Protein AF-A0A931ZWD2-F1 (afdb_monomer)

Nearest PDB structures (foldseek):
  1uyn-assembly1_X  TM=3.240E-01  e=7.192E-01  Neisseria meningitidis
  7xzj-assembly1_9  TM=3.583E-01  e=4.133E+00  Chlamydomonas reinhardtii
  7vd2-assembly1_B  TM=3.300E-01  e=6.984E+00  Homo sapiens

Solvent-accessible surface area (backbone atoms only — not comparable to full-atom values): 51118 Å² total; per-residue (Å²): 139,80,84,74,76,81,67,99,79,54,68,38,53,62,36,49,57,76,72,57,13,50,69,58,66,71,33,80,82,76,67,69,44,38,31,41,33,50,34,46,28,46,44,37,56,99,92,48,78,35,60,30,43,35,43,33,46,33,38,34,32,61,55,80,56,56,46,65,22,65,40,26,41,35,46,35,41,38,43,34,38,41,73,92,34,86,39,40,35,41,34,45,33,45,33,17,66,50,77,28,40,31,44,32,42,36,36,36,65,83,81,69,44,79,28,48,34,39,36,42,54,43,22,90,40,50,17,12,67,87,41,55,33,10,31,41,32,43,36,38,22,68,72,44,67,60,18,39,35,44,28,46,37,40,59,40,101,45,90,40,40,40,38,48,61,75,74,59,78,56,47,80,51,50,71,66,74,68,84,77,73,94,72,79,84,85,51,71,58,40,58,51,24,50,49,49,26,45,53,26,51,50,47,47,41,51,51,43,48,31,62,54,41,71,76,90,68,59,41,53,61,29,15,52,65,45,41,45,66,56,53,55,56,32,62,49,55,47,100,92,32,81,89,27,47,52,58,62,57,45,47,51,53,22,53,51,22,43,22,30,30,30,18,19,28,56,67,70,46,86,65,59,90,97,42,74,40,74,68,9,43,53,50,35,55,52,49,25,55,41,42,38,66,39,35,46,31,62,56,35,46,43,31,31,28,45,48,48,61,78,68,50,39,48,34,38,46,55,34,50,54,54,52,51,47,45,46,74,76,71,44,92,61,52,78,93,24,46,61,44,39,50,41,54,52,51,48,54,46,53,45,52,40,46,46,51,52,50,38,35,63,74,63,71,37,62,29,66,39,73,71,64,63,62,82,46,43,59,81,89,67,41,50,33,37,68,43,43,46,50,50,48,17,58,46,56,71,48,71,60,34,63,37,25,49,72,35,85,38,52,41,75,48,48,63,59,53,51,43,50,47,53,58,67,34,67,56,23,31,37,42,34,33,29,44,48,27,33,40,41,97,89,68,45,75,19,63,52,31,50,41,47,48,38,70,22,53,40,43,34,52,27,61,35,38,66,44,23,67,84,62,62,53,69,42,48,36,33,38,39,31,25,41,61,38,39,56,77,29,47,20,59,68,58,54,54,32,39,48,32,48,81,82,49,84,78,85,68,68,91,93,39,65,68,60,40,50,52,43,50,48,44,39,49,52,31,48,50,30,51,73,67,23,63,50,60,49,53,48,27,74,74,55,31,69,71,42,47,48,57,61,60,33,38,44,44,27,47,37,69,58,63,46,70,20,34,55,40,49,88,82,38,72,96,76,30,39,46,53,41,79,40,43,47,53,29,22,38,38,40,24,46,57,37,58,70,40,36,69,75,19,42,30,33,31,20,54,61,58,42,34,57,84,54,53,54,36,53,37,38,38,44,30,37,38,35,30,14,61,49,45,49,58,55,45,54,47,57,41,49,49,45,44,47,44,50,45,52,84,78,41,51,38,66,85,55,52,89,60,71,62,47,96,57,49,69,56,54,41,48,50,47,29,52,59,28,43,77,73,39,29,69,46,24,30,28,32,69,36,43,17,34,52,32,64,44,56,18,34,44,60,40,43,54,51,50,52,33,63,50,48,41,57,50,14,42,36,42,40,38,22,54,41,54,51,33,64,63,63,53,16,18,44,52,13,18,13,44,50,1,10,33,35,40,42,34,30,41,19,53,79,8,29,77,72,68,46,72,46,57,52,30,42,25,42,53,46,49,48,17,54,53,30,42,40,63,76,40,40,69,56,18,56,74,43,59,18,35,69,46,52,26,34,32,63,44,72,52,41,66,76,42,60,42,58,39,51,53,34,27,55,52,36,42,75,72,34,68,68,50,38,72,72,52,59,53,38,70,67,40,53,51,47,55,53,44,53,58,74,72,37,75,62,68,73,66,90,67,74,68,95,84,67,91,73,98,63,86,39,44,28,18,37,52,29,32,38,37,41,41,33,24,32,64,38,47,56,61,34,49,53,50,44,43,41,60,46,44,51,51,52,53,52,46,52,53,45,37,73,74,55,42,87,80,52,63,70,61,61,53,40,53,51,53,31,46,39,38,32,72,41,42,47,64,55,48,73,73,45,57,70,73,62,50,41,29,44,24,33,34,25,34,40,10,36,52,57,43,30,41,25,47,42,42,24,26,13,23,35,35,39,40,30,35,37,78,63,32,53,73,50,46,58,57,62,53,39,51,59,19,38,34,52,70,58,86,52,70,67,61,43,39,72,48,43,64,78,59,54,74,65,58,41,54,52,28,60,76,41,36,70,82,85

Foldseek 3Di:
DDDDDDDPPCPQLQDALLVLHFADFQDDDDQKWKKKKWKWKWFDDDPDTKIWTKIKIKIKGDDAALLQQAKIKMKMKMWTDIPNDIWIWIWIWIDGLFQQKIWTWIQTPVVRDIFIKIKGKALVFFCRDVHQLKIWMWIFGVRRVGMIMIMIMHIDPNRLFSQQDDSDLADEDDPDADDAQPDDQPDPLLVVLLVQLLVLQLLLLCLQQPFLADFQDQLLVRNLVRCVVVVVQQQDADPVRNRGDASQNSLVSNLQSQLLSQQCLLVVDHDDRVDHDPQSNVLSLVLLVLCLQQFQLVLLLLQLGAYDVLFSRRSLNVSLVVSLCCCVPPGPGDPVSSSSSSNSSSSLRVSQRVSQVVQCVSVVGNNLGHRFSSSRDRLVQQLFQVSLQVSLCSSLVHHFDWLKDKFKFFLQCVLLVVLVQLQLFDAEKEWEAAAQAQADPVRFGFVQSLCCLQVRQLVSLLVQLLCCLVPSDDHAAEYEYASSSCSVRVVCQSQVCQLQLQPDQRDGPPPCVVSSVSSVVSSVSSNVSCVPRPSNVVVCVVSHPVSSSSRRGHRYHHHPPSRSSHWDCPQPHPSTGHLSLFAARWGKMWHDQALQAQQSIKMKFWLDDRGPVSHFQQAGIIMMIMTGDQRLVVLVVVLVRCVSSPQDLSSNNPSSNHDDRDPCSVVVSVVSQCVQPVLLFGTWTKHKDKCAFFNDGQSVVSSLLSCLSSAAAQKEKEWFFLQQQASSSLSSNLSNLLQHYEYEYEYEFCLQRPDNDLLSLQSNLSRLSSLLSSCVSCVVSSVVNNGHRWYWYFWDQDGNLLPLSLLVLLVVCVVVDVVLCVQQVADVVLVVLSVCCNVPDCSVVDPDDDPPDDDDDRRGRHRSYRKMKIWFNLQSVLCSHDLCSQVLNLLSVLSSVCVVVPSVDDSVSLSVSLSSSSRPRPVVVLVPDDPVSNRSGKIKMKGHNAGNALQSSGGYIIMIMIIIPDSNCSCVSVSSSSSSSIDIDPDSVVSCVRRNHDDSVSSVVSVSSRNSD

Radius of gyration: 31.46 Å; Cα contacts (8 Å, |Δi|>4): 2099; chains: 1; bounding box: 82×71×96 Å

Structure (mmCIF, N/CA/C/O backbone):
data_AF-A0A931ZWD2-F1
#
_entry.id   AF-A0A931ZWD2-F1
#
loop_
_atom_site.group_PDB
_atom_site.id
_atom_site.type_symbol
_atom_site.label_atom_id
_atom_site.label_alt_id
_atom_site.label_comp_id
_atom_site.label_asym_id
_atom_site.label_entity_id
_atom_site.label_seq_id
_atom_site.pdbx_PDB_ins_code
_atom_site.Cartn_x
_atom_site.Cartn_y
_atom_site.Cartn_z
_atom_site.occupancy
_atom_site.B_iso_or_equiv
_atom_site.auth_seq_id
_atom_site.auth_comp_id
_atom_site.auth_asym_id
_atom_site.auth_atom_id
_atom_site.pdbx_PDB_model_num
ATOM 1 N N . MET A 1 1 ? -5.789 -39.535 -23.867 1.00 31.30 1 MET A N 1
ATOM 2 C CA . MET A 1 1 ? -4.496 -39.303 -23.196 1.00 31.30 1 MET A CA 1
ATOM 3 C C . MET A 1 1 ? -3.421 -39.431 -24.266 1.00 31.30 1 MET A C 1
ATOM 5 O O . MET A 1 1 ? -3.006 -40.537 -24.571 1.00 31.30 1 MET A O 1
ATOM 9 N N . VAL A 1 2 ? -3.108 -38.334 -24.958 1.00 28.39 2 VAL A N 1
ATOM 10 C CA . VAL A 1 2 ? -2.080 -38.308 -26.011 1.00 28.39 2 VAL A CA 1
ATOM 11 C C . VAL A 1 2 ? -0.851 -37.679 -25.373 1.00 28.39 2 VAL A C 1
ATOM 13 O O . VAL A 1 2 ? -0.895 -36.519 -24.974 1.00 28.39 2 VAL A O 1
ATOM 16 N N . LEU A 1 3 ? 0.194 -38.484 -25.195 1.00 32.59 3 LEU A N 1
ATOM 17 C CA . LEU A 1 3 ? 1.513 -38.034 -24.767 1.00 32.59 3 LEU A CA 1
ATOM 18 C C . LEU A 1 3 ? 2.057 -37.096 -25.848 1.00 32.59 3 LEU A C 1
ATOM 20 O O . LEU A 1 3 ? 2.410 -37.540 -26.938 1.00 32.59 3 LEU A O 1
ATOM 24 N N . ALA A 1 4 ? 2.079 -35.796 -25.558 1.00 28.84 4 ALA A N 1
ATOM 25 C CA . ALA A 1 4 ? 2.880 -34.859 -26.326 1.00 28.84 4 ALA A CA 1
ATOM 26 C C . ALA A 1 4 ? 4.363 -35.179 -26.057 1.00 28.84 4 ALA A C 1
ATOM 28 O O . ALA A 1 4 ? 4.735 -35.341 -24.891 1.00 28.84 4 ALA A O 1
ATOM 29 N N . PRO A 1 5 ? 5.211 -35.301 -27.090 1.00 34.41 5 PRO A N 1
ATOM 30 C CA . PRO A 1 5 ? 6.637 -35.477 -26.885 1.00 34.41 5 PRO A CA 1
ATOM 31 C C . PRO A 1 5 ? 7.194 -34.187 -26.273 1.00 34.41 5 PRO A C 1
ATOM 33 O O . PRO A 1 5 ? 6.989 -33.101 -26.815 1.00 34.41 5 PRO A O 1
ATOM 36 N N . VAL A 1 6 ? 7.877 -34.301 -25.133 1.00 31.94 6 VAL A N 1
ATOM 37 C CA . VAL A 1 6 ? 8.681 -33.208 -24.573 1.00 31.94 6 VAL A CA 1
ATOM 38 C C . VAL A 1 6 ? 9.732 -32.851 -25.623 1.00 31.94 6 VAL A C 1
ATOM 40 O O . VAL A 1 6 ? 10.542 -33.696 -26.009 1.00 31.94 6 VAL A O 1
ATOM 43 N N . ALA A 1 7 ? 9.669 -31.632 -26.155 1.00 32.19 7 ALA A N 1
ATOM 44 C CA . ALA A 1 7 ? 10.603 -31.175 -27.173 1.00 32.19 7 ALA A CA 1
ATOM 45 C C . ALA A 1 7 ? 12.025 -31.066 -26.566 1.00 32.19 7 ALA A C 1
ATOM 47 O O . ALA A 1 7 ? 12.160 -30.534 -25.463 1.00 32.19 7 ALA A O 1
ATOM 48 N N . PRO A 1 8 ? 13.099 -31.495 -27.261 1.00 35.97 8 PRO A N 1
ATOM 49 C CA . PRO A 1 8 ? 14.475 -31.506 -26.735 1.00 35.97 8 PRO A CA 1
ATOM 50 C C . PRO A 1 8 ? 15.141 -30.120 -26.531 1.00 35.97 8 PRO A C 1
ATOM 52 O O . PRO A 1 8 ? 16.361 -30.012 -26.562 1.00 35.97 8 PRO A O 1
ATOM 55 N N . GLY A 1 9 ? 14.370 -29.050 -26.313 1.00 44.81 9 GLY A N 1
ATOM 56 C CA . GLY A 1 9 ? 14.864 -27.676 -26.132 1.00 44.81 9 GLY A CA 1
ATOM 57 C C . GLY A 1 9 ? 14.660 -27.074 -24.736 1.00 44.81 9 GLY A C 1
ATOM 58 O O . GLY A 1 9 ? 15.022 -25.921 -24.535 1.00 44.81 9 GLY A O 1
ATOM 59 N N . GLU A 1 10 ? 14.080 -27.809 -23.779 1.00 61.91 10 GLU A N 1
ATOM 60 C CA . GLU A 1 10 ? 13.631 -27.242 -22.490 1.00 61.91 10 GLU A CA 1
ATOM 61 C C . GLU A 1 10 ? 14.583 -27.480 -21.301 1.00 61.91 10 GLU A C 1
ATOM 63 O O . GLU A 1 10 ? 14.345 -26.966 -20.210 1.00 61.91 10 GLU A O 1
ATOM 68 N N . ALA A 1 11 ? 15.681 -28.228 -21.471 1.00 69.62 11 ALA A N 1
ATOM 69 C CA . ALA A 1 11 ? 16.554 -28.593 -20.348 1.00 69.62 11 ALA A CA 1
ATOM 70 C C . ALA A 1 11 ? 17.186 -27.364 -19.659 1.00 69.62 11 ALA A C 1
ATOM 72 O O . ALA A 1 11 ? 17.125 -27.245 -18.436 1.00 69.62 11 ALA A O 1
ATOM 73 N N . GLN A 1 12 ? 17.712 -26.401 -20.428 1.00 84.56 12 GLN A N 1
ATOM 74 C CA . GLN A 1 12 ? 18.320 -25.183 -19.871 1.00 84.56 12 GLN A CA 1
ATOM 75 C C . GLN A 1 12 ? 17.294 -24.241 -19.219 1.00 84.56 12 GLN A C 1
ATOM 77 O O . GLN A 1 12 ? 17.655 -23.476 -18.333 1.00 84.56 12 GLN A O 1
ATOM 82 N N . ASP A 1 13 ? 16.011 -24.313 -19.581 1.00 81.88 13 ASP A N 1
ATOM 83 C CA . ASP A 1 13 ? 14.970 -23.458 -18.987 1.00 81.88 13 ASP A CA 1
ATOM 84 C C . ASP A 1 13 ? 14.654 -23.822 -17.523 1.00 81.88 13 ASP A C 1
ATOM 86 O O . ASP A 1 13 ? 14.012 -23.043 -16.816 1.00 81.88 13 ASP A O 1
ATOM 90 N N . THR A 1 14 ? 15.084 -25.002 -17.065 1.00 80.88 14 THR A N 1
ATOM 91 C CA . THR A 1 14 ? 14.746 -25.537 -15.733 1.00 80.88 14 THR A CA 1
ATOM 92 C C . THR A 1 14 ? 15.932 -25.595 -14.769 1.00 80.88 14 THR A C 1
ATOM 94 O O . THR A 1 14 ? 15.724 -25.596 -13.548 1.00 80.88 14 THR A O 1
ATOM 97 N N . LEU A 1 15 ? 17.159 -25.599 -15.302 1.00 89.50 15 LEU A N 1
ATOM 98 C CA . LEU A 1 15 ? 18.410 -25.666 -14.545 1.00 89.50 15 LEU A CA 1
ATOM 99 C C . LEU A 1 15 ? 18.774 -24.317 -13.901 1.00 89.50 15 LEU A C 1
ATOM 101 O O . LEU A 1 15 ? 18.381 -23.257 -14.394 1.00 89.50 15 LEU A O 1
ATOM 105 N N . PRO A 1 16 ? 19.546 -24.315 -12.801 1.00 90.50 16 PRO A N 1
ATOM 106 C CA . PRO A 1 16 ? 20.111 -23.083 -12.270 1.00 90.50 16 PRO A CA 1
ATOM 107 C C . PRO A 1 16 ? 21.209 -22.522 -13.204 1.00 90.50 16 PRO A C 1
ATOM 109 O O . PRO A 1 16 ? 21.863 -23.290 -13.914 1.00 90.50 16 PRO A O 1
ATOM 112 N N . PRO A 1 17 ? 21.480 -21.201 -13.176 1.00 90.50 17 PRO A N 1
ATOM 113 C CA . PRO A 1 17 ? 22.394 -20.567 -14.136 1.00 90.50 17 PRO A CA 1
ATOM 114 C C . PRO A 1 17 ? 23.826 -21.109 -14.131 1.00 90.50 17 PRO A C 1
ATOM 116 O O . PRO A 1 17 ? 24.410 -21.289 -15.195 1.00 90.50 17 PRO A O 1
ATOM 119 N N . HIS A 1 18 ? 24.351 -21.447 -12.948 1.00 88.50 18 HIS A N 1
ATOM 120 C CA . HIS A 1 18 ? 25.688 -22.031 -12.770 1.00 88.50 18 HIS A CA 1
ATOM 121 C C . HIS A 1 18 ? 25.815 -23.474 -13.297 1.00 88.50 18 HIS A C 1
ATOM 123 O O . HIS A 1 18 ? 26.901 -24.031 -13.289 1.00 88.50 18 HIS A O 1
ATOM 129 N N . LEU A 1 19 ? 24.714 -24.098 -13.734 1.00 91.94 19 LEU A N 1
ATOM 130 C CA . LEU A 1 19 ? 24.704 -25.409 -14.397 1.00 91.94 19 LEU A CA 1
ATOM 131 C C . LEU A 1 19 ? 24.251 -25.293 -15.862 1.00 91.94 19 LEU A C 1
ATOM 133 O O . LEU A 1 19 ? 23.643 -26.214 -16.404 1.00 91.94 19 LEU A O 1
ATOM 137 N N . GLY A 1 20 ? 24.472 -24.137 -16.493 1.00 91.44 20 GLY A N 1
ATOM 138 C CA . GLY A 1 20 ? 24.093 -23.907 -17.888 1.00 91.44 20 GLY A CA 1
ATOM 139 C C . GLY A 1 20 ? 22.627 -23.520 -18.102 1.00 91.44 20 GLY A C 1
ATOM 140 O O . GLY A 1 20 ? 22.170 -23.509 -19.245 1.00 91.44 20 GLY A O 1
ATOM 141 N N . GLY A 1 21 ? 21.872 -23.230 -17.036 1.00 93.00 21 GLY A N 1
ATOM 142 C CA . GLY A 1 21 ? 20.467 -22.834 -17.127 1.00 93.00 21 GLY A CA 1
ATOM 143 C C . GLY A 1 21 ? 20.239 -21.363 -17.494 1.00 93.00 21 GLY A C 1
ATOM 144 O O . GLY A 1 21 ? 21.113 -20.518 -17.304 1.00 93.00 21 GLY A O 1
ATOM 145 N N . TYR A 1 22 ? 19.046 -21.035 -17.992 1.00 93.50 22 TYR A N 1
ATOM 146 C CA . TYR A 1 22 ? 18.636 -19.658 -18.268 1.00 93.50 22 TYR A CA 1
ATOM 147 C C . TYR A 1 22 ? 17.904 -19.031 -17.081 1.00 93.50 22 TYR A C 1
ATOM 149 O O . TYR A 1 22 ? 17.035 -19.638 -16.454 1.00 93.50 22 TYR A O 1
ATOM 157 N N . VAL A 1 23 ? 18.180 -17.753 -16.828 1.00 94.12 23 VAL A N 1
ATOM 158 C CA . VAL A 1 23 ? 17.306 -16.909 -16.017 1.00 94.12 23 VAL A CA 1
ATOM 159 C C . VAL A 1 23 ? 16.194 -16.364 -16.906 1.00 94.12 23 VAL A C 1
ATOM 161 O O . VAL A 1 23 ? 16.450 -15.616 -17.854 1.00 94.12 23 VAL A O 1
ATOM 164 N N . GLN A 1 24 ? 14.957 -16.743 -16.592 1.00 92.56 24 GLN A N 1
ATOM 165 C CA . GLN A 1 24 ? 13.769 -16.254 -17.286 1.00 92.56 24 GLN A CA 1
ATOM 166 C C . GLN A 1 24 ? 13.393 -14.847 -16.819 1.00 92.56 24 GLN A C 1
ATOM 168 O O . GLN A 1 24 ? 13.440 -14.542 -15.627 1.00 92.56 24 GLN A O 1
ATOM 173 N N . ALA A 1 25 ? 12.982 -14.008 -17.768 1.00 93.38 25 ALA A N 1
ATOM 174 C CA . ALA A 1 25 ? 12.542 -12.639 -17.534 1.00 93.38 25 ALA A CA 1
ATOM 175 C C . ALA A 1 25 ? 11.414 -12.264 -18.507 1.00 93.38 25 ALA A C 1
ATOM 177 O O . ALA A 1 25 ? 11.286 -12.863 -19.574 1.00 93.38 25 ALA A O 1
ATOM 178 N N . LEU A 1 26 ? 10.613 -11.255 -18.156 1.00 94.06 26 LEU A N 1
ATOM 179 C CA . LEU A 1 26 ? 9.589 -10.688 -19.048 1.00 94.06 26 LEU A CA 1
ATOM 180 C C . LEU A 1 26 ? 10.203 -9.882 -20.205 1.00 94.06 26 LEU A C 1
ATOM 182 O O . LEU A 1 26 ? 9.573 -9.743 -21.253 1.00 94.06 26 LEU A O 1
ATOM 186 N N . SER A 1 27 ? 11.420 -9.357 -20.009 1.00 92.81 27 SER A N 1
ATOM 187 C CA . SER A 1 27 ? 12.141 -8.492 -20.948 1.00 92.81 27 SER A CA 1
ATOM 188 C C . SER A 1 27 ? 11.385 -7.210 -21.329 1.00 92.81 27 SER A C 1
ATOM 190 O O . SER A 1 27 ? 10.382 -6.824 -20.717 1.00 92.81 27 SER A O 1
ATOM 192 N N . LEU A 1 28 ? 11.934 -6.464 -22.291 1.00 92.88 28 LEU A N 1
ATOM 193 C CA . LEU A 1 28 ? 11.345 -5.227 -22.797 1.00 92.88 28 LEU A CA 1
ATOM 194 C C . LEU A 1 28 ? 10.127 -5.495 -23.712 1.00 92.88 28 LEU A C 1
ATOM 196 O O . LEU A 1 28 ? 10.200 -6.360 -24.585 1.00 92.88 28 LEU A O 1
ATOM 200 N N . PRO A 1 29 ? 9.039 -4.698 -23.623 1.00 90.69 29 PRO A N 1
ATOM 201 C CA . PRO A 1 29 ? 7.871 -4.855 -24.485 1.00 90.69 29 PRO A CA 1
ATOM 202 C C . PRO A 1 29 ? 8.183 -4.584 -25.961 1.00 90.69 29 PRO A C 1
ATOM 204 O O . PRO A 1 29 ? 8.839 -3.583 -26.295 1.00 90.69 29 PRO A O 1
ATOM 207 N N . GLU A 1 30 ? 7.635 -5.423 -26.846 1.00 88.44 30 GLU A N 1
ATOM 208 C CA . GLU A 1 30 ? 7.763 -5.278 -28.299 1.00 88.44 30 GLU A CA 1
ATOM 209 C C . GLU A 1 30 ? 7.190 -3.939 -28.802 1.00 88.44 30 GLU A C 1
ATOM 211 O O . GLU A 1 30 ? 6.136 -3.475 -28.363 1.00 88.44 30 GLU A O 1
ATOM 216 N N . ILE A 1 31 ? 7.892 -3.314 -29.756 1.00 91.19 31 ILE A N 1
ATOM 217 C CA . ILE A 1 31 ? 7.411 -2.115 -30.474 1.00 91.19 31 ILE A CA 1
ATOM 218 C C . ILE A 1 31 ? 6.444 -2.512 -31.586 1.00 91.19 31 ILE A C 1
ATOM 220 O O . ILE A 1 31 ? 5.422 -1.865 -31.796 1.00 91.19 31 ILE A O 1
ATOM 224 N N . TYR A 1 32 ? 6.816 -3.561 -32.313 1.00 94.81 32 TYR A N 1
ATOM 225 C CA . TYR A 1 32 ? 6.073 -4.106 -33.433 1.00 94.81 32 TYR A CA 1
ATOM 226 C C . TYR A 1 32 ? 5.397 -5.375 -32.951 1.00 94.81 32 TYR A C 1
ATOM 228 O O . TYR A 1 32 ? 6.083 -6.307 -32.552 1.00 94.81 32 TYR A O 1
ATOM 236 N N . LYS A 1 33 ? 4.068 -5.380 -32.966 1.00 95.12 33 LYS A N 1
ATOM 237 C CA . LYS A 1 33 ? 3.228 -6.428 -32.393 1.00 95.12 33 LYS A CA 1
ATOM 238 C C . LYS A 1 33 ? 2.625 -7.249 -33.534 1.00 95.12 33 LYS A C 1
ATOM 240 O O . LYS A 1 33 ? 1.582 -6.849 -34.064 1.00 95.12 33 LYS A O 1
ATOM 245 N N . PRO A 1 34 ? 3.275 -8.340 -33.976 1.00 96.69 34 PRO A N 1
ATOM 246 C CA . PRO A 1 34 ? 2.731 -9.184 -35.026 1.00 96.69 34 PRO A CA 1
ATOM 247 C C . PRO A 1 34 ? 1.508 -9.961 -34.526 1.00 96.69 34 PRO A C 1
ATOM 249 O O . PRO A 1 34 ? 1.385 -10.269 -33.338 1.00 96.69 34 PRO A O 1
ATOM 252 N N . TYR A 1 35 ? 0.604 -10.303 -35.434 1.00 96.31 35 TYR A N 1
ATOM 253 C CA . TYR A 1 35 ? -0.553 -11.145 -35.152 1.00 96.31 35 TYR A CA 1
ATOM 254 C C . TYR A 1 35 ? -0.995 -11.917 -36.396 1.00 96.31 35 TYR A C 1
ATOM 256 O O . TYR A 1 35 ? -0.700 -11.542 -37.532 1.00 96.31 35 TYR A O 1
ATOM 264 N N . PHE A 1 36 ? -1.717 -13.003 -36.152 1.00 96.94 36 PHE A N 1
ATOM 265 C CA . PHE A 1 36 ? -2.368 -13.825 -37.162 1.00 96.94 36 PHE A CA 1
ATOM 266 C C . PHE A 1 36 ? -3.882 -13.723 -36.992 1.00 96.94 36 PHE A C 1
ATOM 268 O O . PHE A 1 36 ? -4.358 -13.619 -35.864 1.00 96.94 36 PHE A O 1
ATOM 275 N N . GLY A 1 37 ? -4.647 -13.757 -38.078 1.00 96.38 37 GLY A N 1
ATOM 276 C CA . GLY A 1 37 ? -6.104 -13.737 -38.004 1.00 96.38 37 GLY A CA 1
ATOM 277 C C . GLY A 1 37 ? -6.767 -14.708 -38.968 1.00 96.38 37 GLY A C 1
ATOM 278 O O . GLY A 1 37 ? -6.256 -14.953 -40.058 1.00 96.38 37 GLY A O 1
ATOM 279 N N . VAL A 1 38 ? -7.924 -15.223 -38.557 1.00 96.56 38 VAL A N 1
ATOM 280 C CA . VAL A 1 38 ? -8.817 -16.044 -39.388 1.00 96.56 38 VAL A CA 1
ATOM 281 C C . VAL A 1 38 ? -10.133 -15.300 -39.536 1.00 96.56 38 VAL A C 1
ATOM 283 O O . VAL A 1 38 ? -10.778 -15.000 -38.525 1.00 96.56 38 VAL A O 1
ATOM 286 N N . SER A 1 39 ? -10.504 -14.972 -40.771 1.00 94.94 39 SER A N 1
ATOM 287 C CA . SER A 1 39 ? -11.700 -14.198 -41.086 1.00 94.94 39 SER A CA 1
ATOM 288 C C . SER A 1 39 ? -12.713 -15.006 -41.887 1.00 94.94 39 SER A C 1
ATOM 290 O O . SER A 1 39 ? -12.362 -15.835 -42.729 1.00 94.94 39 SER A O 1
ATOM 292 N N . ILE A 1 40 ? -13.986 -14.726 -41.624 1.00 94.75 40 ILE A N 1
ATOM 293 C CA . ILE A 1 40 ? -15.105 -15.091 -42.488 1.00 94.75 40 ILE A CA 1
ATOM 294 C C . ILE A 1 40 ? -15.842 -13.798 -42.817 1.00 94.75 40 ILE A C 1
ATOM 296 O O . ILE A 1 40 ? -16.122 -12.995 -41.925 1.00 94.75 40 ILE A O 1
ATOM 300 N N . GLY A 1 41 ? -16.131 -13.586 -44.092 1.00 90.38 41 GLY A N 1
ATOM 301 C CA . GLY A 1 41 ? -16.741 -12.369 -44.594 1.00 90.38 41 GLY A CA 1
ATOM 302 C C . GLY A 1 41 ? -17.932 -12.628 -45.493 1.00 90.38 41 GLY A C 1
ATOM 303 O O . GLY A 1 41 ? -18.031 -13.669 -46.138 1.00 90.38 41 GLY A O 1
ATOM 304 N N . LEU A 1 42 ? -18.829 -11.652 -45.534 1.00 89.69 42 LEU A N 1
ATOM 305 C CA . LEU A 1 42 ? -19.865 -11.523 -46.544 1.00 89.69 42 LEU A CA 1
ATOM 306 C C . LEU A 1 42 ? -19.425 -10.427 -47.503 1.00 89.69 42 LEU A C 1
ATOM 308 O O . LEU A 1 42 ? -19.339 -9.252 -47.134 1.00 89.69 42 LEU A O 1
ATOM 312 N N . TRP A 1 43 ? -19.140 -10.838 -48.728 1.00 83.50 43 TRP A N 1
ATOM 313 C CA . TRP A 1 43 ? -18.868 -9.942 -49.832 1.00 83.50 43 TRP A CA 1
ATOM 314 C C . TRP A 1 43 ? -20.165 -9.697 -50.592 1.00 83.50 43 TRP A C 1
ATOM 316 O O . TRP A 1 43 ? -20.864 -10.644 -50.963 1.00 83.50 43 TRP A O 1
ATOM 326 N N . ARG A 1 44 ? -20.492 -8.426 -50.810 1.00 79.19 44 ARG A N 1
ATOM 327 C CA . ARG A 1 44 ? -21.644 -8.018 -51.613 1.00 79.19 44 ARG A CA 1
ATOM 328 C C . ARG A 1 44 ? -21.137 -7.447 -52.927 1.00 79.19 44 ARG A C 1
ATOM 330 O O . ARG A 1 44 ? -20.266 -6.584 -52.911 1.00 79.19 44 ARG A O 1
ATOM 337 N N . GLY A 1 45 ? -21.667 -7.950 -54.035 1.00 68.44 45 GLY A N 1
ATOM 338 C CA . GLY A 1 45 ? -21.445 -7.429 -55.382 1.00 68.44 45 GLY A CA 1
ATOM 339 C C . GLY A 1 45 ? -22.728 -6.872 -55.980 1.00 68.44 45 GLY A C 1
ATOM 340 O O . GLY A 1 45 ? -23.783 -6.889 -55.341 1.00 68.44 45 GLY A O 1
ATOM 341 N N . GLU A 1 46 ? -22.664 -6.413 -57.230 1.00 61.78 46 GLU A N 1
ATOM 342 C CA . GLU A 1 46 ? -23.867 -6.080 -57.997 1.00 61.78 46 GLU A CA 1
ATOM 343 C C . GLU A 1 46 ? -24.697 -7.351 -58.260 1.00 61.78 46 GLU A C 1
ATOM 345 O O . GLU A 1 46 ? -24.461 -8.097 -59.205 1.00 61.78 46 GLU A O 1
ATOM 350 N N . GLY A 1 47 ? -25.676 -7.614 -57.388 1.00 63.47 47 GLY A N 1
ATOM 351 C CA . GLY A 1 47 ? -26.668 -8.682 -57.553 1.00 63.47 47 GLY A CA 1
ATOM 352 C C . GLY A 1 47 ? -26.325 -10.043 -56.932 1.00 63.47 47 GLY A C 1
ATOM 353 O O . GLY A 1 47 ? -27.143 -10.956 -57.044 1.00 63.47 47 GLY A O 1
ATOM 354 N N . SER A 1 48 ? -25.184 -10.199 -56.249 1.00 68.31 48 SER A N 1
ATOM 355 C CA . SER A 1 48 ? -24.786 -11.458 -55.595 1.00 68.31 48 SER A CA 1
ATOM 356 C C . SER A 1 48 ? -24.134 -11.258 -54.219 1.00 68.31 48 SER A C 1
ATOM 358 O O . SER A 1 48 ? -23.463 -10.258 -53.954 1.00 68.31 48 SER A O 1
ATOM 360 N N . GLU A 1 49 ? -24.333 -12.233 -53.325 1.00 80.38 49 GLU A N 1
ATOM 361 C CA . GLU A 1 49 ? -23.675 -12.314 -52.017 1.00 80.38 49 GLU A CA 1
ATOM 362 C C . GLU A 1 49 ? -22.767 -13.547 -51.992 1.00 80.38 49 GLU A C 1
ATOM 364 O O . GLU A 1 49 ? -23.227 -14.669 -52.210 1.00 80.38 49 GLU A O 1
ATOM 369 N N . HIS A 1 50 ? -21.480 -13.350 -51.714 1.00 84.81 50 HIS A N 1
ATOM 370 C CA . HIS A 1 50 ? -20.499 -14.431 -51.655 1.00 84.81 50 HIS A CA 1
ATOM 371 C C . HIS A 1 50 ? -19.876 -14.510 -50.264 1.00 84.81 50 HIS A C 1
ATOM 373 O O . HIS A 1 50 ? -19.548 -13.495 -49.647 1.00 84.81 50 HIS A O 1
ATOM 379 N N . LEU A 1 51 ? -19.671 -15.732 -49.772 1.00 88.38 51 LEU A N 1
ATOM 380 C CA . LEU A 1 51 ? -18.890 -15.955 -48.562 1.00 88.38 51 LEU A CA 1
ATOM 381 C C . LEU A 1 51 ? -17.395 -15.880 -48.904 1.00 88.38 51 LEU A C 1
ATOM 383 O O . LEU A 1 51 ? -16.941 -16.478 -49.884 1.00 88.38 51 LEU A O 1
ATOM 387 N N . ALA A 1 52 ? -16.636 -15.174 -48.077 1.00 88.81 52 ALA A N 1
ATOM 388 C CA . ALA A 1 52 ? -15.185 -15.131 -48.127 1.00 88.81 52 ALA A CA 1
ATOM 389 C C . ALA A 1 52 ? -14.603 -15.775 -46.866 1.00 88.81 52 ALA A C 1
ATOM 391 O O . ALA A 1 52 ? -15.116 -15.585 -45.765 1.00 88.81 52 ALA A O 1
ATOM 392 N N . SER A 1 53 ? -13.510 -16.514 -47.012 1.00 92.88 53 SER A N 1
ATOM 393 C CA . SER A 1 53 ? -12.717 -17.020 -45.890 1.00 92.88 53 SER A CA 1
ATOM 394 C C . SER A 1 53 ? -11.258 -16.675 -46.125 1.00 92.88 53 SER A C 1
ATOM 396 O O . SER A 1 53 ? -10.711 -17.067 -47.159 1.00 92.88 53 SER A O 1
ATOM 398 N N . GLN A 1 54 ? -10.626 -15.953 -45.201 1.00 94.88 54 GLN A N 1
ATOM 399 C CA . GLN A 1 54 ? -9.256 -15.475 -45.387 1.00 94.88 54 GLN A CA 1
ATOM 400 C C . GLN A 1 54 ? -8.399 -15.745 -44.150 1.00 94.88 54 GLN A C 1
ATOM 402 O O . GLN A 1 54 ? -8.862 -15.752 -43.007 1.00 94.88 54 GLN A O 1
ATOM 407 N N . LEU A 1 55 ? -7.112 -15.950 -44.399 1.00 97.00 55 LEU A N 1
ATOM 408 C CA . LEU A 1 55 ? -6.062 -15.901 -43.396 1.00 97.00 55 LEU A CA 1
ATOM 409 C C . LEU A 1 55 ? -5.330 -14.574 -43.542 1.00 97.00 55 LEU A C 1
ATOM 411 O O . LEU A 1 55 ? -5.055 -14.138 -44.660 1.00 97.00 55 LEU A O 1
ATOM 415 N N . ARG A 1 56 ? -4.981 -13.944 -42.421 1.00 96.00 56 ARG A N 1
ATOM 416 C CA . ARG A 1 56 ? -4.225 -12.691 -42.424 1.00 96.00 56 ARG A CA 1
ATOM 417 C C . ARG A 1 56 ? -3.022 -12.718 -41.504 1.00 96.00 56 ARG A C 1
ATOM 419 O O . ARG A 1 56 ? -3.051 -13.328 -40.435 1.00 96.00 56 ARG A O 1
ATOM 426 N N . LEU A 1 57 ? -1.995 -11.983 -41.904 1.00 97.81 57 LEU A N 1
ATOM 427 C CA . LEU A 1 57 ? -0.823 -11.664 -41.101 1.00 97.81 57 LEU A CA 1
ATOM 428 C C . LEU A 1 57 ? -0.701 -10.149 -41.015 1.00 97.81 57 LEU A C 1
ATOM 430 O O . LEU A 1 57 ? -0.730 -9.459 -42.033 1.00 97.81 57 LEU A O 1
ATOM 434 N N . GLY A 1 58 ? -0.571 -9.633 -39.799 1.00 97.12 58 GLY A N 1
ATOM 435 C CA . GLY A 1 58 ? -0.481 -8.202 -39.556 1.00 97.12 58 GLY A CA 1
ATOM 436 C C . GLY A 1 58 ? 0.600 -7.846 -38.556 1.00 97.12 58 GLY A C 1
ATOM 437 O O . GLY A 1 58 ? 1.007 -8.663 -37.731 1.00 97.12 58 GLY A O 1
ATOM 438 N N . VAL A 1 59 ? 1.047 -6.597 -38.615 1.00 97.50 59 VAL A N 1
ATOM 439 C CA . VAL A 1 59 ? 1.901 -5.981 -37.599 1.00 97.50 59 VAL A CA 1
ATOM 440 C C . VAL A 1 59 ? 1.263 -4.680 -37.146 1.00 97.50 59 VAL A C 1
ATOM 442 O O . VAL A 1 59 ? 0.874 -3.858 -37.971 1.00 97.50 59 VAL A O 1
ATOM 445 N N . PHE A 1 60 ? 1.135 -4.500 -35.834 1.00 96.00 60 PHE A N 1
ATOM 446 C CA . PHE A 1 60 ? 0.619 -3.276 -35.226 1.00 96.00 60 PHE A CA 1
ATOM 447 C C . PHE A 1 60 ? 1.723 -2.539 -34.465 1.00 96.00 60 PHE A C 1
ATOM 449 O O . PHE A 1 60 ? 2.585 -3.164 -33.844 1.00 96.00 60 PHE A O 1
ATOM 456 N N . ARG A 1 61 ? 1.687 -1.208 -34.486 1.00 95.62 61 ARG A N 1
ATOM 457 C CA . ARG A 1 61 ? 2.591 -0.336 -33.733 1.00 95.62 61 ARG A CA 1
ATOM 458 C C . ARG A 1 61 ? 1.804 0.815 -33.113 1.00 95.62 61 ARG A C 1
ATOM 460 O O . ARG A 1 61 ? 1.118 1.543 -33.824 1.00 95.62 61 ARG A O 1
ATOM 467 N N . ASP A 1 62 ? 1.957 1.012 -31.808 1.00 93.00 62 ASP A N 1
ATOM 468 C CA . ASP A 1 62 ? 1.424 2.191 -31.118 1.00 93.00 62 ASP A CA 1
ATOM 469 C C . ASP A 1 62 ? 2.236 3.452 -31.463 1.00 93.00 62 ASP A C 1
ATOM 471 O O . ASP A 1 62 ? 3.463 3.404 -31.620 1.00 93.00 62 ASP A O 1
ATOM 475 N N . PHE A 1 63 ? 1.553 4.595 -31.526 1.00 91.38 63 PHE A N 1
ATOM 476 C CA . PHE A 1 63 ? 2.173 5.915 -31.561 1.00 91.38 63 PHE A CA 1
ATOM 477 C C . PHE A 1 63 ? 2.066 6.563 -30.176 1.00 91.38 63 PHE A C 1
ATOM 479 O O . PHE A 1 63 ? 0.985 6.661 -29.597 1.00 91.38 63 PHE A O 1
ATOM 486 N N . GLY A 1 64 ? 3.198 7.010 -29.628 1.00 86.94 64 GLY A N 1
ATOM 487 C CA . GLY A 1 64 ? 3.265 7.513 -28.254 1.00 86.94 64 GLY A CA 1
ATOM 488 C C . GLY A 1 64 ? 3.253 6.386 -27.215 1.00 86.94 64 GLY A C 1
ATOM 489 O O . GLY A 1 64 ? 3.887 5.349 -27.410 1.00 86.94 64 GLY A O 1
ATOM 490 N N . ASN A 1 65 ? 2.570 6.602 -26.087 1.00 87.12 65 ASN A N 1
ATOM 491 C CA . ASN A 1 65 ? 2.564 5.646 -24.980 1.00 87.12 65 ASN A CA 1
ATOM 492 C C . ASN A 1 65 ? 1.556 4.499 -25.240 1.00 87.12 65 ASN A C 1
ATOM 494 O O . ASN A 1 65 ? 0.349 4.747 -25.232 1.00 87.12 65 ASN A O 1
ATOM 498 N N . PRO A 1 66 ? 2.001 3.235 -25.395 1.00 88.81 66 PRO A N 1
ATOM 499 C CA . PRO A 1 66 ? 1.108 2.097 -25.642 1.00 88.81 66 PRO A CA 1
ATOM 500 C C . PRO A 1 66 ? 0.091 1.855 -24.517 1.00 88.81 66 PRO A C 1
ATOM 502 O O . PRO A 1 66 ? -0.940 1.238 -24.756 1.00 88.81 66 PRO A O 1
ATOM 505 N N . VAL A 1 67 ? 0.355 2.351 -23.305 1.00 86.19 67 VAL A N 1
ATOM 506 C CA . VAL A 1 67 ? -0.550 2.239 -22.153 1.00 86.19 67 VAL A CA 1
ATOM 507 C C . VAL A 1 67 ? -1.782 3.136 -22.299 1.00 86.19 67 VAL A C 1
ATOM 509 O O . VAL A 1 67 ? -2.863 2.772 -21.845 1.00 86.19 67 VAL A O 1
ATOM 512 N N . THR A 1 68 ? -1.656 4.307 -22.936 1.00 84.12 68 THR A N 1
ATOM 513 C CA . THR A 1 68 ? -2.833 5.151 -23.211 1.00 84.12 68 THR A CA 1
ATOM 514 C C . THR A 1 68 ? -3.636 4.605 -24.385 1.00 84.12 68 THR A C 1
ATOM 516 O O . THR A 1 68 ? -4.845 4.818 -24.444 1.00 84.12 68 THR A O 1
ATOM 519 N N . GLY A 1 69 ? -2.973 3.900 -25.313 1.00 83.88 69 GLY A N 1
ATOM 520 C CA . GLY A 1 69 ? -3.602 3.214 -26.440 1.00 83.88 69 GLY A CA 1
ATOM 521 C C . GLY A 1 69 ? -4.389 4.147 -27.363 1.00 83.88 69 GLY A C 1
ATOM 522 O O . GLY A 1 69 ? -5.342 3.704 -28.007 1.00 83.88 69 GLY A O 1
ATOM 523 N N . LEU A 1 70 ? -4.044 5.441 -27.384 1.00 88.50 70 LEU A N 1
ATOM 524 C CA . LEU A 1 70 ? -4.819 6.471 -28.075 1.00 88.50 70 LEU A CA 1
ATOM 525 C C . LEU A 1 70 ? -4.804 6.275 -29.590 1.00 88.50 70 LEU A C 1
ATOM 527 O O . LEU A 1 70 ? -5.874 6.263 -30.195 1.00 88.50 70 LEU A O 1
ATOM 531 N N . VAL A 1 71 ? -3.619 6.101 -30.181 1.00 93.12 71 VAL A N 1
ATOM 532 C CA . VAL A 1 71 ? -3.433 5.962 -31.630 1.00 93.12 71 VAL A CA 1
ATOM 533 C C . VAL A 1 71 ? -2.314 4.959 -31.916 1.00 93.12 71 VAL A C 1
ATOM 535 O O . VAL A 1 71 ? -1.273 4.969 -31.266 1.00 93.12 71 VAL A O 1
ATOM 538 N N . GLY A 1 72 ? -2.507 4.117 -32.922 1.00 95.50 72 GLY A N 1
ATOM 539 C CA . GLY A 1 72 ? -1.487 3.261 -33.515 1.00 95.50 72 GLY A CA 1
ATOM 540 C C . GLY A 1 72 ? -1.859 2.899 -34.947 1.00 95.50 72 GLY A C 1
ATOM 541 O O . GLY A 1 72 ? -2.959 3.210 -35.401 1.00 95.50 72 GLY A O 1
ATOM 542 N N . ALA A 1 73 ? -0.951 2.246 -35.662 1.00 96.94 73 ALA A N 1
ATOM 543 C CA . ALA A 1 73 ? -1.179 1.811 -37.033 1.00 96.94 73 ALA A CA 1
ATOM 544 C C . ALA A 1 73 ? -0.896 0.319 -37.210 1.00 96.94 73 ALA A C 1
ATOM 546 O O . ALA A 1 73 ? 0.019 -0.222 -36.582 1.00 96.94 73 ALA A O 1
ATOM 547 N N . SER A 1 74 ? -1.653 -0.336 -38.090 1.00 97.19 74 SER A N 1
ATOM 548 C CA . SER A 1 74 ? -1.351 -1.680 -38.574 1.00 97.19 74 SER A CA 1
ATOM 549 C C . SER A 1 74 ? -1.212 -1.749 -40.085 1.00 97.19 74 SER A C 1
ATOM 551 O O . SER A 1 74 ? -1.926 -1.075 -40.825 1.00 97.19 74 SER A O 1
ATOM 553 N N . LEU A 1 75 ? -0.304 -2.624 -40.512 1.00 98.06 75 LEU A N 1
ATOM 554 C CA . LEU A 1 75 ? -0.185 -3.099 -41.883 1.00 98.06 75 LEU A CA 1
ATOM 555 C C . LEU A 1 75 ? -0.523 -4.592 -41.894 1.00 98.06 75 LEU A C 1
ATOM 557 O O . LEU A 1 75 ? 0.011 -5.344 -41.073 1.00 98.06 75 LEU A O 1
ATOM 561 N N . GLU A 1 76 ? -1.413 -5.012 -42.786 1.00 97.75 76 GLU A N 1
ATOM 562 C CA . GLU A 1 76 ? -1.881 -6.397 -42.898 1.00 97.75 76 GLU A CA 1
ATOM 563 C C . GLU A 1 76 ? -1.785 -6.887 -44.337 1.00 97.75 76 GLU A C 1
ATOM 565 O O . GLU A 1 76 ? -2.035 -6.133 -45.274 1.00 97.75 76 GLU A O 1
ATOM 570 N N . ALA A 1 77 ? -1.484 -8.171 -44.493 1.00 97.69 77 ALA A N 1
ATOM 571 C CA . ALA A 1 77 ? -1.672 -8.915 -45.728 1.00 97.69 77 ALA A CA 1
ATOM 572 C C . ALA A 1 77 ? -2.660 -10.056 -45.475 1.00 97.69 77 ALA A C 1
ATOM 574 O O . ALA A 1 77 ? -2.597 -10.703 -44.423 1.00 97.69 77 ALA A O 1
ATOM 575 N N . TYR A 1 78 ? -3.557 -10.314 -46.424 1.00 96.06 78 TYR A N 1
ATOM 576 C CA . TYR A 1 78 ? -4.496 -11.431 -46.362 1.00 96.06 78 TYR A CA 1
ATOM 577 C C . TYR A 1 78 ? -4.496 -12.248 -47.652 1.00 96.06 78 TYR A C 1
ATOM 579 O O . TYR A 1 78 ? -4.223 -11.724 -48.730 1.00 96.06 78 TYR A O 1
ATOM 587 N N . ALA A 1 79 ? -4.807 -13.536 -47.522 1.00 96.06 79 ALA A N 1
ATOM 588 C CA . ALA A 1 79 ? -5.030 -14.460 -48.627 1.00 96.06 79 ALA A CA 1
ATOM 589 C C . ALA A 1 79 ? -6.123 -15.468 -48.251 1.00 96.06 79 ALA A C 1
ATOM 591 O O . ALA A 1 79 ? -6.232 -15.874 -47.092 1.00 96.06 79 ALA A O 1
ATOM 592 N N . GLY A 1 80 ? -6.948 -15.872 -49.209 1.00 93.31 80 GLY A N 1
ATOM 593 C CA . GLY A 1 80 ? -8.122 -16.684 -48.937 1.00 93.31 80 GLY A CA 1
ATOM 594 C C . GLY A 1 80 ? -8.869 -17.141 -50.178 1.00 93.31 80 GLY A C 1
ATOM 595 O O . GLY A 1 80 ? -8.323 -17.185 -51.280 1.00 93.31 80 GLY A O 1
ATOM 596 N N . VAL A 1 81 ? -10.132 -17.494 -49.963 1.00 91.00 81 VAL A N 1
ATOM 597 C CA . VAL A 1 81 ? -11.069 -17.905 -51.006 1.00 91.00 81 VAL A CA 1
ATOM 598 C C . VAL A 1 81 ? -12.313 -17.027 -50.924 1.00 91.00 81 VAL A C 1
ATOM 600 O O . VAL A 1 81 ? -12.903 -16.893 -49.850 1.00 91.00 81 VAL A O 1
ATOM 603 N N . ARG A 1 82 ? -12.717 -16.461 -52.061 1.00 88.12 82 ARG A N 1
ATOM 604 C CA . ARG A 1 82 ? -13.976 -15.739 -52.277 1.00 88.12 82 ARG A CA 1
ATOM 605 C C . ARG A 1 82 ? -14.640 -16.334 -53.510 1.00 88.12 82 ARG A C 1
ATOM 607 O O . ARG A 1 82 ? -14.022 -16.375 -54.570 1.00 88.12 82 ARG A O 1
ATOM 614 N N . ASP A 1 83 ? -15.878 -16.801 -53.368 1.00 84.12 83 ASP A N 1
ATOM 615 C CA . ASP A 1 83 ? -16.625 -17.423 -54.473 1.00 84.12 83 ASP A CA 1
ATOM 616 C C . ASP A 1 83 ? -15.866 -18.584 -55.155 1.00 84.12 83 ASP A C 1
ATOM 618 O O . ASP A 1 83 ? -15.733 -18.650 -56.373 1.00 84.12 83 ASP A O 1
ATOM 622 N N . VAL A 1 84 ? -15.275 -19.480 -54.351 1.00 82.50 84 VAL A N 1
ATOM 623 C CA . VAL A 1 84 ? -14.466 -20.632 -54.819 1.00 82.50 84 VAL A CA 1
ATOM 624 C C . VAL A 1 84 ? -13.180 -20.232 -55.577 1.00 82.50 84 VAL A C 1
ATOM 626 O O . VAL A 1 84 ? -12.440 -21.086 -56.059 1.00 82.50 84 VAL A O 1
ATOM 629 N N . GLN A 1 85 ? -12.840 -18.944 -55.632 1.00 86.19 85 GLN A N 1
ATOM 630 C CA . GLN A 1 85 ? -11.634 -18.432 -56.284 1.00 86.19 85 GLN A CA 1
ATOM 631 C C . GLN A 1 85 ? -10.656 -17.838 -55.273 1.00 86.19 85 GLN A C 1
ATOM 633 O O . GLN A 1 85 ? -11.052 -17.399 -54.194 1.00 86.19 85 GLN A O 1
ATOM 638 N N . ALA A 1 86 ? -9.371 -17.810 -55.629 1.00 89.75 86 ALA A N 1
ATOM 639 C CA . ALA A 1 86 ? -8.340 -17.205 -54.794 1.00 89.75 86 ALA A CA 1
ATOM 640 C C . ALA A 1 86 ? -8.586 -15.697 -54.607 1.00 89.75 86 ALA A C 1
ATOM 642 O O . ALA A 1 86 ? -8.951 -14.991 -55.549 1.00 89.75 86 ALA A O 1
ATOM 643 N N . ASP A 1 87 ? -8.363 -15.223 -53.387 1.00 89.56 87 ASP A N 1
ATOM 644 C CA . ASP A 1 87 ? -8.525 -13.833 -52.967 1.00 89.56 87 ASP A CA 1
ATOM 645 C C . ASP A 1 87 ? -7.295 -13.394 -52.163 1.00 89.56 87 ASP A C 1
ATOM 647 O O . ASP A 1 87 ? -6.734 -14.195 -51.412 1.00 89.56 87 ASP A O 1
ATOM 651 N N . ALA A 1 88 ? -6.848 -12.150 -52.327 1.00 94.56 88 ALA A N 1
ATOM 652 C CA . ALA A 1 88 ? -5.690 -11.615 -51.615 1.00 94.56 88 ALA A CA 1
ATOM 653 C C . ALA A 1 88 ? -5.689 -10.085 -51.598 1.00 94.56 88 ALA A C 1
ATOM 655 O O . ALA A 1 88 ? -6.178 -9.439 -52.523 1.00 94.56 88 ALA A O 1
ATOM 656 N N . GLY A 1 89 ? -5.063 -9.501 -50.578 1.00 95.50 89 GLY A N 1
ATOM 657 C CA . GLY A 1 89 ? -4.984 -8.052 -50.462 1.00 95.50 89 GLY A CA 1
ATOM 658 C C . GLY A 1 89 ? -4.075 -7.544 -49.356 1.00 95.50 89 GLY A C 1
ATOM 659 O O . GLY A 1 89 ? -3.491 -8.309 -48.581 1.00 95.50 89 GLY A O 1
ATOM 660 N N . LEU A 1 90 ? -3.957 -6.219 -49.305 1.00 97.69 90 LEU A N 1
ATOM 661 C CA . LEU A 1 90 ? -3.172 -5.477 -48.322 1.00 97.69 90 LEU A CA 1
ATOM 662 C C . LEU A 1 90 ? -4.053 -4.447 -47.619 1.00 97.69 90 LEU A C 1
ATOM 664 O O . LEU A 1 90 ? -4.910 -3.833 -48.246 1.00 97.69 90 LEU A O 1
ATOM 668 N N . ARG A 1 91 ? -3.827 -4.215 -46.325 1.00 96.75 91 ARG A N 1
ATOM 669 C CA . ARG A 1 91 ? -4.564 -3.206 -45.549 1.00 96.75 91 ARG A CA 1
ATOM 670 C C . ARG A 1 91 ? -3.623 -2.320 -44.761 1.00 96.75 91 ARG A C 1
ATOM 672 O O . ARG A 1 91 ? -2.692 -2.819 -44.132 1.00 96.75 91 ARG A O 1
ATOM 679 N N . ALA A 1 92 ? -3.921 -1.028 -44.728 1.00 98.06 92 ALA A N 1
ATOM 680 C CA . ALA A 1 92 ? -3.265 -0.054 -43.861 1.00 98.06 92 ALA A CA 1
ATOM 681 C C . ALA A 1 92 ? -4.322 0.635 -42.996 1.00 98.06 92 ALA A C 1
ATOM 683 O O . ALA A 1 92 ? -5.285 1.189 -43.524 1.00 98.06 92 ALA A O 1
ATOM 684 N N . ILE A 1 93 ? -4.178 0.569 -41.672 1.00 97.94 93 ILE A N 1
ATOM 685 C CA . ILE A 1 93 ? -5.240 0.951 -40.731 1.00 97.94 93 ILE A CA 1
ATOM 686 C C . ILE A 1 93 ? -4.663 1.804 -39.611 1.00 97.94 93 ILE A C 1
ATOM 688 O O . ILE A 1 93 ? -3.688 1.416 -38.974 1.00 97.94 93 ILE A O 1
ATOM 692 N N . LEU A 1 94 ? -5.304 2.936 -39.334 1.00 97.88 94 LEU A N 1
ATOM 693 C CA . LEU A 1 94 ? -5.108 3.720 -38.121 1.00 97.88 94 LEU A CA 1
ATOM 694 C C . LEU A 1 94 ? -6.143 3.268 -37.084 1.00 97.88 94 LEU A C 1
ATOM 696 O O . LEU A 1 94 ? -7.333 3.208 -37.387 1.00 97.88 94 LEU A O 1
ATOM 700 N N . ALA A 1 95 ? -5.718 2.937 -35.868 1.00 94.88 95 ALA A N 1
ATOM 701 C CA . ALA A 1 95 ? -6.591 2.383 -34.837 1.00 94.88 95 ALA A CA 1
ATOM 702 C C . ALA A 1 95 ? -6.323 2.966 -33.446 1.00 94.88 95 ALA A C 1
ATOM 704 O O . ALA A 1 95 ? -5.221 3.411 -33.131 1.00 94.88 95 ALA A O 1
ATOM 705 N N . SER A 1 96 ? -7.346 2.918 -32.595 1.00 92.44 96 SER A N 1
ATOM 706 C CA . SER A 1 96 ? -7.296 3.294 -31.185 1.00 92.44 96 SER A CA 1
ATOM 707 C C . SER A 1 96 ? -7.655 2.096 -30.308 1.00 92.44 96 SER A C 1
ATOM 709 O O . SER A 1 96 ? -8.806 1.653 -30.279 1.00 92.44 96 SER A O 1
ATOM 711 N N . ASN A 1 97 ? -6.688 1.601 -29.533 1.00 89.19 97 ASN A N 1
ATOM 712 C CA . ASN A 1 97 ? -6.906 0.537 -28.544 1.00 89.19 97 ASN A CA 1
ATOM 713 C C . ASN A 1 97 ? -7.797 1.013 -27.378 1.00 89.19 97 ASN A C 1
ATOM 715 O O . ASN A 1 97 ? -8.551 0.226 -26.790 1.00 89.19 97 ASN A O 1
ATOM 719 N N . LEU A 1 98 ? -7.768 2.315 -27.070 1.00 86.94 98 LEU A N 1
ATOM 720 C CA . LEU A 1 98 ? -8.639 2.939 -26.075 1.00 86.94 98 LEU A CA 1
ATOM 721 C C . LEU A 1 98 ? -10.099 3.003 -26.539 1.00 86.94 98 LEU A C 1
ATOM 723 O O . LEU A 1 98 ? -11.002 2.688 -25.761 1.00 86.94 98 LEU A O 1
ATOM 727 N N . LEU A 1 99 ? -10.347 3.373 -27.798 1.00 88.50 99 LEU A N 1
ATOM 728 C CA . LEU A 1 99 ? -11.709 3.531 -28.320 1.00 88.50 99 LEU A CA 1
ATOM 729 C C . LEU A 1 99 ? -12.269 2.269 -28.982 1.00 88.50 99 LEU A C 1
ATOM 731 O O . LEU A 1 99 ? -13.476 2.199 -29.178 1.00 88.50 99 LEU A O 1
ATOM 735 N N . ARG A 1 100 ? -11.430 1.262 -29.267 1.00 90.50 100 ARG A N 1
ATOM 736 C CA . ARG A 1 100 ? -11.762 0.044 -30.040 1.00 90.50 100 ARG A CA 1
ATOM 737 C C . ARG A 1 100 ? -12.066 0.284 -31.519 1.00 90.50 100 ARG A C 1
ATOM 739 O O . ARG A 1 100 ? -12.590 -0.614 -32.170 1.00 90.50 100 ARG A O 1
ATOM 746 N N . LEU A 1 101 ? -11.767 1.467 -32.039 1.00 94.38 101 LEU A N 1
ATOM 747 C CA . LEU A 1 101 ? -12.118 1.867 -33.399 1.00 94.38 101 LEU A CA 1
ATOM 748 C C . LEU A 1 101 ? -10.876 1.906 -34.283 1.00 94.38 101 LEU A C 1
ATOM 750 O O . LEU A 1 101 ? -9.795 2.263 -33.815 1.00 94.38 101 LEU A O 1
ATOM 754 N N . GLY A 1 102 ? -11.045 1.589 -35.561 1.00 96.38 102 GLY A N 1
ATOM 755 C CA . GLY A 1 102 ? -10.032 1.812 -36.583 1.00 96.38 102 GLY A CA 1
ATOM 756 C C . GLY A 1 102 ? -10.641 2.208 -37.920 1.00 96.38 102 GLY A C 1
ATOM 757 O O . GLY A 1 102 ? -11.791 1.879 -38.208 1.00 96.38 102 GLY A O 1
ATOM 758 N N . ALA A 1 103 ? -9.861 2.921 -38.721 1.00 97.88 103 ALA A N 1
ATOM 759 C CA . ALA A 1 103 ? -10.207 3.321 -40.076 1.00 97.88 103 ALA A CA 1
ATOM 760 C C . ALA A 1 103 ? -8.972 3.203 -40.974 1.00 97.88 103 ALA A C 1
ATOM 762 O O . ALA A 1 103 ? -7.851 3.481 -40.540 1.00 97.88 103 ALA A O 1
ATOM 763 N N . GLY A 1 104 ? -9.160 2.766 -42.211 1.00 97.19 104 GLY A N 1
ATOM 764 C CA . GLY 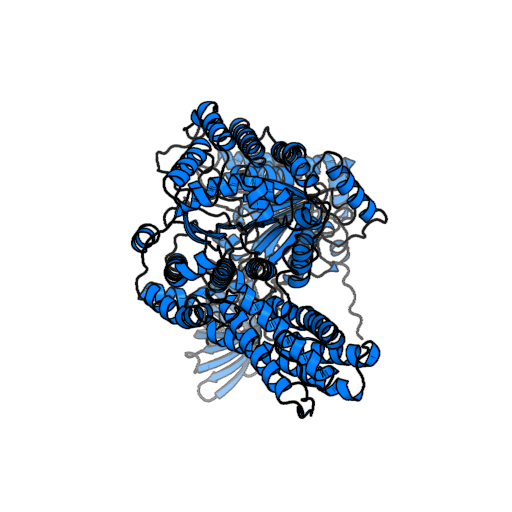A 1 104 ? -8.053 2.485 -43.111 1.00 97.19 104 GLY A CA 1
ATOM 765 C C . GLY A 1 104 ? -8.478 2.226 -44.545 1.00 97.19 104 GLY A C 1
ATOM 766 O O . GLY A 1 104 ? -9.624 2.463 -44.915 1.00 97.19 104 GLY A O 1
ATOM 767 N N . ALA A 1 105 ? -7.533 1.725 -45.328 1.00 97.31 105 ALA A N 1
ATOM 768 C CA . ALA A 1 105 ? -7.719 1.350 -46.721 1.00 97.31 105 ALA A CA 1
ATOM 769 C C . ALA A 1 105 ? -7.447 -0.151 -46.907 1.00 97.31 105 ALA A C 1
ATOM 771 O O . ALA A 1 105 ? -6.480 -0.672 -46.343 1.00 97.31 105 ALA A O 1
ATOM 772 N N . ASP A 1 106 ? -8.285 -0.825 -47.692 1.00 96.12 106 ASP A N 1
ATOM 773 C CA . ASP A 1 106 ? -8.120 -2.206 -48.157 1.00 96.12 106 ASP A CA 1
ATOM 774 C C . ASP A 1 106 ? -7.847 -2.201 -49.659 1.00 96.12 106 ASP A C 1
ATOM 776 O O . ASP A 1 106 ? -8.674 -1.721 -50.422 1.00 96.12 106 ASP A O 1
ATOM 780 N N . PHE A 1 107 ? -6.693 -2.711 -50.079 1.00 96.44 107 PHE A N 1
ATOM 781 C CA . PHE A 1 107 ? -6.371 -2.939 -51.482 1.00 96.44 107 PHE A CA 1
ATOM 782 C C . PHE A 1 107 ? -6.602 -4.410 -51.831 1.00 96.44 107 PHE A C 1
ATOM 784 O O . PHE A 1 107 ? -5.893 -5.283 -51.319 1.00 96.44 107 PHE A O 1
ATOM 791 N N . ASP A 1 108 ? -7.561 -4.670 -52.715 1.00 90.94 108 ASP A N 1
ATOM 792 C CA . ASP A 1 108 ? -7.867 -5.998 -53.250 1.00 90.94 108 ASP A CA 1
ATOM 793 C C . ASP A 1 108 ? -7.032 -6.251 -54.508 1.00 90.94 108 ASP A C 1
ATOM 795 O O . ASP A 1 108 ? -7.092 -5.497 -55.478 1.00 90.94 108 ASP A O 1
ATOM 799 N N . VAL A 1 109 ? -6.220 -7.310 -54.504 1.00 93.00 109 VAL A N 1
ATOM 800 C CA . VAL A 1 109 ? -5.305 -7.615 -55.616 1.00 93.00 109 VAL A CA 1
ATOM 801 C C . VAL A 1 109 ? -6.058 -8.097 -56.858 1.00 93.00 109 VAL A C 1
ATOM 803 O O . VAL A 1 109 ? -5.587 -7.873 -57.977 1.00 93.00 109 VAL A O 1
ATOM 806 N N . ARG A 1 110 ? -7.203 -8.762 -56.675 1.00 85.94 110 ARG A N 1
ATOM 807 C CA . ARG A 1 110 ? -8.008 -9.327 -57.760 1.00 85.94 110 ARG A CA 1
ATOM 808 C C . ARG A 1 110 ? -8.767 -8.228 -58.498 1.00 85.94 110 ARG A C 1
ATOM 810 O O . ARG A 1 110 ? -8.670 -8.170 -59.720 1.00 85.94 110 ARG A O 1
ATOM 817 N N . GLU A 1 111 ? -9.461 -7.359 -57.767 1.00 84.19 111 GLU A N 1
ATOM 818 C CA . GLU A 1 111 ? -10.232 -6.248 -58.355 1.00 84.19 111 GLU A CA 1
ATOM 819 C C . GLU A 1 111 ? -9.351 -5.023 -58.661 1.00 84.19 111 GLU A C 1
ATOM 821 O O . GLU A 1 111 ? -9.703 -4.185 -59.485 1.00 84.19 111 GLU A O 1
ATOM 826 N N . ARG A 1 112 ? -8.158 -4.937 -58.049 1.00 89.81 112 ARG A N 1
ATOM 827 C CA . ARG A 1 112 ? -7.237 -3.784 -58.116 1.00 89.81 112 ARG A CA 1
ATOM 828 C C . ARG A 1 112 ? -7.862 -2.478 -57.621 1.00 89.81 112 ARG A C 1
ATOM 830 O O . ARG A 1 112 ? -7.472 -1.396 -58.060 1.00 89.81 112 ARG A O 1
ATOM 837 N N . GLU A 1 113 ? -8.781 -2.583 -56.670 1.00 90.88 113 GLU A N 1
ATOM 838 C CA . GLU A 1 113 ? -9.480 -1.452 -56.065 1.00 90.88 113 GLU A CA 1
ATOM 839 C C . GLU A 1 113 ? -9.001 -1.190 -54.636 1.00 90.88 113 GLU A C 1
ATOM 841 O O . GLU A 1 113 ? -8.519 -2.089 -53.941 1.00 90.88 113 GLU A O 1
ATOM 846 N N . VAL A 1 114 ? -9.121 0.071 -54.213 1.00 94.56 114 VAL A N 1
ATOM 847 C CA . VAL A 1 114 ? -8.868 0.502 -52.837 1.00 94.56 114 VAL A CA 1
ATOM 848 C C . VAL A 1 114 ? -10.187 0.908 -52.202 1.00 94.56 114 VAL A C 1
ATOM 850 O O . VAL A 1 114 ? -10.838 1.845 -52.658 1.00 94.56 114 VAL A O 1
ATOM 853 N N . ASP A 1 115 ? -10.527 0.252 -51.103 1.00 94.44 115 ASP A N 1
ATOM 854 C CA . ASP A 1 115 ? -11.763 0.462 -50.372 1.00 94.44 115 ASP A CA 1
ATOM 855 C C . ASP A 1 115 ? -11.533 1.068 -48.996 1.00 94.44 115 ASP A C 1
ATOM 857 O O . ASP A 1 115 ? -10.567 0.747 -48.300 1.00 94.44 115 ASP A O 1
ATOM 861 N N . LEU A 1 116 ? -12.464 1.919 -48.567 1.00 96.19 116 LEU A N 1
ATOM 862 C CA . LEU A 1 116 ? -12.513 2.383 -47.188 1.00 96.19 116 LEU A CA 1
ATOM 863 C C . LEU A 1 116 ? -12.838 1.195 -46.278 1.00 96.19 116 LEU A C 1
ATOM 865 O O . LEU A 1 116 ? -13.804 0.475 -46.511 1.00 96.19 116 LEU A O 1
ATOM 869 N N . LEU A 1 117 ? -12.069 1.037 -45.204 1.00 96.38 117 LEU A N 1
ATOM 870 C CA . LEU A 1 117 ? -12.274 0.028 -44.173 1.00 96.38 117 LEU A CA 1
ATOM 871 C C . LEU A 1 117 ? -12.527 0.708 -42.831 1.00 96.38 117 LEU A C 1
ATOM 873 O O . LEU A 1 117 ? -11.715 1.508 -42.367 1.00 96.38 117 LEU A O 1
ATOM 877 N N . LEU A 1 118 ? -13.623 0.337 -42.175 1.00 97.69 118 LEU A N 1
ATOM 878 C CA . LEU A 1 118 ? -13.929 0.706 -40.795 1.00 97.69 118 LEU A CA 1
ATOM 879 C C . LEU A 1 118 ? -13.902 -0.540 -39.912 1.00 97.69 118 LEU A C 1
ATOM 881 O O . LEU A 1 118 ? -14.381 -1.603 -40.302 1.00 97.69 118 LEU A O 1
ATOM 885 N N . ARG A 1 119 ? -13.327 -0.418 -38.716 1.00 96.19 119 ARG A N 1
ATOM 886 C CA . ARG A 1 119 ? -13.046 -1.538 -37.814 1.00 96.19 119 ARG A CA 1
ATOM 887 C C . ARG A 1 119 ? -13.541 -1.266 -36.400 1.00 96.19 119 ARG A C 1
ATOM 889 O O . ARG A 1 119 ? -13.288 -0.195 -35.850 1.00 96.19 119 ARG A O 1
ATOM 896 N N . VAL A 1 120 ? -14.130 -2.288 -35.780 1.00 95.56 120 VAL A N 1
ATOM 897 C CA . VAL A 1 120 ? -14.372 -2.349 -34.333 1.00 95.56 120 VAL A CA 1
ATOM 898 C C . VAL A 1 120 ? -13.775 -3.631 -33.758 1.00 95.56 120 VAL A C 1
ATOM 900 O O . VAL A 1 120 ? -14.084 -4.723 -34.232 1.00 95.56 120 VAL A O 1
ATOM 903 N N . THR A 1 121 ? -12.952 -3.519 -32.715 1.00 93.38 121 THR A N 1
ATOM 904 C CA . THR A 1 121 ? -12.272 -4.669 -32.090 1.00 93.38 121 THR A CA 1
ATOM 905 C C . THR A 1 121 ? -12.697 -4.859 -30.639 1.00 93.38 121 THR A C 1
ATOM 907 O O . THR A 1 121 ? -12.682 -3.928 -29.840 1.00 93.38 121 THR A O 1
ATOM 910 N N . SER A 1 122 ? -13.049 -6.081 -30.251 1.00 91.56 122 SER A N 1
ATOM 911 C CA . SER A 1 122 ? -13.464 -6.418 -28.890 1.00 91.56 122 SER A CA 1
ATOM 912 C C . SER A 1 122 ? -12.818 -7.720 -28.425 1.00 91.56 122 SER A C 1
ATOM 914 O O . SER A 1 122 ? -12.919 -8.726 -29.122 1.00 91.56 122 SER A O 1
ATOM 916 N N . PRO A 1 123 ? -12.237 -7.779 -27.214 1.00 89.69 123 PRO A N 1
ATOM 917 C CA . PRO A 1 123 ? -11.749 -9.044 -26.672 1.00 89.69 123 PRO A CA 1
ATOM 918 C C . PRO A 1 123 ? -12.886 -9.996 -26.264 1.00 89.69 123 PRO A C 1
ATOM 920 O O . PRO A 1 123 ? -12.625 -11.162 -25.980 1.00 89.69 123 PRO A O 1
ATOM 923 N N . VAL A 1 124 ? -14.143 -9.516 -26.246 1.00 89.44 124 VAL A N 1
ATOM 924 C CA . VAL A 1 124 ? -15.379 -10.205 -25.810 1.00 89.44 124 VAL A CA 1
ATOM 925 C C . VAL A 1 124 ? -15.395 -10.549 -24.318 1.00 89.44 124 VAL A C 1
ATOM 927 O O . VAL A 1 124 ? -16.343 -10.211 -23.613 1.00 89.44 124 VAL A O 1
ATOM 930 N N . ARG A 1 125 ? -14.323 -11.159 -23.817 1.00 90.44 125 ARG A N 1
ATOM 931 C CA . ARG A 1 125 ? -14.061 -11.447 -22.408 1.00 90.44 125 ARG A CA 1
ATOM 932 C C . ARG A 1 125 ? -12.659 -10.972 -22.032 1.00 90.44 125 ARG A C 1
ATOM 934 O O . ARG A 1 125 ? -11.791 -10.832 -22.890 1.00 90.44 125 ARG A O 1
ATOM 941 N N . ARG A 1 126 ? -12.440 -10.730 -20.740 1.00 91.44 126 ARG A N 1
ATOM 942 C CA . ARG A 1 126 ? -11.127 -10.342 -20.205 1.00 91.44 126 ARG A CA 1
ATOM 943 C C . ARG A 1 126 ? -10.087 -11.407 -20.577 1.00 91.44 126 ARG A C 1
ATOM 945 O O . ARG A 1 126 ? -10.382 -12.591 -20.488 1.00 91.44 126 ARG A O 1
ATOM 952 N N . GLY A 1 127 ? -8.919 -10.994 -21.060 1.00 92.12 127 GLY A N 1
ATOM 953 C CA . GLY A 1 127 ? -7.855 -11.898 -21.521 1.00 92.12 127 GLY A CA 1
ATOM 954 C C . GLY A 1 127 ? -8.069 -12.529 -22.909 1.00 92.12 127 GLY A C 1
ATOM 955 O O . GLY A 1 127 ? -7.203 -13.272 -23.380 1.00 92.12 127 GLY A O 1
ATOM 956 N N . GLY A 1 128 ? -9.185 -12.220 -23.580 1.00 93.25 128 GLY A N 1
ATOM 957 C CA . GLY A 1 128 ? -9.443 -12.550 -24.983 1.00 93.25 128 GLY A CA 1
ATOM 958 C C . GLY A 1 128 ? -10.421 -13.701 -25.242 1.00 93.25 128 GLY A C 1
ATOM 959 O O . GLY A 1 128 ? -10.644 -14.571 -24.395 1.00 93.25 128 GLY A O 1
ATOM 960 N N . ILE A 1 129 ? -11.000 -13.731 -26.447 1.00 91.25 129 ILE A N 1
ATOM 961 C CA . ILE A 1 129 ? -12.118 -14.618 -26.829 1.00 91.25 129 ILE A CA 1
ATOM 962 C C . ILE A 1 129 ? -11.774 -16.111 -26.770 1.00 91.25 129 ILE A C 1
ATOM 964 O O . ILE A 1 129 ? -12.601 -16.905 -26.330 1.00 91.25 129 ILE A O 1
ATOM 968 N N . ILE A 1 130 ? -10.547 -16.492 -27.124 1.00 90.44 130 ILE A N 1
ATOM 969 C CA . ILE A 1 130 ? -10.019 -17.862 -27.002 1.00 90.44 130 ILE A CA 1
ATOM 970 C C . ILE A 1 130 ? -8.808 -17.930 -26.055 1.00 90.44 130 ILE A C 1
ATOM 972 O O . ILE A 1 130 ? -8.128 -18.946 -25.981 1.00 90.44 130 ILE A O 1
ATOM 976 N N . GLY A 1 131 ? -8.576 -16.867 -25.273 1.00 88.56 131 GLY A N 1
ATOM 977 C CA . GLY A 1 131 ? -7.392 -16.706 -24.423 1.00 88.56 131 GLY A CA 1
ATOM 978 C C . GLY A 1 131 ? -6.190 -16.130 -25.182 1.00 88.56 131 GLY A C 1
ATOM 979 O O . GLY A 1 131 ? -6.296 -15.786 -26.360 1.00 88.56 131 GLY A O 1
ATOM 980 N N . GLY A 1 132 ? -5.054 -15.969 -24.495 1.00 88.31 132 GLY A N 1
ATOM 981 C CA . GLY A 1 132 ? -3.807 -15.465 -25.096 1.00 88.31 132 GLY A CA 1
ATOM 982 C C . GLY A 1 132 ? -3.881 -14.026 -25.624 1.00 88.31 132 GLY A C 1
ATOM 983 O O . GLY A 1 132 ? -3.092 -13.645 -26.484 1.00 88.31 132 GLY A O 1
ATOM 984 N N . GLY A 1 133 ? -4.859 -13.235 -25.170 1.00 92.56 133 GLY A N 1
ATOM 985 C CA . GLY A 1 133 ? -5.047 -11.855 -25.613 1.00 92.56 133 GLY A CA 1
ATOM 986 C C . GLY A 1 133 ? -5.720 -11.704 -26.974 1.00 92.56 133 GLY A C 1
ATOM 987 O O . GLY A 1 133 ? -5.656 -10.617 -27.553 1.00 92.56 133 GLY A O 1
ATOM 988 N N . SER A 1 134 ? -6.326 -12.784 -27.475 1.00 95.12 134 SER A N 1
ATOM 989 C CA . SER A 1 134 ? -7.083 -12.811 -28.729 1.00 95.12 134 SER A CA 1
ATOM 990 C C . SER A 1 134 ? -8.278 -11.862 -28.724 1.00 95.12 134 SER A C 1
ATOM 992 O O . SER A 1 134 ? -8.909 -11.628 -27.691 1.00 95.12 134 SER A O 1
ATOM 994 N N . ASP A 1 135 ? -8.629 -11.344 -29.894 1.00 94.69 135 ASP A N 1
ATOM 995 C CA . ASP A 1 135 ? -9.755 -10.431 -30.062 1.00 94.69 135 ASP A CA 1
ATOM 996 C C . ASP A 1 135 ? -10.647 -10.820 -31.240 1.00 94.69 135 ASP A C 1
ATOM 998 O O . ASP A 1 135 ? -10.240 -11.535 -32.154 1.00 94.69 135 ASP A O 1
ATOM 1002 N N . LEU A 1 136 ? -11.898 -10.369 -31.168 1.00 95.69 136 LEU A N 1
ATOM 1003 C CA . LEU A 1 136 ? -12.879 -10.438 -32.236 1.00 95.69 136 LEU A CA 1
ATOM 1004 C C . LEU A 1 136 ? -12.964 -9.065 -32.893 1.00 95.69 136 LEU A C 1
ATOM 1006 O O . LEU A 1 136 ? -13.209 -8.058 -32.228 1.00 95.69 136 LEU A O 1
ATOM 1010 N N . THR A 1 137 ? -12.788 -9.028 -34.202 1.00 95.56 137 THR A N 1
ATOM 1011 C CA . THR A 1 137 ? -12.824 -7.809 -34.996 1.00 95.56 137 THR A CA 1
ATOM 1012 C C . THR A 1 137 ? -13.964 -7.881 -35.999 1.00 95.56 137 THR A C 1
ATOM 1014 O O . THR A 1 137 ? -14.081 -8.863 -36.726 1.00 95.56 137 THR A O 1
ATOM 1017 N N . ILE A 1 138 ? -14.781 -6.832 -36.037 1.00 96.38 138 ILE A N 1
ATOM 1018 C CA . ILE A 1 138 ? -15.798 -6.606 -37.063 1.00 96.38 138 ILE A CA 1
ATOM 1019 C C . ILE A 1 138 ? -15.264 -5.525 -37.996 1.00 96.38 138 ILE A C 1
ATOM 1021 O O . ILE A 1 138 ? -14.843 -4.460 -37.538 1.00 96.38 138 ILE A O 1
ATOM 1025 N N . GLU A 1 139 ? -15.273 -5.802 -39.291 1.00 95.62 139 GLU A N 1
ATOM 1026 C CA . GLU A 1 139 ? -14.828 -4.881 -40.333 1.00 95.62 139 GLU A CA 1
ATOM 1027 C C . GLU A 1 139 ? -15.975 -4.615 -41.295 1.00 95.62 139 GLU A C 1
ATOM 1029 O O . GLU A 1 139 ? -16.702 -5.537 -41.659 1.00 95.62 139 GLU A O 1
ATOM 1034 N N . TRP A 1 140 ? -16.120 -3.362 -41.706 1.00 96.00 140 TRP A N 1
ATOM 1035 C CA . TRP A 1 140 ? -17.109 -2.914 -42.673 1.00 96.00 140 TRP A CA 1
ATOM 1036 C C . TRP A 1 140 ? -16.407 -2.136 -43.783 1.00 96.00 140 TRP A C 1
ATOM 1038 O O . TRP A 1 140 ? -15.652 -1.203 -43.498 1.00 96.00 140 TRP A O 1
ATOM 1048 N N . LEU A 1 141 ? -16.652 -2.530 -45.032 1.00 94.00 141 LEU A N 1
ATOM 1049 C CA . LEU A 1 141 ? -16.128 -1.875 -46.224 1.00 94.00 141 LEU A CA 1
ATOM 1050 C C . LEU A 1 141 ? -17.278 -1.150 -46.943 1.00 94.00 141 LEU A C 1
ATOM 1052 O O . LEU A 1 141 ? -17.936 -1.748 -47.795 1.00 94.00 141 LEU A O 1
ATOM 1056 N N . PRO A 1 142 ? -17.591 0.111 -46.588 1.00 92.00 142 PRO A N 1
ATOM 1057 C CA . PRO A 1 142 ? -18.717 0.848 -47.168 1.00 92.00 142 PRO A CA 1
ATOM 1058 C C . PRO A 1 142 ? -18.600 1.074 -48.677 1.00 92.00 142 PRO A C 1
ATOM 1060 O O . PRO A 1 142 ? -19.621 1.096 -49.355 1.00 92.00 142 PRO A O 1
ATOM 1063 N N . THR A 1 143 ? -17.383 1.245 -49.196 1.00 89.31 143 THR A N 1
ATOM 1064 C CA . THR A 1 143 ? -17.135 1.490 -50.627 1.00 89.31 143 THR A CA 1
ATOM 1065 C C . THR A 1 143 ? -17.187 0.215 -51.467 1.00 89.31 143 THR A C 1
ATOM 1067 O O . THR A 1 143 ? -17.478 0.302 -52.653 1.00 89.31 143 THR A O 1
ATOM 1070 N N . ARG A 1 144 ? -17.018 -0.959 -50.836 1.00 83.44 144 ARG A N 1
ATOM 1071 C CA . ARG A 1 144 ? -17.160 -2.286 -51.453 1.00 83.44 144 ARG A CA 1
ATOM 1072 C C . ARG A 1 144 ? -18.529 -2.887 -51.125 1.00 83.44 144 ARG A C 1
ATOM 1074 O O . ARG A 1 144 ? -18.654 -3.516 -50.074 1.00 83.44 144 ARG A O 1
ATOM 1081 N N . PRO A 1 145 ? -19.533 -2.728 -51.997 1.00 83.00 145 PRO A N 1
ATOM 1082 C CA . PRO A 1 145 ? -20.986 -2.752 -51.741 1.00 83.00 145 PRO A CA 1
ATOM 1083 C C . PRO A 1 145 ? -21.496 -3.004 -50.299 1.00 83.00 145 PRO A C 1
ATOM 1085 O O . PRO A 1 145 ? -22.406 -3.804 -50.073 1.00 83.00 145 PRO A O 1
ATOM 1088 N N . GLY A 1 146 ? -20.936 -2.316 -49.295 1.00 78.75 146 GLY A N 1
ATOM 1089 C CA . GLY A 1 146 ? -21.229 -2.555 -47.880 1.00 78.75 146 GLY A CA 1
ATOM 1090 C C . GLY A 1 146 ? -20.879 -3.964 -47.368 1.00 78.75 146 GLY A C 1
ATOM 1091 O O . GLY A 1 146 ? -21.697 -4.570 -46.675 1.00 78.75 146 GLY A O 1
ATOM 1092 N N . SER A 1 147 ? -19.693 -4.483 -47.690 1.00 90.56 147 SER A N 1
ATOM 1093 C CA . SER A 1 147 ? -19.208 -5.816 -47.284 1.00 90.56 147 SER A CA 1
ATOM 1094 C C . SER A 1 147 ? -18.777 -5.864 -45.812 1.00 90.56 147 SER A C 1
ATOM 1096 O O . SER A 1 147 ? -18.339 -4.855 -45.253 1.00 90.56 147 SER A O 1
ATOM 1098 N N . PHE A 1 148 ? -18.860 -7.041 -45.182 1.00 93.81 148 PHE A N 1
ATOM 1099 C CA . PHE A 1 148 ? -18.524 -7.235 -43.765 1.00 93.81 148 PHE A CA 1
ATOM 1100 C C . PHE A 1 148 ? -17.576 -8.409 -43.549 1.00 93.81 148 PHE A C 1
ATOM 1102 O O . PHE A 1 148 ? -17.794 -9.474 -44.114 1.00 93.81 148 PHE A O 1
ATOM 1109 N N . ASN A 1 149 ? -16.602 -8.259 -42.647 1.00 93.62 149 ASN A N 1
ATOM 1110 C CA . ASN A 1 149 ? -15.771 -9.367 -42.169 1.00 93.62 149 ASN A CA 1
ATOM 1111 C C . ASN A 1 149 ? -15.865 -9.516 -40.653 1.00 93.62 149 ASN A C 1
ATOM 1113 O O . ASN A 1 149 ? -15.861 -8.532 -39.910 1.00 93.62 149 ASN A O 1
ATOM 1117 N N . LEU A 1 150 ? -15.880 -10.764 -40.201 1.00 96.31 150 LEU A N 1
ATOM 1118 C CA . LEU A 1 150 ? -15.717 -11.145 -38.810 1.00 96.31 150 LEU A CA 1
ATOM 1119 C C . LEU A 1 150 ? -14.413 -11.926 -38.667 1.00 96.31 150 LEU A C 1
ATOM 1121 O O . LEU A 1 150 ? -14.245 -12.981 -39.275 1.00 96.31 150 LEU A O 1
ATOM 1125 N N . THR A 1 151 ? -13.503 -11.425 -37.837 1.00 96.00 151 THR A N 1
ATOM 1126 C CA . THR A 1 151 ? -12.148 -11.971 -37.735 1.00 96.00 151 THR A CA 1
ATOM 1127 C C . THR A 1 151 ? -11.759 -12.234 -36.294 1.00 96.00 151 THR A C 1
ATOM 1129 O O . THR A 1 151 ? -11.905 -11.358 -35.444 1.00 96.00 151 THR A O 1
ATOM 1132 N N . VAL A 1 152 ? -11.199 -13.411 -36.022 1.00 96.69 152 VAL A N 1
ATOM 1133 C CA . VAL A 1 152 ? -10.521 -13.691 -34.751 1.00 96.69 152 VAL A CA 1
ATOM 1134 C C . VAL A 1 152 ? -9.027 -13.464 -34.937 1.00 96.69 152 VAL A C 1
ATOM 1136 O O . VAL A 1 152 ? -8.415 -14.116 -35.780 1.00 96.69 152 VAL A O 1
ATOM 1139 N N . ASN A 1 153 ? -8.439 -12.557 -34.155 1.00 95.75 153 ASN A N 1
ATOM 1140 C CA . ASN A 1 153 ? -6.997 -12.308 -34.150 1.00 95.75 153 ASN A CA 1
ATOM 1141 C C . ASN A 1 153 ? -6.312 -12.985 -32.968 1.00 95.75 153 ASN A C 1
ATOM 1143 O O . ASN A 1 153 ? -6.799 -12.943 -31.837 1.00 95.75 153 ASN A O 1
ATOM 1147 N N . VAL A 1 154 ? -5.131 -13.538 -33.225 1.00 95.75 154 VAL A N 1
ATOM 1148 C CA . VAL A 1 154 ? -4.243 -14.160 -32.248 1.00 95.75 154 VAL A CA 1
ATOM 1149 C C . VAL A 1 154 ? -2.897 -13.427 -32.263 1.00 95.75 154 VAL A C 1
ATOM 1151 O O . VAL A 1 154 ? -2.225 -13.397 -33.299 1.00 95.75 154 VAL A O 1
ATOM 1154 N N . PRO A 1 155 ? -2.479 -12.831 -31.134 1.00 95.00 155 PRO A N 1
ATOM 1155 C CA . PRO A 1 155 ? -1.177 -12.183 -31.014 1.00 95.00 155 PRO A CA 1
ATOM 1156 C C . PRO A 1 155 ? -0.030 -13.176 -31.228 1.00 95.00 155 PRO A C 1
ATOM 1158 O O . PRO A 1 155 ? -0.051 -14.285 -30.695 1.00 95.00 155 PRO A O 1
ATOM 1161 N N . LEU A 1 156 ? 1.000 -12.763 -31.964 1.00 93.75 156 LEU A N 1
ATOM 1162 C CA . LEU A 1 156 ? 2.238 -13.518 -32.144 1.00 93.75 156 LEU A CA 1
ATOM 1163 C C . LEU A 1 156 ? 3.366 -12.846 -31.356 1.00 93.75 156 LEU A C 1
ATOM 1165 O O . LEU A 1 156 ? 3.335 -11.636 -31.138 1.00 93.75 156 LEU A O 1
ATOM 1169 N N . ARG A 1 157 ? 4.349 -13.643 -30.909 1.00 90.38 157 ARG A N 1
ATOM 1170 C CA . ARG A 1 157 ? 5.531 -13.198 -30.131 1.00 90.38 157 ARG A CA 1
ATOM 1171 C C . ARG A 1 157 ? 5.226 -12.395 -28.856 1.00 90.38 157 ARG A C 1
ATOM 1173 O O . ARG A 1 157 ? 6.102 -11.780 -28.268 1.00 90.38 157 ARG A O 1
ATOM 1180 N N . GLN A 1 158 ? 3.998 -12.499 -28.358 1.00 90.19 158 GLN A N 1
ATOM 1181 C CA . GLN A 1 158 ? 3.541 -11.854 -27.128 1.00 90.19 158 GLN A CA 1
ATOM 1182 C C . GLN A 1 158 ? 3.086 -12.926 -26.116 1.00 90.19 158 GLN A C 1
ATOM 1184 O O . GLN A 1 158 ? 1.894 -13.028 -25.823 1.00 90.19 158 GLN A O 1
ATOM 1189 N N . PRO A 1 159 ? 4.002 -13.766 -25.589 1.00 86.88 159 PRO A N 1
ATOM 1190 C CA . PRO A 1 159 ? 3.659 -14.975 -24.821 1.00 86.88 159 PRO A CA 1
ATOM 1191 C C . PRO A 1 159 ? 2.876 -14.711 -23.520 1.00 86.88 159 PRO A C 1
ATOM 1193 O O . PRO A 1 159 ? 2.174 -15.605 -23.026 1.00 86.88 159 PRO A O 1
ATOM 1196 N N . HIS A 1 160 ? 2.980 -13.491 -22.985 1.00 89.81 160 HIS A N 1
ATOM 1197 C CA . HIS A 1 160 ? 2.334 -13.048 -21.746 1.00 89.81 160 HIS A CA 1
ATOM 1198 C C . HIS A 1 160 ? 0.980 -12.351 -21.968 1.00 89.81 160 HIS A C 1
ATOM 1200 O O . HIS A 1 160 ? 0.239 -12.123 -21.011 1.00 89.81 160 HIS A O 1
ATOM 1206 N N . ARG A 1 161 ? 0.608 -12.029 -23.215 1.00 90.75 161 ARG A N 1
ATOM 1207 C CA . ARG A 1 161 ? -0.660 -11.345 -23.501 1.00 90.75 161 ARG A CA 1
ATOM 1208 C C . ARG A 1 161 ? -1.852 -12.219 -23.097 1.00 90.75 161 ARG A C 1
ATOM 1210 O O . ARG A 1 161 ? -1.841 -13.440 -23.252 1.00 90.75 161 ARG A O 1
ATOM 1217 N N . GLY A 1 162 ? -2.875 -11.598 -22.524 1.00 91.69 162 GLY A N 1
ATOM 1218 C CA . GLY A 1 162 ? -4.050 -12.255 -21.961 1.00 91.69 162 GLY A CA 1
ATOM 1219 C C . GLY A 1 162 ? -3.818 -12.966 -20.625 1.00 91.69 162 GLY A C 1
ATOM 1220 O O . GLY A 1 162 ? -4.733 -13.645 -20.154 1.00 91.69 162 GLY A O 1
ATOM 1221 N N . LYS A 1 163 ? -2.629 -12.840 -20.012 1.00 90.94 163 LYS A N 1
ATOM 1222 C CA . LYS A 1 163 ? -2.261 -13.539 -18.763 1.00 90.94 163 LYS A CA 1
ATOM 1223 C C . LYS A 1 163 ? -1.851 -12.616 -17.614 1.00 90.94 163 LYS A C 1
ATOM 1225 O O . LYS A 1 163 ? -1.825 -13.070 -16.480 1.00 90.94 163 LYS A O 1
ATOM 1230 N N . THR A 1 164 ? -1.573 -11.344 -17.885 1.00 89.38 164 THR A N 1
ATOM 1231 C CA . THR A 1 164 ? -0.933 -10.403 -16.942 1.00 89.38 164 THR A CA 1
ATOM 1232 C C . THR A 1 164 ? -1.891 -9.735 -15.951 1.00 89.38 164 THR A C 1
ATOM 1234 O O . THR A 1 164 ? -1.476 -8.872 -15.181 1.00 89.38 164 THR A O 1
ATOM 1237 N N . ARG A 1 165 ? -3.189 -10.075 -15.982 1.00 88.25 165 ARG A N 1
ATOM 1238 C CA . ARG A 1 165 ? -4.217 -9.523 -15.086 1.00 88.25 165 ARG A CA 1
ATOM 1239 C C . ARG A 1 165 ? -5.257 -10.580 -14.695 1.00 88.25 165 ARG A C 1
ATOM 1241 O O . ARG A 1 165 ? -5.472 -11.548 -15.432 1.00 88.25 165 ARG A O 1
ATOM 1248 N N . PRO A 1 166 ? -5.987 -10.372 -13.583 1.00 87.69 166 PRO A N 1
ATOM 1249 C CA . PRO A 1 166 ? -7.104 -11.228 -13.209 1.00 87.69 166 PRO A CA 1
ATOM 1250 C C . PRO A 1 166 ? -8.211 -11.281 -14.271 1.00 87.69 166 PRO A C 1
ATOM 1252 O O . PRO A 1 166 ? -8.662 -10.265 -14.812 1.00 87.69 166 PRO A O 1
ATOM 1255 N N . GLN A 1 167 ? -8.723 -12.491 -14.496 1.00 87.12 167 GLN A N 1
ATOM 1256 C CA . GLN A 1 167 ? -9.856 -12.761 -15.391 1.00 87.12 167 GLN A CA 1
ATOM 1257 C C . GLN A 1 167 ? -11.169 -12.133 -14.899 1.00 87.12 167 GLN A C 1
ATOM 1259 O O . GLN A 1 167 ? -12.069 -11.864 -15.690 1.00 87.12 167 GLN A O 1
ATOM 1264 N N . ARG A 1 168 ? -11.281 -11.874 -13.593 1.00 88.94 168 ARG A N 1
ATOM 1265 C CA . ARG A 1 168 ? -12.399 -11.155 -12.976 1.00 88.94 168 ARG A CA 1
ATOM 1266 C C . ARG A 1 168 ? -11.869 -9.882 -12.344 1.00 88.94 168 ARG A C 1
ATOM 1268 O O . ARG A 1 168 ? -10.867 -9.921 -11.644 1.00 88.94 168 ARG A O 1
ATOM 1275 N N . ASP A 1 169 ? -12.574 -8.786 -12.560 1.00 89.62 169 ASP A N 1
ATOM 1276 C CA . ASP A 1 169 ? -12.339 -7.500 -11.906 1.00 89.62 169 ASP A CA 1
ATOM 1277 C C . ASP A 1 169 ? -13.151 -7.360 -10.605 1.00 89.62 169 ASP A C 1
ATOM 1279 O O . ASP A 1 169 ? -13.247 -6.279 -10.037 1.00 89.62 169 ASP A O 1
ATOM 1283 N N . PHE A 1 170 ? -13.754 -8.451 -10.120 1.00 91.75 170 PHE A N 1
ATOM 1284 C CA . PHE A 1 170 ? -14.656 -8.435 -8.977 1.00 91.75 170 PHE A CA 1
ATOM 1285 C C . PHE A 1 170 ? -14.581 -9.657 -8.081 1.00 91.75 170 PHE A C 1
ATOM 1287 O O . PHE A 1 170 ? -14.309 -10.771 -8.537 1.00 91.75 170 PHE A O 1
ATOM 1294 N N . VAL A 1 171 ? -14.978 -9.451 -6.826 1.00 93.94 171 VAL A N 1
ATOM 1295 C CA . VAL A 1 171 ? -15.292 -10.523 -5.881 1.00 93.94 171 VAL A CA 1
ATOM 1296 C C . VAL A 1 171 ? -16.775 -10.847 -5.987 1.00 93.94 171 VAL A C 1
ATOM 1298 O O . VAL A 1 171 ? -17.621 -9.955 -5.998 1.00 93.94 171 VAL A O 1
ATOM 1301 N N . ARG A 1 172 ? -17.109 -12.131 -6.118 1.00 94.50 172 ARG A N 1
ATOM 1302 C CA . ARG A 1 172 ? -18.499 -12.595 -6.142 1.00 94.50 172 ARG A CA 1
ATOM 1303 C C . ARG A 1 172 ? -18.851 -13.126 -4.766 1.00 94.50 172 ARG A C 1
ATOM 1305 O O . ARG A 1 172 ? -18.242 -14.109 -4.363 1.00 94.50 172 ARG A O 1
ATOM 1312 N N . LEU A 1 173 ? -19.843 -12.516 -4.130 1.00 95.25 173 LEU A N 1
ATOM 1313 C CA . LEU A 1 173 ? -20.372 -12.971 -2.850 1.00 95.25 173 LEU A CA 1
ATOM 1314 C C . LEU A 1 173 ? -21.714 -13.688 -3.040 1.00 95.25 173 LEU A C 1
ATOM 1316 O O . LEU A 1 173 ? -22.441 -13.444 -4.016 1.00 95.25 173 LEU A O 1
ATOM 1320 N N . ASP A 1 174 ? -22.021 -14.599 -2.124 1.00 93.00 174 ASP A N 1
ATOM 1321 C CA . ASP A 1 174 ? -23.305 -15.293 -2.052 1.00 93.00 174 ASP A CA 1
ATOM 1322 C C . ASP A 1 174 ? -24.310 -14.533 -1.168 1.00 93.00 174 ASP A C 1
ATOM 1324 O O . ASP A 1 174 ? -24.079 -14.277 0.013 1.00 93.00 174 ASP A O 1
ATOM 1328 N N . ASP A 1 175 ? -25.461 -14.183 -1.744 1.00 89.75 175 ASP A N 1
ATOM 1329 C CA . ASP A 1 175 ? -26.545 -13.443 -1.088 1.00 89.75 175 ASP A CA 1
ATOM 1330 C C . ASP A 1 175 ? -27.649 -14.344 -0.522 1.00 89.75 175 ASP A C 1
ATOM 1332 O O . ASP A 1 175 ? -28.639 -13.833 0.029 1.00 89.75 175 ASP A O 1
ATOM 1336 N N . ARG A 1 176 ? -27.491 -15.672 -0.640 1.00 87.81 176 ARG A N 1
ATOM 1337 C CA . ARG A 1 176 ? -28.426 -16.654 -0.086 1.00 87.81 176 ARG A CA 1
ATOM 1338 C C . ARG A 1 176 ? -28.594 -16.430 1.413 1.00 87.81 176 ARG A C 1
ATOM 1340 O O . ARG A 1 176 ? -27.663 -16.579 2.200 1.00 87.81 176 ARG A O 1
ATOM 1347 N N . ARG A 1 177 ? -29.820 -16.089 1.818 1.00 77.94 177 ARG A N 1
ATOM 1348 C CA . ARG A 1 177 ? -30.163 -15.918 3.230 1.00 77.94 177 ARG A CA 1
ATOM 1349 C C . ARG A 1 177 ? -30.190 -17.294 3.912 1.00 77.94 177 ARG A C 1
ATOM 1351 O O . ARG A 1 177 ? -30.888 -18.184 3.417 1.00 77.94 177 ARG A O 1
ATOM 1358 N N . PRO A 1 178 ? -29.486 -17.487 5.041 1.00 75.44 178 PRO A N 1
ATOM 1359 C CA . PRO A 1 178 ? -29.645 -18.690 5.850 1.00 75.44 178 PRO A CA 1
ATOM 1360 C C . PRO A 1 178 ? -31.111 -18.869 6.264 1.00 75.44 178 PRO A C 1
ATOM 1362 O O . PRO A 1 178 ? -31.786 -17.885 6.571 1.00 75.44 178 PRO A O 1
ATOM 1365 N N . ARG A 1 179 ? -31.608 -20.115 6.309 1.00 80.75 179 ARG A N 1
ATOM 1366 C CA . ARG A 1 179 ? -32.976 -20.397 6.785 1.00 80.75 179 ARG A CA 1
ATOM 1367 C C . ARG A 1 179 ? -33.160 -19.829 8.202 1.00 80.75 179 ARG A C 1
ATOM 1369 O O . ARG A 1 179 ? -32.340 -20.184 9.054 1.00 80.75 179 ARG A O 1
ATOM 1376 N N . PRO A 1 180 ? -34.155 -18.961 8.458 1.00 81.06 180 PRO A N 1
ATOM 1377 C CA . PRO A 1 180 ? -34.415 -18.426 9.794 1.00 81.06 180 PRO A CA 1
ATOM 1378 C C . PRO A 1 180 ? -34.592 -19.537 10.832 1.00 81.06 180 PRO A C 1
ATOM 1380 O O . PRO A 1 180 ? -35.153 -20.582 10.513 1.00 81.06 180 PRO A O 1
ATOM 1383 N N . VAL A 1 181 ? -34.102 -19.324 12.056 1.00 84.94 181 VAL A N 1
ATOM 1384 C CA . VAL A 1 181 ? -34.546 -20.127 13.205 1.00 84.94 181 VAL A CA 1
ATOM 1385 C C . VAL A 1 181 ? -35.985 -19.735 13.520 1.00 84.94 181 VAL A C 1
ATOM 1387 O O . VAL A 1 181 ? -36.267 -18.558 13.744 1.00 84.94 181 VAL A O 1
ATOM 1390 N N . GLU A 1 182 ? -36.887 -20.710 13.541 1.00 84.06 182 GLU A N 1
ATOM 1391 C CA . GLU A 1 182 ? -38.260 -20.502 13.994 1.00 84.06 182 GLU A CA 1
ATOM 1392 C C . GLU A 1 182 ? -38.291 -20.487 15.524 1.00 84.06 182 GLU A C 1
ATOM 1394 O O . GLU A 1 182 ? -38.499 -21.505 16.169 1.00 84.06 182 GLU A O 1
ATOM 1399 N N . PHE A 1 183 ? -38.058 -19.315 16.110 1.00 88.06 183 PHE A N 1
ATOM 1400 C CA . PHE A 1 183 ? -38.171 -19.092 17.548 1.00 88.06 183 PHE A CA 1
ATOM 1401 C C . PHE A 1 183 ? -39.078 -17.890 17.804 1.00 88.06 183 PHE A C 1
ATOM 1403 O O . PHE A 1 183 ? -38.926 -16.841 17.177 1.00 88.06 183 PHE A O 1
ATOM 1410 N N . ARG A 1 184 ? -40.036 -18.036 18.723 1.00 85.62 184 ARG A N 1
ATOM 1411 C CA . ARG A 1 184 ? -40.902 -16.939 19.169 1.00 85.62 184 ARG A CA 1
ATOM 1412 C C . ARG A 1 184 ? -40.456 -16.505 20.564 1.00 85.62 184 ARG A C 1
ATOM 1414 O O . ARG A 1 184 ? -40.652 -17.278 21.500 1.00 85.62 184 ARG A O 1
ATOM 1421 N N . PRO A 1 185 ? -39.875 -15.301 20.721 1.00 83.38 185 PRO A N 1
ATOM 1422 C CA . PRO A 1 185 ? -39.512 -14.773 22.031 1.00 83.38 185 PRO A CA 1
ATOM 1423 C C . PRO A 1 185 ? -40.725 -14.740 22.965 1.00 83.38 185 PRO A C 1
ATOM 1425 O O . PRO A 1 185 ? -41.685 -14.020 22.703 1.00 83.38 185 PRO A O 1
ATOM 1428 N N . SER A 1 186 ? -40.688 -15.526 24.041 1.00 79.19 186 SER A N 1
ATOM 1429 C CA . SER A 1 186 ? -41.713 -15.505 25.093 1.00 79.19 186 SER A CA 1
ATOM 1430 C C . SER A 1 186 ? -41.509 -14.349 26.078 1.00 79.19 186 SER A C 1
ATOM 1432 O O . SER A 1 186 ? -42.469 -13.878 26.675 1.00 79.19 186 SER A O 1
ATOM 1434 N N . GLU A 1 187 ? -40.266 -13.880 26.220 1.00 86.06 187 GLU A N 1
ATOM 1435 C CA . GLU A 1 187 ? -39.862 -12.801 27.125 1.00 86.06 187 GLU A CA 1
ATOM 1436 C C . GLU A 1 187 ? -39.815 -11.447 26.389 1.00 86.06 187 GLU A C 1
ATOM 1438 O O . GLU A 1 187 ? -38.949 -11.260 25.526 1.00 86.06 187 GLU A O 1
ATOM 1443 N N . PRO A 1 188 ? -40.666 -10.457 26.734 1.00 89.75 188 PRO A N 1
ATOM 1444 C CA . PRO A 1 188 ? -40.642 -9.130 26.104 1.00 89.75 188 PRO A CA 1
ATOM 1445 C C . PRO A 1 188 ? -39.299 -8.403 26.263 1.00 89.75 188 PRO A C 1
ATOM 1447 O O . PRO A 1 188 ? -38.869 -7.668 25.375 1.00 89.75 188 PRO A O 1
ATOM 1450 N N . SER A 1 189 ? -38.605 -8.660 27.374 1.00 92.19 189 SER A N 1
ATOM 1451 C CA . SER A 1 189 ? -37.278 -8.108 27.670 1.00 92.19 189 SER A CA 1
ATOM 1452 C C . SER A 1 189 ? -36.205 -8.533 26.657 1.00 92.19 189 SER A C 1
ATOM 1454 O O . SER A 1 189 ? -35.245 -7.792 26.444 1.00 92.19 189 SER A O 1
ATOM 1456 N N . LEU A 1 190 ? -36.372 -9.683 25.985 1.00 94.81 190 LEU A N 1
ATOM 1457 C CA . LEU A 1 190 ? -35.461 -10.119 24.923 1.00 94.81 190 LEU A CA 1
ATOM 1458 C C . LEU A 1 190 ? -35.573 -9.213 23.694 1.00 94.81 190 LEU A C 1
ATOM 1460 O O . LEU A 1 190 ? -34.557 -8.807 23.137 1.00 94.81 190 LEU A O 1
ATOM 1464 N N . LEU A 1 191 ? -36.800 -8.865 23.291 1.00 94.12 191 LEU A N 1
ATOM 1465 C CA . LEU A 1 191 ? -37.038 -7.964 22.159 1.00 94.12 191 LEU A CA 1
ATOM 1466 C C . LEU A 1 191 ? -36.489 -6.561 22.437 1.00 94.12 191 LEU A C 1
ATOM 1468 O O . LEU A 1 191 ? -35.894 -5.955 21.551 1.00 94.12 191 LEU A O 1
ATOM 1472 N N . GLU A 1 192 ? -36.633 -6.078 23.673 1.00 94.75 192 GLU A N 1
ATOM 1473 C CA . GLU A 1 192 ? -36.024 -4.823 24.124 1.00 94.75 192 GLU A CA 1
ATOM 1474 C C . GLU A 1 192 ? -34.488 -4.880 24.030 1.00 94.75 192 GLU A C 1
ATOM 1476 O O . GLU A 1 192 ? -33.883 -4.010 23.411 1.00 94.75 192 GLU A O 1
ATOM 1481 N N . ALA A 1 193 ? -33.849 -5.934 24.561 1.00 95.69 193 ALA A N 1
ATOM 1482 C CA . ALA A 1 193 ? -32.393 -6.099 24.482 1.00 95.69 193 ALA A CA 1
ATOM 1483 C C . ALA A 1 193 ? -31.890 -6.161 23.029 1.00 95.69 193 ALA A C 1
ATOM 1485 O O . ALA A 1 193 ? -30.867 -5.574 22.692 1.00 95.69 193 ALA A O 1
ATOM 1486 N N . MET A 1 194 ? -32.625 -6.848 22.151 1.00 96.75 194 MET A N 1
ATOM 1487 C CA . MET A 1 194 ? -32.316 -6.931 20.722 1.00 96.75 194 MET A CA 1
ATOM 1488 C C . MET A 1 194 ? -32.513 -5.590 19.998 1.00 96.75 194 MET A C 1
ATOM 1490 O O . MET A 1 194 ? -31.783 -5.282 19.052 1.00 96.75 194 MET A O 1
ATOM 1494 N N . HIS A 1 195 ? -33.483 -4.777 20.417 1.00 96.81 195 HIS A N 1
ATOM 1495 C CA . HIS A 1 195 ? -33.652 -3.424 19.898 1.00 96.81 195 HIS A CA 1
ATOM 1496 C C . HIS A 1 195 ? -32.478 -2.525 20.311 1.00 96.81 195 HIS A C 1
ATOM 1498 O O . HIS A 1 195 ? -31.878 -1.883 19.448 1.00 96.81 195 HIS A O 1
ATOM 1504 N N . ASP A 1 196 ? -32.107 -2.539 21.594 1.00 94.88 196 ASP A N 1
ATOM 1505 C CA . ASP A 1 196 ? -30.973 -1.774 22.129 1.00 94.88 196 ASP A CA 1
ATOM 1506 C C . ASP A 1 196 ? -29.652 -2.192 21.456 1.00 94.88 196 ASP A C 1
ATOM 1508 O O . ASP A 1 196 ? -28.866 -1.340 21.041 1.00 94.88 196 ASP A O 1
ATOM 1512 N N . LEU A 1 197 ? -29.453 -3.499 21.237 1.00 96.75 197 LEU A N 1
ATOM 1513 C CA . LEU A 1 197 ? -28.324 -4.050 20.481 1.00 96.75 197 LEU A CA 1
ATOM 1514 C C . LEU A 1 197 ? -28.241 -3.467 19.063 1.00 96.75 197 LEU A C 1
ATOM 1516 O O . LEU A 1 197 ? -27.169 -3.074 18.601 1.00 96.75 197 LEU A O 1
ATOM 1520 N N . ARG A 1 198 ? -29.373 -3.420 18.352 1.00 98.44 198 ARG A N 1
ATOM 1521 C CA . ARG A 1 198 ? -29.433 -2.894 16.985 1.00 98.44 198 ARG A CA 1
ATOM 1522 C C . ARG A 1 198 ? -29.177 -1.388 16.943 1.00 98.44 198 ARG A C 1
ATOM 1524 O O . ARG A 1 198 ? -28.425 -0.945 16.078 1.00 98.44 198 ARG A O 1
ATOM 1531 N N . ASP A 1 199 ? -29.775 -0.612 17.851 1.00 96.69 199 ASP A N 1
ATOM 1532 C CA . ASP A 1 199 ? -29.519 0.834 17.954 1.00 96.69 199 ASP A CA 1
ATOM 1533 C C . ASP A 1 199 ? -28.032 1.103 18.226 1.00 96.69 199 ASP A C 1
ATOM 1535 O O . ASP A 1 199 ? -27.400 1.864 17.490 1.00 96.69 199 ASP A O 1
ATOM 1539 N N . GLY A 1 200 ? -27.450 0.403 19.205 1.00 96.00 200 GLY A N 1
ATOM 1540 C CA . GLY A 1 200 ? -26.031 0.503 19.546 1.00 96.00 200 GLY A CA 1
ATOM 1541 C C . GLY A 1 200 ? -25.112 0.188 18.364 1.00 96.00 200 GLY A C 1
ATOM 1542 O O . GLY A 1 200 ? -24.208 0.965 18.069 1.00 96.00 200 GLY A O 1
ATOM 1543 N N . ALA A 1 201 ? -25.378 -0.884 17.610 1.00 98.31 201 ALA A N 1
ATOM 1544 C CA . ALA A 1 201 ? -24.573 -1.249 16.439 1.00 98.31 201 ALA A CA 1
ATOM 1545 C C . ALA A 1 201 ? -24.566 -0.159 15.349 1.00 98.31 201 ALA A C 1
ATOM 1547 O O . ALA A 1 201 ? -23.519 0.150 14.770 1.00 98.31 201 ALA A O 1
ATOM 1548 N N . LEU A 1 202 ? -25.727 0.448 15.073 1.00 97.75 202 LEU A N 1
ATOM 1549 C CA . LEU A 1 202 ? -25.849 1.536 14.099 1.00 97.75 202 LEU A CA 1
ATOM 1550 C C . LEU A 1 202 ? -25.130 2.808 14.581 1.00 97.75 202 LEU A C 1
ATOM 1552 O O . LEU A 1 202 ? -24.512 3.507 13.775 1.00 97.75 202 LEU A O 1
ATOM 1556 N N . TRP A 1 203 ? -25.153 3.101 15.883 1.00 96.25 203 TRP A N 1
ATOM 1557 C CA . TRP A 1 203 ? -24.426 4.243 16.446 1.00 96.25 203 TRP A CA 1
ATOM 1558 C C . TRP A 1 203 ? -22.918 4.027 16.524 1.00 96.25 203 TRP A C 1
ATOM 1560 O O . TRP A 1 203 ? -22.180 4.938 16.147 1.00 96.25 203 TRP A O 1
ATOM 1570 N N . ILE A 1 204 ? -22.449 2.827 16.884 1.00 96.06 204 ILE A N 1
ATOM 1571 C CA . ILE A 1 204 ? -21.031 2.452 16.775 1.00 96.06 204 ILE A CA 1
ATOM 1572 C C . ILE A 1 204 ? -20.532 2.742 15.363 1.00 96.06 204 ILE A C 1
ATOM 1574 O O . ILE A 1 204 ? -19.474 3.346 15.198 1.00 96.06 204 ILE A O 1
ATOM 1578 N N . ASN A 1 205 ? -21.304 2.365 14.342 1.00 96.62 205 ASN A N 1
ATOM 1579 C CA . ASN A 1 205 ? -20.957 2.634 12.954 1.00 96.62 205 ASN A CA 1
ATOM 1580 C C . ASN A 1 205 ? -20.802 4.129 12.651 1.00 96.62 205 ASN A C 1
ATOM 1582 O O . ASN A 1 205 ? -19.755 4.558 12.161 1.00 96.62 205 ASN A O 1
ATOM 1586 N N . ARG A 1 206 ? -21.815 4.928 12.993 1.00 96.25 206 ARG A N 1
ATOM 1587 C CA . ARG A 1 206 ? -21.834 6.374 12.721 1.00 96.25 206 ARG A CA 1
ATOM 1588 C C . ARG A 1 206 ? -20.759 7.148 13.482 1.00 96.25 206 ARG A C 1
ATOM 1590 O O . ARG A 1 206 ? -20.277 8.149 12.966 1.00 96.25 206 ARG A O 1
ATOM 1597 N N . LEU A 1 207 ? -20.396 6.704 14.685 1.00 95.50 207 LEU A N 1
ATOM 1598 C CA . LEU A 1 207 ? -19.401 7.363 15.536 1.00 95.50 207 LEU A CA 1
ATOM 1599 C C . LEU A 1 207 ? -17.971 6.886 15.249 1.00 95.50 207 LEU A C 1
ATOM 1601 O O . LEU A 1 207 ? -17.026 7.657 15.398 1.00 95.50 207 LEU A O 1
ATOM 1605 N N . SER A 1 208 ? -17.796 5.637 14.809 1.00 94.38 208 SER A N 1
ATOM 1606 C CA . SER A 1 208 ? -16.467 5.085 14.515 1.00 94.38 208 SER A CA 1
ATOM 1607 C C . SER A 1 208 ? -15.948 5.479 13.136 1.00 94.38 208 SER A C 1
ATOM 1609 O O . SER A 1 208 ? -14.736 5.624 12.973 1.00 94.38 208 SER A O 1
ATOM 1611 N N . VAL A 1 209 ? -16.849 5.653 12.161 1.00 94.44 209 VAL A N 1
ATOM 1612 C CA . VAL A 1 209 ? -16.525 6.055 10.782 1.00 94.44 209 VAL A CA 1
ATOM 1613 C C . VAL A 1 209 ? -17.467 7.182 10.312 1.00 94.44 209 VAL A C 1
ATOM 1615 O O . VAL A 1 209 ? -18.249 6.995 9.374 1.00 94.44 209 VAL A O 1
ATOM 1618 N N . PRO A 1 210 ? -17.452 8.356 10.971 1.00 95.50 210 PRO A N 1
ATOM 1619 C CA . PRO A 1 210 ? -18.396 9.435 10.700 1.00 95.50 210 PRO A CA 1
ATOM 1620 C C . PRO A 1 210 ? -18.270 9.975 9.273 1.00 95.50 210 PRO A C 1
ATOM 1622 O O . PRO A 1 210 ? -17.192 10.350 8.812 1.00 95.50 210 PRO A O 1
ATOM 1625 N N . SER A 1 211 ? -19.402 10.076 8.575 1.00 89.94 211 SER A N 1
ATOM 1626 C CA . SER A 1 211 ? -19.455 10.761 7.284 1.00 89.94 211 SER A CA 1
ATOM 1627 C C . SER A 1 211 ? -19.306 12.270 7.477 1.00 89.94 211 SER A C 1
ATOM 1629 O O . SER A 1 211 ? -20.035 12.873 8.260 1.00 89.94 211 SER A O 1
ATOM 1631 N N . THR A 1 212 ? -18.431 12.905 6.698 1.00 86.50 212 THR A N 1
ATOM 1632 C CA . THR A 1 212 ? -18.296 14.373 6.639 1.00 86.50 212 THR A CA 1
ATOM 1633 C C . THR A 1 212 ? -19.216 15.005 5.585 1.00 86.50 212 THR A C 1
ATOM 1635 O O . THR A 1 212 ? -18.979 16.112 5.103 1.00 86.50 212 THR A O 1
ATOM 1638 N N . GLY A 1 213 ? -20.279 14.292 5.203 1.00 85.00 213 GLY A N 1
ATOM 1639 C CA . GLY A 1 213 ? -21.275 14.749 4.243 1.00 85.00 213 GLY A CA 1
ATOM 1640 C C . GLY A 1 213 ? -20.865 14.573 2.782 1.00 85.00 213 GLY A C 1
ATOM 1641 O O . GLY A 1 213 ? -19.742 14.189 2.442 1.00 85.00 213 GLY A O 1
ATOM 1642 N N . ARG A 1 214 ? -21.823 14.846 1.884 1.00 80.12 214 ARG A N 1
ATOM 1643 C CA . ARG A 1 214 ? -21.565 14.802 0.444 1.00 80.12 214 ARG A CA 1
ATOM 1644 C C . ARG A 1 214 ? -20.641 15.942 0.075 1.00 80.12 214 ARG A C 1
ATOM 1646 O O . ARG A 1 214 ? -20.900 17.111 0.339 1.00 80.12 214 ARG A O 1
ATOM 1653 N N . ALA A 1 215 ? -19.577 15.563 -0.590 1.00 76.56 215 ALA A N 1
ATOM 1654 C CA . ALA A 1 215 ? -18.541 16.462 -1.010 1.00 76.56 215 ALA A CA 1
ATOM 1655 C C . ALA A 1 215 ? -19.107 17.519 -2.018 1.00 76.56 215 ALA A C 1
ATOM 1657 O O . ALA A 1 215 ? -20.190 17.333 -2.582 1.00 76.56 215 ALA A O 1
ATOM 1658 N N . GLY A 1 216 ? -18.359 18.589 -2.348 1.00 67.56 216 GLY A N 1
ATOM 1659 C CA . GLY A 1 216 ? -18.558 19.455 -3.535 1.00 67.56 216 GLY A CA 1
ATOM 1660 C C . GLY A 1 216 ? -19.752 20.404 -3.530 1.00 67.56 216 GLY A C 1
ATOM 1661 O O . GLY A 1 216 ? -20.173 20.873 -4.587 1.00 67.56 216 GLY A O 1
ATOM 1662 N N . GLY A 1 217 ? -20.245 20.723 -2.339 1.00 77.44 217 GLY A N 1
ATOM 1663 C CA . GLY A 1 217 ? -21.071 21.891 -2.052 1.00 77.44 217 GLY A CA 1
ATOM 1664 C C . GLY A 1 217 ? -20.286 22.925 -1.241 1.00 77.44 217 GLY A C 1
ATOM 1665 O O . GLY A 1 217 ? -19.100 23.143 -1.493 1.00 77.44 217 GLY A O 1
ATOM 1666 N N . ASP A 1 218 ? -20.962 23.561 -0.291 1.00 87.19 218 ASP A N 1
ATOM 1667 C CA . ASP A 1 218 ? -20.336 24.260 0.832 1.00 87.19 218 ASP A CA 1
ATOM 1668 C C . ASP A 1 218 ? -19.915 23.215 1.878 1.00 87.19 218 ASP A C 1
ATOM 1670 O O . ASP A 1 218 ? -20.759 22.452 2.356 1.00 87.19 218 ASP A O 1
ATOM 1674 N N . ALA A 1 219 ? -18.619 23.155 2.195 1.00 90.31 219 ALA A N 1
ATOM 1675 C CA . ALA A 1 219 ? -18.071 22.162 3.114 1.00 90.31 219 ALA A CA 1
ATOM 1676 C C . ALA A 1 219 ? -18.651 22.290 4.530 1.00 90.31 219 ALA A C 1
ATOM 1678 O O . ALA A 1 219 ? -18.986 21.271 5.132 1.00 90.31 219 ALA A O 1
ATOM 1679 N N . ARG A 1 220 ? -18.838 23.516 5.041 1.00 91.31 220 ARG A N 1
ATOM 1680 C CA . ARG A 1 220 ? -19.380 23.749 6.388 1.00 91.31 220 ARG A CA 1
ATOM 1681 C C . ARG A 1 220 ? -20.814 23.269 6.479 1.00 91.31 220 ARG A C 1
ATOM 1683 O O . ARG A 1 220 ? -21.141 22.494 7.367 1.00 91.31 220 ARG A O 1
ATOM 1690 N N . ARG A 1 221 ? -21.652 23.651 5.511 1.00 92.38 221 ARG A N 1
ATOM 1691 C CA . ARG A 1 221 ? -23.053 23.209 5.478 1.00 92.38 221 ARG A CA 1
ATOM 1692 C C . ARG A 1 221 ? -23.170 21.690 5.346 1.00 92.38 221 ARG A C 1
ATOM 1694 O O . ARG A 1 221 ? -23.934 21.076 6.084 1.00 92.38 221 ARG A O 1
ATOM 1701 N N . ALA A 1 222 ? -22.411 21.090 4.426 1.00 92.31 222 ALA A N 1
ATOM 1702 C CA . ALA A 1 222 ? -22.442 19.647 4.201 1.00 92.31 222 ALA A CA 1
ATOM 1703 C C . ALA A 1 222 ? -22.045 18.860 5.458 1.00 92.31 222 ALA A C 1
ATOM 1705 O O . ALA A 1 222 ? -22.691 17.864 5.784 1.00 92.31 222 ALA A O 1
ATOM 1706 N N . VAL A 1 223 ? -21.014 19.323 6.169 1.00 95.88 223 VAL A N 1
ATOM 1707 C CA . VAL A 1 223 ? -20.568 18.713 7.422 1.00 95.88 223 VAL A CA 1
ATOM 1708 C C . VAL A 1 223 ? -21.577 18.947 8.539 1.00 95.88 223 VAL A C 1
ATOM 1710 O O . VAL A 1 223 ? -21.963 17.978 9.181 1.00 95.88 223 VAL A O 1
ATOM 1713 N N . ALA A 1 224 ? -22.057 20.176 8.741 1.00 94.81 224 ALA A N 1
ATOM 1714 C CA . ALA A 1 224 ? -23.033 20.499 9.782 1.00 94.81 224 ALA A CA 1
ATOM 1715 C C . ALA A 1 224 ? -24.308 19.647 9.664 1.00 94.81 224 ALA A C 1
ATOM 1717 O O . ALA A 1 224 ? -24.821 19.149 10.666 1.00 94.81 224 ALA A O 1
ATOM 1718 N N . ASP A 1 225 ? -24.805 19.428 8.441 1.00 94.12 225 ASP A N 1
ATOM 1719 C CA . ASP A 1 225 ? -25.943 18.539 8.188 1.00 94.12 225 ASP A CA 1
ATOM 1720 C C . ASP A 1 225 ? -25.603 17.068 8.491 1.00 94.12 225 ASP A C 1
ATOM 1722 O O . ASP A 1 225 ? -26.416 16.358 9.086 1.00 94.12 225 ASP A O 1
ATOM 1726 N N . ALA A 1 226 ? -24.403 16.610 8.118 1.00 94.06 226 ALA A N 1
ATOM 1727 C CA . ALA A 1 226 ? -23.973 15.226 8.307 1.00 94.06 226 ALA A CA 1
ATOM 1728 C C . ALA A 1 226 ? -23.701 14.863 9.775 1.00 94.06 226 ALA A C 1
ATOM 1730 O O . ALA A 1 226 ? -24.045 13.761 10.201 1.00 94.06 226 ALA A O 1
ATOM 1731 N N . VAL A 1 227 ? -23.114 15.777 10.555 1.00 95.88 227 VAL A N 1
ATOM 1732 C CA . VAL A 1 227 ? -22.728 15.515 11.950 1.00 95.88 227 VAL A CA 1
ATOM 1733 C C . VAL A 1 227 ? -23.832 15.848 12.952 1.00 95.88 227 VAL A C 1
ATOM 1735 O O . VAL A 1 227 ? -23.770 15.391 14.090 1.00 95.88 227 VAL A O 1
ATOM 1738 N N . ARG A 1 228 ? -24.886 16.578 12.557 1.00 95.00 228 ARG A N 1
ATOM 1739 C CA . ARG A 1 228 ? -26.014 16.929 13.443 1.00 95.00 228 ARG A CA 1
ATOM 1740 C C . ARG A 1 228 ? -26.590 15.733 14.219 1.00 95.00 228 ARG A C 1
ATOM 1742 O O . ARG A 1 228 ? -26.777 15.880 15.425 1.00 95.00 228 ARG A O 1
ATOM 1749 N N . PRO A 1 229 ? -26.851 14.558 13.610 1.00 94.06 229 PRO A N 1
ATOM 1750 C CA . PRO A 1 229 ? -27.351 13.406 14.360 1.00 94.06 229 PRO A CA 1
ATOM 1751 C C . PRO A 1 229 ? -26.364 12.909 15.425 1.00 94.06 229 PRO A C 1
ATOM 1753 O O . PRO A 1 229 ? -26.791 12.468 16.486 1.00 94.06 229 PRO A O 1
ATOM 1756 N N . LEU A 1 230 ? -25.057 13.005 15.161 1.00 94.44 230 LEU A N 1
ATOM 1757 C CA . LEU A 1 230 ? -23.998 12.575 16.078 1.00 94.44 230 LEU A CA 1
ATOM 1758 C C . LEU A 1 230 ? -23.992 13.488 17.306 1.00 94.44 230 LEU A C 1
ATOM 1760 O O . LEU A 1 230 ? -24.040 12.996 18.429 1.00 94.44 230 LEU A O 1
ATOM 1764 N N . LYS A 1 231 ? -24.047 14.807 17.085 1.00 92.44 231 LYS A N 1
ATOM 1765 C CA . LYS A 1 231 ? -24.133 15.814 18.154 1.00 92.44 231 LYS A CA 1
ATOM 1766 C C . LYS A 1 231 ? -25.350 15.584 19.046 1.00 92.44 231 LYS A C 1
ATOM 1768 O O . LYS A 1 231 ? -25.230 15.549 20.263 1.00 92.44 231 LYS A O 1
ATOM 1773 N N . LEU A 1 232 ? -26.520 15.357 18.443 1.00 91.75 232 LEU A N 1
ATOM 1774 C CA . LEU A 1 232 ? -27.753 15.079 19.188 1.00 91.75 232 LEU A CA 1
ATOM 1775 C C . LEU A 1 232 ? -27.643 13.801 20.034 1.00 91.75 232 LEU A C 1
ATOM 1777 O O . LEU A 1 232 ? -28.088 13.789 21.183 1.00 91.75 232 LEU A O 1
ATOM 1781 N N . ARG A 1 233 ? -27.030 12.736 19.499 1.00 91.44 233 ARG A N 1
ATOM 1782 C CA . ARG A 1 233 ? -26.818 11.492 20.251 1.00 91.44 233 ARG A CA 1
ATOM 1783 C C . ARG A 1 233 ? -25.868 11.698 21.430 1.00 91.44 233 ARG A C 1
ATOM 1785 O O . ARG A 1 233 ? -26.204 11.289 22.536 1.00 91.44 233 ARG A O 1
ATOM 1792 N N . LEU A 1 234 ? -24.731 12.358 21.212 1.00 89.25 234 LEU A N 1
ATOM 1793 C CA . LEU A 1 234 ? -23.720 12.590 22.251 1.00 89.25 234 LEU A CA 1
ATOM 1794 C C . LEU A 1 234 ? -24.204 13.585 23.322 1.00 89.25 234 LEU A C 1
ATOM 1796 O O . LEU A 1 234 ? -23.902 13.418 24.500 1.00 89.25 234 LEU A O 1
ATOM 1800 N N . ALA A 1 235 ? -25.053 14.550 22.960 1.00 85.06 235 ALA A N 1
ATOM 1801 C CA . ALA A 1 235 ? -25.672 15.481 23.906 1.00 85.06 235 ALA A CA 1
ATOM 1802 C C . ALA A 1 235 ? -26.781 14.855 24.777 1.00 85.06 235 ALA A C 1
ATOM 1804 O O . ALA A 1 235 ? -27.245 15.488 25.725 1.00 85.06 235 ALA A O 1
ATOM 1805 N N . THR A 1 236 ? -27.242 13.635 24.473 1.00 79.00 236 THR A N 1
ATOM 1806 C CA . THR A 1 236 ? -28.325 12.986 25.228 1.00 79.00 236 THR A CA 1
ATOM 1807 C C . THR A 1 236 ? -27.836 12.590 26.627 1.00 79.00 236 THR A C 1
ATOM 1809 O O . THR A 1 236 ? -27.210 11.547 26.801 1.00 79.00 236 THR A O 1
ATOM 1812 N N . ALA A 1 237 ? -28.132 13.408 27.637 1.00 61.22 237 ALA A N 1
ATOM 1813 C CA . ALA A 1 237 ? -27.819 13.116 29.035 1.00 61.22 237 ALA A CA 1
ATOM 1814 C C . ALA A 1 237 ? -28.732 12.016 29.614 1.00 61.22 237 ALA A C 1
ATOM 1816 O O . ALA A 1 237 ? -29.894 11.878 29.228 1.00 61.22 237 ALA A O 1
ATOM 1817 N N . GLY A 1 238 ? -28.210 11.232 30.559 1.00 57.53 238 GLY A N 1
ATOM 1818 C CA . GLY A 1 238 ? -28.961 10.207 31.296 1.00 57.53 238 GLY A CA 1
ATOM 1819 C C . GLY A 1 238 ? -28.657 10.248 32.795 1.00 57.53 238 GLY A C 1
ATOM 1820 O O . GLY A 1 238 ? -27.714 10.913 33.214 1.00 57.53 238 GLY A O 1
ATOM 1821 N N . SER A 1 239 ? -29.419 9.509 33.610 1.00 46.69 239 SER A N 1
ATOM 1822 C CA . SER A 1 239 ? -29.268 9.495 35.081 1.00 46.69 239 SER A CA 1
ATOM 1823 C C . SER A 1 239 ? -27.884 9.046 35.572 1.00 46.69 239 SER A C 1
ATOM 1825 O O . SER A 1 239 ? -27.472 9.441 36.656 1.00 46.69 239 SER A O 1
ATOM 1827 N N . LEU A 1 240 ? -27.168 8.247 34.773 1.00 40.78 240 LEU A N 1
ATOM 1828 C CA . LEU A 1 240 ? -25.810 7.760 35.049 1.00 40.78 240 LEU A CA 1
ATOM 1829 C C . LEU A 1 240 ? -24.710 8.582 34.350 1.00 40.78 240 LEU A C 1
ATOM 1831 O O . LEU A 1 240 ? -23.538 8.411 34.658 1.00 40.78 240 LEU A O 1
ATOM 1835 N N . MET A 1 241 ? -25.071 9.468 33.414 1.00 52.84 241 MET A N 1
ATOM 1836 C CA . MET A 1 241 ? -24.138 10.258 32.594 1.00 52.84 241 MET A CA 1
ATOM 1837 C C . MET A 1 241 ? -24.665 11.699 32.441 1.00 52.84 241 MET A C 1
ATOM 1839 O O . MET A 1 241 ? -25.235 12.045 31.397 1.00 52.84 241 MET A O 1
ATOM 1843 N N . PRO A 1 242 ? -24.517 12.552 33.475 1.00 48.38 242 PRO A N 1
ATOM 1844 C CA . PRO A 1 242 ? -25.091 13.901 33.485 1.00 48.38 242 PRO A CA 1
ATOM 1845 C C . PRO A 1 242 ? -24.442 14.867 32.480 1.00 48.38 242 PRO A C 1
ATOM 1847 O O . PRO A 1 242 ? -25.060 15.858 32.105 1.00 48.38 242 PRO A O 1
ATOM 1850 N N . ALA A 1 243 ? -23.213 14.582 32.031 1.00 51.25 243 ALA A N 1
ATOM 1851 C CA . ALA A 1 243 ? -22.431 15.430 31.124 1.00 51.25 243 ALA A CA 1
ATOM 1852 C C . ALA A 1 243 ? -22.615 15.104 29.621 1.00 51.25 243 ALA A C 1
ATOM 1854 O O . ALA A 1 243 ? -21.929 15.690 28.788 1.00 51.25 243 ALA A O 1
ATOM 1855 N N . GLY A 1 244 ? -23.514 14.179 29.258 1.00 59.62 244 GLY A N 1
ATOM 1856 C CA . GLY A 1 244 ? -23.645 13.636 27.895 1.00 59.62 244 GLY A CA 1
ATOM 1857 C C . GLY A 1 244 ? -22.958 12.272 27.727 1.00 59.62 244 GLY A C 1
ATOM 1858 O O . GLY A 1 244 ? -22.316 11.774 28.652 1.00 59.62 244 GLY A O 1
ATOM 1859 N N . ARG A 1 245 ? -23.127 11.631 26.564 1.00 77.88 245 ARG A N 1
ATOM 1860 C CA . ARG A 1 245 ? -22.570 10.301 26.251 1.00 77.88 245 ARG A CA 1
ATOM 1861 C C . ARG A 1 245 ? -21.255 10.420 25.485 1.00 77.88 245 ARG A C 1
ATOM 1863 O O . ARG A 1 245 ? -21.162 11.192 24.539 1.00 77.88 245 ARG A O 1
ATOM 1870 N N . THR A 1 246 ? -20.264 9.604 25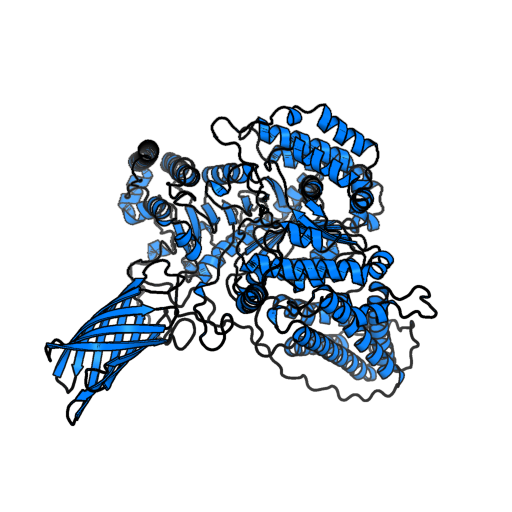.843 1.00 86.00 246 THR A N 1
ATOM 1871 C CA . THR A 1 246 ? -19.021 9.443 25.069 1.00 86.00 246 THR A CA 1
ATOM 1872 C C . THR A 1 246 ? -19.159 8.307 24.052 1.00 86.00 246 THR A C 1
ATOM 1874 O O . THR A 1 246 ? -20.009 7.428 24.198 1.00 86.00 246 THR A O 1
ATOM 1877 N N . VAL A 1 247 ? -18.298 8.275 23.027 1.00 90.44 247 VAL A N 1
ATOM 1878 C CA . VAL A 1 247 ? -18.287 7.163 22.055 1.00 90.44 247 VAL A CA 1
ATOM 1879 C C . VAL A 1 247 ? -17.960 5.825 22.731 1.00 90.44 247 VAL A C 1
ATOM 1881 O O . VAL A 1 247 ? -18.549 4.809 22.377 1.00 90.44 247 VAL A O 1
ATOM 1884 N N . HIS A 1 248 ? -17.070 5.823 23.728 1.00 88.62 248 HIS A N 1
ATOM 1885 C CA . HIS A 1 248 ? -16.759 4.627 24.516 1.00 88.62 248 HIS A CA 1
ATOM 1886 C C . HIS A 1 248 ? -17.984 4.094 25.260 1.00 88.62 248 HIS A C 1
ATOM 1888 O O . HIS A 1 248 ? -18.290 2.914 25.145 1.00 88.62 248 HIS A O 1
ATOM 1894 N N . ALA A 1 249 ? -18.761 4.974 25.893 1.00 87.75 249 ALA A N 1
ATOM 1895 C CA . ALA A 1 249 ? -19.984 4.572 26.578 1.00 87.75 249 ALA A CA 1
ATOM 1896 C C . ALA A 1 249 ? -21.037 3.964 25.632 1.00 87.75 249 ALA A C 1
ATOM 1898 O O . ALA A 1 249 ? -21.782 3.074 26.029 1.00 87.75 249 ALA A O 1
ATOM 1899 N N . GLU A 1 250 ? -21.109 4.418 24.376 1.00 91.56 250 GLU A N 1
ATOM 1900 C CA . GLU A 1 250 ? -21.978 3.801 23.360 1.00 91.56 250 GLU A CA 1
ATOM 1901 C C . GLU A 1 250 ? -21.489 2.404 22.944 1.00 91.56 250 GLU A C 1
ATOM 1903 O O . GLU A 1 250 ? -22.307 1.511 22.717 1.00 91.56 250 GLU A O 1
ATOM 1908 N N . ILE A 1 251 ? -20.168 2.196 22.868 1.00 94.00 251 ILE A N 1
ATOM 1909 C CA . ILE A 1 251 ? -19.577 0.874 22.616 1.00 94.00 251 ILE A CA 1
ATOM 1910 C C . ILE A 1 251 ? -19.902 -0.071 23.778 1.00 94.00 251 ILE A C 1
ATOM 1912 O O . ILE A 1 251 ? -20.380 -1.183 23.544 1.00 94.00 251 ILE A O 1
ATOM 1916 N N . ASP A 1 252 ? -19.709 0.379 25.017 1.00 92.75 252 ASP A N 1
ATOM 1917 C CA . ASP A 1 252 ? -19.972 -0.421 26.215 1.00 92.75 252 ASP A CA 1
ATOM 1918 C C . ASP A 1 252 ? -21.459 -0.787 26.320 1.00 92.75 252 ASP A C 1
ATOM 1920 O O . ASP A 1 252 ? -21.795 -1.962 26.463 1.00 92.75 252 ASP A O 1
ATOM 1924 N N . ALA A 1 253 ? -22.361 0.179 26.111 1.00 92.31 253 ALA A N 1
ATOM 1925 C CA . ALA A 1 253 ? -23.806 -0.054 26.125 1.00 92.31 253 ALA A CA 1
ATOM 1926 C C . ALA A 1 253 ? -24.260 -1.091 25.077 1.00 92.31 253 ALA A C 1
ATOM 1928 O O . ALA A 1 253 ? -25.150 -1.902 25.342 1.00 92.31 253 ALA A O 1
ATOM 1929 N N . TYR A 1 254 ? -23.645 -1.102 23.889 1.00 96.31 254 TYR A N 1
ATOM 1930 C CA . TYR A 1 254 ? -23.897 -2.127 22.872 1.00 96.31 254 TYR A CA 1
ATOM 1931 C C . TYR A 1 254 ? -23.469 -3.527 23.342 1.00 96.31 254 TYR A C 1
ATOM 1933 O O . TYR A 1 254 ? -24.228 -4.489 23.182 1.00 96.31 254 TYR A O 1
ATOM 1941 N N . HIS A 1 255 ? -22.278 -3.659 23.936 1.00 97.50 255 HIS A N 1
ATOM 1942 C CA . HIS A 1 255 ? -21.790 -4.951 24.434 1.00 97.50 255 HIS A CA 1
ATOM 1943 C C . HIS A 1 255 ? -22.596 -5.436 25.643 1.00 97.50 255 HIS A C 1
ATOM 1945 O O . HIS A 1 255 ? -22.905 -6.625 25.724 1.00 97.50 255 HIS A O 1
ATOM 1951 N N . GLU A 1 256 ? -23.022 -4.537 26.532 1.00 95.75 256 GLU A N 1
ATOM 1952 C CA . GLU A 1 256 ? -23.949 -4.852 27.623 1.00 95.75 256 GLU A CA 1
ATOM 1953 C C . GLU A 1 256 ? -25.303 -5.342 27.096 1.00 95.75 256 GLU A C 1
ATOM 1955 O O . GLU A 1 256 ? -25.822 -6.354 27.574 1.00 95.75 256 GLU A O 1
ATOM 1960 N N . ALA A 1 257 ? -25.862 -4.689 26.070 1.00 97.06 257 ALA A N 1
ATOM 1961 C CA . ALA A 1 257 ? -27.100 -5.130 25.428 1.00 97.06 257 ALA A CA 1
ATOM 1962 C C . ALA A 1 257 ? -26.947 -6.516 24.776 1.00 97.06 257 ALA A C 1
ATOM 1964 O O . ALA A 1 257 ? -27.852 -7.351 24.881 1.00 97.06 257 ALA A O 1
ATOM 1965 N N . LEU A 1 258 ? -25.791 -6.798 24.162 1.00 98.25 258 LEU A N 1
ATOM 1966 C CA . LEU A 1 258 ? -25.473 -8.112 23.599 1.00 98.25 258 LEU A CA 1
ATOM 1967 C C . LEU A 1 258 ? -25.420 -9.197 24.679 1.00 98.25 258 LEU A C 1
ATOM 1969 O O . LEU A 1 258 ? -26.046 -10.251 24.537 1.00 98.25 258 LEU A O 1
ATOM 1973 N N . VAL A 1 259 ? -24.690 -8.935 25.765 1.00 98.25 259 VAL A N 1
ATOM 1974 C CA . VAL A 1 259 ? -24.586 -9.846 26.910 1.00 98.25 259 VAL A CA 1
ATOM 1975 C C . VAL A 1 259 ? -25.967 -10.082 27.518 1.00 98.25 259 VAL A C 1
ATOM 1977 O O . VAL A 1 259 ? -26.347 -11.235 27.721 1.00 98.25 259 VAL A O 1
ATOM 1980 N N . ARG A 1 260 ? -26.758 -9.025 27.728 1.00 97.88 260 ARG A N 1
ATOM 1981 C CA . ARG A 1 260 ? -28.127 -9.115 28.246 1.00 97.88 260 ARG A CA 1
ATOM 1982 C C . ARG A 1 260 ? -29.021 -9.966 27.345 1.00 97.88 260 ARG A C 1
ATOM 1984 O O . ARG A 1 260 ? -29.723 -10.840 27.853 1.00 97.88 260 ARG A O 1
ATOM 1991 N N . ALA A 1 261 ? -28.981 -9.762 26.027 1.00 98.06 261 ALA A N 1
ATOM 1992 C CA . ALA A 1 261 ? -29.771 -10.546 25.076 1.00 98.06 261 ALA A CA 1
ATOM 1993 C C . ALA A 1 261 ? -29.441 -12.045 25.172 1.00 98.06 261 ALA A C 1
ATOM 1995 O O . ALA A 1 261 ? -30.349 -12.875 25.258 1.00 98.06 261 ALA A O 1
ATOM 1996 N N . PHE A 1 262 ? -28.154 -12.401 25.244 1.00 98.06 262 PHE A N 1
ATOM 1997 C CA . PHE A 1 262 ? -27.752 -13.791 25.458 1.00 98.06 262 PHE A CA 1
ATOM 1998 C C . PHE A 1 262 ? -28.124 -14.305 26.848 1.00 98.06 262 PHE A C 1
ATOM 2000 O O . PHE A 1 262 ? -28.592 -15.434 26.955 1.00 98.06 262 PHE A O 1
ATOM 2007 N N . SER A 1 263 ? -27.987 -13.504 27.904 1.00 97.81 263 SER A N 1
ATOM 2008 C CA . SER A 1 263 ? -28.392 -13.882 29.260 1.00 97.81 263 SER A CA 1
ATOM 2009 C C . SER A 1 263 ? -29.877 -14.206 29.354 1.00 97.81 263 SER A C 1
ATOM 2011 O O . SER A 1 263 ? -30.223 -15.222 29.961 1.00 97.81 263 SER A O 1
ATOM 2013 N N . ILE A 1 264 ? -30.740 -13.413 28.717 1.00 97.31 264 ILE A N 1
ATOM 2014 C CA . ILE A 1 264 ? -32.177 -13.694 28.627 1.00 97.31 264 ILE A CA 1
ATOM 2015 C C . ILE A 1 264 ? -32.408 -14.957 27.795 1.00 97.31 264 ILE A C 1
ATOM 2017 O O . ILE A 1 264 ? -33.141 -15.832 28.234 1.00 97.31 264 ILE A O 1
ATOM 2021 N N . ALA A 1 265 ? -31.745 -15.117 26.646 1.00 96.31 265 ALA A N 1
ATOM 2022 C CA . ALA A 1 265 ? -31.931 -16.290 25.790 1.00 96.31 265 ALA A CA 1
ATOM 2023 C C . ALA A 1 265 ? -31.536 -17.614 26.469 1.00 96.31 265 ALA A C 1
ATOM 2025 O O . ALA A 1 265 ? -32.276 -18.592 26.384 1.00 96.31 265 ALA A O 1
ATOM 2026 N N . VAL A 1 266 ? -30.397 -17.654 27.170 1.00 96.06 266 VAL A N 1
ATOM 2027 C CA . VAL A 1 266 ? -29.885 -18.896 27.779 1.00 96.06 266 VAL A CA 1
ATOM 2028 C C . VAL A 1 266 ? -30.523 -19.223 29.126 1.00 96.06 266 VAL A C 1
ATOM 2030 O O . VAL A 1 266 ? -30.532 -20.382 29.523 1.00 96.06 266 VAL A O 1
ATOM 2033 N N . SER A 1 267 ? -31.045 -18.226 29.846 1.00 94.12 267 SER A N 1
ATOM 2034 C CA . SER A 1 267 ? -31.755 -18.452 31.115 1.00 94.12 267 SER A CA 1
ATOM 2035 C C . SER A 1 267 ? -33.271 -18.568 30.931 1.00 94.12 267 SER A C 1
ATOM 2037 O O . SER A 1 267 ? -33.943 -19.239 31.714 1.00 94.12 267 SER A O 1
ATOM 2039 N N . GLY A 1 268 ? -33.799 -17.926 29.884 1.00 91.88 268 GLY A N 1
ATOM 2040 C CA . GLY A 1 268 ? -35.213 -17.694 29.591 1.00 91.88 268 GLY A CA 1
ATOM 2041 C C . GLY A 1 268 ? -36.000 -17.085 30.740 1.00 91.88 268 GLY A C 1
ATOM 2042 O O . GLY A 1 268 ? -37.146 -17.465 30.953 1.00 91.88 268 GLY A O 1
ATOM 2043 N N . ARG A 1 269 ? -35.365 -16.170 31.476 1.00 92.88 269 ARG A N 1
ATOM 2044 C CA . ARG A 1 269 ? -36.006 -15.241 32.409 1.00 92.88 269 ARG A CA 1
ATOM 2045 C C . ARG A 1 269 ? -35.631 -13.815 32.030 1.00 92.88 269 ARG A C 1
ATOM 2047 O O . ARG A 1 269 ? -34.580 -13.591 31.425 1.00 92.88 269 ARG A O 1
ATOM 2054 N N . ALA A 1 270 ? -36.444 -12.852 32.446 1.00 93.31 270 ALA A N 1
ATOM 2055 C CA . ALA A 1 270 ? -36.082 -11.448 32.342 1.00 93.31 270 ALA A CA 1
ATOM 2056 C C . ALA A 1 270 ? -34.776 -11.142 33.104 1.00 93.31 270 ALA A C 1
ATOM 2058 O O . ALA A 1 270 ? -34.523 -11.657 34.200 1.00 93.31 270 ALA A O 1
ATOM 2059 N N . VAL A 1 271 ? -33.953 -10.288 32.499 1.00 94.69 271 VAL A N 1
ATOM 2060 C CA . VAL A 1 271 ? -32.716 -9.742 33.069 1.00 94.69 271 VAL A CA 1
ATOM 2061 C C . VAL A 1 271 ? -32.783 -8.223 32.923 1.00 94.69 271 VAL A C 1
ATOM 2063 O O . VAL A 1 271 ? -33.149 -7.721 31.851 1.00 94.69 271 VAL A O 1
ATOM 2066 N N . ALA A 1 272 ? -32.496 -7.482 33.993 1.00 92.31 272 ALA A N 1
ATOM 2067 C CA . ALA A 1 272 ? -32.537 -6.022 33.970 1.00 92.31 272 ALA A CA 1
ATOM 2068 C C . ALA A 1 272 ? -31.392 -5.435 33.120 1.00 92.31 272 ALA A C 1
ATOM 2070 O O . ALA A 1 272 ? -30.453 -6.133 32.737 1.00 92.31 272 ALA A O 1
ATOM 2071 N N . ARG A 1 273 ? -31.475 -4.145 32.780 1.00 89.88 273 ARG A N 1
ATOM 2072 C CA . ARG A 1 273 ? -30.359 -3.434 32.130 1.00 89.88 273 ARG A CA 1
ATOM 2073 C C . ARG A 1 273 ? -29.171 -3.364 33.100 1.00 89.88 273 ARG A C 1
ATOM 2075 O O . ARG A 1 273 ? -29.385 -3.132 34.284 1.00 89.88 273 ARG A O 1
ATOM 2082 N N . GLY A 1 274 ? -27.954 -3.590 32.607 1.00 85.62 274 GLY A N 1
ATOM 2083 C CA . GLY A 1 274 ? -26.734 -3.671 33.427 1.00 85.62 274 GLY A CA 1
ATOM 2084 C C . GLY A 1 274 ? -26.529 -5.008 34.160 1.00 85.62 274 GLY A C 1
ATOM 2085 O O . GLY A 1 274 ? -25.438 -5.273 34.655 1.00 85.62 274 GLY A O 1
ATOM 2086 N N . GLU A 1 275 ? -27.532 -5.891 34.197 1.00 92.25 275 GLU A N 1
ATOM 2087 C CA . GLU A 1 275 ? -27.398 -7.233 34.770 1.00 92.25 275 GLU A CA 1
ATOM 2088 C C . GLU A 1 275 ? -27.098 -8.285 33.697 1.00 92.25 275 GLU A C 1
ATOM 2090 O O . GLU A 1 275 ? -27.492 -8.167 32.534 1.00 92.25 275 GLU A O 1
ATOM 2095 N N . HIS A 1 276 ? -26.432 -9.368 34.100 1.00 95.25 276 HIS A N 1
ATOM 2096 C CA . HIS A 1 276 ? -26.165 -10.508 33.233 1.00 95.25 276 HIS A CA 1
ATOM 2097 C C . HIS A 1 276 ? -26.070 -11.821 34.015 1.00 95.25 276 HIS A C 1
ATOM 2099 O O . HIS A 1 276 ? -25.951 -11.859 35.237 1.00 95.25 276 HIS A O 1
ATOM 2105 N N . THR A 1 277 ? -26.125 -12.930 33.284 1.00 95.56 277 THR A N 1
ATOM 2106 C CA . THR A 1 277 ? -25.838 -14.277 33.790 1.00 95.56 277 THR A CA 1
ATOM 2107 C C . THR A 1 277 ? -24.443 -14.718 33.338 1.00 95.56 277 THR A C 1
ATOM 2109 O O . THR A 1 277 ? -24.059 -14.399 32.208 1.00 95.56 277 THR A O 1
ATOM 2112 N N . PRO A 1 278 ? -23.703 -15.516 34.137 1.00 95.62 278 PRO A N 1
ATOM 2113 C CA . PRO A 1 278 ? -22.389 -16.028 33.732 1.00 95.62 278 PRO A CA 1
ATOM 2114 C C . PRO A 1 278 ? -22.422 -16.794 32.400 1.00 95.62 278 PRO A C 1
ATOM 2116 O O . PRO A 1 278 ? -21.571 -16.595 31.536 1.00 95.62 278 PRO A O 1
ATOM 2119 N N . ALA A 1 279 ? -23.459 -17.614 32.189 1.00 94.50 279 ALA A N 1
ATOM 2120 C CA . ALA A 1 279 ? -23.651 -18.346 30.938 1.00 94.50 279 ALA A CA 1
ATOM 2121 C C . ALA A 1 279 ? -23.884 -17.409 29.739 1.00 94.50 279 ALA A C 1
ATOM 2123 O O . ALA A 1 279 ? -23.301 -17.617 28.678 1.00 94.50 279 ALA A O 1
ATOM 2124 N N . GLY A 1 280 ? -24.701 -16.361 29.897 1.00 96.44 280 GLY A N 1
ATOM 2125 C CA . GLY A 1 280 ? -24.955 -15.400 28.820 1.00 96.44 280 GLY A CA 1
ATOM 2126 C C . GLY A 1 280 ? -23.714 -14.590 28.458 1.00 96.44 280 GLY A C 1
ATOM 2127 O O . GLY A 1 280 ? -23.431 -14.414 27.277 1.00 96.44 280 GLY A O 1
ATOM 2128 N N . HIS A 1 281 ? -22.926 -14.188 29.459 1.00 96.56 281 HIS A N 1
ATOM 2129 C CA . HIS A 1 281 ? -21.646 -13.516 29.249 1.00 96.56 281 HIS A CA 1
ATOM 2130 C C . HIS A 1 281 ? -20.659 -14.397 28.463 1.00 96.56 281 HIS A C 1
ATOM 2132 O O . HIS A 1 281 ? -20.103 -13.955 27.457 1.00 96.56 281 HIS A O 1
ATOM 2138 N N . ALA A 1 282 ? -20.505 -15.670 28.847 1.00 96.50 282 ALA A N 1
ATOM 2139 C CA . ALA A 1 282 ? -19.639 -16.615 28.138 1.00 96.50 282 ALA A CA 1
ATOM 2140 C C . ALA A 1 282 ? -20.087 -16.855 26.681 1.00 96.50 282 ALA A C 1
ATOM 2142 O O . ALA A 1 282 ? -19.260 -16.870 25.765 1.00 96.50 282 ALA A O 1
ATOM 2143 N N . VAL A 1 283 ? -21.397 -16.996 26.443 1.00 98.00 283 VAL A N 1
ATOM 2144 C CA . VAL A 1 283 ? -21.957 -17.163 25.091 1.00 98.00 283 VAL A CA 1
ATOM 2145 C C . VAL A 1 283 ? -21.767 -15.903 24.245 1.00 98.00 283 VAL A C 1
ATOM 2147 O O . VAL A 1 283 ? -21.367 -16.013 23.085 1.00 98.00 283 VAL A O 1
ATOM 2150 N N . ALA A 1 284 ? -21.976 -14.713 24.814 1.00 98.06 284 ALA A N 1
ATOM 2151 C CA . ALA A 1 284 ? -21.732 -13.443 24.134 1.00 98.06 284 ALA A CA 1
ATOM 2152 C C . ALA A 1 284 ? -20.251 -13.276 23.755 1.00 98.06 284 ALA A C 1
ATOM 2154 O O . ALA A 1 284 ? -19.941 -12.930 22.615 1.00 98.06 284 ALA A O 1
ATOM 2155 N N . ALA A 1 285 ? -19.324 -13.592 24.665 1.00 97.25 285 ALA A N 1
ATOM 2156 C CA . ALA A 1 285 ? -17.890 -13.564 24.387 1.00 97.25 285 ALA A CA 1
ATOM 2157 C C . ALA A 1 285 ? -17.511 -14.496 23.220 1.00 97.25 285 ALA A C 1
ATOM 2159 O O . ALA A 1 285 ? -16.784 -14.092 22.308 1.00 97.25 285 ALA A O 1
ATOM 2160 N N . HIS A 1 286 ? -18.061 -15.715 23.191 1.00 98.00 286 HIS A N 1
ATOM 2161 C CA . HIS A 1 286 ? -17.826 -16.654 22.094 1.00 98.00 286 HIS A CA 1
ATOM 2162 C C . HIS A 1 286 ? -18.443 -16.175 20.766 1.00 98.00 286 HIS A C 1
ATOM 2164 O O . HIS A 1 286 ? -17.797 -16.242 19.717 1.00 98.00 286 HIS A O 1
ATOM 2170 N N . ALA A 1 287 ? -19.663 -15.628 20.805 1.00 98.50 287 ALA A N 1
ATOM 2171 C CA . ALA A 1 287 ? -20.329 -15.036 19.647 1.00 98.50 287 ALA A CA 1
ATOM 2172 C C . ALA A 1 287 ? -19.500 -13.900 19.024 1.00 98.50 287 ALA A C 1
ATOM 2174 O O . ALA A 1 287 ? -19.282 -13.900 17.809 1.00 98.50 287 ALA A O 1
ATOM 2175 N N . ARG A 1 288 ? -18.974 -12.978 19.844 1.00 98.44 288 ARG A N 1
ATOM 2176 C CA . ARG A 1 288 ? -18.098 -11.882 19.394 1.00 98.44 288 ARG A CA 1
ATOM 2177 C C . ARG A 1 288 ? -16.847 -12.402 18.690 1.00 98.44 288 ARG A C 1
ATOM 2179 O O . ARG A 1 288 ? -16.530 -11.943 17.593 1.00 98.44 288 ARG A O 1
ATOM 2186 N N . LYS A 1 289 ? -16.185 -13.424 19.250 1.00 98.06 289 LYS A N 1
ATOM 2187 C CA . LYS A 1 289 ? -15.012 -14.063 18.625 1.00 98.06 289 LYS A CA 1
ATOM 2188 C C . LYS A 1 289 ? -15.337 -14.621 17.237 1.00 98.06 289 LYS A C 1
ATOM 2190 O O . LYS A 1 289 ? -14.567 -14.413 16.299 1.00 98.06 289 LYS A O 1
ATOM 2195 N N . ILE A 1 290 ? -16.477 -15.302 17.089 1.00 98.56 290 ILE A N 1
ATOM 2196 C CA . ILE A 1 290 ? -16.916 -15.836 15.792 1.00 98.56 290 ILE A CA 1
ATOM 2197 C C . ILE A 1 290 ? -17.226 -14.702 14.812 1.00 98.56 290 ILE A C 1
ATOM 2199 O O . ILE A 1 290 ? -16.791 -14.775 13.664 1.00 98.56 290 ILE A O 1
ATOM 2203 N N . VAL A 1 291 ? -17.941 -13.659 15.238 1.00 98.69 291 VAL A N 1
ATOM 2204 C CA . VAL A 1 291 ? -18.249 -12.495 14.392 1.00 98.69 291 VAL A CA 1
ATOM 2205 C C . VAL A 1 291 ? -16.971 -11.831 13.886 1.00 98.69 291 VAL A C 1
ATOM 2207 O O . VAL A 1 291 ? -16.841 -11.598 12.684 1.00 98.69 291 VAL A O 1
ATOM 2210 N N . LEU A 1 292 ? -16.001 -11.591 14.767 1.00 98.62 292 LEU A N 1
ATOM 2211 C CA . LEU A 1 292 ? -14.724 -10.988 14.401 1.00 98.62 292 LEU A CA 1
ATOM 2212 C C . LEU A 1 292 ? -13.984 -11.822 13.340 1.00 98.62 292 LEU A C 1
ATOM 2214 O O . LEU A 1 292 ? -13.606 -11.304 12.291 1.00 98.62 292 LEU A O 1
ATOM 2218 N N . GLU A 1 293 ? -13.837 -13.127 13.585 1.00 98.06 293 GLU A N 1
ATOM 2219 C CA . GLU A 1 293 ? -13.044 -14.033 12.741 1.00 98.06 293 GLU A CA 1
ATOM 2220 C C . GLU A 1 293 ? -13.708 -14.425 11.429 1.00 98.06 293 GLU A C 1
ATOM 2222 O O . GLU A 1 293 ? -13.045 -14.647 10.414 1.00 98.06 293 GLU A O 1
ATOM 2227 N N . ARG A 1 294 ? -15.027 -14.606 11.465 1.00 98.00 294 ARG A N 1
ATOM 2228 C CA . ARG A 1 294 ? -15.771 -15.221 10.368 1.00 98.00 294 ARG A CA 1
ATOM 2229 C C . ARG A 1 294 ? -16.582 -14.221 9.574 1.00 98.00 294 ARG A C 1
ATOM 2231 O O . ARG A 1 294 ? -16.954 -14.577 8.465 1.00 98.00 294 ARG A O 1
ATOM 2238 N N . VAL A 1 295 ? -16.806 -13.009 10.089 1.00 98.44 295 VAL A N 1
ATOM 2239 C CA . VAL A 1 295 ? -17.593 -11.965 9.419 1.00 98.44 295 VAL A CA 1
ATOM 2240 C C . VAL A 1 295 ? -16.781 -10.692 9.211 1.00 98.44 295 VAL A C 1
ATOM 2242 O O . VAL A 1 295 ? -16.542 -10.327 8.062 1.00 98.44 295 VAL A O 1
ATOM 2245 N N . LEU A 1 296 ? -16.318 -10.043 10.285 1.00 98.69 296 LEU A N 1
ATOM 2246 C CA . LEU A 1 296 ? -15.697 -8.719 10.188 1.00 98.69 296 LEU A CA 1
ATOM 2247 C C . LEU A 1 296 ? -14.367 -8.765 9.435 1.00 98.69 296 LEU A C 1
ATOM 2249 O O . LEU A 1 296 ? -14.238 -8.083 8.421 1.00 98.69 296 LEU A O 1
ATOM 2253 N N . PHE A 1 297 ? -13.402 -9.597 9.850 1.00 98.50 297 PHE A N 1
ATOM 2254 C CA . PHE A 1 297 ? -12.120 -9.678 9.140 1.00 98.50 297 PHE A CA 1
ATOM 2255 C C . PHE A 1 297 ? -12.266 -10.150 7.685 1.00 98.50 297 PHE A C 1
ATOM 2257 O O . PHE A 1 297 ? -11.728 -9.478 6.807 1.00 98.50 297 PHE A O 1
ATOM 2264 N N . PRO A 1 298 ? -12.981 -11.248 7.359 1.00 98.00 298 PRO A N 1
ATOM 2265 C CA . PRO A 1 298 ? -13.124 -11.682 5.970 1.00 98.00 298 PRO A CA 1
ATOM 2266 C C . PRO A 1 298 ? -13.784 -10.637 5.071 1.00 98.00 298 PRO A C 1
ATOM 2268 O O . PRO A 1 298 ? -13.305 -10.427 3.960 1.00 98.00 298 PRO A O 1
ATOM 2271 N N . TYR A 1 299 ? -14.826 -9.951 5.551 1.00 98.31 299 TYR A N 1
ATOM 2272 C CA . TYR A 1 299 ? -15.478 -8.895 4.783 1.00 98.31 299 TYR A CA 1
ATOM 2273 C C . TYR A 1 299 ? -14.566 -7.668 4.623 1.00 98.31 299 TYR A C 1
ATOM 2275 O O . TYR A 1 299 ? -14.377 -7.182 3.508 1.00 98.31 299 TYR A O 1
ATOM 2283 N N . ASN A 1 300 ? -13.945 -7.194 5.709 1.00 98.44 300 ASN A N 1
ATOM 2284 C CA . ASN A 1 300 ? -13.076 -6.015 5.687 1.00 98.44 300 ASN A CA 1
ATOM 2285 C C . ASN A 1 300 ? -11.786 -6.234 4.879 1.00 98.44 300 ASN A C 1
ATOM 2287 O O . ASN A 1 300 ? -11.267 -5.277 4.313 1.00 98.44 300 ASN A O 1
ATOM 2291 N N . ARG A 1 301 ? -11.295 -7.475 4.731 1.00 97.69 301 ARG A N 1
ATOM 2292 C CA . ARG A 1 301 ? -10.182 -7.797 3.811 1.00 97.69 301 ARG A CA 1
ATOM 2293 C C . ARG A 1 301 ? -10.496 -7.484 2.346 1.00 97.69 301 ARG A C 1
ATOM 2295 O O . ARG A 1 301 ? -9.576 -7.304 1.554 1.00 97.69 301 ARG A O 1
ATOM 2302 N N . LEU A 1 302 ? -11.779 -7.390 1.991 1.00 96.75 302 LEU A N 1
ATOM 2303 C CA . LEU A 1 302 ? -12.243 -7.001 0.658 1.00 96.75 302 LEU A CA 1
ATOM 2304 C C . LEU A 1 302 ? -12.344 -5.474 0.489 1.00 96.75 302 LEU A C 1
ATOM 2306 O O . LEU A 1 302 ? -12.942 -4.998 -0.484 1.00 96.75 302 LEU A O 1
ATOM 2310 N N . LEU A 1 303 ? -11.827 -4.679 1.432 1.00 96.19 303 LEU A N 1
ATOM 2311 C CA . LEU A 1 303 ? -11.731 -3.229 1.287 1.00 96.19 303 LEU A CA 1
ATOM 2312 C C . LEU A 1 303 ? -10.955 -2.883 0.004 1.00 96.19 303 LEU A C 1
ATOM 2314 O O . LEU A 1 303 ? -9.945 -3.506 -0.317 1.00 96.19 303 LEU A O 1
ATOM 2318 N N . GLY A 1 304 ? -11.459 -1.918 -0.765 1.00 92.94 304 GLY A N 1
ATOM 2319 C CA . GLY A 1 304 ? -10.900 -1.550 -2.069 1.00 92.94 304 GLY A CA 1
ATOM 2320 C C . GLY A 1 304 ? -11.349 -2.425 -3.248 1.00 92.94 304 GLY A C 1
ATOM 2321 O O . GLY A 1 304 ? -11.223 -2.008 -4.399 1.00 92.94 304 GLY A O 1
ATOM 2322 N N . GLN A 1 305 ? -11.950 -3.595 -2.997 1.00 92.81 305 GLN A N 1
ATOM 2323 C CA . GLN A 1 305 ? -12.452 -4.487 -4.048 1.00 92.81 305 GLN A CA 1
ATOM 2324 C C . GLN A 1 305 ? -13.945 -4.297 -4.312 1.00 92.81 305 GLN A C 1
ATOM 2326 O O . GLN A 1 305 ? -14.745 -4.169 -3.379 1.00 92.81 305 GLN A O 1
ATOM 2331 N N . TRP A 1 306 ? -14.326 -4.301 -5.591 1.00 91.75 306 TRP A N 1
ATOM 2332 C CA . TRP A 1 306 ? -15.731 -4.271 -5.990 1.00 91.75 306 TRP A CA 1
ATOM 2333 C C . TRP A 1 306 ? -16.379 -5.637 -5.735 1.00 91.75 306 TRP A C 1
ATOM 2335 O O . TRP A 1 306 ? -15.791 -6.691 -6.016 1.00 91.75 306 TRP A O 1
ATOM 2345 N N . LYS A 1 307 ? -17.593 -5.618 -5.184 1.00 94.31 307 LYS A N 1
ATOM 2346 C CA . LYS A 1 307 ? -18.303 -6.785 -4.660 1.00 94.31 307 LYS A CA 1
ATOM 2347 C C . LYS A 1 307 ? -19.587 -6.977 -5.451 1.00 94.31 307 LYS A C 1
ATOM 2349 O O . LYS A 1 307 ? -20.588 -6.278 -5.289 1.00 94.31 307 LYS A O 1
ATOM 2354 N N . ARG A 1 308 ? -19.612 -8.006 -6.294 1.00 92.75 308 ARG A N 1
ATOM 2355 C CA . ARG A 1 308 ? -20.857 -8.424 -6.933 1.00 92.75 308 ARG A CA 1
ATOM 2356 C C . ARG A 1 308 ? -21.748 -9.062 -5.875 1.00 92.75 308 ARG A C 1
ATOM 2358 O O . ARG A 1 308 ? -21.401 -10.126 -5.369 1.00 92.75 308 ARG A O 1
ATOM 2365 N N . LYS A 1 309 ? -22.910 -8.440 -5.643 1.00 93.06 309 LYS A N 1
ATOM 2366 C CA . LYS A 1 309 ? -23.839 -8.753 -4.544 1.00 93.06 309 LYS A CA 1
ATOM 2367 C C . LYS A 1 309 ? -23.232 -8.436 -3.172 1.00 93.06 309 LYS A C 1
ATOM 2369 O O . LYS A 1 309 ? -23.134 -9.313 -2.329 1.00 93.06 309 LYS A O 1
ATOM 2374 N N . ASP A 1 310 ? -22.810 -7.188 -2.978 1.00 95.81 310 ASP A N 1
ATOM 2375 C CA . ASP A 1 310 ? -22.285 -6.684 -1.704 1.00 95.81 310 ASP A CA 1
ATOM 2376 C C . ASP A 1 310 ? -23.162 -7.070 -0.488 1.00 95.81 310 ASP A C 1
ATOM 2378 O O . ASP A 1 310 ? -24.273 -6.557 -0.332 1.00 95.81 310 ASP A O 1
ATOM 2382 N N . THR A 1 311 ? -22.675 -8.001 0.345 1.00 96.81 311 THR A N 1
ATOM 2383 C CA . THR A 1 311 ? -23.387 -8.581 1.498 1.00 96.81 311 THR A CA 1
ATOM 2384 C C . THR A 1 311 ? -22.425 -9.273 2.472 1.00 96.81 311 THR A C 1
ATOM 2386 O O . THR A 1 311 ? -21.352 -9.729 2.082 1.00 96.81 311 THR A O 1
ATOM 2389 N N . THR A 1 312 ? -22.821 -9.411 3.738 1.00 97.25 312 THR A N 1
ATOM 2390 C CA . THR A 1 312 ? -22.151 -10.236 4.754 1.00 97.25 312 THR A CA 1
ATOM 2391 C C . THR A 1 312 ? -22.770 -11.632 4.900 1.00 97.25 312 THR A C 1
ATOM 2393 O O . THR A 1 312 ? -22.284 -12.438 5.692 1.00 97.25 312 THR A O 1
ATOM 2396 N N . ARG A 1 313 ? -23.830 -11.963 4.146 1.00 95.06 313 ARG A N 1
ATOM 2397 C CA . ARG A 1 313 ? -24.621 -13.198 4.330 1.00 95.06 313 ARG A CA 1
ATOM 2398 C C . ARG A 1 313 ? -23.842 -14.492 4.126 1.00 95.06 313 ARG A C 1
ATOM 2400 O O . ARG A 1 313 ? -24.042 -15.421 4.905 1.00 95.06 313 ARG A O 1
ATOM 2407 N N . GLU A 1 314 ? -22.960 -14.552 3.130 1.00 93.94 314 GLU A N 1
ATOM 2408 C CA . GLU A 1 314 ? -22.067 -15.699 2.914 1.00 93.94 314 GLU A CA 1
ATOM 2409 C C . GLU A 1 314 ? -21.259 -16.001 4.185 1.00 93.94 314 GLU A C 1
ATOM 2411 O O . GLU A 1 314 ? -21.329 -17.096 4.746 1.00 93.94 314 GLU A O 1
ATOM 2416 N N . PHE A 1 315 ? -20.584 -14.977 4.708 1.00 95.88 315 PHE A N 1
ATOM 2417 C CA . PHE A 1 315 ? -19.808 -15.038 5.942 1.00 95.88 315 PHE A CA 1
ATOM 2418 C C . PHE A 1 315 ? -20.675 -15.386 7.163 1.00 95.88 315 PHE A C 1
ATOM 2420 O O . PHE A 1 315 ? -20.314 -16.246 7.969 1.00 95.88 315 PHE A O 1
ATOM 2427 N N . GLY A 1 316 ? -21.859 -14.776 7.267 1.00 94.81 316 GLY A N 1
ATOM 2428 C CA . GLY A 1 316 ? -22.827 -15.033 8.332 1.00 94.81 316 GLY A CA 1
ATOM 2429 C C . GLY A 1 316 ? -23.349 -16.473 8.347 1.00 94.81 316 GLY A C 1
ATOM 2430 O O . GLY A 1 316 ? -23.501 -17.064 9.415 1.00 94.81 316 GLY A O 1
ATOM 2431 N N . GLY A 1 317 ? -23.565 -17.084 7.178 1.00 92.25 317 GLY A N 1
ATOM 2432 C CA . GLY A 1 317 ? -23.965 -18.488 7.066 1.00 92.25 317 GLY A CA 1
ATOM 2433 C C . GLY A 1 317 ? -22.930 -19.437 7.676 1.00 92.25 317 GLY A C 1
ATOM 2434 O O . GLY A 1 317 ? -23.280 -20.301 8.485 1.00 92.25 317 GLY A O 1
ATOM 2435 N N . HIS A 1 318 ? -21.649 -19.226 7.357 1.00 93.31 318 HIS A N 1
ATOM 2436 C CA . HIS A 1 318 ? -20.543 -19.978 7.956 1.00 93.31 318 HIS A CA 1
ATOM 2437 C C . HIS A 1 318 ? -20.416 -19.719 9.463 1.00 93.31 318 HIS A C 1
ATOM 2439 O O . HIS A 1 318 ? -20.291 -20.668 10.241 1.00 93.31 318 HIS A O 1
ATOM 2445 N N . ALA A 1 319 ? -20.498 -18.454 9.886 1.00 96.62 319 ALA A N 1
ATOM 2446 C CA . ALA A 1 319 ? -20.432 -18.056 11.290 1.00 96.62 319 ALA A CA 1
ATOM 2447 C C . ALA A 1 319 ? -21.524 -18.733 12.133 1.00 96.62 319 ALA A C 1
ATOM 2449 O O . ALA A 1 319 ? -21.228 -19.313 13.178 1.00 96.62 319 ALA A O 1
ATOM 2450 N N . ARG A 1 320 ? -22.776 -18.734 11.656 1.00 95.25 320 ARG A N 1
ATOM 2451 C CA . ARG A 1 320 ? -23.904 -19.385 12.338 1.00 95.25 320 ARG A CA 1
ATOM 2452 C C . ARG A 1 320 ? -23.702 -20.888 12.483 1.00 95.25 320 ARG A C 1
ATOM 2454 O O . ARG A 1 320 ? -23.995 -21.427 13.545 1.00 95.25 320 ARG A O 1
ATOM 2461 N N . GLY A 1 321 ? -23.190 -21.558 11.450 1.00 93.81 321 GLY A N 1
ATOM 2462 C CA . GLY A 1 321 ? -22.890 -22.991 11.515 1.00 93.81 321 GLY A CA 1
ATOM 2463 C C . GLY A 1 321 ? -21.836 -23.330 12.575 1.00 93.81 321 GLY A C 1
ATOM 2464 O O . GLY A 1 321 ? -21.990 -24.312 13.298 1.00 93.81 321 GLY A O 1
ATOM 2465 N N . ILE A 1 322 ? -20.795 -22.499 12.703 1.00 96.44 322 ILE A N 1
ATOM 2466 C CA . ILE A 1 322 ? -19.747 -22.658 13.726 1.00 96.44 322 ILE A CA 1
ATOM 2467 C C . ILE A 1 322 ? -20.315 -22.403 15.125 1.00 96.44 322 ILE A C 1
ATOM 2469 O O . ILE A 1 322 ? -20.100 -23.220 16.016 1.00 96.44 322 ILE A O 1
ATOM 2473 N N . PHE A 1 323 ? -21.081 -21.322 15.303 1.00 97.50 323 PHE A N 1
ATOM 2474 C CA . PHE A 1 323 ? -21.699 -20.994 16.589 1.00 97.50 323 PHE A CA 1
ATOM 2475 C C . PHE A 1 323 ? -22.662 -22.091 17.052 1.00 97.50 323 PHE A C 1
ATOM 2477 O O . PHE A 1 323 ? -22.571 -22.543 18.187 1.00 97.50 323 PHE A O 1
ATOM 2484 N N . ALA A 1 324 ? -23.539 -22.574 16.166 1.00 95.31 324 ALA A N 1
ATOM 2485 C CA . ALA A 1 324 ? -24.478 -23.646 16.488 1.00 95.31 324 ALA A CA 1
ATOM 2486 C C . ALA A 1 324 ? -23.759 -24.955 16.845 1.00 95.31 324 ALA A C 1
ATOM 2488 O O . ALA A 1 324 ? -24.162 -25.627 17.789 1.00 95.31 324 ALA A O 1
ATOM 2489 N N . ARG A 1 325 ? -22.679 -25.305 16.128 1.00 95.94 325 ARG A N 1
ATOM 2490 C CA . ARG A 1 325 ? -21.861 -26.480 16.460 1.00 95.94 325 ARG A CA 1
ATOM 2491 C C . ARG A 1 325 ? -21.295 -26.364 17.869 1.00 95.94 325 ARG A C 1
ATOM 2493 O O . ARG A 1 325 ? -21.565 -27.244 18.673 1.00 95.94 325 ARG A O 1
ATOM 2500 N N . TRP A 1 326 ? -20.584 -25.274 18.161 1.00 97.25 326 TRP A N 1
ATOM 2501 C CA . TRP A 1 326 ? -20.009 -25.023 19.484 1.00 97.25 326 TRP A CA 1
ATOM 2502 C C . TRP A 1 326 ? -21.076 -25.066 20.586 1.00 97.25 326 TRP A C 1
ATOM 2504 O O . TRP A 1 326 ? -20.897 -25.731 21.605 1.00 97.25 326 TRP A O 1
ATOM 2514 N N . LEU A 1 327 ? -22.224 -24.423 20.353 1.00 95.50 327 LEU A N 1
ATOM 2515 C CA . LEU A 1 327 ? -23.324 -24.394 21.310 1.00 95.50 327 LEU A CA 1
ATOM 2516 C C . LEU A 1 327 ? -23.834 -25.808 21.642 1.00 95.50 327 LEU A C 1
ATOM 2518 O O . LEU A 1 327 ? -24.083 -26.102 22.807 1.00 95.50 327 LEU A O 1
ATOM 2522 N N . ILE A 1 328 ? -23.947 -26.683 20.639 1.00 93.62 328 ILE A N 1
ATOM 2523 C CA . ILE A 1 328 ? -24.453 -28.056 20.790 1.00 93.62 328 ILE A CA 1
ATOM 2524 C C . ILE A 1 328 ? -23.406 -29.002 21.395 1.00 93.62 328 ILE A C 1
ATOM 2526 O O . ILE A 1 328 ? -23.772 -29.870 22.187 1.00 93.62 328 ILE A O 1
ATOM 2530 N N . SER A 1 329 ? -22.135 -28.893 20.995 1.00 92.94 329 SER A N 1
ATOM 2531 C CA . SER A 1 329 ? -21.102 -29.879 21.348 1.00 92.94 329 SER A CA 1
ATOM 2532 C C . SER A 1 329 ? -20.255 -29.514 22.562 1.00 92.94 329 SER A C 1
ATOM 2534 O O . SER A 1 329 ? -19.701 -30.411 23.189 1.00 92.94 329 SER A O 1
ATOM 2536 N N . GLU A 1 330 ? -20.110 -28.226 22.870 1.00 92.62 330 GLU A N 1
ATOM 2537 C CA . GLU A 1 330 ? -19.102 -27.738 23.822 1.00 92.62 330 GLU A CA 1
ATOM 2538 C C . GLU A 1 330 ? -19.682 -26.817 24.902 1.00 92.62 330 GLU A C 1
ATOM 2540 O O . GLU A 1 330 ? -19.086 -26.684 25.970 1.00 92.62 330 GLU A O 1
ATOM 2545 N N . SER A 1 331 ? -20.824 -26.166 24.655 1.00 92.12 331 SER A N 1
ATOM 2546 C CA . SER A 1 331 ? -21.384 -25.214 25.618 1.00 92.12 331 SER A CA 1
ATOM 2547 C C . SER A 1 331 ? -22.199 -25.895 26.731 1.00 92.12 331 SER A C 1
ATOM 2549 O O . SER A 1 331 ? -22.871 -26.897 26.483 1.00 92.12 331 SER A O 1
ATOM 2551 N N . PRO A 1 332 ? -22.237 -25.315 27.946 1.00 88.88 332 PRO A N 1
ATOM 2552 C CA . PRO A 1 332 ? -23.081 -25.795 29.041 1.00 88.88 332 PRO A CA 1
ATOM 2553 C C . PRO A 1 332 ? -24.553 -25.340 28.928 1.00 88.88 332 PRO A C 1
ATOM 2555 O O . PRO A 1 332 ? -25.301 -25.444 29.899 1.00 88.88 332 PRO A O 1
ATOM 2558 N N . VAL A 1 333 ? -24.982 -24.781 27.788 1.00 93.62 333 VAL A N 1
ATOM 2559 C CA . VAL A 1 333 ? -26.343 -24.243 27.616 1.00 93.62 333 VAL A CA 1
ATOM 2560 C C . VAL A 1 333 ? -27.364 -25.390 27.508 1.00 93.62 333 VAL A C 1
ATOM 2562 O O . VAL A 1 333 ? -27.162 -26.301 26.703 1.00 93.62 333 VAL A O 1
ATOM 2565 N N . PRO A 1 334 ? -28.482 -25.362 28.262 1.00 92.00 334 PRO A N 1
ATOM 2566 C CA . PRO A 1 334 ? -29.534 -26.376 28.165 1.00 92.00 334 PRO A CA 1
ATOM 2567 C C . PRO A 1 334 ? -30.125 -26.500 26.752 1.00 92.00 334 PRO A C 1
ATOM 2569 O O . PRO A 1 334 ? -30.294 -25.502 26.049 1.00 92.00 334 PRO A O 1
ATOM 2572 N N . ARG A 1 335 ? -30.477 -27.725 26.333 1.00 89.69 335 ARG A N 1
ATOM 2573 C CA . ARG A 1 335 ? -30.961 -28.015 24.965 1.00 89.69 335 ARG A CA 1
ATOM 2574 C C . ARG A 1 335 ? -32.206 -27.214 24.579 1.00 89.69 335 ARG A C 1
ATOM 2576 O O . ARG A 1 335 ? -32.289 -26.733 23.456 1.00 89.69 335 ARG A O 1
ATOM 2583 N N . ASP A 1 336 ? -33.132 -27.028 25.512 1.00 90.19 336 ASP A N 1
ATOM 2584 C CA . ASP A 1 336 ? -34.362 -26.239 25.359 1.00 90.19 336 ASP A CA 1
ATOM 2585 C C . ASP A 1 336 ? -34.109 -24.725 25.226 1.00 90.19 336 ASP A C 1
ATOM 2587 O O . ASP A 1 336 ? -35.002 -23.972 24.843 1.00 90.19 336 ASP A O 1
ATOM 2591 N N . ARG A 1 337 ? -32.883 -24.265 25.506 1.00 93.38 337 ARG A N 1
ATOM 2592 C CA . ARG A 1 337 ? -32.455 -22.863 25.374 1.00 93.38 337 ARG A CA 1
ATOM 2593 C C . ARG A 1 337 ? -31.551 -22.611 24.167 1.00 93.38 337 ARG A C 1
ATOM 2595 O O . ARG A 1 337 ? -31.315 -21.456 23.808 1.00 93.38 337 ARG A O 1
ATOM 2602 N N . MET A 1 338 ? -31.062 -23.663 23.506 1.00 93.56 338 MET A N 1
ATOM 2603 C CA . MET A 1 338 ? -30.124 -23.529 22.386 1.00 93.56 338 MET A CA 1
ATOM 2604 C C . MET A 1 338 ? -30.730 -22.764 21.203 1.00 93.56 338 MET A C 1
ATOM 2606 O O . MET A 1 338 ? -30.064 -21.907 20.624 1.00 93.56 338 MET A O 1
ATOM 2610 N N . GLU A 1 339 ? -31.998 -23.013 20.864 1.00 93.62 339 GLU A N 1
ATOM 2611 C CA . GLU A 1 339 ? -32.673 -22.315 19.760 1.00 93.62 339 GLU A CA 1
ATOM 2612 C C . GLU A 1 339 ? -32.776 -20.805 20.000 1.00 93.62 339 GLU A C 1
ATOM 2614 O O . GLU A 1 339 ? -32.520 -20.025 19.082 1.00 93.62 339 GLU A O 1
ATOM 2619 N N . ALA A 1 340 ? -33.053 -20.385 21.239 1.00 94.69 340 ALA A N 1
ATOM 2620 C CA . ALA A 1 340 ? -33.098 -18.975 21.622 1.00 94.69 340 ALA A CA 1
ATOM 2621 C C . ALA A 1 340 ? -31.727 -18.298 21.452 1.00 94.69 340 ALA A C 1
ATOM 2623 O O . ALA A 1 340 ? -31.634 -17.193 20.916 1.00 94.69 340 ALA A O 1
ATOM 2624 N N . ALA A 1 341 ? -30.642 -18.967 21.854 1.00 96.38 341 ALA A N 1
ATOM 2625 C CA . ALA A 1 341 ? -29.289 -18.439 21.681 1.00 96.38 341 ALA A CA 1
ATOM 2626 C C . ALA A 1 341 ? -28.879 -18.366 20.197 1.00 96.38 341 ALA A C 1
ATOM 2628 O O . ALA A 1 341 ? -28.304 -17.365 19.766 1.00 96.38 341 ALA A O 1
ATOM 2629 N N . ILE A 1 342 ? -29.212 -19.377 19.383 1.00 96.12 342 ILE A N 1
ATOM 2630 C CA . ILE A 1 342 ? -28.971 -19.335 17.928 1.00 96.12 342 ILE A CA 1
ATOM 2631 C C . ILE A 1 342 ? -29.807 -18.224 17.279 1.00 96.12 342 ILE A C 1
ATOM 2633 O O . ILE A 1 342 ? -29.316 -17.555 16.370 1.00 96.12 342 ILE A O 1
ATOM 2637 N N . TYR A 1 343 ? -31.034 -17.993 17.750 1.00 96.06 343 TYR A N 1
ATOM 2638 C CA . TYR A 1 343 ? -31.888 -16.898 17.292 1.00 96.06 343 TYR A CA 1
ATOM 2639 C C . TYR A 1 343 ? -31.257 -15.523 17.570 1.00 96.06 343 TYR A C 1
ATOM 2641 O O . TYR A 1 343 ? -31.146 -14.716 16.646 1.00 96.06 343 TYR A O 1
ATOM 2649 N N . VAL A 1 344 ? -30.753 -15.279 18.788 1.00 97.44 344 VAL A N 1
ATOM 2650 C CA . VAL A 1 344 ? -30.023 -14.036 19.119 1.00 97.44 344 VAL A CA 1
ATOM 2651 C C . VAL A 1 344 ? -28.775 -13.876 18.249 1.00 97.44 344 VAL A C 1
ATOM 2653 O O . VAL A 1 344 ? -28.540 -12.799 17.701 1.00 97.44 344 VAL A O 1
ATOM 2656 N N . PHE A 1 345 ? -28.001 -14.947 18.050 1.00 97.88 345 PHE A N 1
ATOM 2657 C CA . PHE A 1 345 ? -26.818 -14.894 17.191 1.00 97.88 345 PHE A CA 1
ATOM 2658 C C . PHE A 1 345 ? -27.169 -14.604 15.725 1.00 97.88 345 PHE A C 1
ATOM 2660 O O . PHE A 1 345 ? -26.504 -13.803 15.072 1.00 97.88 345 PHE A O 1
ATOM 2667 N N . GLN A 1 346 ? -28.235 -15.212 15.197 1.00 96.38 346 GLN A N 1
ATOM 2668 C CA . GLN A 1 346 ? -28.714 -14.920 13.849 1.00 96.38 346 GLN A CA 1
ATOM 2669 C C . GLN A 1 346 ? -29.164 -13.459 13.714 1.00 96.38 346 GLN A C 1
ATOM 2671 O O . GLN A 1 346 ? -28.859 -12.828 12.704 1.00 96.38 346 GLN A O 1
ATOM 2676 N N . TYR A 1 347 ? -29.834 -12.910 14.727 1.00 96.69 347 TYR A N 1
ATOM 2677 C CA . TYR A 1 347 ? -30.218 -11.503 14.734 1.00 96.69 347 TYR A CA 1
ATOM 2678 C C . TYR A 1 347 ? -29.003 -10.567 14.736 1.00 96.69 347 TYR A C 1
ATOM 2680 O O . TYR A 1 347 ? -28.984 -9.607 13.972 1.00 96.69 347 TYR A O 1
ATOM 2688 N N . LEU A 1 348 ? -27.954 -10.871 15.509 1.00 98.19 348 LEU A N 1
ATOM 2689 C CA . LEU A 1 348 ? -26.696 -10.115 15.470 1.00 98.19 348 LEU A CA 1
ATOM 2690 C C . LEU A 1 348 ? -26.097 -10.072 14.051 1.00 98.19 348 LEU A C 1
ATOM 2692 O O . LEU A 1 348 ? -25.667 -9.016 13.591 1.00 98.19 348 LEU A O 1
ATOM 2696 N N . LEU A 1 349 ? -26.103 -11.198 13.330 1.00 97.94 349 LEU A N 1
ATOM 2697 C CA . LEU A 1 349 ? -25.630 -11.251 11.941 1.00 97.94 349 LEU A CA 1
ATOM 2698 C C . LEU A 1 349 ? -26.494 -10.399 10.996 1.00 97.94 349 LEU A C 1
ATOM 2700 O O . LEU A 1 349 ? -25.951 -9.716 10.126 1.00 97.94 349 LEU A O 1
ATOM 2704 N N . ASP A 1 350 ? -27.816 -10.410 11.184 1.00 96.69 350 ASP A N 1
ATOM 2705 C CA . ASP A 1 350 ? -28.747 -9.574 10.417 1.00 96.69 350 ASP A CA 1
ATOM 2706 C C . ASP A 1 350 ? -28.519 -8.070 10.708 1.00 96.69 350 ASP A C 1
ATOM 2708 O O . ASP A 1 350 ? -28.537 -7.261 9.779 1.00 96.69 350 ASP A O 1
ATOM 2712 N N . VAL A 1 351 ? -28.209 -7.691 11.956 1.00 98.38 351 VAL A N 1
ATOM 2713 C CA . VAL A 1 351 ? -27.830 -6.313 12.333 1.00 98.38 351 VAL A CA 1
ATOM 2714 C C . VAL A 1 351 ? -26.517 -5.887 11.666 1.00 98.38 351 VAL A C 1
ATOM 2716 O O . VAL A 1 351 ? -26.414 -4.770 11.163 1.00 98.38 351 VAL A O 1
ATOM 2719 N N . ILE A 1 352 ? -25.513 -6.765 11.594 1.00 98.56 352 ILE A N 1
ATOM 2720 C CA . ILE A 1 352 ? -24.242 -6.462 10.911 1.00 98.56 352 ILE A CA 1
ATOM 2721 C C . ILE A 1 352 ? -24.453 -6.271 9.399 1.00 98.56 352 ILE A C 1
ATOM 2723 O O . ILE A 1 352 ? -23.860 -5.371 8.799 1.00 98.56 352 ILE A O 1
ATOM 2727 N N . GLU A 1 353 ? -25.310 -7.080 8.767 1.00 98.00 353 GLU A N 1
ATOM 2728 C CA . GLU A 1 353 ? -25.727 -6.869 7.371 1.00 98.00 353 GLU A CA 1
ATOM 2729 C C . GLU A 1 353 ? -26.438 -5.517 7.189 1.00 98.00 353 GLU A C 1
ATOM 2731 O O . GLU A 1 353 ? -26.246 -4.852 6.170 1.00 98.00 353 GLU A O 1
ATOM 2736 N N . GLU A 1 354 ? -27.215 -5.070 8.176 1.00 98.19 354 GLU A N 1
ATOM 2737 C CA . GLU A 1 354 ? -27.838 -3.748 8.150 1.00 98.19 354 GLU A CA 1
ATOM 2738 C C . GLU A 1 354 ? -26.816 -2.608 8.270 1.00 98.19 354 GLU A C 1
ATOM 2740 O O . GLU A 1 354 ? -26.869 -1.664 7.479 1.00 98.19 354 GLU A O 1
ATOM 2745 N N . VAL A 1 355 ? -25.844 -2.717 9.181 1.00 98.50 355 VAL A N 1
ATOM 2746 C CA . VAL A 1 355 ? -24.727 -1.762 9.290 1.00 98.50 355 VAL A CA 1
ATOM 2747 C C . VAL A 1 355 ? -23.979 -1.658 7.957 1.00 98.50 355 VAL A C 1
ATOM 2749 O O . VAL A 1 355 ? -23.735 -0.558 7.452 1.00 98.50 355 VAL A O 1
ATOM 2752 N N . ARG A 1 356 ? -23.682 -2.799 7.324 1.00 98.06 356 ARG A N 1
ATOM 2753 C CA . ARG A 1 356 ? -23.091 -2.841 5.980 1.00 98.06 356 ARG A CA 1
ATOM 2754 C C . ARG A 1 356 ? -23.964 -2.100 4.960 1.00 98.06 356 ARG A C 1
ATOM 2756 O O . ARG A 1 356 ? -23.449 -1.308 4.166 1.00 98.06 356 ARG A O 1
ATOM 2763 N N . ALA A 1 357 ? -25.278 -2.333 4.980 1.00 97.69 357 ALA A N 1
ATOM 2764 C CA . ALA A 1 357 ? -26.233 -1.687 4.081 1.00 97.69 357 ALA A CA 1
ATOM 2765 C C . ALA A 1 357 ? -26.265 -0.170 4.244 1.00 97.69 357 ALA A C 1
ATOM 2767 O O . ALA A 1 357 ? -26.334 0.549 3.243 1.00 97.69 357 ALA A O 1
ATOM 2768 N N . GLU A 1 358 ? -26.203 0.313 5.482 1.00 96.44 358 GLU A N 1
ATOM 2769 C CA . GLU A 1 358 ? -26.101 1.735 5.782 1.00 96.44 358 GLU A CA 1
ATOM 2770 C C . GLU A 1 358 ? -24.809 2.317 5.202 1.00 96.44 358 GLU A C 1
ATOM 2772 O O . GLU A 1 358 ? -24.866 3.273 4.426 1.00 96.44 358 GLU A O 1
ATOM 2777 N N . ASN A 1 359 ? -23.663 1.680 5.451 1.00 95.94 359 ASN A N 1
ATOM 2778 C CA . ASN A 1 359 ? -22.384 2.130 4.901 1.00 95.94 359 ASN A CA 1
ATOM 2779 C C . ASN A 1 359 ? -22.385 2.163 3.374 1.00 95.94 359 ASN A C 1
ATOM 2781 O O . ASN A 1 359 ? -21.943 3.143 2.775 1.00 95.94 359 ASN A O 1
ATOM 2785 N N . ARG A 1 360 ? -22.956 1.154 2.709 1.00 95.62 360 ARG A N 1
ATOM 2786 C CA . ARG A 1 360 ? -23.066 1.156 1.244 1.00 95.62 360 ARG A CA 1
ATOM 2787 C C . ARG A 1 360 ? -23.863 2.351 0.714 1.00 95.62 360 ARG A C 1
ATOM 2789 O O . ARG A 1 360 ? -23.546 2.847 -0.373 1.00 95.62 360 ARG A O 1
ATOM 2796 N N . LYS A 1 361 ? -24.884 2.811 1.449 1.00 94.44 361 LYS A N 1
ATOM 2797 C CA . LYS A 1 361 ? -25.665 4.013 1.108 1.00 94.44 361 LYS A CA 1
ATOM 2798 C C . LYS A 1 361 ? -24.869 5.293 1.360 1.00 94.44 361 LYS A C 1
ATOM 2800 O O . LYS A 1 361 ? -24.893 6.175 0.507 1.00 94.44 361 LYS A O 1
ATOM 2805 N N . VAL A 1 362 ? -24.164 5.375 2.491 1.00 91.81 362 VAL A N 1
ATOM 2806 C CA . VAL A 1 362 ? -23.345 6.536 2.880 1.00 91.81 362 VAL A CA 1
ATOM 2807 C C . VAL A 1 362 ? -22.214 6.769 1.880 1.00 91.81 362 VAL A C 1
ATOM 2809 O O . VAL A 1 362 ? -22.081 7.870 1.348 1.00 91.81 362 VAL A O 1
ATOM 2812 N N . TRP A 1 363 ? -21.437 5.729 1.571 1.00 91.44 363 TRP A N 1
ATOM 2813 C CA . TRP A 1 363 ? -20.254 5.850 0.715 1.00 91.44 363 TRP A CA 1
ATOM 2814 C C . TRP A 1 363 ? -20.579 5.863 -0.780 1.00 91.44 363 TRP A C 1
ATOM 2816 O O . TRP A 1 363 ? -19.788 6.341 -1.593 1.00 91.44 363 TRP A O 1
ATOM 2826 N N . GLY A 1 364 ? -21.731 5.315 -1.176 1.00 90.44 364 GLY A N 1
ATOM 2827 C CA . GLY A 1 364 ? -22.119 5.206 -2.584 1.00 90.44 364 GLY A CA 1
ATOM 2828 C C . GLY A 1 364 ? -21.282 4.205 -3.396 1.00 90.44 364 GLY A C 1
ATOM 2829 O O . GLY A 1 364 ? -21.607 3.964 -4.559 1.00 90.44 364 GLY A O 1
ATOM 2830 N N . ASP A 1 365 ? -20.302 3.547 -2.774 1.00 89.94 365 ASP A N 1
ATOM 2831 C CA . ASP A 1 365 ? -19.348 2.622 -3.383 1.00 89.94 365 ASP A CA 1
ATOM 2832 C C . ASP A 1 365 ? -19.020 1.486 -2.397 1.00 89.94 365 ASP A C 1
ATOM 2834 O O . ASP A 1 365 ? -18.708 1.740 -1.235 1.00 89.94 365 ASP A O 1
ATOM 2838 N N . ASP A 1 366 ? -19.115 0.233 -2.840 1.00 92.62 366 ASP A N 1
ATOM 2839 C CA . ASP A 1 366 ? -18.879 -0.962 -2.012 1.00 92.62 366 ASP A CA 1
ATOM 2840 C C . ASP A 1 366 ? -17.391 -1.192 -1.694 1.00 92.62 366 ASP A C 1
ATOM 2842 O O . ASP A 1 366 ? -17.048 -1.874 -0.723 1.00 92.62 366 ASP A O 1
ATOM 2846 N N . ARG A 1 367 ? -16.488 -0.583 -2.468 1.00 92.81 367 ARG A N 1
ATOM 2847 C CA . ARG A 1 367 ? -15.040 -0.594 -2.214 1.00 92.81 367 ARG A CA 1
ATOM 2848 C C . ARG A 1 367 ? -14.664 0.182 -0.958 1.00 92.81 367 ARG A C 1
ATOM 2850 O O . ARG A 1 367 ? -13.618 -0.089 -0.380 1.00 92.81 367 ARG A O 1
ATOM 2857 N N . LEU A 1 368 ? -15.507 1.128 -0.542 1.00 93.44 368 LEU A N 1
ATOM 2858 C CA . LEU A 1 368 ? -15.286 2.007 0.610 1.00 93.44 368 LEU A CA 1
ATOM 2859 C C . LEU A 1 368 ? -16.018 1.533 1.876 1.00 93.44 368 LEU A C 1
ATOM 2861 O O . LEU A 1 368 ? -16.001 2.222 2.890 1.00 93.44 368 LEU A O 1
ATOM 2865 N N . VAL A 1 369 ? -16.695 0.382 1.834 1.00 96.06 369 VAL A N 1
ATOM 2866 C CA . VAL A 1 369 ? -17.453 -0.116 2.986 1.00 96.06 369 VAL A CA 1
ATOM 2867 C C . VAL A 1 369 ? -16.514 -0.803 3.975 1.00 96.06 369 VAL A C 1
ATOM 2869 O O . VAL A 1 369 ? -15.966 -1.863 3.680 1.00 96.06 369 VAL A O 1
ATOM 2872 N N . TRP A 1 370 ? -16.391 -0.213 5.163 1.00 97.75 370 TRP A N 1
ATOM 2873 C CA . TRP A 1 370 ? -15.714 -0.776 6.331 1.00 97.75 370 TRP A CA 1
ATOM 2874 C C . TRP A 1 370 ? -16.738 -1.117 7.416 1.00 97.75 370 TRP A C 1
ATOM 2876 O O . TRP A 1 370 ? -17.656 -0.332 7.649 1.00 97.75 370 TRP A O 1
ATOM 2886 N N . LEU A 1 371 ? -16.596 -2.261 8.085 1.00 98.50 371 LEU A N 1
ATOM 2887 C CA . LEU A 1 371 ? -17.386 -2.603 9.270 1.00 98.50 371 LEU A CA 1
ATOM 2888 C C . LEU A 1 371 ? -16.556 -2.342 10.534 1.00 98.50 371 LEU A C 1
ATOM 2890 O O . LEU A 1 371 ? -15.473 -2.923 10.645 1.00 98.50 371 LEU A O 1
ATOM 2894 N N . PRO A 1 372 ? -17.026 -1.505 11.479 1.00 98.12 372 PRO A N 1
ATOM 2895 C CA . PRO A 1 372 ? -16.285 -1.219 12.703 1.00 98.12 372 PRO A CA 1
ATOM 2896 C C . PRO A 1 372 ? -15.961 -2.490 13.488 1.00 98.12 372 PRO A C 1
ATOM 2898 O O . PRO A 1 372 ? -16.835 -3.326 13.732 1.00 98.12 372 PRO A O 1
ATOM 2901 N N . LEU A 1 373 ? -14.714 -2.615 13.934 1.00 98.56 373 LEU A N 1
ATOM 2902 C CA . LEU A 1 373 ? -14.270 -3.765 14.722 1.00 98.56 373 LEU A CA 1
ATOM 2903 C C . LEU A 1 373 ? -14.851 -3.753 16.147 1.00 98.56 373 LEU A C 1
ATOM 2905 O O . LEU A 1 373 ? -14.990 -4.812 16.758 1.00 98.56 373 LEU A O 1
ATOM 2909 N N . GLN A 1 374 ? -15.308 -2.593 16.631 1.00 97.56 374 GLN A N 1
ATOM 2910 C CA . GLN A 1 374 ? -16.024 -2.432 17.904 1.00 97.56 374 GLN A CA 1
ATOM 2911 C C . GLN A 1 374 ? -17.356 -3.192 17.964 1.00 97.56 374 GLN A C 1
ATOM 2913 O O . GLN A 1 374 ? -17.874 -3.431 19.049 1.00 97.56 374 GLN A O 1
ATOM 2918 N N . LEU A 1 375 ? -17.896 -3.642 16.824 1.00 98.25 375 LEU A N 1
ATOM 2919 C CA . LEU A 1 375 ? -19.047 -4.553 16.808 1.00 98.25 375 LEU A CA 1
ATOM 2920 C C . LEU A 1 375 ? -18.729 -5.912 17.459 1.00 98.25 375 LEU A C 1
ATOM 2922 O O . LEU A 1 375 ? -19.648 -6.647 17.822 1.00 98.25 375 LEU A O 1
ATOM 2926 N N . ALA A 1 376 ? -17.447 -6.256 17.607 1.00 98.25 376 ALA A N 1
ATOM 2927 C CA . ALA A 1 376 ? -16.994 -7.477 18.265 1.00 98.25 376 ALA A CA 1
ATOM 2928 C C . ALA A 1 376 ? -15.938 -7.253 19.361 1.00 98.25 376 ALA A C 1
ATOM 2930 O O . ALA A 1 376 ? -15.772 -8.139 20.193 1.00 98.25 376 ALA A O 1
ATOM 2931 N N . LEU A 1 377 ? -15.250 -6.109 19.380 1.00 97.69 377 LEU A N 1
ATOM 2932 C CA . LEU A 1 377 ? -14.209 -5.786 20.360 1.00 97.69 377 LEU A CA 1
ATOM 2933 C C . LEU A 1 377 ? -14.700 -4.753 21.377 1.00 97.69 377 LEU A C 1
ATOM 2935 O O . LEU A 1 377 ? -15.314 -3.756 20.987 1.00 97.69 377 LEU A O 1
ATOM 2939 N N . THR A 1 378 ? -14.415 -4.979 22.658 1.00 93.38 378 THR A N 1
ATOM 2940 C CA . THR A 1 378 ? -14.521 -3.945 23.700 1.00 93.38 378 THR A CA 1
ATOM 2941 C C . THR A 1 378 ? -13.239 -3.111 23.787 1.00 93.38 378 THR A C 1
ATOM 2943 O O . THR A 1 378 ? -12.207 -3.543 23.268 1.00 93.38 378 THR A O 1
ATOM 2946 N N . PRO A 1 379 ? -13.293 -1.900 24.379 1.00 88.31 379 PRO A N 1
ATOM 2947 C CA . PRO A 1 379 ? -12.143 -0.997 24.464 1.00 88.31 379 PRO A CA 1
ATOM 2948 C C . PRO A 1 379 ? -10.878 -1.571 25.115 1.00 88.31 379 PRO A C 1
ATOM 2950 O O . PRO A 1 379 ? -9.787 -1.152 24.750 1.00 88.31 379 PRO A O 1
ATOM 2953 N N . ASP A 1 380 ? -11.033 -2.525 26.029 1.00 89.75 380 ASP A N 1
ATOM 2954 C CA . ASP A 1 380 ? -9.982 -3.260 26.751 1.00 89.75 380 ASP A CA 1
ATOM 2955 C C . ASP A 1 380 ? -9.343 -4.403 25.942 1.00 89.75 380 ASP A C 1
ATOM 2957 O O . ASP A 1 380 ? -8.586 -5.186 26.491 1.00 89.75 380 ASP A O 1
ATOM 2961 N N . GLN A 1 381 ? -9.711 -4.567 24.666 1.00 93.75 381 GLN A N 1
ATOM 2962 C CA . GLN A 1 381 ? -9.202 -5.642 23.798 1.00 93.75 381 GLN A CA 1
ATOM 2963 C C . GLN A 1 381 ? -8.347 -5.109 22.642 1.00 93.75 381 GLN A C 1
ATOM 2965 O O . GLN A 1 381 ? -8.184 -5.786 21.619 1.00 93.75 381 GLN A O 1
ATOM 2970 N N . TYR A 1 382 ? -7.930 -3.845 22.732 1.00 94.31 382 TYR A N 1
ATOM 2971 C CA . TYR A 1 382 ? -7.065 -3.180 21.759 1.00 94.31 382 TYR A CA 1
ATOM 2972 C C . TYR A 1 382 ? -6.250 -2.027 22.376 1.00 94.31 382 TYR A C 1
ATOM 2974 O O . TYR A 1 382 ? -5.864 -1.097 21.662 1.00 94.31 382 TYR A O 1
ATOM 2982 N N . ASP A 1 383 ? -5.989 -2.061 23.682 1.00 91.94 383 ASP A N 1
ATOM 2983 C CA . ASP A 1 383 ? -5.171 -1.065 24.387 1.00 91.94 383 ASP A CA 1
ATOM 2984 C C . ASP A 1 383 ? -3.724 -1.535 24.614 1.00 91.94 383 ASP A C 1
ATOM 2986 O O . ASP A 1 383 ? -2.844 -0.697 24.824 1.00 91.94 383 ASP A O 1
ATOM 2990 N N . GLU A 1 384 ? -3.446 -2.833 24.464 1.00 94.69 384 GLU A N 1
ATOM 2991 C CA . GLU A 1 384 ? -2.095 -3.388 24.548 1.00 94.69 384 GLU A CA 1
ATOM 2992 C C . GLU A 1 384 ? -1.411 -3.566 23.180 1.00 94.69 384 GLU A C 1
ATOM 2994 O O . GLU A 1 384 ? -2.014 -3.875 22.145 1.00 94.69 384 GLU A O 1
ATOM 2999 N N . GLN A 1 385 ? -0.081 -3.457 23.171 1.00 94.62 385 GLN A N 1
ATOM 3000 C CA . GLN A 1 385 ? 0.731 -3.624 21.965 1.00 94.62 385 GLN A CA 1
ATOM 3001 C C . GLN A 1 385 ? 0.584 -5.020 21.329 1.00 94.62 385 GLN A C 1
ATOM 3003 O O . GLN A 1 385 ? 0.519 -5.131 20.099 1.00 94.62 385 GLN A O 1
ATOM 3008 N N . GLN A 1 386 ? 0.562 -6.083 22.141 1.00 94.69 386 GLN A N 1
ATOM 3009 C CA . GLN A 1 386 ? 0.461 -7.466 21.657 1.00 94.69 386 GLN A CA 1
ATOM 3010 C C . GLN A 1 386 ? -0.923 -7.763 21.066 1.00 94.69 386 GLN A C 1
ATOM 3012 O O . GLN A 1 386 ? -1.041 -8.493 20.072 1.00 94.69 386 GLN A O 1
ATOM 3017 N N . GLU A 1 387 ? -1.970 -7.179 21.644 1.00 95.75 387 GLU A N 1
ATOM 3018 C CA . GLU A 1 387 ? -3.327 -7.272 21.119 1.00 95.75 387 GLU A CA 1
ATOM 3019 C C . GLU A 1 387 ? -3.432 -6.597 19.755 1.00 95.75 387 GLU A C 1
ATOM 3021 O O . GLU A 1 387 ? -3.898 -7.223 18.800 1.00 95.75 387 GLU A O 1
ATOM 3026 N N . LEU A 1 388 ? -2.921 -5.368 19.625 1.00 96.81 388 LEU A N 1
ATOM 3027 C CA . LEU A 1 388 ? -2.912 -4.641 18.356 1.00 96.81 388 LEU A CA 1
ATOM 3028 C C . LEU A 1 388 ? -2.126 -5.389 17.271 1.00 96.81 388 LEU A C 1
ATOM 3030 O O . LEU A 1 388 ? -2.608 -5.497 16.142 1.00 96.81 388 LEU A O 1
ATOM 3034 N N . ASP A 1 389 ? -0.974 -5.982 17.599 1.00 97.31 389 ASP A N 1
ATOM 3035 C CA . ASP A 1 389 ? -0.213 -6.834 16.672 1.00 97.31 389 ASP A CA 1
ATOM 3036 C C . ASP A 1 389 ? -1.015 -8.056 16.215 1.00 97.31 389 ASP A C 1
ATOM 3038 O O . ASP A 1 389 ? -1.019 -8.416 15.031 1.00 97.31 389 ASP A O 1
ATOM 3042 N N . THR A 1 390 ? -1.715 -8.699 17.151 1.00 97.50 390 THR A N 1
ATOM 3043 C CA . THR A 1 390 ? -2.540 -9.881 16.886 1.00 97.50 390 THR A CA 1
ATOM 3044 C C . THR A 1 390 ? -3.738 -9.524 16.009 1.00 97.50 390 THR A C 1
ATOM 3046 O O . THR A 1 390 ? -4.050 -10.239 15.052 1.00 97.50 390 THR A O 1
ATOM 3049 N N . LEU A 1 391 ? -4.406 -8.408 16.303 1.00 98.19 391 LEU A N 1
ATOM 3050 C CA . LEU A 1 391 ? -5.537 -7.898 15.534 1.00 98.19 391 LEU A CA 1
ATOM 3051 C C . LEU A 1 391 ? -5.111 -7.461 14.138 1.00 98.19 391 LEU A C 1
ATOM 3053 O O . LEU A 1 391 ? -5.781 -7.833 13.177 1.00 98.19 391 LEU A O 1
ATOM 3057 N N . LEU A 1 392 ? -3.984 -6.757 14.006 1.00 97.94 392 LEU A N 1
ATOM 3058 C CA . LEU A 1 392 ? -3.406 -6.395 12.715 1.00 97.94 392 LEU A CA 1
ATOM 3059 C C . LEU A 1 392 ? -3.099 -7.651 11.898 1.00 97.94 392 LEU A C 1
ATOM 3061 O O . LEU A 1 392 ? -3.553 -7.762 10.758 1.00 97.94 392 LEU A O 1
ATOM 3065 N N . SER A 1 393 ? -2.407 -8.624 12.504 1.00 97.62 393 SER A N 1
ATOM 3066 C CA . SER A 1 393 ? -2.020 -9.870 11.837 1.00 97.62 393 SER A CA 1
ATOM 3067 C C . SER A 1 393 ? -3.232 -10.632 11.308 1.00 97.62 393 SER A C 1
ATOM 3069 O O . SER A 1 393 ? -3.268 -11.078 10.157 1.00 97.62 393 SER A O 1
ATOM 3071 N N . ARG A 1 394 ? -4.269 -10.747 12.146 1.00 97.62 394 ARG A N 1
ATOM 3072 C CA . ARG A 1 394 ? -5.532 -11.385 11.775 1.00 97.62 394 ARG A CA 1
ATOM 3073 C C . ARG A 1 394 ? -6.235 -10.571 10.702 1.00 97.62 394 ARG A C 1
ATOM 3075 O O . ARG A 1 394 ? -6.568 -11.150 9.678 1.00 97.62 394 ARG A O 1
ATOM 3082 N N . ALA A 1 395 ? -6.401 -9.260 10.850 1.00 97.88 395 ALA A N 1
ATOM 3083 C CA . ALA A 1 395 ? -7.090 -8.418 9.874 1.00 97.88 395 ALA A CA 1
ATOM 3084 C C . ALA A 1 395 ? -6.488 -8.537 8.469 1.00 97.88 395 ALA A C 1
ATOM 3086 O O . ALA A 1 395 ? -7.230 -8.754 7.515 1.00 97.88 395 ALA A O 1
ATOM 3087 N N . VAL A 1 396 ? -5.161 -8.492 8.333 1.00 96.81 396 VAL A N 1
ATOM 3088 C CA . VAL A 1 396 ? -4.494 -8.570 7.020 1.00 96.81 396 VAL A CA 1
ATOM 3089 C C . VAL A 1 396 ? -4.230 -10.001 6.545 1.00 96.81 396 VAL A C 1
ATOM 3091 O O . VAL A 1 396 ? -4.037 -10.221 5.355 1.00 96.81 396 VAL A O 1
ATOM 3094 N N . GLY A 1 397 ? -4.265 -10.989 7.445 1.00 94.94 397 GLY A N 1
ATOM 3095 C CA . GLY A 1 397 ? -3.957 -12.387 7.129 1.00 94.94 397 GLY A CA 1
ATOM 3096 C C . GLY A 1 397 ? -2.457 -12.686 7.013 1.00 94.94 397 GLY A C 1
ATOM 3097 O O . GLY A 1 397 ? -2.089 -13.661 6.360 1.00 94.94 397 GLY A O 1
ATOM 3098 N N . ARG A 1 398 ? -1.597 -11.868 7.635 1.00 94.12 398 ARG A N 1
ATOM 3099 C CA . ARG A 1 398 ? -0.137 -12.052 7.675 1.00 94.12 398 ARG A CA 1
ATOM 3100 C C . ARG A 1 398 ? 0.390 -11.883 9.092 1.00 94.12 398 ARG A C 1
ATOM 3102 O O . ARG A 1 398 ? -0.056 -10.962 9.764 1.00 94.12 398 ARG A O 1
ATOM 3109 N N . PRO A 1 399 ? 1.338 -12.709 9.549 1.00 94.19 399 PRO A N 1
ATOM 3110 C CA . PRO A 1 399 ? 1.884 -12.564 10.889 1.00 94.19 399 PRO A CA 1
ATOM 3111 C C . PRO A 1 399 ? 2.787 -11.330 10.997 1.00 94.19 399 PRO A C 1
ATOM 3113 O O . PRO A 1 399 ? 3.636 -11.093 10.136 1.00 94.19 399 PRO A O 1
ATOM 3116 N N . VAL A 1 400 ? 2.665 -10.597 12.103 1.00 95.81 400 VAL A N 1
ATOM 3117 C CA . VAL A 1 400 ? 3.750 -9.748 12.602 1.00 95.81 400 VAL A CA 1
ATOM 3118 C C . VAL A 1 400 ? 4.877 -10.667 13.073 1.00 95.81 400 VAL A C 1
ATOM 3120 O O . VAL A 1 400 ? 4.695 -11.505 13.953 1.00 95.81 400 VAL A O 1
ATOM 3123 N N . THR A 1 401 ? 6.043 -10.542 12.448 1.00 94.50 401 THR A N 1
ATOM 3124 C CA . THR A 1 401 ? 7.228 -11.359 12.750 1.00 94.50 401 THR A CA 1
ATOM 3125 C C . THR A 1 401 ? 8.149 -10.629 13.720 1.00 94.50 401 THR A C 1
ATOM 3127 O O . THR A 1 401 ? 8.216 -9.401 13.696 1.00 94.50 401 THR A O 1
ATOM 3130 N N . HIS A 1 402 ? 8.878 -11.369 14.553 1.00 93.56 402 HIS A N 1
ATOM 3131 C CA . HIS A 1 402 ? 9.848 -10.837 15.516 1.00 93.56 402 HIS A CA 1
ATOM 3132 C C . HIS A 1 402 ? 11.288 -11.217 15.121 1.00 93.56 402 HIS A C 1
ATOM 3134 O O . HIS A 1 402 ? 11.481 -11.986 14.183 1.00 93.56 402 HIS A O 1
ATOM 3140 N N . GLY A 1 403 ? 12.298 -10.676 15.810 1.00 93.56 403 GLY A N 1
ATOM 3141 C CA . GLY A 1 403 ? 13.709 -10.913 15.488 1.00 93.56 403 GLY A CA 1
ATOM 3142 C C . GLY A 1 403 ? 14.213 -10.138 14.271 1.00 93.56 403 GLY A C 1
ATOM 3143 O O . GLY A 1 403 ? 15.120 -10.612 13.597 1.00 93.56 403 GLY A O 1
ATOM 3144 N N . ASN A 1 404 ? 13.621 -8.985 13.939 1.00 93.75 404 ASN A N 1
ATOM 3145 C CA . ASN A 1 404 ? 14.041 -8.177 12.789 1.00 93.75 404 ASN A CA 1
ATOM 3146 C C . ASN A 1 404 ? 14.966 -7.017 13.205 1.00 93.75 404 ASN A C 1
ATOM 3148 O O . ASN A 1 404 ? 14.784 -6.415 14.267 1.00 93.75 404 ASN A O 1
ATOM 3152 N N . ARG A 1 405 ? 15.892 -6.640 12.318 1.00 91.31 405 ARG A N 1
ATOM 3153 C CA . ARG A 1 405 ? 16.695 -5.408 12.404 1.00 91.31 405 ARG A CA 1
ATOM 3154 C C . ARG A 1 405 ? 16.148 -4.367 11.437 1.00 91.31 405 ARG A C 1
ATOM 3156 O O . ARG A 1 405 ? 15.769 -4.721 10.320 1.00 91.31 405 ARG A O 1
ATOM 3163 N N . ILE A 1 406 ? 16.095 -3.105 11.862 1.00 91.00 406 ILE A N 1
ATOM 3164 C CA . ILE A 1 406 ? 15.471 -2.013 11.107 1.00 91.00 406 ILE A CA 1
ATOM 3165 C C . ILE A 1 406 ? 16.342 -0.760 11.182 1.00 91.00 406 ILE A C 1
ATOM 3167 O O . ILE A 1 406 ? 16.820 -0.399 12.254 1.00 91.00 406 ILE A O 1
ATOM 3171 N N . TRP A 1 407 ? 16.500 -0.079 10.046 1.00 92.69 407 TRP A N 1
ATOM 3172 C CA . TRP A 1 407 ? 17.171 1.217 9.944 1.00 92.69 407 TRP A CA 1
ATOM 3173 C C . TRP A 1 407 ? 16.239 2.236 9.285 1.00 92.69 407 TRP A C 1
ATOM 3175 O O . TRP A 1 407 ? 15.643 1.950 8.241 1.00 92.69 407 TRP A O 1
ATOM 3185 N N . TYR A 1 408 ? 16.129 3.418 9.894 1.00 92.50 408 TYR A N 1
ATOM 3186 C CA . TYR A 1 408 ? 15.378 4.558 9.367 1.00 92.50 408 TYR A CA 1
ATOM 3187 C C . TYR A 1 408 ? 16.272 5.408 8.470 1.00 92.50 408 TYR A C 1
ATOM 3189 O O . TYR A 1 408 ? 17.262 5.954 8.944 1.00 92.50 408 TYR A O 1
ATOM 3197 N N . ILE A 1 409 ? 15.939 5.474 7.180 1.00 91.12 409 ILE A N 1
ATOM 3198 C CA . ILE A 1 409 ? 16.802 6.028 6.134 1.00 91.12 409 ILE A CA 1
ATOM 3199 C C . ILE A 1 409 ? 16.194 7.322 5.584 1.00 91.12 409 ILE A C 1
ATOM 3201 O O . ILE A 1 409 ? 15.048 7.339 5.120 1.00 91.12 409 ILE A O 1
ATOM 3205 N N . HIS A 1 410 ? 16.970 8.405 5.597 1.00 88.81 410 HIS A N 1
ATOM 3206 C CA . HIS A 1 410 ? 16.590 9.692 5.001 1.00 88.81 410 HIS A CA 1
ATOM 3207 C C . HIS A 1 410 ? 16.788 9.720 3.478 1.00 88.81 410 HIS A C 1
ATOM 3209 O O . HIS A 1 410 ? 17.530 8.913 2.918 1.00 88.81 410 HIS A O 1
ATOM 3215 N N . ASN A 1 411 ? 16.105 10.652 2.805 1.00 84.75 411 ASN A N 1
ATOM 3216 C CA . ASN A 1 411 ? 16.052 10.758 1.340 1.00 84.75 411 ASN A CA 1
ATOM 3217 C C . ASN A 1 411 ? 17.441 10.773 0.670 1.00 84.75 411 ASN A C 1
ATOM 3219 O O . ASN A 1 411 ? 17.731 9.969 -0.213 1.00 84.75 411 ASN A O 1
ATOM 3223 N N . ASP A 1 412 ? 18.333 11.636 1.150 1.00 82.12 412 ASP A N 1
ATOM 3224 C CA . ASP A 1 412 ? 19.713 11.810 0.674 1.00 82.12 412 ASP A CA 1
ATOM 3225 C C . ASP A 1 412 ? 20.581 10.544 0.795 1.00 82.12 412 ASP A C 1
ATOM 3227 O O . ASP A 1 412 ? 21.610 10.422 0.132 1.00 82.12 412 ASP A O 1
ATOM 3231 N N . ARG A 1 413 ? 20.169 9.586 1.631 1.00 86.88 413 ARG A N 1
ATOM 3232 C CA . ARG A 1 413 ? 20.918 8.360 1.934 1.00 86.88 413 ARG A CA 1
ATOM 3233 C C . ARG A 1 413 ? 20.502 7.169 1.080 1.00 86.88 413 ARG A C 1
ATOM 3235 O O . ARG A 1 413 ? 21.280 6.232 0.908 1.00 86.88 413 ARG A O 1
ATOM 3242 N N . PHE A 1 414 ? 19.300 7.197 0.510 1.00 88.44 414 PHE A N 1
ATOM 3243 C CA . PHE A 1 414 ? 18.741 6.055 -0.214 1.00 88.44 414 PHE A CA 1
ATOM 3244 C C . PHE A 1 414 ? 19.589 5.611 -1.404 1.00 88.44 414 PHE A C 1
ATOM 3246 O O . PHE A 1 414 ? 19.804 4.414 -1.581 1.00 88.44 414 PHE A O 1
ATOM 3253 N N . LEU A 1 415 ? 20.101 6.552 -2.202 1.00 87.56 415 LEU A N 1
ATOM 3254 C CA . LEU A 1 415 ? 20.921 6.206 -3.363 1.00 87.56 415 LEU A CA 1
ATOM 3255 C C . LEU A 1 415 ? 22.215 5.490 -2.954 1.00 87.56 415 LEU A C 1
ATOM 3257 O O . LEU A 1 415 ? 22.608 4.524 -3.606 1.00 87.56 415 LEU A O 1
ATOM 3261 N N . LEU A 1 416 ? 22.851 5.932 -1.866 1.00 89.06 416 LEU A N 1
ATOM 3262 C CA . LEU A 1 416 ? 24.062 5.301 -1.336 1.00 89.06 416 LEU A CA 1
ATOM 3263 C C . LEU A 1 416 ? 23.779 3.854 -0.922 1.00 89.06 416 LEU A C 1
ATOM 3265 O O . LEU A 1 416 ? 24.527 2.945 -1.282 1.00 89.06 416 LEU A O 1
ATOM 3269 N N . GLU A 1 417 ? 22.662 3.623 -0.234 1.00 91.44 417 GLU A N 1
ATOM 3270 C CA . GLU A 1 417 ? 22.237 2.280 0.164 1.00 91.44 417 GLU A CA 1
ATOM 3271 C C . GLU A 1 417 ? 21.820 1.413 -1.036 1.00 91.44 417 GLU A C 1
ATOM 3273 O O . GLU A 1 417 ? 22.116 0.216 -1.061 1.00 91.44 417 GLU A O 1
ATOM 3278 N N . LEU A 1 418 ? 21.207 1.995 -2.074 1.00 93.56 418 LEU A N 1
ATOM 3279 C CA . LEU A 1 418 ? 20.915 1.294 -3.326 1.00 93.56 418 LEU A CA 1
ATOM 3280 C C . LEU A 1 418 ? 22.208 0.825 -4.007 1.00 93.56 418 LEU A C 1
ATOM 3282 O O . LEU A 1 418 ? 22.330 -0.360 -4.318 1.00 93.56 418 LEU A O 1
ATOM 3286 N N . VAL A 1 419 ? 23.191 1.709 -4.192 1.00 93.75 419 VAL A N 1
ATOM 3287 C CA . VAL A 1 419 ? 24.489 1.351 -4.792 1.00 93.75 419 VAL A CA 1
ATOM 3288 C C . VAL A 1 419 ? 25.200 0.286 -3.951 1.00 93.75 419 VAL A C 1
ATOM 3290 O O . VAL A 1 419 ? 25.652 -0.726 -4.490 1.00 93.75 419 VAL A O 1
ATOM 3293 N N . ALA A 1 420 ? 25.222 0.449 -2.624 1.00 93.25 420 ALA A N 1
ATOM 3294 C CA . ALA A 1 420 ? 25.810 -0.532 -1.718 1.00 93.25 420 ALA A CA 1
ATOM 3295 C C . ALA A 1 420 ? 25.115 -1.902 -1.809 1.00 93.25 420 ALA A C 1
ATOM 3297 O O . ALA A 1 420 ? 25.787 -2.931 -1.767 1.00 93.25 420 ALA A O 1
ATOM 3298 N N . SER A 1 421 ? 23.788 -1.939 -1.967 1.00 95.81 421 SER A N 1
ATOM 3299 C CA . SER A 1 421 ? 23.037 -3.193 -2.119 1.00 95.81 421 SER A CA 1
ATOM 3300 C C . SER A 1 421 ? 23.390 -3.949 -3.406 1.00 95.81 421 SER A C 1
ATOM 3302 O O . SER A 1 421 ? 23.489 -5.173 -3.381 1.00 95.81 421 SER A O 1
ATOM 3304 N N . ILE A 1 422 ? 23.641 -3.235 -4.512 1.00 97.56 422 ILE A N 1
ATOM 3305 C CA . ILE A 1 422 ? 24.041 -3.831 -5.798 1.00 97.56 422 ILE A CA 1
ATOM 3306 C C . ILE A 1 422 ? 25.435 -4.461 -5.674 1.00 97.56 422 ILE A C 1
ATOM 3308 O O . ILE A 1 422 ? 25.648 -5.592 -6.113 1.00 97.56 422 ILE A O 1
ATOM 3312 N N . ALA A 1 423 ? 26.368 -3.755 -5.031 1.00 95.94 423 ALA A N 1
ATOM 3313 C CA . ALA A 1 423 ? 27.727 -4.247 -4.817 1.00 95.94 423 ALA A CA 1
ATOM 3314 C C . ALA A 1 423 ? 27.775 -5.458 -3.862 1.00 95.94 423 ALA A C 1
ATOM 3316 O O . ALA A 1 423 ? 28.508 -6.420 -4.106 1.00 95.94 423 ALA A O 1
ATOM 3317 N N . ARG A 1 424 ? 26.977 -5.433 -2.784 1.00 95.25 424 ARG A N 1
ATOM 3318 C CA . ARG A 1 424 ? 26.945 -6.490 -1.757 1.00 95.25 424 ARG A CA 1
ATOM 3319 C C . ARG A 1 424 ? 26.269 -7.782 -2.213 1.00 95.25 424 ARG A C 1
ATOM 3321 O O . ARG A 1 424 ? 26.576 -8.816 -1.638 1.00 95.25 424 ARG A O 1
ATOM 3328 N N . ALA A 1 425 ? 25.395 -7.736 -3.218 1.00 96.69 425 ALA A N 1
ATOM 3329 C CA . ALA A 1 425 ? 24.648 -8.907 -3.670 1.00 96.69 425 ALA A CA 1
ATOM 3330 C C . ALA A 1 425 ? 25.565 -10.046 -4.157 1.00 96.69 425 ALA A C 1
ATOM 3332 O O . ALA A 1 425 ? 26.359 -9.856 -5.080 1.00 96.69 425 ALA A O 1
ATOM 3333 N N . ASP A 1 426 ? 25.424 -11.227 -3.556 1.00 94.62 426 ASP A N 1
ATOM 3334 C CA . ASP A 1 426 ? 26.206 -12.439 -3.813 1.00 94.62 426 ASP A CA 1
ATOM 3335 C C . ASP A 1 426 ? 25.434 -13.501 -4.617 1.00 94.62 426 ASP A C 1
ATOM 3337 O O . ASP A 1 426 ? 26.030 -14.210 -5.427 1.00 94.62 426 ASP A O 1
ATOM 3341 N N . GLU A 1 427 ? 24.121 -13.639 -4.417 1.00 95.06 427 GLU A N 1
ATOM 3342 C CA . GLU A 1 427 ? 23.261 -14.572 -5.157 1.00 95.06 427 GLU A CA 1
ATOM 3343 C C . GLU A 1 427 ? 22.292 -13.851 -6.083 1.00 95.06 427 GLU A C 1
ATOM 3345 O O . GLU A 1 427 ? 22.088 -14.283 -7.220 1.00 95.06 427 GLU A O 1
ATOM 3350 N N . TYR A 1 428 ? 21.662 -12.777 -5.609 1.00 97.44 428 TYR A N 1
ATOM 3351 C CA . TYR A 1 428 ? 20.738 -12.002 -6.425 1.00 97.44 428 TYR A CA 1
ATOM 3352 C C . TYR A 1 428 ? 20.477 -10.610 -5.864 1.00 97.44 428 TYR A C 1
ATOM 3354 O O . TYR A 1 428 ? 20.558 -10.375 -4.663 1.00 97.44 428 TYR A O 1
ATOM 3362 N N . HIS A 1 429 ? 20.051 -9.712 -6.746 1.00 98.31 429 HIS A N 1
ATOM 3363 C CA . HIS A 1 429 ? 19.549 -8.385 -6.408 1.00 98.31 429 HIS A CA 1
ATOM 3364 C C . HIS A 1 429 ? 18.270 -8.112 -7.195 1.00 98.31 429 HIS A C 1
ATOM 3366 O O . HIS A 1 429 ? 18.203 -8.402 -8.387 1.00 98.31 429 HIS A O 1
ATOM 3372 N N . VAL A 1 430 ? 17.256 -7.558 -6.539 1.00 98.25 430 VAL A N 1
ATOM 3373 C CA . VAL A 1 430 ? 16.022 -7.070 -7.155 1.00 98.25 430 VAL A CA 1
ATOM 3374 C C . VAL A 1 430 ? 15.883 -5.589 -6.830 1.00 98.25 430 VAL A C 1
ATOM 3376 O O . VAL A 1 430 ? 15.764 -5.218 -5.663 1.00 98.25 430 VAL A O 1
ATOM 3379 N N . LEU A 1 431 ? 15.819 -4.759 -7.868 1.00 97.88 431 LEU A N 1
ATOM 3380 C CA . LEU A 1 431 ? 15.294 -3.400 -7.799 1.00 97.88 431 LEU A CA 1
ATOM 3381 C C . LEU A 1 431 ? 13.882 -3.404 -8.386 1.00 97.88 431 LEU A C 1
ATOM 3383 O O . LEU A 1 431 ? 13.706 -3.523 -9.596 1.00 97.88 431 LEU A O 1
ATOM 3387 N N . TRP A 1 432 ? 12.867 -3.272 -7.539 1.00 97.12 432 TRP A N 1
ATOM 3388 C CA . TRP A 1 432 ? 11.485 -3.115 -7.982 1.00 97.12 432 TRP A CA 1
ATOM 3389 C C . TRP A 1 432 ? 11.077 -1.671 -7.780 1.00 97.12 432 TRP A C 1
ATOM 3391 O O . TRP A 1 432 ? 10.787 -1.241 -6.670 1.00 97.12 432 TRP A O 1
ATOM 3401 N N . VAL A 1 433 ? 11.088 -0.908 -8.862 1.00 93.75 433 VAL A N 1
ATOM 3402 C CA . VAL A 1 433 ? 10.897 0.536 -8.825 1.00 93.75 433 VAL A CA 1
ATOM 3403 C C . VAL A 1 433 ? 9.915 0.927 -9.906 1.00 93.75 433 VAL A C 1
ATOM 3405 O O . VAL A 1 433 ? 9.849 0.285 -10.947 1.00 93.75 433 VAL A O 1
ATOM 3408 N N . HIS A 1 434 ? 9.149 1.981 -9.670 1.00 88.25 434 HIS A N 1
ATOM 3409 C CA . HIS A 1 434 ? 8.308 2.549 -10.714 1.00 88.25 434 HIS A CA 1
ATOM 3410 C C . HIS A 1 434 ? 9.011 3.667 -11.497 1.00 88.25 434 HIS A C 1
ATOM 3412 O O . HIS A 1 434 ? 8.725 3.842 -12.663 1.00 88.25 434 HIS A O 1
ATOM 3418 N N . ASP A 1 435 ? 10.000 4.357 -10.927 1.00 87.94 435 ASP A N 1
ATOM 3419 C CA . ASP A 1 435 ? 10.731 5.427 -11.609 1.00 87.94 435 ASP A CA 1
ATOM 3420 C C . ASP A 1 435 ? 12.204 5.060 -11.806 1.00 87.94 435 ASP A C 1
ATOM 3422 O O . ASP A 1 435 ? 12.952 4.926 -10.839 1.00 87.94 435 ASP A O 1
ATOM 3426 N N . PHE A 1 436 ? 12.619 4.928 -13.066 1.00 93.56 436 PHE A N 1
ATOM 3427 C CA . PHE A 1 436 ? 14.021 4.828 -13.478 1.00 93.56 436 PHE A CA 1
ATOM 3428 C C . PHE A 1 436 ? 14.227 5.773 -14.663 1.00 93.56 436 PHE A C 1
ATOM 3430 O O . PHE A 1 436 ? 13.815 5.455 -15.782 1.00 93.56 436 PHE A O 1
ATOM 3437 N N . ARG A 1 437 ? 14.776 6.966 -14.440 1.00 92.75 437 ARG A N 1
ATOM 3438 C CA . ARG A 1 437 ? 14.805 8.017 -15.466 1.00 92.75 437 ARG A CA 1
ATOM 3439 C C . ARG A 1 437 ? 15.889 7.783 -16.514 1.00 92.75 437 ARG A C 1
ATOM 3441 O O . ARG A 1 437 ? 17.043 7.539 -16.204 1.00 92.75 437 ARG A O 1
ATOM 3448 N N . GLY A 1 438 ? 15.505 7.851 -17.787 1.00 92.19 438 GLY A N 1
ATOM 3449 C CA . GLY A 1 438 ? 16.454 7.950 -18.898 1.00 92.19 438 GLY A CA 1
ATOM 3450 C C . GLY A 1 438 ? 16.903 9.391 -19.149 1.00 92.19 438 GLY A C 1
ATOM 3451 O O . GLY A 1 438 ? 18.036 9.616 -19.565 1.00 92.19 438 GLY A O 1
ATOM 3452 N N . PHE A 1 439 ? 16.017 10.352 -18.878 1.00 89.94 439 PHE A N 1
ATOM 3453 C CA . PHE A 1 439 ? 16.221 11.779 -19.110 1.00 89.94 439 PHE A CA 1
ATOM 3454 C C . PHE A 1 439 ? 15.708 12.604 -17.916 1.00 89.94 439 PHE A C 1
ATOM 3456 O O . PHE A 1 439 ? 14.753 12.193 -17.248 1.00 89.94 439 PHE A O 1
ATOM 3463 N N . SER A 1 440 ? 16.351 13.745 -17.662 1.00 85.25 440 SER A N 1
ATOM 3464 C CA . SER A 1 440 ? 15.980 14.766 -16.680 1.00 85.25 440 SER A CA 1
ATOM 3465 C C . SER A 1 440 ? 14.716 15.525 -17.109 1.00 85.25 440 SER A C 1
ATOM 3467 O O . SER A 1 440 ? 14.184 15.315 -18.204 1.00 85.25 440 SER A O 1
ATOM 3469 N N . GLU A 1 441 ? 14.221 16.428 -16.259 1.00 77.06 441 GLU A N 1
ATOM 3470 C CA . GLU A 1 441 ? 13.037 17.245 -16.581 1.00 77.06 441 GLU A CA 1
ATOM 3471 C C . GLU A 1 441 ? 13.294 18.225 -17.729 1.00 77.06 441 GLU A C 1
ATOM 3473 O O . GLU A 1 441 ? 12.394 18.513 -18.515 1.00 77.06 441 GLU A O 1
ATOM 3478 N N . GLU A 1 442 ? 14.541 18.665 -17.883 1.00 81.25 442 GLU A N 1
ATOM 3479 C CA . GLU A 1 442 ? 15.021 19.516 -18.971 1.00 81.25 442 GLU A CA 1
ATOM 3480 C C . GLU A 1 442 ? 15.247 18.733 -20.279 1.00 81.25 442 GLU A C 1
ATOM 3482 O O . GLU A 1 442 ? 15.635 19.315 -21.292 1.00 81.25 442 GLU A O 1
ATOM 3487 N N . GLY A 1 443 ? 15.027 17.412 -20.276 1.00 84.06 443 GLY A N 1
ATOM 3488 C CA . GLY A 1 443 ? 15.178 16.548 -21.449 1.00 84.06 443 GLY A CA 1
ATOM 3489 C C . GLY A 1 443 ? 16.622 16.144 -21.765 1.00 84.06 443 GLY A C 1
ATOM 3490 O O . GLY A 1 443 ? 16.877 15.582 -22.830 1.00 84.06 443 GLY A O 1
ATOM 3491 N N . SER A 1 444 ? 17.567 16.399 -20.857 1.00 89.62 444 SER A N 1
ATOM 3492 C CA . SER A 1 444 ? 18.950 15.909 -20.948 1.00 89.62 444 SER A CA 1
ATOM 3493 C C . SER A 1 444 ? 19.060 14.476 -20.416 1.00 89.62 444 SER A C 1
ATOM 3495 O O . SER A 1 444 ? 18.246 14.102 -19.583 1.00 89.62 444 SER A O 1
ATOM 3497 N N . PRO A 1 445 ? 20.024 13.638 -20.840 1.00 90.81 445 PRO A N 1
ATOM 3498 C CA . PRO A 1 445 ? 20.272 12.351 -20.189 1.00 90.81 445 PRO A CA 1
ATOM 3499 C C . PRO A 1 445 ? 20.443 12.491 -18.669 1.00 90.81 445 PRO A C 1
ATOM 3501 O O . PRO A 1 445 ? 21.218 13.330 -18.209 1.00 90.81 445 PRO A O 1
ATOM 3504 N N . ASP A 1 446 ? 19.735 11.662 -17.898 1.00 92.12 446 ASP A N 1
ATOM 3505 C CA . ASP A 1 446 ? 19.751 11.718 -16.429 1.00 92.12 446 ASP A CA 1
ATOM 3506 C C . ASP A 1 446 ? 21.093 11.184 -15.890 1.00 92.12 446 ASP A C 1
ATOM 3508 O O . ASP A 1 446 ? 21.406 9.993 -16.011 1.00 92.12 446 ASP A O 1
ATOM 3512 N N . ARG A 1 447 ? 21.926 12.061 -15.315 1.00 89.50 447 ARG A N 1
ATOM 3513 C CA . ARG A 1 447 ? 23.312 11.735 -14.931 1.00 89.50 447 ARG A CA 1
ATOM 3514 C C . ARG A 1 447 ? 23.364 10.790 -13.744 1.00 89.50 447 ARG A C 1
ATOM 3516 O O . ARG A 1 447 ? 24.273 9.961 -13.667 1.00 89.50 447 ARG A O 1
ATOM 3523 N N . LEU A 1 448 ? 22.402 10.887 -12.829 1.00 88.75 448 LEU A N 1
ATOM 3524 C CA . LEU A 1 448 ? 22.319 10.012 -11.663 1.00 88.75 448 LEU A CA 1
ATOM 3525 C C . LEU A 1 448 ? 22.002 8.578 -12.093 1.00 88.75 448 LEU A C 1
ATOM 3527 O O . LEU A 1 448 ? 22.701 7.645 -11.699 1.00 88.75 448 LEU A O 1
ATOM 3531 N N . SER A 1 449 ? 21.016 8.397 -12.967 1.00 92.50 449 SER A N 1
ATOM 3532 C CA . SER A 1 449 ? 20.631 7.085 -13.490 1.00 92.50 449 SER A CA 1
ATOM 3533 C C . SER A 1 449 ? 21.742 6.474 -14.344 1.00 92.50 449 SER A C 1
ATOM 3535 O O . SER A 1 449 ? 22.041 5.287 -14.202 1.00 92.50 449 SER A O 1
ATOM 3537 N N . LEU A 1 450 ? 22.424 7.281 -15.167 1.00 90.75 450 LEU A N 1
ATOM 3538 C CA . LEU A 1 450 ? 23.632 6.859 -15.888 1.00 90.75 450 LEU A CA 1
ATOM 3539 C C . LEU A 1 450 ? 24.756 6.433 -14.930 1.00 90.75 450 LEU A C 1
ATOM 3541 O O . LEU A 1 450 ? 25.437 5.441 -15.190 1.00 90.75 450 LEU A O 1
ATOM 3545 N N . SER A 1 451 ? 24.929 7.134 -13.808 1.00 87.69 451 SER A N 1
ATOM 3546 C CA . SER A 1 451 ? 25.921 6.770 -12.790 1.00 87.69 451 SER A CA 1
ATOM 3547 C C . SER A 1 451 ? 25.565 5.454 -12.101 1.00 87.69 451 SER A C 1
ATOM 3549 O O . SER A 1 451 ? 26.445 4.627 -11.912 1.00 87.69 451 SER A O 1
ATOM 3551 N N . VAL A 1 452 ? 24.288 5.188 -11.804 1.00 92.94 452 VAL A N 1
ATOM 3552 C CA . VAL A 1 452 ? 23.850 3.876 -11.284 1.00 92.94 452 VAL A CA 1
ATOM 3553 C C . VAL A 1 452 ? 24.130 2.757 -12.296 1.00 92.94 452 VAL A C 1
ATOM 3555 O O . VAL A 1 452 ? 24.603 1.685 -11.922 1.00 92.94 452 VAL A O 1
ATOM 3558 N N . VAL A 1 453 ? 23.891 2.998 -13.588 1.00 94.31 453 VAL A N 1
ATOM 3559 C CA . VAL A 1 453 ? 24.208 2.037 -14.660 1.00 94.31 453 VAL A CA 1
ATOM 3560 C C . VAL A 1 453 ? 25.711 1.742 -14.704 1.00 94.31 453 VAL A C 1
ATOM 3562 O O . VAL A 1 453 ? 26.098 0.577 -14.623 1.00 94.31 453 VAL A O 1
ATOM 3565 N N . ALA A 1 454 ? 26.548 2.778 -14.804 1.00 88.25 454 ALA A N 1
ATOM 3566 C CA . ALA A 1 454 ? 27.997 2.636 -14.936 1.00 88.25 454 ALA A CA 1
ATOM 3567 C C . ALA A 1 454 ? 28.663 2.156 -13.641 1.00 88.25 454 ALA A C 1
ATOM 3569 O O . ALA A 1 454 ? 29.323 1.125 -13.615 1.00 88.25 454 ALA A O 1
ATOM 3570 N N . GLN A 1 455 ? 28.484 2.914 -12.562 1.00 88.00 455 GLN A N 1
ATOM 3571 C CA . GLN A 1 455 ? 29.271 2.790 -11.339 1.00 88.00 455 GLN A CA 1
ATOM 3572 C C . GLN A 1 455 ? 28.717 1.740 -10.375 1.00 88.00 455 GLN A C 1
ATOM 3574 O O . GLN A 1 455 ? 29.474 1.271 -9.529 1.00 88.00 455 GLN A O 1
ATOM 3579 N N . ALA A 1 456 ? 27.442 1.349 -10.498 1.00 95.00 456 ALA A N 1
ATOM 3580 C CA . ALA A 1 456 ? 26.873 0.270 -9.693 1.00 95.00 456 ALA A CA 1
ATOM 3581 C C . ALA A 1 456 ? 26.740 -1.031 -10.494 1.00 95.00 456 ALA A C 1
ATOM 3583 O O . ALA A 1 456 ? 27.446 -1.990 -10.197 1.00 95.00 456 ALA A O 1
ATOM 3584 N N . TYR A 1 457 ? 25.876 -1.091 -11.513 1.00 97.19 457 TYR A N 1
ATOM 3585 C CA . TYR A 1 457 ? 25.588 -2.365 -12.191 1.00 97.19 457 TYR A CA 1
ATOM 3586 C C . TYR A 1 457 ? 26.761 -2.904 -13.021 1.00 97.19 457 TYR A C 1
ATOM 3588 O O . TYR A 1 457 ? 27.086 -4.081 -12.878 1.00 97.19 457 TYR A O 1
ATOM 3596 N N . LEU A 1 458 ? 27.407 -2.091 -13.870 1.00 97.06 458 LEU A N 1
ATOM 3597 C CA . LEU A 1 458 ? 28.549 -2.582 -14.658 1.00 97.06 458 LEU A CA 1
ATOM 3598 C C . LEU A 1 458 ? 29.746 -2.930 -13.768 1.00 97.06 458 LEU A C 1
ATOM 3600 O O . LEU A 1 458 ? 30.320 -4.002 -13.940 1.00 97.06 458 LEU A O 1
ATOM 3604 N N . THR A 1 459 ? 30.070 -2.074 -12.793 1.00 96.44 459 THR A N 1
ATOM 3605 C CA . THR A 1 459 ? 31.106 -2.353 -11.786 1.00 96.44 459 THR A CA 1
ATOM 3606 C C . THR A 1 459 ? 30.838 -3.671 -11.065 1.00 96.44 459 THR A C 1
ATOM 3608 O O . THR A 1 459 ? 31.712 -4.529 -11.008 1.00 96.44 459 THR A O 1
ATOM 3611 N N . ALA A 1 460 ? 29.616 -3.882 -10.566 1.00 97.44 460 ALA A N 1
ATOM 3612 C CA . ALA A 1 460 ? 29.279 -5.108 -9.855 1.00 97.44 460 ALA A CA 1
ATOM 3613 C C . ALA A 1 460 ? 29.358 -6.342 -10.767 1.00 97.44 460 ALA A C 1
ATOM 3615 O O . ALA A 1 460 ? 29.901 -7.363 -10.356 1.00 97.44 460 ALA A O 1
ATOM 3616 N N . LEU A 1 461 ? 28.888 -6.259 -12.017 1.00 97.88 461 LEU A N 1
ATOM 3617 C CA . LEU A 1 461 ? 29.045 -7.351 -12.983 1.00 97.88 461 LEU A CA 1
ATOM 3618 C C . LEU A 1 461 ? 30.524 -7.669 -13.237 1.00 97.88 461 LEU A C 1
ATOM 3620 O O . LEU A 1 461 ? 30.897 -8.840 -13.191 1.00 97.88 461 LEU A O 1
ATOM 3624 N N . ARG A 1 462 ? 31.366 -6.650 -13.450 1.00 97.88 462 ARG A N 1
ATOM 3625 C CA . ARG A 1 462 ? 32.813 -6.810 -13.663 1.00 97.88 462 ARG A CA 1
ATOM 3626 C C . ARG A 1 462 ? 33.459 -7.503 -12.467 1.00 97.88 462 ARG A C 1
ATOM 3628 O O . ARG A 1 462 ? 34.046 -8.568 -12.628 1.00 97.88 462 ARG A O 1
ATOM 3635 N N . ASP A 1 463 ? 33.269 -6.960 -11.267 1.00 97.12 463 ASP A N 1
ATOM 3636 C CA . ASP A 1 463 ? 33.890 -7.475 -10.044 1.00 97.12 463 ASP A CA 1
ATOM 3637 C C . ASP A 1 463 ? 33.466 -8.922 -9.733 1.00 97.12 463 ASP A C 1
ATOM 3639 O O . ASP A 1 463 ? 34.189 -9.667 -9.065 1.00 97.12 463 ASP A O 1
ATOM 3643 N N . ARG A 1 464 ? 32.263 -9.327 -10.162 1.00 96.56 464 ARG A N 1
ATOM 3644 C CA . ARG A 1 464 ? 31.750 -10.694 -9.997 1.00 96.56 464 ARG A CA 1
ATOM 3645 C C . ARG A 1 464 ? 32.284 -11.635 -11.073 1.00 96.56 464 ARG A C 1
ATOM 3647 O O . ARG A 1 464 ? 32.618 -12.770 -10.749 1.00 96.56 464 ARG A O 1
ATOM 3654 N N . VAL A 1 465 ? 32.431 -11.161 -12.310 1.00 97.88 465 VAL A N 1
ATOM 3655 C CA . VAL A 1 465 ? 33.082 -11.900 -13.402 1.00 97.88 465 VAL A CA 1
ATOM 3656 C C . VAL A 1 465 ? 34.550 -12.181 -13.075 1.00 97.88 465 VAL A C 1
ATOM 3658 O O . VAL A 1 465 ? 34.996 -13.314 -13.228 1.00 97.88 465 VAL A O 1
ATOM 3661 N N . GLU A 1 466 ? 35.283 -11.205 -12.537 1.00 97.38 466 GLU A N 1
ATOM 3662 C CA . GLU A 1 466 ? 36.681 -11.383 -12.108 1.00 97.38 466 GLU A CA 1
ATOM 3663 C C . GLU A 1 466 ? 36.834 -12.462 -11.022 1.00 97.38 466 GLU A C 1
ATOM 3665 O O . GLU A 1 466 ? 37.859 -13.138 -10.936 1.00 97.38 466 GLU A O 1
ATOM 3670 N N . ARG A 1 467 ? 35.792 -12.666 -10.209 1.00 96.19 467 ARG A N 1
ATOM 3671 C CA . ARG A 1 467 ? 35.726 -13.710 -9.175 1.00 96.19 467 ARG A CA 1
ATOM 3672 C C . ARG A 1 467 ? 35.107 -15.020 -9.669 1.00 96.19 467 ARG A C 1
ATOM 3674 O O . ARG A 1 467 ? 34.998 -15.968 -8.890 1.00 96.19 467 ARG A O 1
ATOM 3681 N N . TYR A 1 468 ? 34.692 -15.114 -10.930 1.00 96.62 468 TYR A N 1
ATOM 3682 C CA . TYR A 1 468 ? 33.973 -16.289 -11.416 1.00 96.62 468 TYR A CA 1
ATOM 3683 C C . TYR A 1 468 ? 34.850 -17.539 -11.450 1.00 96.62 468 TYR A C 1
ATOM 3685 O O . TYR A 1 468 ? 34.398 -18.603 -11.044 1.00 96.62 468 TYR A O 1
ATOM 3693 N N . ASP A 1 469 ? 36.121 -17.412 -11.832 1.00 96.88 469 ASP A N 1
ATOM 3694 C CA . ASP A 1 469 ? 37.041 -18.554 -11.921 1.00 96.88 469 ASP A CA 1
ATOM 3695 C C . ASP A 1 469 ? 37.251 -19.265 -10.569 1.00 96.88 469 ASP A C 1
ATOM 3697 O O . ASP A 1 469 ? 37.549 -20.458 -10.546 1.00 96.88 469 ASP A O 1
ATOM 3701 N N . SER A 1 470 ? 37.072 -18.565 -9.442 1.00 96.00 470 SER A N 1
ATOM 3702 C CA . SER A 1 470 ? 37.184 -19.150 -8.098 1.00 96.00 470 SER A CA 1
ATOM 3703 C C . SER A 1 470 ? 35.845 -19.561 -7.484 1.00 96.00 470 SER A C 1
ATOM 3705 O O . SER A 1 470 ? 35.821 -20.413 -6.597 1.00 96.00 470 SER A O 1
ATOM 3707 N N . THR A 1 471 ? 34.734 -18.969 -7.926 1.00 94.44 471 THR A N 1
ATOM 3708 C CA . THR A 1 471 ? 33.413 -19.164 -7.304 1.00 94.44 471 THR A CA 1
ATOM 3709 C C . THR A 1 471 ? 32.451 -20.003 -8.140 1.00 94.44 471 THR A C 1
ATOM 3711 O O . THR A 1 471 ? 31.543 -20.615 -7.577 1.00 94.44 471 THR A O 1
ATOM 3714 N N . GLY A 1 472 ? 32.607 -20.012 -9.468 1.00 93.75 472 GLY A N 1
ATOM 3715 C CA . GLY A 1 472 ? 31.673 -20.609 -10.427 1.00 93.75 472 GLY A CA 1
ATOM 3716 C C . GLY A 1 472 ? 30.259 -20.024 -10.359 1.00 93.75 472 GLY A C 1
ATOM 3717 O O . GLY A 1 472 ? 29.292 -20.696 -10.715 1.00 93.75 472 GLY A O 1
ATOM 3718 N N . ARG A 1 473 ? 30.092 -18.814 -9.803 1.00 92.56 473 ARG A N 1
ATOM 3719 C CA . ARG A 1 473 ? 28.776 -18.212 -9.545 1.00 92.56 473 ARG A CA 1
ATOM 3720 C C . ARG A 1 473 ? 28.770 -16.720 -9.859 1.00 92.56 473 ARG A C 1
ATOM 3722 O O . ARG A 1 473 ? 29.679 -15.992 -9.478 1.00 92.56 473 ARG A O 1
ATOM 3729 N N . LEU A 1 474 ? 27.690 -16.265 -10.494 1.00 95.00 474 LEU A N 1
ATOM 3730 C CA . LEU A 1 474 ? 27.372 -14.849 -10.688 1.00 95.00 474 LEU A CA 1
ATOM 3731 C C . LEU A 1 474 ? 26.028 -14.524 -10.022 1.00 95.00 474 LEU A C 1
ATOM 3733 O O . LEU A 1 474 ? 25.085 -15.309 -10.177 1.00 95.00 474 LEU A O 1
ATOM 3737 N N . PRO A 1 475 ? 25.910 -13.382 -9.318 1.00 96.31 475 PRO A N 1
ATOM 3738 C CA . PRO A 1 475 ? 24.626 -12.924 -8.814 1.00 96.31 475 PRO A CA 1
ATOM 3739 C C . PRO A 1 475 ? 23.658 -12.617 -9.961 1.00 96.31 475 PRO A C 1
ATOM 3741 O O . PRO A 1 475 ? 24.041 -12.065 -10.993 1.00 96.31 475 PRO A O 1
ATOM 3744 N N . VAL A 1 476 ? 22.377 -12.919 -9.761 1.00 97.50 476 VAL A N 1
ATOM 3745 C CA . VAL A 1 476 ? 21.315 -12.551 -10.704 1.00 97.50 476 VAL A CA 1
ATOM 3746 C C . VAL A 1 476 ? 20.779 -11.162 -10.356 1.00 97.50 476 VAL A C 1
ATOM 3748 O O . VAL A 1 476 ? 20.051 -11.000 -9.377 1.00 97.50 476 VAL A O 1
ATOM 3751 N N . TYR A 1 477 ? 21.088 -10.163 -11.178 1.00 98.38 477 TYR A N 1
ATOM 3752 C CA . TYR A 1 477 ? 20.540 -8.810 -11.045 1.00 98.38 477 TYR A CA 1
ATOM 3753 C C . TYR A 1 477 ? 19.208 -8.692 -11.793 1.00 98.38 477 TYR A C 1
ATOM 3755 O O . TYR A 1 477 ? 19.119 -9.066 -12.959 1.00 98.38 477 TYR A O 1
ATOM 3763 N N . MET A 1 478 ? 18.172 -8.159 -11.149 1.00 98.44 478 MET A N 1
ATOM 3764 C CA . MET A 1 478 ? 16.819 -8.017 -11.692 1.00 98.44 478 MET A CA 1
ATOM 3765 C C . MET A 1 478 ? 16.290 -6.597 -11.481 1.00 98.44 478 MET A C 1
ATOM 3767 O O . MET A 1 478 ? 16.400 -6.046 -10.387 1.00 98.44 478 MET A O 1
ATOM 3771 N N . ILE A 1 479 ? 15.653 -6.028 -12.507 1.00 98.12 479 ILE A N 1
ATOM 3772 C CA . ILE A 1 479 ? 14.899 -4.770 -12.398 1.00 98.12 479 ILE A CA 1
ATOM 3773 C C . ILE A 1 479 ? 13.445 -5.035 -12.772 1.00 98.12 479 ILE A C 1
ATOM 3775 O O . ILE A 1 479 ? 13.172 -5.508 -13.877 1.00 98.12 479 ILE A O 1
ATOM 3779 N N . PHE A 1 480 ? 12.516 -4.731 -11.868 1.00 97.56 480 PHE A N 1
ATOM 3780 C CA . PHE A 1 480 ? 11.073 -4.809 -12.101 1.00 97.56 480 PHE A CA 1
ATOM 3781 C C . PHE A 1 480 ? 10.515 -3.396 -12.232 1.00 97.56 480 PHE A C 1
ATOM 3783 O O . PHE A 1 480 ? 10.717 -2.574 -11.338 1.00 97.56 480 PHE A O 1
ATOM 3790 N N . LEU A 1 481 ? 9.820 -3.123 -13.336 1.00 95.38 481 LEU A N 1
ATOM 3791 C CA . LEU A 1 481 ? 9.324 -1.788 -13.668 1.00 95.38 481 LEU A CA 1
ATOM 3792 C C . LEU A 1 481 ? 7.997 -1.893 -14.421 1.00 95.38 481 LEU A C 1
ATOM 3794 O O . LEU A 1 481 ? 7.887 -2.658 -15.373 1.00 95.38 481 LEU A O 1
ATOM 3798 N N . ASP A 1 482 ? 6.986 -1.129 -14.024 1.00 93.06 482 ASP A N 1
ATOM 3799 C CA . ASP A 1 482 ? 5.717 -1.079 -14.758 1.00 93.06 482 ASP A CA 1
ATOM 3800 C C . ASP A 1 482 ? 5.896 -0.447 -16.157 1.00 93.06 482 ASP A C 1
ATOM 3802 O O . ASP A 1 482 ? 6.693 0.478 -16.347 1.00 93.06 482 ASP A O 1
ATOM 3806 N N . GLN A 1 483 ? 5.132 -0.918 -17.154 1.00 93.06 483 GLN A N 1
ATOM 3807 C CA . GLN A 1 483 ? 5.230 -0.382 -18.513 1.00 93.06 483 GLN A CA 1
ATOM 3808 C C . GLN A 1 483 ? 4.863 1.105 -18.603 1.00 93.06 483 GLN A C 1
ATOM 3810 O O . GLN A 1 483 ? 5.451 1.801 -19.432 1.00 93.06 483 GLN A O 1
ATOM 3815 N N . TYR A 1 484 ? 3.912 1.614 -17.815 1.00 91.44 484 TYR A N 1
ATOM 3816 C CA . TYR A 1 484 ? 3.544 3.028 -17.906 1.00 91.44 484 TYR A CA 1
ATOM 3817 C C . TYR A 1 484 ? 4.728 3.930 -17.581 1.00 91.44 484 TYR A C 1
ATOM 3819 O O . TYR A 1 484 ? 5.103 4.765 -18.411 1.00 91.44 484 TYR A O 1
ATOM 3827 N N . TYR A 1 485 ? 5.348 3.736 -16.422 1.00 90.81 485 TYR A N 1
ATOM 3828 C CA . TYR A 1 485 ? 6.467 4.571 -16.014 1.00 90.81 485 TYR A CA 1
ATOM 3829 C C . TYR A 1 485 ? 7.741 4.288 -16.803 1.00 90.81 485 TYR A C 1
ATOM 3831 O O . TYR A 1 485 ? 8.482 5.223 -17.092 1.00 90.81 485 TYR A O 1
ATOM 3839 N N . PHE A 1 486 ? 7.955 3.053 -17.262 1.00 93.56 486 PHE A N 1
ATOM 3840 C CA . PHE A 1 486 ? 9.011 2.746 -18.229 1.00 93.56 486 PHE A CA 1
ATOM 3841 C C . PHE A 1 486 ? 8.940 3.633 -19.488 1.00 93.56 486 PHE A C 1
ATOM 3843 O O . PHE A 1 486 ? 9.971 4.044 -20.025 1.00 93.56 486 PHE A O 1
ATOM 3850 N N . GLN A 1 487 ? 7.727 3.926 -19.972 1.00 92.31 487 GLN A N 1
ATOM 3851 C CA . GLN A 1 487 ? 7.517 4.792 -21.135 1.00 92.31 487 GLN A CA 1
ATOM 3852 C C . GLN A 1 487 ? 7.639 6.273 -20.766 1.00 92.31 487 GLN A C 1
ATOM 3854 O O . GLN A 1 487 ? 8.328 7.008 -21.466 1.00 92.31 487 GLN A O 1
ATOM 3859 N N . VAL A 1 488 ? 6.996 6.704 -19.673 1.00 89.56 488 VAL A N 1
ATOM 3860 C CA . VAL A 1 488 ? 6.977 8.115 -19.238 1.00 89.56 488 VAL A CA 1
ATOM 3861 C C . VAL A 1 488 ? 8.366 8.608 -18.834 1.00 89.56 488 VAL A C 1
ATOM 3863 O O . VAL A 1 488 ? 8.728 9.732 -19.156 1.00 89.56 488 VAL A O 1
ATOM 3866 N N . ASN A 1 489 ? 9.166 7.764 -18.186 1.00 91.56 489 ASN A N 1
ATOM 3867 C CA . ASN A 1 489 ? 10.524 8.103 -17.762 1.00 91.56 489 ASN A CA 1
ATOM 3868 C C . ASN A 1 489 ? 11.581 7.810 -18.834 1.00 91.56 489 ASN A C 1
ATOM 3870 O O . ASN A 1 489 ? 12.775 7.934 -18.565 1.00 91.56 489 ASN A O 1
ATOM 3874 N N . HIS A 1 490 ? 11.166 7.404 -20.041 1.00 92.88 490 HIS A N 1
ATOM 3875 C CA . HIS A 1 490 ? 12.060 7.124 -21.166 1.00 92.88 490 HIS A CA 1
ATOM 3876 C C . HIS A 1 490 ? 13.190 6.123 -20.831 1.00 92.88 490 HIS A C 1
ATOM 3878 O O . HIS A 1 490 ? 14.281 6.173 -21.400 1.00 92.88 490 HIS A O 1
ATOM 3884 N N . SER A 1 491 ? 12.925 5.157 -19.943 1.00 94.12 491 SER A N 1
ATOM 3885 C CA . SER A 1 491 ? 13.929 4.243 -19.364 1.00 94.12 491 SER A CA 1
ATOM 3886 C C . SER A 1 491 ? 14.535 3.263 -20.375 1.00 94.12 491 SER A C 1
ATOM 3888 O O . SER A 1 491 ? 15.531 2.593 -20.101 1.00 94.12 491 SER A O 1
ATOM 3890 N N . ARG A 1 492 ? 13.923 3.143 -21.560 1.00 93.25 492 ARG A N 1
ATOM 3891 C CA . ARG A 1 492 ? 14.274 2.156 -22.589 1.00 93.25 492 ARG A CA 1
ATOM 3892 C C . ARG A 1 492 ? 15.742 2.191 -23.000 1.00 93.25 492 ARG A C 1
ATOM 3894 O O . ARG A 1 492 ? 16.295 1.122 -23.233 1.00 93.25 492 ARG A O 1
ATOM 3901 N N . LEU A 1 493 ? 16.349 3.373 -23.119 1.00 91.38 493 LEU A N 1
ATOM 3902 C CA . LEU A 1 493 ? 17.750 3.504 -23.534 1.00 91.38 493 LEU A CA 1
ATOM 3903 C C . LEU A 1 493 ? 18.680 2.764 -22.560 1.00 91.38 493 LEU A C 1
ATOM 3905 O O . LEU A 1 493 ? 19.441 1.892 -22.977 1.00 91.38 493 LEU A O 1
ATOM 3909 N N . LEU A 1 494 ? 18.541 3.061 -21.265 1.00 94.19 494 LEU A N 1
ATOM 3910 C CA . LEU A 1 494 ? 19.389 2.526 -20.197 1.00 94.19 494 LEU A CA 1
ATOM 3911 C C . LEU A 1 494 ? 19.122 1.040 -19.945 1.00 94.19 494 LEU A C 1
ATOM 3913 O O . LEU A 1 494 ? 20.047 0.233 -19.898 1.00 94.19 494 LEU A O 1
ATOM 3917 N N . LEU A 1 495 ? 17.849 0.648 -19.848 1.00 95.38 495 LEU A N 1
ATOM 3918 C CA . LEU A 1 495 ? 17.489 -0.740 -19.548 1.00 95.38 495 LEU A CA 1
ATOM 3919 C C . LEU A 1 495 ? 17.815 -1.695 -20.702 1.00 95.38 495 LEU A C 1
ATOM 3921 O O . LEU A 1 495 ? 18.193 -2.837 -20.465 1.00 95.38 495 LEU A O 1
ATOM 3925 N N . ARG A 1 496 ? 17.739 -1.231 -21.956 1.00 95.12 496 ARG A N 1
ATOM 3926 C CA . ARG A 1 496 ? 18.154 -2.034 -23.116 1.00 95.12 496 ARG A CA 1
ATOM 3927 C C . ARG A 1 496 ? 19.663 -2.245 -23.161 1.00 95.12 496 ARG A C 1
ATOM 3929 O O . ARG A 1 496 ? 20.100 -3.279 -23.651 1.00 95.12 496 ARG A O 1
ATOM 3936 N N . PHE A 1 497 ? 20.445 -1.277 -22.686 1.00 96.00 497 PHE A N 1
ATOM 3937 C CA . PHE A 1 497 ? 21.886 -1.435 -22.519 1.00 96.00 497 PHE A CA 1
ATOM 3938 C C . PHE A 1 497 ? 22.204 -2.457 -21.418 1.00 96.00 497 PHE A C 1
ATOM 3940 O O . PHE A 1 497 ? 22.984 -3.371 -21.654 1.00 96.00 497 PHE A O 1
ATOM 3947 N N . LEU A 1 498 ? 21.524 -2.384 -20.269 1.00 96.62 498 LEU A N 1
ATOM 3948 C CA . LEU A 1 498 ? 21.692 -3.351 -19.179 1.00 96.62 498 LEU A CA 1
ATOM 3949 C C . LEU A 1 498 ? 21.222 -4.785 -19.518 1.00 96.62 498 LEU A C 1
ATOM 3951 O O . LEU A 1 498 ? 21.735 -5.731 -18.923 1.00 96.62 498 LEU A O 1
ATOM 3955 N N . GLU A 1 499 ? 20.285 -4.969 -20.461 1.00 95.88 499 GLU A N 1
ATOM 3956 C CA . GLU A 1 499 ? 19.879 -6.298 -20.964 1.00 95.88 499 GLU A CA 1
ATOM 3957 C C . GLU A 1 499 ? 20.880 -6.935 -21.951 1.00 95.88 499 GLU A C 1
ATOM 3959 O O . GLU A 1 499 ? 20.787 -8.136 -22.209 1.00 95.88 499 GLU A O 1
ATOM 3964 N N . ASP A 1 500 ? 21.812 -6.166 -22.521 1.00 96.50 500 ASP A N 1
ATOM 3965 C CA . ASP A 1 500 ? 22.864 -6.660 -23.426 1.00 96.50 500 ASP A CA 1
ATOM 3966 C C . ASP A 1 500 ? 24.162 -5.847 -23.244 1.00 96.50 500 ASP A C 1
ATOM 3968 O O . ASP A 1 500 ? 24.626 -5.184 -24.181 1.00 96.50 500 ASP A O 1
ATOM 3972 N N . PRO A 1 501 ? 24.765 -5.866 -22.039 1.00 96.75 501 PRO A N 1
ATOM 3973 C CA . PRO A 1 501 ? 25.897 -5.003 -21.717 1.00 96.75 501 PRO A CA 1
ATOM 3974 C C . PRO A 1 501 ? 27.178 -5.431 -22.441 1.00 96.75 501 PRO A C 1
ATOM 3976 O O . PRO A 1 501 ? 28.126 -4.658 -22.498 1.00 96.75 501 PRO A O 1
ATOM 3979 N N . LEU A 1 502 ? 27.220 -6.630 -23.031 1.00 97.06 502 LEU A N 1
ATOM 3980 C CA . LEU A 1 502 ? 28.352 -7.099 -23.832 1.00 97.06 502 LEU A CA 1
ATOM 3981 C C . LEU A 1 502 ? 28.211 -6.709 -25.310 1.00 97.06 502 LEU A C 1
ATOM 3983 O O . LEU A 1 502 ? 29.205 -6.344 -25.941 1.00 97.06 502 LEU A O 1
ATOM 3987 N N . GLY A 1 503 ? 26.999 -6.744 -25.873 1.00 94.56 503 GLY A N 1
ATOM 3988 C CA . GLY A 1 503 ? 26.765 -6.523 -27.303 1.00 94.56 503 GLY A CA 1
ATOM 3989 C C . GLY A 1 503 ? 26.379 -5.100 -27.699 1.00 94.56 503 GLY A C 1
ATOM 3990 O O . GLY A 1 503 ? 26.661 -4.683 -28.823 1.00 94.56 503 GLY A O 1
ATOM 3991 N N . ARG A 1 504 ? 25.738 -4.340 -26.809 1.00 93.12 504 ARG A N 1
ATOM 3992 C CA . ARG A 1 504 ? 25.114 -3.059 -27.158 1.00 93.12 504 ARG A CA 1
ATOM 3993 C C . ARG A 1 504 ? 25.948 -1.873 -26.705 1.00 93.12 504 ARG A C 1
ATOM 3995 O O . ARG A 1 504 ? 26.295 -1.773 -25.538 1.00 93.12 504 ARG A O 1
ATOM 4002 N N . ARG A 1 505 ? 26.204 -0.923 -27.603 1.00 90.38 505 ARG A N 1
ATOM 4003 C CA . ARG A 1 505 ? 26.741 0.395 -27.238 1.00 90.38 505 ARG A CA 1
ATOM 4004 C C . ARG A 1 505 ? 25.600 1.366 -26.953 1.00 90.38 505 ARG A C 1
ATOM 4006 O O . ARG A 1 505 ? 24.508 1.226 -27.510 1.00 90.38 505 ARG A O 1
ATOM 4013 N N . LEU A 1 506 ? 25.851 2.292 -26.040 1.00 89.06 506 LEU A N 1
ATOM 4014 C CA . LEU A 1 506 ? 24.920 3.341 -25.659 1.00 89.06 506 LEU A CA 1
ATOM 4015 C C . LEU A 1 506 ? 25.408 4.640 -26.292 1.00 89.06 506 LEU A C 1
ATOM 4017 O O . LEU A 1 506 ? 26.525 5.054 -26.017 1.00 89.06 506 LEU A O 1
ATOM 4021 N N . GLU A 1 507 ? 24.571 5.237 -27.134 1.00 89.06 507 GLU A N 1
ATOM 4022 C CA . GLU A 1 507 ? 24.840 6.512 -27.804 1.00 89.06 507 GLU A CA 1
ATOM 4023 C C . GLU A 1 507 ? 24.052 7.605 -27.078 1.00 89.06 507 GLU A C 1
ATOM 4025 O O . GLU A 1 507 ? 22.832 7.473 -26.901 1.00 89.06 507 GLU A O 1
ATOM 4030 N N . LEU A 1 508 ? 24.740 8.653 -26.617 1.00 89.25 508 LEU A N 1
ATOM 4031 C CA . LEU A 1 508 ? 24.109 9.797 -25.960 1.00 89.25 508 LEU A CA 1
ATOM 4032 C C . LEU A 1 508 ? 23.947 10.971 -26.942 1.00 89.25 508 LEU A C 1
ATOM 4034 O O . LEU A 1 508 ? 24.662 11.058 -27.938 1.00 89.25 508 LEU A O 1
ATOM 4038 N N . PRO A 1 509 ? 23.001 11.896 -26.690 1.00 88.19 509 PRO A N 1
ATOM 4039 C CA . PRO A 1 509 ? 22.930 13.160 -27.418 1.00 88.19 509 PRO A CA 1
ATOM 4040 C C . PRO A 1 509 ? 24.238 13.964 -27.327 1.00 88.19 509 PRO A C 1
ATOM 4042 O O . PRO A 1 509 ? 24.987 13.844 -26.355 1.00 88.19 509 PRO A O 1
ATOM 4045 N N . SER A 1 510 ? 24.469 14.846 -28.305 1.00 85.62 510 SER A N 1
ATOM 4046 C CA . SER A 1 510 ? 25.617 15.766 -28.322 1.00 85.62 510 SER A CA 1
ATOM 4047 C C . SER A 1 510 ? 25.721 16.582 -27.027 1.00 85.62 510 SER A C 1
ATOM 4049 O O . SER A 1 510 ? 24.703 17.065 -26.527 1.00 85.62 510 SER A O 1
ATOM 4051 N N . GLY A 1 511 ? 26.939 16.780 -26.519 1.00 85.38 511 GLY A N 1
ATOM 4052 C CA . GLY A 1 511 ? 27.223 17.461 -25.249 1.00 85.38 511 GLY A CA 1
ATOM 4053 C C . GLY A 1 511 ? 27.401 16.525 -24.044 1.00 85.38 511 GLY A C 1
ATOM 4054 O O . GLY A 1 511 ? 27.698 16.999 -22.945 1.00 85.38 511 GLY A O 1
ATOM 4055 N N . PHE A 1 512 ? 27.241 15.210 -24.229 1.00 87.50 512 PHE A N 1
ATOM 4056 C CA . PHE A 1 512 ? 27.408 14.181 -23.192 1.00 87.50 512 PHE A CA 1
ATOM 4057 C C . PHE A 1 512 ? 28.535 13.179 -23.512 1.00 87.50 512 PHE A C 1
ATOM 4059 O O . PHE A 1 512 ? 28.615 12.106 -22.912 1.00 87.50 512 PHE A O 1
ATOM 4066 N N . GLU A 1 513 ? 29.460 13.537 -24.406 1.00 89.75 513 GLU A N 1
ATOM 4067 C CA . GLU A 1 513 ? 30.534 12.669 -24.912 1.00 89.75 513 GLU A CA 1
ATOM 4068 C C . GLU A 1 513 ? 31.512 12.225 -23.810 1.00 89.75 513 GLU A C 1
ATOM 4070 O O . GLU A 1 513 ? 32.188 11.203 -23.928 1.00 89.75 513 GLU A O 1
ATOM 4075 N N . SER A 1 514 ? 31.643 12.996 -22.725 1.00 85.06 514 SER A N 1
ATOM 4076 C CA . SER A 1 514 ? 32.440 12.597 -21.557 1.00 85.06 514 SER A CA 1
ATOM 4077 C C . SER A 1 514 ? 31.793 11.441 -20.791 1.00 85.06 514 SER A C 1
ATOM 4079 O O . SER A 1 514 ? 32.482 10.475 -20.463 1.00 85.06 514 SER A O 1
ATOM 4081 N N . LEU A 1 515 ? 30.478 11.506 -20.554 1.00 83.00 515 LEU A N 1
ATOM 4082 C CA . LEU A 1 515 ? 29.716 10.435 -19.908 1.00 83.00 515 LEU A CA 1
ATOM 4083 C C . LEU A 1 515 ? 29.651 9.196 -20.797 1.00 83.00 515 LEU A C 1
ATOM 4085 O O . LEU A 1 515 ? 29.842 8.086 -20.308 1.00 83.00 515 LEU A O 1
ATOM 4089 N N . GLU A 1 516 ? 29.445 9.381 -22.101 1.00 89.50 516 GLU A N 1
ATOM 4090 C CA . GLU A 1 516 ? 29.453 8.282 -23.068 1.00 89.50 516 GLU A CA 1
ATOM 4091 C C . GLU A 1 516 ? 30.804 7.554 -23.083 1.00 89.50 516 GLU A C 1
ATOM 4093 O O . GLU A 1 516 ? 30.844 6.326 -23.004 1.00 89.50 516 GLU A O 1
ATOM 4098 N N . ARG A 1 517 ? 31.926 8.292 -23.079 1.00 89.00 517 ARG A N 1
ATOM 4099 C CA . ARG A 1 517 ? 33.267 7.694 -22.961 1.00 89.00 517 ARG A CA 1
ATOM 4100 C C . ARG A 1 517 ? 33.471 6.954 -21.640 1.00 89.00 517 ARG A C 1
ATOM 4102 O O . ARG A 1 517 ? 34.057 5.876 -21.654 1.00 89.00 517 ARG A O 1
ATOM 4109 N N . ALA A 1 518 ? 32.989 7.492 -20.519 1.00 85.12 518 ALA A N 1
ATOM 4110 C CA . ALA A 1 518 ? 33.094 6.829 -19.218 1.00 85.12 518 ALA A CA 1
ATOM 4111 C C . ALA A 1 518 ? 32.297 5.508 -19.172 1.00 85.12 518 ALA A C 1
ATOM 4113 O O . ALA A 1 518 ? 32.801 4.490 -18.690 1.00 85.12 518 ALA A O 1
ATOM 4114 N N . LEU A 1 519 ? 31.083 5.499 -19.735 1.00 89.56 519 LEU A N 1
ATOM 4115 C CA . LEU A 1 519 ? 30.263 4.293 -19.906 1.00 89.56 519 LEU A CA 1
ATOM 4116 C C . LEU A 1 519 ? 30.936 3.277 -20.829 1.00 89.56 519 LEU A C 1
ATOM 4118 O O . LEU A 1 519 ? 30.979 2.091 -20.507 1.00 89.56 519 LEU A O 1
ATOM 4122 N N . GLY A 1 520 ? 31.491 3.742 -21.951 1.00 92.38 520 GLY A N 1
ATOM 4123 C CA . GLY A 1 520 ? 32.256 2.913 -22.878 1.00 92.38 520 GLY A CA 1
ATOM 4124 C C . GLY A 1 520 ? 33.471 2.263 -22.213 1.00 92.38 520 GLY A C 1
ATOM 4125 O O . GLY A 1 520 ? 33.692 1.071 -22.403 1.00 92.38 520 GLY A O 1
ATOM 4126 N N . GLY A 1 521 ? 34.202 3.012 -21.380 1.00 93.56 521 GLY A N 1
ATOM 4127 C CA . GLY A 1 521 ? 35.308 2.486 -20.575 1.00 93.56 521 GLY A CA 1
ATOM 4128 C C . GLY A 1 521 ? 34.855 1.388 -19.611 1.00 93.56 521 GLY A C 1
ATOM 4129 O O . GLY A 1 521 ? 35.389 0.285 -19.652 1.00 93.56 521 GLY A O 1
ATOM 4130 N N . SER A 1 522 ? 33.797 1.642 -18.834 1.00 94.12 522 SER A N 1
ATOM 4131 C CA . SER A 1 522 ? 33.239 0.655 -17.888 1.00 94.12 522 SER A CA 1
ATOM 4132 C C . SER A 1 522 ? 32.742 -0.616 -18.594 1.00 94.12 522 SER A C 1
ATOM 4134 O O . SER A 1 522 ? 32.892 -1.729 -18.093 1.00 94.12 522 SER A O 1
ATOM 4136 N N . GLN A 1 523 ? 32.151 -0.468 -19.784 1.00 96.38 523 GLN A N 1
ATOM 4137 C CA . GLN A 1 523 ? 31.734 -1.597 -20.611 1.00 96.38 523 GLN A CA 1
ATOM 4138 C C . GLN A 1 523 ? 32.931 -2.413 -21.114 1.00 96.38 523 GLN A C 1
ATOM 4140 O O . GLN A 1 523 ? 32.868 -3.642 -21.134 1.00 96.38 523 GLN A O 1
ATOM 4145 N N . GLU A 1 524 ? 33.996 -1.750 -21.559 1.00 96.94 524 GLU A N 1
ATOM 4146 C CA . GLU A 1 524 ? 35.180 -2.434 -22.075 1.00 96.94 524 GLU A CA 1
ATOM 4147 C C . GLU A 1 524 ? 35.926 -3.181 -20.967 1.00 96.94 524 GLU A C 1
ATOM 4149 O O . GLU A 1 524 ? 36.364 -4.309 -21.176 1.00 96.94 524 GLU A O 1
ATOM 4154 N N . GLU A 1 525 ? 35.972 -2.620 -19.758 1.00 96.94 525 GLU A N 1
ATOM 4155 C CA . GLU A 1 525 ? 36.462 -3.322 -18.569 1.00 96.94 525 GLU A CA 1
ATOM 4156 C C . GLU A 1 525 ? 35.659 -4.601 -18.292 1.00 96.94 525 GLU A C 1
ATOM 4158 O O . GLU A 1 525 ? 36.248 -5.663 -18.095 1.00 96.94 525 GLU A O 1
ATOM 4163 N N . LEU A 1 526 ? 34.321 -4.544 -18.356 1.00 98.00 526 LEU A N 1
ATOM 4164 C CA . LEU A 1 526 ? 33.474 -5.734 -18.217 1.00 98.00 526 LEU A CA 1
ATOM 4165 C C . LEU A 1 526 ? 33.757 -6.771 -19.319 1.00 98.00 526 LEU A C 1
ATOM 4167 O O . LEU A 1 526 ? 33.884 -7.959 -19.024 1.00 98.00 526 LEU A O 1
ATOM 4171 N N . ARG A 1 527 ? 33.877 -6.350 -20.585 1.00 98.19 527 ARG A N 1
ATOM 4172 C CA . ARG A 1 527 ? 34.215 -7.260 -21.696 1.00 98.19 527 ARG A CA 1
ATOM 4173 C C . ARG A 1 527 ? 35.578 -7.916 -21.497 1.00 98.19 527 ARG A C 1
ATOM 4175 O O . ARG A 1 527 ? 35.707 -9.116 -21.724 1.00 98.19 527 ARG A O 1
ATOM 4182 N N . SER A 1 528 ? 36.566 -7.143 -21.054 1.00 98.25 528 SER A N 1
ATOM 4183 C CA . SER A 1 528 ? 37.914 -7.627 -20.760 1.00 98.25 528 SER A CA 1
ATOM 4184 C C . SER A 1 528 ? 37.906 -8.654 -19.625 1.00 98.25 528 SER A C 1
ATOM 4186 O O . SER A 1 528 ? 38.516 -9.717 -19.754 1.00 98.25 528 SER A O 1
ATOM 4188 N N . ALA A 1 529 ? 37.146 -8.398 -18.555 1.00 98.25 529 ALA A N 1
ATOM 4189 C CA . ALA A 1 529 ? 36.966 -9.347 -17.459 1.00 98.25 529 ALA A CA 1
ATOM 4190 C C . ALA A 1 529 ? 36.334 -10.664 -17.946 1.00 98.25 529 ALA A C 1
ATOM 4192 O O . ALA A 1 529 ? 36.832 -11.742 -17.621 1.00 98.25 529 ALA A O 1
ATOM 4193 N N . VAL A 1 530 ? 35.294 -10.593 -18.790 1.00 98.31 530 VAL A N 1
ATOM 4194 C CA . VAL A 1 530 ? 34.651 -11.786 -19.377 1.00 98.31 530 VAL A CA 1
ATOM 4195 C C . VAL A 1 530 ? 35.632 -12.564 -20.252 1.00 98.31 530 VAL A C 1
ATOM 4197 O O . VAL A 1 530 ? 35.735 -13.780 -20.115 1.00 98.31 530 VAL A O 1
ATOM 4200 N N . ALA A 1 531 ? 36.383 -11.876 -21.115 1.00 97.81 531 ALA A N 1
ATOM 4201 C CA . ALA A 1 531 ? 37.379 -12.504 -21.983 1.00 97.81 531 ALA A CA 1
ATOM 4202 C C . ALA A 1 531 ? 38.543 -13.140 -21.200 1.00 97.81 531 ALA A C 1
ATOM 4204 O O . ALA A 1 531 ? 39.155 -14.096 -21.675 1.00 97.81 531 ALA A O 1
ATOM 4205 N N . SER A 1 532 ? 38.844 -12.618 -20.009 1.00 97.88 532 SER A N 1
ATOM 4206 C CA . SER A 1 532 ? 39.935 -13.097 -19.154 1.00 97.88 532 SER A CA 1
ATOM 4207 C C . SER A 1 532 ? 39.546 -14.287 -18.267 1.00 97.88 532 SER A C 1
ATOM 4209 O O . SER A 1 532 ? 40.436 -14.992 -17.790 1.00 97.88 532 SER A O 1
ATOM 4211 N N . SER A 1 533 ? 38.249 -14.538 -18.050 1.00 98.06 533 SER A N 1
ATOM 4212 C CA . SER A 1 533 ? 37.768 -15.659 -17.231 1.00 98.06 533 SER A CA 1
ATOM 4213 C C . SER A 1 533 ? 37.876 -16.985 -17.985 1.00 98.06 533 SER A C 1
ATOM 4215 O O . SER A 1 533 ? 37.219 -17.217 -19.005 1.00 98.06 533 SER A O 1
ATOM 4217 N N . ARG A 1 534 ? 38.689 -17.901 -17.450 1.00 97.44 534 ARG A N 1
ATOM 4218 C CA . ARG A 1 534 ? 38.903 -19.224 -18.054 1.00 97.44 534 ARG A CA 1
ATOM 4219 C C . ARG A 1 534 ? 37.681 -20.115 -17.898 1.00 97.44 534 ARG A C 1
ATOM 4221 O O . ARG A 1 534 ? 37.339 -20.839 -18.833 1.00 97.44 534 ARG A O 1
ATOM 4228 N N . LEU A 1 535 ? 37.034 -20.068 -16.733 1.00 97.00 535 LEU A N 1
ATOM 4229 C CA . LEU A 1 535 ? 35.866 -20.893 -16.456 1.00 97.00 535 LEU A CA 1
ATOM 4230 C C . LEU A 1 535 ? 34.662 -20.429 -17.283 1.00 97.00 535 LEU A C 1
ATOM 4232 O O . LEU A 1 535 ? 34.044 -21.269 -17.932 1.00 97.00 535 LEU A O 1
ATOM 4236 N N . LEU A 1 536 ? 34.387 -19.115 -17.363 1.00 96.31 536 LEU A N 1
ATOM 4237 C CA . LEU A 1 536 ? 33.333 -18.604 -18.253 1.00 96.31 536 LEU A CA 1
ATOM 4238 C C . LEU A 1 536 ? 33.608 -18.969 -19.707 1.00 96.31 536 LEU A C 1
ATOM 4240 O O . LEU A 1 536 ? 32.679 -19.357 -20.411 1.00 96.31 536 LEU A O 1
ATOM 4244 N N . GLY A 1 537 ? 34.860 -18.877 -20.165 1.00 97.12 537 GLY A N 1
ATOM 4245 C CA . GLY A 1 537 ? 35.233 -19.285 -21.519 1.00 97.12 537 GLY A CA 1
ATOM 4246 C C . GLY A 1 537 ? 34.921 -20.761 -21.796 1.00 97.12 537 GLY A C 1
ATOM 4247 O O . GLY A 1 537 ? 34.295 -21.081 -22.808 1.00 97.12 537 GLY A O 1
ATOM 4248 N N . ALA A 1 538 ? 35.294 -21.657 -20.875 1.00 97.25 538 ALA A N 1
ATOM 4249 C CA . ALA A 1 538 ? 35.025 -23.091 -20.991 1.00 97.25 538 ALA A CA 1
ATOM 4250 C C . ALA A 1 538 ? 33.521 -23.413 -20.953 1.00 97.25 538 ALA A C 1
ATOM 4252 O O . ALA A 1 538 ? 33.020 -24.169 -21.786 1.00 97.25 538 ALA A O 1
ATOM 4253 N N . GLU A 1 539 ? 32.777 -22.808 -20.030 1.00 96.62 539 GLU A N 1
ATOM 4254 C CA . GLU A 1 539 ? 31.333 -23.012 -19.913 1.00 96.62 539 GLU A CA 1
ATOM 4255 C C . GLU A 1 539 ? 30.562 -22.383 -21.075 1.00 96.62 539 GLU A C 1
ATOM 4257 O O . GLU A 1 539 ? 29.576 -22.951 -21.533 1.00 96.62 539 GLU A O 1
ATOM 4262 N N . THR A 1 540 ? 31.037 -21.270 -21.637 1.00 96.88 540 THR A N 1
ATOM 4263 C CA . THR A 1 540 ? 30.456 -20.682 -22.854 1.00 96.88 540 THR A CA 1
ATOM 4264 C C . THR A 1 540 ? 30.640 -21.610 -24.050 1.00 96.88 540 THR A C 1
ATOM 4266 O O . THR A 1 540 ? 29.720 -21.752 -24.854 1.00 96.88 540 THR A O 1
ATOM 4269 N N . ALA A 1 541 ? 31.782 -22.297 -24.158 1.00 96.62 541 ALA A N 1
ATOM 4270 C CA . ALA A 1 541 ? 31.984 -23.312 -25.191 1.00 96.62 541 ALA A CA 1
ATOM 4271 C C . ALA A 1 541 ? 31.015 -24.503 -25.038 1.00 96.62 541 ALA A C 1
ATOM 4273 O O . ALA A 1 541 ? 30.608 -25.089 -26.040 1.00 96.62 541 ALA A O 1
ATOM 4274 N N . GLN A 1 542 ? 30.610 -24.825 -23.805 1.00 94.75 542 GLN A N 1
ATOM 4275 C CA . GLN A 1 542 ? 29.685 -25.919 -23.498 1.00 94.75 542 GLN A CA 1
ATOM 4276 C C . GLN A 1 542 ? 28.201 -25.529 -23.641 1.00 94.75 542 GLN A C 1
ATOM 4278 O O . GLN A 1 542 ? 27.411 -26.290 -24.196 1.00 94.75 542 GLN A O 1
ATOM 4283 N N . TYR A 1 543 ? 27.805 -24.369 -23.113 1.00 94.38 543 TYR A N 1
ATOM 4284 C CA . TYR A 1 543 ? 26.407 -23.929 -22.988 1.00 94.38 543 TYR A CA 1
ATOM 4285 C C . TYR A 1 543 ? 25.989 -22.895 -24.046 1.00 94.38 543 TYR A C 1
ATOM 4287 O O . TYR A 1 543 ? 24.795 -22.630 -24.216 1.00 94.38 543 TYR A O 1
ATOM 4295 N N . GLY A 1 544 ? 26.954 -22.326 -24.772 1.00 95.50 544 GLY A N 1
ATOM 4296 C CA . GLY A 1 544 ? 26.765 -21.393 -25.880 1.00 95.50 544 GLY A CA 1
ATOM 4297 C C . GLY A 1 544 ? 26.730 -19.909 -25.489 1.00 95.50 544 GLY A C 1
ATOM 4298 O O . GLY A 1 544 ? 26.402 -19.522 -24.370 1.00 95.50 544 GLY A O 1
ATOM 4299 N N . GLU A 1 545 ? 26.980 -19.046 -26.476 1.00 95.56 545 GLU A N 1
ATOM 4300 C CA . GLU A 1 545 ? 27.005 -17.575 -26.341 1.00 95.56 545 GLU A CA 1
ATOM 4301 C C . GLU A 1 545 ? 25.692 -16.989 -25.786 1.00 95.56 545 GLU A C 1
ATOM 4303 O O . GLU A 1 545 ? 25.682 -16.004 -25.045 1.00 95.56 545 GLU A O 1
ATOM 4308 N N . ARG A 1 546 ? 24.550 -17.609 -26.112 1.00 94.81 546 ARG A N 1
ATOM 4309 C CA . ARG A 1 546 ? 23.241 -17.186 -25.592 1.00 94.81 546 ARG A CA 1
ATOM 4310 C C . ARG A 1 546 ? 23.156 -17.342 -24.071 1.00 94.81 546 ARG A C 1
ATOM 4312 O O . ARG A 1 546 ? 22.505 -16.520 -23.429 1.00 94.81 546 ARG A O 1
ATOM 4319 N N . TRP A 1 547 ? 23.782 -18.377 -23.509 1.00 95.88 547 TRP A N 1
ATOM 4320 C CA . TRP A 1 547 ? 23.859 -18.571 -22.062 1.00 95.88 547 TRP A CA 1
ATOM 4321 C C . TRP A 1 547 ? 24.751 -17.511 -21.418 1.00 95.88 547 TRP A C 1
ATOM 4323 O O . TRP A 1 547 ? 24.284 -16.841 -20.501 1.00 95.88 547 TRP A O 1
ATOM 4333 N N . LEU A 1 548 ? 25.942 -17.247 -21.970 1.00 96.94 548 LEU A N 1
ATOM 4334 C CA . LEU A 1 548 ? 26.842 -16.201 -21.465 1.00 96.94 548 LEU A CA 1
ATOM 4335 C C . LEU A 1 548 ? 26.145 -14.836 -21.400 1.00 96.94 548 LEU A C 1
ATOM 4337 O O . LEU A 1 548 ? 26.153 -14.172 -20.365 1.00 96.94 548 LEU A O 1
ATOM 4341 N N . ARG A 1 549 ? 25.468 -14.437 -22.483 1.00 96.38 549 ARG A N 1
ATOM 4342 C CA . ARG A 1 549 ? 24.711 -13.175 -22.534 1.00 96.38 549 ARG A CA 1
ATOM 4343 C C . ARG A 1 549 ? 23.499 -13.157 -21.611 1.00 96.38 549 ARG A C 1
ATOM 4345 O O . ARG A 1 549 ? 23.092 -12.089 -21.167 1.00 96.38 549 ARG A O 1
ATOM 4352 N N . ASN A 1 550 ? 22.883 -14.309 -21.344 1.00 95.94 550 ASN A N 1
ATOM 4353 C CA . ASN A 1 550 ? 21.805 -14.399 -20.364 1.00 95.94 550 ASN A CA 1
ATOM 4354 C C . ASN A 1 550 ? 22.333 -14.298 -18.926 1.00 95.94 550 ASN A C 1
ATOM 4356 O O . ASN A 1 550 ? 21.631 -13.736 -18.092 1.00 95.94 550 ASN A O 1
ATOM 4360 N N . LEU A 1 551 ? 23.539 -14.803 -18.661 1.00 95.44 551 LEU A N 1
ATOM 4361 C CA . LEU A 1 551 ? 24.184 -14.793 -17.353 1.00 95.44 551 LEU A CA 1
ATOM 4362 C C . LEU A 1 551 ? 24.771 -13.414 -17.004 1.00 95.44 551 LEU A C 1
ATOM 4364 O O . LEU A 1 551 ? 24.512 -12.896 -15.922 1.00 95.44 551 LEU A O 1
ATOM 4368 N N . VAL A 1 552 ? 25.518 -12.797 -17.926 1.00 97.50 552 VAL A N 1
ATOM 4369 C CA . VAL A 1 552 ? 26.212 -11.511 -17.723 1.00 97.50 552 VAL A CA 1
ATOM 4370 C C . VAL A 1 552 ? 25.341 -10.352 -18.214 1.00 97.50 552 VAL A C 1
ATOM 4372 O O . VAL A 1 552 ? 25.614 -9.719 -19.236 1.00 97.50 552 VAL A O 1
ATOM 4375 N N . LYS A 1 553 ? 24.246 -10.092 -17.493 1.00 97.50 553 LYS A N 1
ATOM 4376 C CA . LYS A 1 553 ? 23.359 -8.941 -17.720 1.00 97.50 553 LYS A CA 1
ATOM 4377 C C . LYS A 1 553 ? 22.487 -8.641 -16.503 1.00 97.50 553 LYS A C 1
ATOM 4379 O O . LYS A 1 553 ? 22.428 -9.422 -15.555 1.00 97.50 553 LYS A O 1
ATOM 4384 N N . VAL A 1 554 ? 21.728 -7.550 -16.576 1.00 98.06 554 VAL A N 1
ATOM 4385 C CA . VAL A 1 554 ? 20.588 -7.317 -15.682 1.00 98.06 554 VAL A CA 1
ATOM 4386 C C . VAL A 1 554 ? 19.314 -7.842 -16.350 1.00 98.06 554 VAL A C 1
ATOM 4388 O O . VAL A 1 554 ? 19.005 -7.513 -17.494 1.00 98.06 554 VAL A O 1
ATOM 4391 N N . GLN A 1 555 ? 18.556 -8.666 -15.633 1.00 97.62 555 GLN A N 1
ATOM 4392 C CA . GLN A 1 555 ? 17.269 -9.203 -16.068 1.00 97.62 555 GLN A CA 1
ATOM 4393 C C . GLN A 1 555 ? 16.181 -8.138 -15.905 1.00 97.62 555 GLN A C 1
ATOM 4395 O O . GLN A 1 555 ? 15.653 -7.914 -14.810 1.00 97.62 555 GLN A O 1
ATOM 4400 N N . VAL A 1 556 ? 15.830 -7.465 -16.996 1.00 97.31 556 VAL A N 1
ATOM 4401 C CA . VAL A 1 556 ? 14.768 -6.457 -16.985 1.00 97.31 556 VAL A CA 1
ATOM 4402 C C . VAL A 1 556 ? 13.413 -7.144 -17.131 1.00 97.31 556 VAL A C 1
ATOM 4404 O O . VAL A 1 556 ? 13.205 -7.976 -18.008 1.00 97.31 556 VAL A O 1
ATOM 4407 N N . ASN A 1 557 ? 12.473 -6.795 -16.260 1.00 97.25 557 ASN A N 1
ATOM 4408 C CA . ASN A 1 557 ? 11.118 -7.326 -16.267 1.00 97.25 557 ASN A CA 1
ATOM 4409 C C . ASN A 1 557 ? 10.135 -6.162 -16.307 1.00 97.25 557 ASN A C 1
ATOM 4411 O O . ASN A 1 557 ? 9.854 -5.544 -15.277 1.00 97.25 557 ASN A O 1
ATOM 4415 N N . ILE A 1 558 ? 9.612 -5.863 -17.498 1.00 95.31 558 ILE A N 1
ATOM 4416 C CA . ILE A 1 558 ? 8.583 -4.837 -17.629 1.00 95.31 558 ILE A CA 1
ATOM 4417 C C . ILE A 1 558 ? 7.214 -5.450 -17.330 1.00 95.31 558 ILE A C 1
ATOM 4419 O O . ILE A 1 558 ? 6.699 -6.265 -18.097 1.00 95.31 558 ILE A O 1
ATOM 4423 N N . THR A 1 559 ? 6.643 -5.079 -16.188 1.00 94.12 559 THR A N 1
ATOM 4424 C CA . THR A 1 559 ? 5.395 -5.639 -15.664 1.00 94.12 559 THR A CA 1
ATOM 4425 C C . THR A 1 559 ? 4.176 -4.859 -16.146 1.00 94.12 559 THR A C 1
ATOM 4427 O O . THR A 1 559 ? 4.271 -3.739 -16.652 1.00 94.12 559 THR A O 1
ATOM 4430 N N . ASN A 1 560 ? 3.005 -5.480 -15.997 1.00 91.50 560 ASN A N 1
ATOM 4431 C CA . ASN A 1 560 ? 1.702 -4.959 -16.399 1.00 91.50 560 ASN A CA 1
ATOM 4432 C C . ASN A 1 560 ? 1.680 -4.417 -17.839 1.00 91.50 560 ASN A C 1
ATOM 4434 O O . ASN A 1 560 ? 1.106 -3.347 -18.064 1.00 91.50 560 ASN A O 1
ATOM 4438 N N . PRO A 1 561 ? 2.262 -5.130 -18.825 1.00 91.69 561 PRO A N 1
ATOM 4439 C CA . PRO A 1 561 ? 2.407 -4.591 -20.162 1.00 91.69 561 PRO A CA 1
ATOM 4440 C C . PRO A 1 561 ? 1.051 -4.269 -20.792 1.00 91.69 561 PRO A C 1
ATOM 4442 O O . PRO A 1 561 ? 0.084 -4.995 -20.563 1.00 91.69 561 PRO A O 1
ATOM 4445 N N . ALA A 1 562 ? 0.999 -3.205 -21.594 1.00 90.19 562 ALA A N 1
ATOM 4446 C CA . ALA A 1 562 ? -0.189 -2.729 -22.285 1.00 90.19 562 ALA A CA 1
ATOM 4447 C C . ALA A 1 562 ? -0.866 -3.881 -23.033 1.00 90.19 562 ALA A C 1
ATOM 4449 O O . ALA A 1 562 ? -0.315 -4.437 -23.990 1.00 90.19 562 ALA A O 1
ATOM 4450 N N . ASP A 1 563 ? -2.062 -4.234 -22.580 1.00 90.81 563 ASP A N 1
ATOM 4451 C CA . ASP A 1 563 ? -2.809 -5.373 -23.085 1.00 90.81 563 ASP A CA 1
ATOM 4452 C C . ASP A 1 563 ? -4.305 -5.027 -23.116 1.00 90.81 563 ASP A C 1
ATOM 4454 O O . ASP A 1 563 ? -5.019 -5.185 -22.114 1.00 90.81 563 ASP A O 1
ATOM 4458 N N . PRO A 1 564 ? -4.804 -4.593 -24.291 1.00 88.75 564 PRO A N 1
ATOM 4459 C CA . PRO A 1 564 ? -6.177 -4.133 -24.450 1.00 88.75 564 PRO A CA 1
ATOM 4460 C C . PRO A 1 564 ? -7.209 -5.261 -24.316 1.00 88.75 564 PRO A C 1
ATOM 4462 O O . PRO A 1 564 ? -8.412 -4.988 -24.346 1.00 88.75 564 PRO A O 1
ATOM 4465 N N . SER A 1 565 ? -6.776 -6.521 -24.157 1.00 91.19 565 SER A N 1
ATOM 4466 C CA . SER A 1 565 ? -7.683 -7.640 -23.895 1.00 91.19 565 SER A CA 1
ATOM 4467 C C . SER A 1 565 ? -8.263 -7.629 -22.477 1.00 91.19 565 SER A C 1
ATOM 4469 O O . SER A 1 565 ? -9.278 -8.281 -22.220 1.00 91.19 565 SER A O 1
ATOM 4471 N N . PHE A 1 566 ? -7.679 -6.856 -21.559 1.00 90.88 566 PHE A N 1
ATOM 4472 C CA . PHE A 1 566 ? -8.211 -6.637 -20.218 1.00 90.88 566 PHE A CA 1
ATOM 4473 C C . PHE A 1 566 ? -8.847 -5.261 -20.120 1.00 90.88 566 PHE A C 1
ATOM 4475 O O . PHE A 1 566 ? -8.165 -4.241 -20.162 1.00 90.88 566 PHE A O 1
ATOM 4482 N N . ARG A 1 567 ? -10.173 -5.236 -19.997 1.00 87.69 567 ARG A N 1
ATOM 4483 C CA . ARG A 1 567 ? -10.947 -4.000 -19.876 1.00 87.69 567 ARG A CA 1
ATOM 4484 C C . ARG A 1 567 ? -11.964 -4.135 -18.760 1.00 87.69 567 ARG A C 1
ATOM 4486 O O . ARG A 1 567 ? -12.497 -5.231 -18.542 1.00 87.69 567 ARG A O 1
ATOM 4493 N N . SER A 1 568 ? -12.268 -3.023 -18.105 1.00 85.56 568 SER A N 1
ATOM 4494 C CA . SER A 1 568 ? -13.226 -2.984 -17.007 1.00 85.56 568 SER A CA 1
ATOM 4495 C C . SER A 1 568 ? -14.197 -1.806 -17.142 1.00 85.56 568 SER A C 1
ATOM 4497 O O . SER A 1 568 ? -13.768 -0.664 -17.340 1.00 85.56 568 SER A O 1
ATOM 4499 N N . PRO A 1 569 ? -15.516 -2.039 -16.994 1.00 80.50 569 PRO A N 1
ATOM 4500 C CA . PRO A 1 569 ? -16.501 -0.965 -16.884 1.00 80.50 569 PRO A CA 1
ATOM 4501 C C . PRO A 1 569 ? -16.442 -0.238 -15.530 1.00 80.50 569 PRO A C 1
ATOM 4503 O O . PRO A 1 569 ? -17.132 0.762 -15.354 1.00 80.50 569 PRO A O 1
ATOM 4506 N N . GLN A 1 570 ? -15.645 -0.721 -14.567 1.00 76.00 570 GLN A N 1
ATOM 4507 C CA . GLN A 1 570 ? -15.588 -0.167 -13.209 1.00 76.00 570 GLN A CA 1
ATOM 4508 C C . GLN A 1 570 ? -14.857 1.175 -13.119 1.00 76.00 570 GLN A C 1
ATOM 4510 O O . GLN A 1 570 ? -14.996 1.881 -12.120 1.00 76.00 570 GLN A O 1
ATOM 4515 N N . ILE A 1 571 ? -14.065 1.518 -14.136 1.00 65.81 571 ILE A N 1
ATOM 4516 C CA . ILE A 1 571 ? -13.296 2.765 -14.166 1.00 65.81 571 ILE A CA 1
ATOM 4517 C C . ILE A 1 571 ? -14.065 3.844 -14.934 1.00 65.81 571 ILE A C 1
ATOM 4519 O O . ILE A 1 571 ? -14.221 4.956 -14.439 1.00 65.81 571 ILE A O 1
ATOM 4523 N N . LEU A 1 572 ? -14.606 3.495 -16.107 1.00 68.06 572 LEU A N 1
ATOM 4524 C CA . LEU A 1 572 ? -15.517 4.342 -16.875 1.00 68.06 572 LEU A CA 1
ATOM 4525 C C . LEU A 1 572 ? -16.749 3.525 -17.310 1.00 68.06 572 LEU A C 1
ATOM 4527 O O . LEU A 1 572 ? -16.598 2.591 -18.110 1.00 68.06 572 LEU A O 1
ATOM 4531 N N . PRO A 1 573 ? -17.958 3.863 -16.821 1.00 63.31 573 PRO A N 1
ATOM 4532 C CA . PRO A 1 573 ? -19.187 3.156 -17.178 1.00 63.31 573 PRO A CA 1
ATOM 4533 C C . PRO A 1 573 ? -19.471 3.152 -18.693 1.00 63.31 573 PRO A C 1
ATOM 4535 O O . PRO A 1 573 ? -19.036 4.044 -19.417 1.00 63.31 573 PRO A O 1
ATOM 4538 N N . LEU A 1 574 ? -20.246 2.163 -19.162 1.00 63.50 574 LEU A N 1
ATOM 4539 C CA . LEU A 1 574 ? -20.707 1.947 -20.554 1.00 63.50 574 LEU A CA 1
ATOM 4540 C C . LEU A 1 574 ? -19.626 1.545 -21.572 1.00 63.50 574 LEU A C 1
ATOM 4542 O O . LEU A 1 574 ? -19.799 0.552 -22.272 1.00 63.50 574 LEU A O 1
ATOM 4546 N N . LEU A 1 575 ? -18.516 2.280 -21.652 1.00 62.91 575 LEU A N 1
ATOM 4547 C CA . LEU A 1 575 ? -17.450 2.025 -22.631 1.00 62.91 575 LEU A CA 1
ATOM 4548 C C . LEU A 1 575 ? -16.429 0.999 -22.120 1.00 62.91 575 LEU A C 1
ATOM 4550 O O . LEU A 1 575 ? -15.952 0.166 -22.897 1.00 62.91 575 LEU A O 1
ATOM 4554 N N . GLY A 1 576 ? -16.126 1.054 -20.816 1.00 72.12 576 GLY A N 1
ATOM 4555 C CA . GLY A 1 576 ? -15.060 0.305 -20.154 1.00 72.12 576 GLY A CA 1
ATOM 4556 C C . GLY A 1 576 ? -13.686 0.612 -20.744 1.00 72.12 576 GLY A C 1
ATOM 4557 O O . GLY A 1 576 ? -13.454 0.423 -21.934 1.00 72.12 576 GLY A O 1
ATOM 4558 N N . ILE A 1 577 ? -12.730 1.052 -19.942 1.00 80.31 577 ILE A N 1
ATOM 4559 C CA . ILE A 1 577 ? -11.379 1.328 -20.451 1.00 80.31 577 ILE A CA 1
ATOM 4560 C C . ILE A 1 577 ? -10.469 0.113 -20.252 1.00 80.31 577 ILE A C 1
ATOM 4562 O O . ILE A 1 577 ? -10.781 -0.742 -19.415 1.00 80.31 577 ILE A O 1
ATOM 4566 N N . PRO A 1 578 ? -9.381 -0.011 -21.032 1.00 84.00 578 PRO A N 1
ATOM 4567 C CA . PRO A 1 578 ? -8.326 -0.957 -20.716 1.00 84.00 578 PRO A CA 1
ATOM 4568 C C . PRO A 1 578 ? -7.837 -0.763 -19.285 1.00 84.00 578 PRO A C 1
ATOM 4570 O O . PRO A 1 578 ? -7.677 0.367 -18.818 1.00 84.00 578 PRO A O 1
ATOM 4573 N N . ASP A 1 579 ? -7.562 -1.870 -18.603 1.00 84.19 579 ASP A N 1
ATOM 4574 C CA . ASP A 1 579 ? -7.019 -1.829 -17.246 1.00 84.19 579 ASP A CA 1
ATOM 4575 C C . ASP A 1 579 ? -5.570 -1.322 -17.221 1.00 84.19 579 ASP A C 1
ATOM 4577 O O . ASP A 1 579 ? -4.982 -1.195 -16.153 1.00 84.19 579 ASP A O 1
ATOM 4581 N N . ASP A 1 580 ? -5.006 -0.998 -18.386 1.00 82.25 580 ASP A N 1
ATOM 4582 C CA . ASP A 1 580 ? -3.689 -0.396 -18.575 1.00 82.25 580 ASP A CA 1
ATOM 4583 C C . ASP A 1 580 ? -3.505 0.897 -17.755 1.00 82.25 580 ASP A C 1
ATOM 4585 O O . ASP A 1 580 ? -2.388 1.354 -17.567 1.00 82.25 580 ASP A O 1
ATOM 4589 N N . VAL A 1 581 ? -4.565 1.490 -17.198 1.00 79.62 581 VAL A N 1
ATOM 4590 C CA . VAL A 1 581 ? -4.477 2.603 -16.233 1.00 79.62 581 VAL A CA 1
ATOM 4591 C C . VAL A 1 581 ? -4.033 2.197 -14.817 1.00 79.62 581 VAL A C 1
ATOM 4593 O O . VAL A 1 581 ? -3.775 3.084 -13.995 1.00 79.62 581 VAL A O 1
ATOM 4596 N N . MET A 1 582 ? -3.945 0.898 -14.509 1.00 86.50 582 MET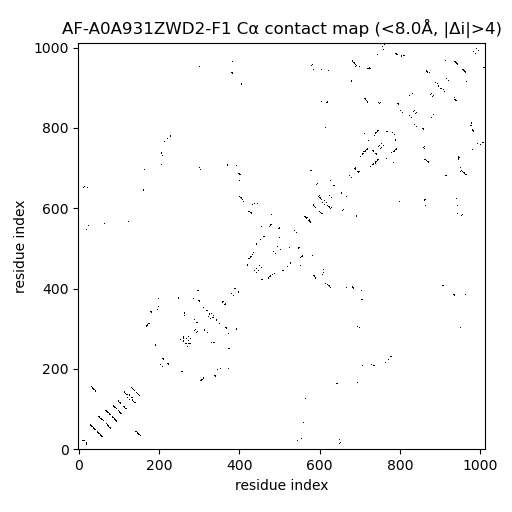 A N 1
ATOM 4597 C CA . MET A 1 582 ? -3.348 0.408 -13.263 1.00 86.50 582 MET A CA 1
ATOM 4598 C C . MET A 1 582 ? -1.864 0.765 -13.211 1.00 86.50 582 MET A C 1
ATOM 4600 O O . MET A 1 582 ? -1.200 0.842 -14.244 1.00 86.50 582 MET A O 1
ATOM 4604 N N . ARG A 1 583 ? -1.334 1.003 -12.016 1.00 88.56 583 ARG A N 1
ATOM 4605 C CA . ARG A 1 583 ? 0.073 1.359 -11.836 1.00 88.56 583 ARG A CA 1
ATOM 4606 C C . ARG A 1 583 ? 0.696 0.473 -10.788 1.00 88.56 583 ARG A C 1
ATOM 4608 O O . ARG A 1 583 ? 0.031 0.101 -9.831 1.00 88.56 583 ARG A O 1
ATOM 4615 N N . ASP A 1 584 ? 1.968 0.162 -10.950 1.00 92.50 584 ASP A N 1
ATOM 4616 C CA . ASP A 1 584 ? 2.769 -0.415 -9.881 1.00 92.50 584 ASP A CA 1
ATOM 4617 C C . ASP A 1 584 ? 3.679 0.687 -9.346 1.00 92.50 584 ASP A C 1
ATOM 4619 O O . ASP A 1 584 ? 4.602 1.102 -10.030 1.00 92.50 584 ASP A O 1
ATOM 4623 N N . HIS A 1 585 ? 3.359 1.223 -8.171 1.00 91.62 585 HIS A N 1
ATOM 4624 C CA . HIS A 1 585 ? 4.054 2.325 -7.499 1.00 91.62 585 HIS A CA 1
ATOM 4625 C C . HIS A 1 585 ? 5.094 1.853 -6.480 1.00 91.62 585 HIS A C 1
ATOM 4627 O O . HIS A 1 585 ? 5.653 2.679 -5.744 1.00 91.62 585 HIS A O 1
ATOM 4633 N N . ARG A 1 586 ? 5.357 0.543 -6.420 1.00 93.81 586 ARG A N 1
ATOM 4634 C CA . ARG A 1 586 ? 6.333 -0.031 -5.497 1.00 93.81 586 ARG A CA 1
ATOM 4635 C C . ARG A 1 586 ? 7.744 0.460 -5.779 1.00 93.81 586 ARG A C 1
ATOM 4637 O O . ARG A 1 586 ? 8.125 0.744 -6.914 1.00 93.81 586 ARG A O 1
ATOM 4644 N N . LYS A 1 587 ? 8.491 0.594 -4.688 1.00 93.00 587 LYS A N 1
ATOM 4645 C CA . LYS A 1 587 ? 9.876 1.059 -4.644 1.00 93.00 587 LYS A CA 1
ATOM 4646 C C . LYS A 1 587 ? 10.569 0.267 -3.554 1.00 93.00 587 LYS A C 1
ATOM 4648 O O . LYS A 1 587 ? 10.453 0.563 -2.364 1.00 93.00 587 LYS A O 1
ATOM 4653 N N . LEU A 1 588 ? 11.161 -0.828 -3.984 1.00 95.94 588 LEU A N 1
ATOM 4654 C CA . LEU A 1 588 ? 11.668 -1.885 -3.147 1.00 95.94 588 LEU A CA 1
ATOM 4655 C C . LEU A 1 588 ? 13.044 -2.290 -3.645 1.00 95.94 588 LEU A C 1
ATOM 4657 O O . LEU A 1 588 ? 13.302 -2.332 -4.850 1.00 95.94 588 LEU A O 1
ATOM 4661 N N . VAL A 1 589 ? 13.895 -2.652 -2.700 1.00 96.62 589 VAL A N 1
ATOM 4662 C CA . VAL A 1 589 ? 15.157 -3.332 -2.977 1.00 96.62 589 VAL A CA 1
ATOM 4663 C C . VAL A 1 589 ? 15.191 -4.601 -2.146 1.00 96.62 589 VAL A C 1
ATOM 4665 O O . VAL A 1 589 ? 14.742 -4.590 -1.004 1.00 96.62 589 VAL A O 1
ATOM 4668 N N . LEU A 1 590 ? 15.699 -5.691 -2.708 1.00 96.50 590 LEU A N 1
ATOM 4669 C CA . LEU A 1 590 ? 15.872 -6.967 -2.019 1.00 96.50 590 LEU A CA 1
ATOM 4670 C C . LEU A 1 590 ? 17.108 -7.665 -2.572 1.00 96.50 590 LEU A C 1
ATOM 4672 O O . LEU A 1 590 ? 17.241 -7.783 -3.787 1.00 96.50 590 LEU A O 1
ATOM 4676 N N . TYR A 1 591 ? 17.978 -8.175 -1.709 1.00 97.56 591 TYR A N 1
ATOM 4677 C CA . TYR A 1 591 ? 19.106 -8.998 -2.140 1.00 97.56 591 TYR A CA 1
ATOM 4678 C C . TYR A 1 591 ? 19.427 -10.074 -1.106 1.00 97.56 591 TYR A C 1
ATOM 4680 O O . TYR A 1 591 ? 19.284 -9.835 0.091 1.00 97.56 591 TYR A O 1
ATOM 4688 N N . ASP A 1 592 ? 19.819 -11.256 -1.582 1.00 96.38 592 ASP A N 1
ATOM 4689 C CA . ASP A 1 592 ? 20.321 -12.418 -0.819 1.00 96.38 592 ASP A CA 1
ATOM 4690 C C . ASP A 1 592 ? 19.488 -12.919 0.372 1.00 96.38 592 ASP A C 1
ATOM 4692 O O . ASP A 1 592 ? 19.936 -13.762 1.150 1.00 96.38 592 ASP A O 1
ATOM 4696 N N . VAL A 1 593 ? 18.252 -12.448 0.519 1.00 94.56 593 VAL A N 1
ATOM 4697 C CA . VAL A 1 593 ? 17.310 -12.966 1.512 1.00 94.56 593 VAL A CA 1
ATOM 4698 C C . VAL A 1 593 ? 16.901 -14.383 1.109 1.00 94.56 593 VAL A C 1
ATOM 4700 O O . VAL A 1 593 ? 16.548 -14.618 -0.050 1.00 94.56 593 VAL A O 1
ATOM 4703 N N . SER A 1 594 ? 16.938 -15.325 2.053 1.00 92.94 594 SER A N 1
ATOM 4704 C CA . SER A 1 594 ? 16.662 -16.747 1.814 1.00 92.94 594 SER A CA 1
ATOM 4705 C C . SER A 1 594 ? 16.050 -17.408 3.049 1.00 92.94 594 SER A C 1
ATOM 4707 O O . SER A 1 594 ? 16.361 -17.023 4.174 1.00 92.94 594 SER A O 1
ATOM 4709 N N . GLU A 1 595 ? 15.209 -18.433 2.867 1.00 93.88 595 GLU A N 1
ATOM 4710 C CA . GLU A 1 595 ? 14.679 -19.222 3.991 1.00 93.88 595 GLU A CA 1
ATOM 4711 C C . GLU A 1 595 ? 15.782 -19.998 4.731 1.00 93.88 595 GLU A C 1
ATOM 4713 O O . GLU A 1 595 ? 15.586 -20.380 5.883 1.00 93.88 595 GLU A O 1
ATOM 4718 N N . GLU A 1 596 ? 16.933 -20.205 4.082 1.00 93.50 596 GLU A N 1
ATOM 4719 C CA . GLU A 1 596 ? 18.125 -20.831 4.669 1.00 93.50 596 GLU A CA 1
ATOM 4720 C C . GLU A 1 596 ? 18.771 -19.959 5.750 1.00 93.50 596 GLU A C 1
ATOM 4722 O O . GLU A 1 596 ? 19.230 -20.467 6.770 1.00 93.50 596 GLU A O 1
ATOM 4727 N N . ASP A 1 597 ? 18.796 -18.644 5.530 1.00 92.94 597 ASP A N 1
ATOM 4728 C CA . ASP A 1 597 ? 19.326 -17.669 6.475 1.00 92.94 597 ASP A CA 1
ATOM 4729 C C . ASP A 1 597 ? 18.619 -16.312 6.285 1.00 92.94 597 ASP A C 1
ATOM 4731 O O . ASP A 1 597 ? 18.918 -15.580 5.331 1.00 92.94 597 ASP A O 1
ATOM 4735 N N . PRO A 1 598 ? 17.687 -15.945 7.185 1.00 91.25 598 PRO A N 1
ATOM 4736 C CA . PRO A 1 598 ? 16.946 -14.694 7.075 1.00 91.25 598 PRO A CA 1
ATOM 4737 C C . PRO A 1 598 ? 17.804 -13.449 7.372 1.00 91.25 598 PRO A C 1
ATOM 4739 O O . PRO A 1 598 ? 17.341 -12.333 7.129 1.00 91.25 598 PRO A O 1
ATOM 4742 N N . TYR A 1 599 ? 19.035 -13.613 7.871 1.00 94.00 599 TYR A N 1
ATOM 4743 C CA . TYR A 1 599 ? 19.950 -12.523 8.225 1.00 94.00 599 TYR A CA 1
ATOM 4744 C C . TYR A 1 599 ? 21.091 -12.328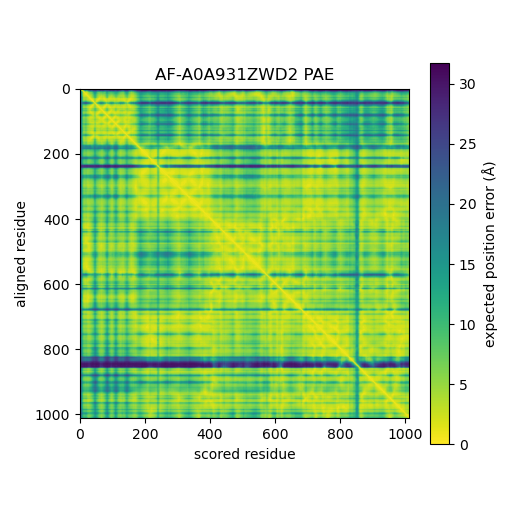 7.222 1.00 94.00 599 TYR A C 1
ATOM 4746 O O . TYR A 1 599 ? 21.900 -11.420 7.391 1.00 94.00 599 TYR A O 1
ATOM 4754 N N . ARG A 1 600 ? 21.158 -13.133 6.156 1.00 92.81 600 ARG A N 1
ATOM 4755 C CA . ARG A 1 600 ? 22.199 -13.002 5.125 1.00 92.81 600 ARG A CA 1
ATOM 4756 C C . ARG A 1 600 ? 22.006 -11.770 4.241 1.00 92.81 600 ARG A C 1
ATOM 4758 O O . ARG A 1 600 ? 22.958 -11.056 3.942 1.00 92.81 600 ARG A O 1
ATOM 4765 N N . GLY A 1 601 ? 20.770 -11.543 3.813 1.00 93.81 601 GLY A N 1
ATOM 4766 C CA . GLY A 1 601 ? 20.391 -10.470 2.898 1.00 93.81 601 GLY A CA 1
ATOM 4767 C C . GLY A 1 601 ? 19.722 -9.285 3.583 1.00 93.81 601 GLY A C 1
ATOM 4768 O O . GLY A 1 601 ? 19.583 -9.251 4.807 1.00 93.81 601 GLY A O 1
ATOM 4769 N N . MET A 1 602 ? 19.265 -8.322 2.783 1.00 95.50 602 MET A N 1
ATOM 4770 C CA . MET A 1 602 ? 18.447 -7.202 3.257 1.00 95.50 602 MET A CA 1
ATOM 4771 C C . MET A 1 602 ? 17.351 -6.832 2.260 1.00 95.50 602 MET A C 1
ATOM 4773 O O . MET A 1 602 ? 17.427 -7.145 1.069 1.00 95.50 602 MET A O 1
ATOM 4777 N N . ALA A 1 603 ? 16.354 -6.105 2.759 1.00 96.12 603 ALA A N 1
ATOM 4778 C CA . ALA A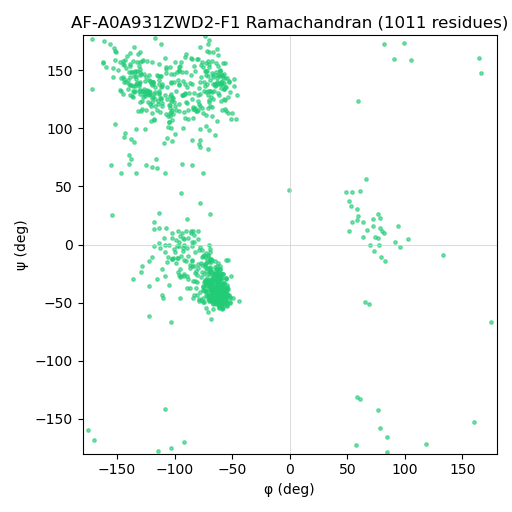 1 603 ? 15.357 -5.431 1.945 1.00 96.12 603 ALA A CA 1
ATOM 4779 C C . ALA A 1 603 ? 15.227 -3.947 2.311 1.00 96.12 603 ALA A C 1
ATOM 4781 O O . ALA A 1 603 ? 15.563 -3.538 3.422 1.00 96.12 603 ALA A O 1
ATOM 4782 N N . MET A 1 604 ? 14.718 -3.140 1.383 1.00 95.62 604 MET A N 1
ATOM 4783 C CA . MET A 1 604 ? 14.405 -1.727 1.595 1.00 95.62 604 MET A CA 1
ATOM 4784 C C . MET A 1 604 ? 13.025 -1.382 1.041 1.00 95.62 604 MET A C 1
ATOM 4786 O O . MET A 1 604 ? 12.690 -1.803 -0.063 1.00 95.62 604 MET A O 1
ATOM 4790 N N . TYR A 1 605 ? 12.263 -0.580 1.785 1.00 94.75 605 TYR A N 1
ATOM 4791 C CA . TYR A 1 605 ? 11.004 0.041 1.363 1.00 94.75 605 TYR A CA 1
ATOM 4792 C C . TYR A 1 605 ? 11.228 1.539 1.253 1.00 94.75 605 TYR A C 1
ATOM 4794 O O . TYR A 1 605 ? 11.659 2.152 2.225 1.00 94.75 605 TYR A O 1
ATOM 4802 N N . ALA A 1 606 ? 10.925 2.134 0.104 1.00 89.06 606 ALA A N 1
ATOM 4803 C CA . ALA A 1 606 ? 11.171 3.550 -0.136 1.00 89.06 606 ALA A CA 1
ATOM 4804 C C . ALA A 1 606 ? 9.954 4.263 -0.732 1.00 89.06 606 ALA A C 1
ATOM 4806 O O . ALA A 1 606 ? 9.032 3.645 -1.271 1.00 89.06 606 ALA A O 1
ATOM 4807 N N . GLY A 1 607 ? 9.982 5.590 -0.664 1.00 83.06 607 GLY A N 1
ATOM 4808 C CA . GLY A 1 607 ? 9.174 6.467 -1.505 1.00 83.06 607 GLY A CA 1
ATOM 4809 C C . GLY A 1 607 ? 9.932 7.012 -2.731 1.00 83.06 607 GLY A C 1
ATOM 4810 O O . GLY A 1 607 ? 9.314 7.644 -3.580 1.00 83.06 607 GLY A O 1
ATOM 4811 N N . MET A 1 608 ? 11.216 6.685 -2.923 1.00 84.12 608 MET A N 1
ATOM 4812 C CA . MET A 1 608 ? 12.079 7.267 -3.971 1.00 84.12 608 MET A CA 1
ATOM 4813 C C . MET A 1 608 ? 12.293 6.399 -5.223 1.00 84.12 608 MET A C 1
ATOM 4815 O O . MET A 1 608 ? 12.344 5.169 -5.153 1.00 84.12 608 MET A O 1
ATOM 4819 N N . GLY A 1 609 ? 12.432 7.062 -6.373 1.00 87.69 609 GLY A N 1
ATOM 4820 C CA . GLY A 1 609 ? 12.861 6.463 -7.639 1.00 87.69 609 GLY A CA 1
ATOM 4821 C C . GLY A 1 609 ? 14.374 6.534 -7.867 1.00 87.69 609 GLY A C 1
ATOM 4822 O O . GLY A 1 609 ? 15.133 6.917 -6.980 1.00 87.69 609 GLY A O 1
ATOM 4823 N N . VAL A 1 610 ? 14.804 6.200 -9.085 1.00 89.94 610 VAL A N 1
ATOM 4824 C CA . VAL A 1 610 ? 16.168 6.432 -9.584 1.00 89.94 610 VAL A CA 1
ATOM 4825 C C . VAL A 1 610 ? 16.123 7.571 -10.605 1.00 89.94 610 VAL A C 1
ATOM 4827 O O . VAL A 1 610 ? 15.506 7.433 -11.663 1.00 89.94 610 VAL A O 1
ATOM 4830 N N . GLY A 1 611 ? 16.730 8.706 -10.258 1.00 87.62 611 GLY A N 1
ATOM 4831 C CA . GLY A 1 611 ? 16.810 9.902 -11.100 1.00 87.62 611 GLY A CA 1
ATOM 4832 C C . GLY A 1 611 ? 17.209 11.150 -10.312 1.00 87.62 611 GLY A C 1
ATOM 4833 O O . GLY A 1 611 ? 17.063 11.183 -9.090 1.00 87.62 611 GLY A O 1
ATOM 4834 N N . GLU A 1 612 ? 17.686 12.181 -11.008 1.00 84.06 612 GLU A N 1
ATOM 4835 C CA . GLU A 1 612 ? 18.203 13.425 -10.404 1.00 84.06 612 GLU A CA 1
ATOM 4836 C C . GLU A 1 612 ? 17.166 14.167 -9.552 1.00 84.06 612 GLU A C 1
ATOM 4838 O O . GLU A 1 612 ? 17.507 14.733 -8.519 1.00 84.06 612 GLU A O 1
ATOM 4843 N N . VAL A 1 613 ? 15.888 14.106 -9.934 1.00 80.00 613 VAL A N 1
ATOM 4844 C CA . VAL A 1 613 ? 14.783 14.785 -9.229 1.00 80.00 613 VAL A CA 1
ATOM 4845 C C . VAL A 1 613 ? 14.587 14.306 -7.785 1.00 80.00 613 VAL A C 1
ATOM 4847 O O . VAL A 1 613 ? 14.055 15.041 -6.959 1.00 80.00 613 VAL A O 1
ATOM 4850 N N . TYR A 1 614 ? 15.010 13.076 -7.475 1.00 79.12 614 TYR A N 1
ATOM 4851 C CA . TYR A 1 614 ? 14.912 12.512 -6.126 1.00 79.12 614 TYR A CA 1
ATOM 4852 C C . TYR A 1 614 ? 16.144 12.837 -5.272 1.00 79.12 614 TYR A C 1
ATOM 4854 O O . TYR A 1 614 ? 16.145 12.571 -4.070 1.00 79.12 614 TYR A O 1
ATOM 4862 N N . ALA A 1 615 ? 17.200 13.389 -5.875 1.00 71.62 615 ALA A N 1
ATOM 4863 C CA . ALA A 1 615 ? 18.435 13.708 -5.182 1.00 71.62 615 ALA A CA 1
ATOM 4864 C C . ALA A 1 615 ? 18.384 15.089 -4.514 1.00 71.62 615 ALA A C 1
ATOM 4866 O O . ALA A 1 615 ? 17.830 16.052 -5.041 1.00 71.62 615 ALA A O 1
ATOM 4867 N N . GLY A 1 616 ? 19.045 15.190 -3.359 1.00 68.88 616 GLY A N 1
ATOM 4868 C CA . GLY A 1 616 ? 19.262 16.448 -2.646 1.00 68.88 616 GLY A CA 1
ATOM 4869 C C . GLY A 1 616 ? 18.110 16.887 -1.738 1.00 68.88 616 GLY A C 1
ATOM 4870 O O . GLY A 1 616 ? 17.210 16.119 -1.399 1.00 68.88 616 GLY A O 1
ATOM 4871 N N . GLY A 1 617 ? 18.168 18.156 -1.323 1.00 74.25 617 GLY A N 1
ATOM 4872 C CA . GLY A 1 617 ? 17.298 18.730 -0.293 1.00 74.25 617 GLY A CA 1
ATOM 4873 C C . GLY A 1 617 ? 15.917 19.201 -0.769 1.00 74.25 617 GLY A C 1
ATOM 4874 O O . GLY A 1 617 ? 15.217 19.863 -0.009 1.00 74.25 617 GLY A O 1
ATOM 4875 N N . SER A 1 618 ? 15.513 18.929 -2.010 1.00 80.56 618 SER A N 1
ATOM 4876 C CA . SER A 1 618 ? 14.233 19.381 -2.586 1.00 80.56 618 SER A CA 1
ATOM 4877 C C . SER A 1 618 ? 13.094 18.362 -2.434 1.00 80.56 618 SER A C 1
ATOM 4879 O O . SER A 1 618 ? 11.956 18.663 -2.802 1.00 80.56 618 SER A O 1
ATOM 4881 N N . TRP A 1 619 ? 13.367 17.178 -1.879 1.00 85.88 619 TRP A N 1
ATOM 4882 C CA . TRP A 1 619 ? 12.413 16.071 -1.791 1.00 85.88 619 TRP A CA 1
ATOM 4883 C C . TRP A 1 619 ? 12.335 15.521 -0.360 1.00 85.88 619 TRP A C 1
ATOM 4885 O O . TRP A 1 619 ? 13.307 15.002 0.182 1.00 85.88 619 TRP A O 1
ATOM 4895 N N . GLU A 1 620 ? 11.178 15.664 0.288 1.00 90.38 620 GLU A N 1
ATOM 4896 C CA . GLU A 1 620 ? 10.949 15.188 1.656 1.00 90.38 620 GLU A CA 1
ATOM 4897 C C . GLU A 1 620 ? 10.367 13.772 1.609 1.00 90.38 620 GLU A C 1
ATOM 4899 O O . GLU A 1 620 ? 9.169 13.607 1.363 1.00 90.38 620 GLU A O 1
ATOM 4904 N N . ASP A 1 621 ? 11.207 12.757 1.832 1.00 91.19 621 ASP A N 1
ATOM 4905 C CA . ASP A 1 621 ? 10.818 11.340 1.800 1.00 91.19 621 ASP A CA 1
ATOM 4906 C C . ASP A 1 621 ? 11.688 10.454 2.707 1.00 91.19 621 ASP A C 1
ATOM 4908 O O . ASP A 1 621 ? 12.740 10.885 3.185 1.00 91.19 621 ASP A O 1
ATOM 4912 N N . ARG A 1 622 ? 11.252 9.218 2.973 1.00 92.06 622 ARG A N 1
ATOM 4913 C CA . ARG A 1 622 ? 11.922 8.268 3.873 1.00 92.06 622 ARG A CA 1
ATOM 4914 C C . ARG A 1 622 ? 11.913 6.856 3.309 1.00 92.06 622 ARG A C 1
ATOM 4916 O O . ARG A 1 622 ? 11.020 6.462 2.557 1.00 92.06 622 ARG A O 1
ATOM 4923 N N . ALA A 1 623 ? 12.900 6.078 3.726 1.00 93.50 623 ALA A N 1
ATOM 4924 C CA . ALA A 1 623 ? 12.962 4.650 3.486 1.00 93.50 623 ALA A CA 1
ATOM 4925 C C . ALA A 1 623 ? 13.189 3.879 4.794 1.00 93.50 623 ALA A C 1
ATOM 4927 O O . ALA A 1 623 ? 13.668 4.418 5.790 1.00 93.50 623 ALA A O 1
ATOM 4928 N N . LEU A 1 624 ? 12.835 2.597 4.784 1.00 94.31 624 LEU A N 1
ATOM 4929 C CA . LEU A 1 624 ? 13.189 1.645 5.830 1.00 94.31 624 LEU A CA 1
ATOM 4930 C C . LEU A 1 624 ? 14.013 0.525 5.221 1.00 94.31 624 LEU A C 1
ATOM 4932 O O . LEU A 1 624 ? 13.566 -0.122 4.275 1.00 94.31 624 LEU A O 1
ATOM 4936 N N . ARG A 1 625 ? 15.189 0.274 5.794 1.00 93.75 625 ARG A N 1
ATOM 4937 C CA . ARG A 1 625 ? 15.986 -0.924 5.519 1.00 93.75 625 ARG A CA 1
ATOM 4938 C C . ARG A 1 625 ? 15.705 -1.957 6.600 1.00 93.75 625 ARG A C 1
ATOM 4940 O O . ARG A 1 625 ? 15.550 -1.595 7.764 1.00 93.75 625 ARG A O 1
ATOM 4947 N N . LEU A 1 626 ? 15.641 -3.226 6.223 1.00 93.25 626 LEU A N 1
ATOM 4948 C CA . LEU A 1 626 ? 15.307 -4.330 7.115 1.00 93.25 626 LEU A CA 1
ATOM 4949 C C . LEU A 1 626 ? 16.128 -5.583 6.815 1.00 93.25 626 LEU A C 1
ATOM 4951 O O . LEU A 1 626 ? 16.521 -5.846 5.677 1.00 93.25 626 LEU A O 1
ATOM 4955 N N . GLN A 1 627 ? 16.319 -6.378 7.859 1.00 93.88 627 GLN A N 1
ATOM 4956 C CA . GLN A 1 627 ? 16.971 -7.680 7.822 1.00 93.88 627 GLN A CA 1
ATOM 4957 C C . GLN A 1 627 ? 16.276 -8.609 8.826 1.00 93.88 627 GLN A C 1
ATOM 4959 O O . GLN A 1 627 ? 15.874 -8.155 9.899 1.00 93.88 627 GLN A O 1
ATOM 4964 N N . GLY A 1 628 ? 16.124 -9.891 8.488 1.00 94.62 628 GLY A N 1
ATOM 4965 C CA . GLY A 1 628 ? 15.423 -10.872 9.318 1.00 94.62 628 GLY A CA 1
ATOM 4966 C C . GLY A 1 628 ? 14.185 -11.482 8.644 1.00 94.62 628 GLY A C 1
ATOM 4967 O O . GLY A 1 628 ? 13.951 -11.279 7.447 1.00 94.62 628 GLY A O 1
ATOM 4968 N N . PRO A 1 629 ? 13.379 -12.259 9.394 1.00 94.75 629 PRO A N 1
ATOM 4969 C CA . PRO A 1 629 ? 12.292 -13.070 8.843 1.00 94.75 629 PRO A CA 1
ATOM 4970 C C . PRO A 1 629 ? 11.231 -12.273 8.074 1.00 94.75 629 PRO A C 1
ATOM 4972 O O . PRO A 1 629 ? 10.659 -12.806 7.124 1.00 94.75 629 PRO A O 1
ATOM 4975 N N . VAL A 1 630 ? 10.994 -10.999 8.412 1.00 94.56 630 VAL A N 1
ATOM 4976 C CA . VAL A 1 630 ? 10.022 -10.155 7.695 1.00 94.56 630 VAL A CA 1
ATOM 4977 C C . VAL A 1 630 ? 10.416 -9.921 6.229 1.00 94.56 630 VAL A C 1
ATOM 4979 O O . VAL A 1 630 ? 9.546 -9.778 5.372 1.00 94.56 630 VAL A O 1
ATOM 4982 N N . ALA A 1 631 ? 11.716 -9.928 5.905 1.00 93.69 631 ALA A N 1
ATOM 4983 C CA . ALA A 1 631 ? 12.201 -9.694 4.544 1.00 93.69 631 ALA A CA 1
ATOM 4984 C C . ALA A 1 631 ? 11.852 -10.844 3.581 1.00 93.69 631 ALA A C 1
ATOM 4986 O O . ALA A 1 631 ? 11.782 -10.631 2.369 1.00 93.69 631 ALA A O 1
ATOM 4987 N N . LEU A 1 632 ? 11.601 -12.054 4.104 1.00 92.62 632 LEU A N 1
ATOM 4988 C CA . LEU A 1 632 ? 11.267 -13.231 3.293 1.00 92.62 632 LEU A CA 1
ATOM 4989 C C . LEU A 1 632 ? 9.959 -13.052 2.521 1.00 92.62 632 LEU A C 1
ATOM 4991 O O . LEU A 1 632 ? 9.864 -13.486 1.373 1.00 92.62 632 LEU A O 1
ATOM 4995 N N . GLY A 1 633 ? 8.987 -12.349 3.108 1.00 91.00 633 GLY A N 1
ATOM 4996 C CA . GLY A 1 633 ? 7.716 -12.067 2.442 1.00 91.00 633 GLY A CA 1
ATOM 4997 C C . GLY A 1 633 ? 7.894 -11.281 1.136 1.00 91.00 633 GLY A C 1
ATOM 4998 O O . GLY A 1 633 ? 7.236 -11.565 0.133 1.00 91.00 633 GLY A O 1
ATOM 4999 N N . LEU A 1 634 ? 8.891 -10.390 1.079 1.00 92.62 634 LEU A N 1
ATOM 5000 C CA . LEU A 1 634 ? 9.198 -9.624 -0.128 1.00 92.62 634 LEU A CA 1
ATOM 5001 C C . LEU A 1 634 ? 9.711 -10.508 -1.271 1.00 92.62 634 LEU A C 1
ATOM 5003 O O . LEU A 1 634 ? 9.389 -10.273 -2.438 1.00 92.62 634 LEU A O 1
ATOM 5007 N N . ARG A 1 635 ? 10.480 -11.552 -0.944 1.00 93.06 635 ARG A N 1
ATOM 5008 C CA . ARG A 1 635 ? 10.949 -12.539 -1.923 1.00 93.06 635 ARG A CA 1
ATOM 5009 C C . ARG A 1 635 ? 9.786 -13.348 -2.491 1.00 93.06 635 ARG A C 1
ATOM 5011 O O . ARG A 1 635 ? 9.720 -13.556 -3.704 1.00 93.06 635 ARG A O 1
ATOM 5018 N N . ASP A 1 636 ? 8.842 -13.745 -1.639 1.00 92.75 636 ASP A N 1
ATOM 5019 C CA . ASP A 1 636 ? 7.601 -14.390 -2.073 1.00 92.75 636 ASP A CA 1
ATOM 5020 C C . ASP A 1 636 ? 6.770 -13.458 -2.967 1.00 92.75 636 ASP A C 1
ATOM 5022 O O . ASP A 1 636 ? 6.228 -13.900 -3.980 1.00 92.75 636 ASP A O 1
ATOM 5026 N N . LYS A 1 637 ? 6.737 -12.152 -2.674 1.00 94.44 637 LYS A N 1
ATOM 5027 C CA . LYS A 1 637 ? 6.056 -11.156 -3.514 1.00 94.44 637 LYS A CA 1
ATOM 5028 C C . LYS A 1 637 ? 6.729 -10.905 -4.855 1.00 94.44 637 LYS A C 1
ATOM 5030 O O . LYS A 1 637 ? 6.026 -10.746 -5.851 1.00 94.44 637 LYS A O 1
ATOM 5035 N N . ALA A 1 638 ? 8.057 -10.915 -4.913 1.00 95.06 638 ALA A N 1
ATOM 5036 C CA . ALA A 1 638 ? 8.796 -10.860 -6.172 1.00 95.06 638 ALA A CA 1
ATOM 5037 C C . ALA A 1 638 ? 8.471 -12.074 -7.063 1.00 95.06 638 ALA A C 1
ATOM 5039 O O . ALA A 1 638 ? 8.256 -11.925 -8.267 1.00 95.06 638 ALA A O 1
ATOM 5040 N N . ARG A 1 639 ? 8.361 -13.269 -6.468 1.00 94.94 639 ARG A N 1
ATOM 5041 C CA . ARG A 1 639 ? 7.914 -14.486 -7.162 1.00 94.94 639 ARG A CA 1
ATOM 5042 C C . ARG A 1 639 ? 6.469 -14.371 -7.646 1.00 94.94 639 ARG A C 1
ATOM 5044 O O . ARG A 1 639 ? 6.209 -14.594 -8.825 1.00 94.94 639 ARG A O 1
ATOM 5051 N N . GLU A 1 640 ? 5.546 -13.995 -6.760 1.00 94.12 640 GLU A N 1
ATOM 5052 C CA . GLU A 1 640 ? 4.124 -13.819 -7.082 1.00 94.12 640 GLU A CA 1
ATOM 5053 C C . GLU A 1 640 ? 3.927 -12.802 -8.216 1.00 94.12 640 GLU A C 1
ATOM 5055 O O . GLU A 1 640 ? 3.096 -13.011 -9.100 1.00 94.12 640 GLU A O 1
ATOM 5060 N N . LEU A 1 641 ? 4.726 -11.730 -8.251 1.00 94.56 641 LEU A N 1
ATOM 5061 C CA . LEU A 1 641 ? 4.711 -10.779 -9.358 1.00 94.56 641 LEU A CA 1
ATOM 5062 C C . LEU A 1 641 ? 5.009 -11.482 -10.687 1.00 94.56 641 LEU A C 1
ATOM 5064 O O . LEU A 1 641 ? 4.200 -11.403 -11.602 1.00 94.56 641 LEU A O 1
ATOM 5068 N N . LEU A 1 642 ? 6.116 -12.216 -10.802 1.00 95.12 642 LEU A N 1
ATOM 5069 C CA . LEU A 1 642 ? 6.460 -12.918 -12.045 1.00 95.12 642 LEU A CA 1
ATOM 5070 C C . LEU A 1 642 ? 5.398 -13.965 -12.436 1.00 95.12 642 LEU A C 1
ATOM 5072 O O . LEU A 1 642 ? 5.020 -14.044 -13.608 1.00 95.12 642 LEU A O 1
ATOM 5076 N N . GLU A 1 643 ? 4.855 -14.707 -11.462 1.00 94.19 643 GLU A N 1
ATOM 5077 C CA . GLU A 1 643 ? 3.760 -15.664 -11.687 1.00 94.19 643 GLU A CA 1
ATOM 5078 C C . GLU A 1 643 ? 2.507 -14.972 -12.248 1.00 94.19 643 GLU A C 1
ATOM 5080 O O . GLU A 1 643 ? 1.934 -15.412 -13.248 1.00 94.19 643 GLU A O 1
ATOM 5085 N N . THR A 1 644 ? 2.101 -13.846 -11.653 1.00 91.38 644 THR A N 1
ATOM 5086 C CA . THR A 1 644 ? 0.925 -13.074 -12.094 1.00 91.38 644 THR A CA 1
ATOM 5087 C C . THR A 1 644 ? 1.132 -12.374 -13.437 1.00 91.38 644 THR A C 1
ATOM 5089 O O . THR A 1 644 ? 0.155 -12.081 -14.123 1.00 91.38 644 THR A O 1
ATOM 5092 N N . GLN A 1 645 ? 2.383 -12.166 -13.862 1.00 92.19 645 GLN A N 1
ATOM 5093 C CA . GLN A 1 645 ? 2.724 -11.704 -15.211 1.00 92.19 645 GLN A CA 1
ATOM 5094 C C . GLN A 1 645 ? 2.823 -12.851 -16.240 1.00 92.19 645 GLN A C 1
ATOM 5096 O O . GLN A 1 645 ? 3.085 -12.618 -17.421 1.00 92.19 645 GLN A O 1
ATOM 5101 N N . GLY A 1 646 ? 2.557 -14.094 -15.829 1.00 91.06 646 GLY A N 1
ATOM 5102 C CA . GLY A 1 646 ? 2.449 -15.251 -16.714 1.00 91.06 646 GLY A CA 1
ATOM 5103 C C . GLY A 1 646 ? 3.732 -16.066 -16.878 1.00 91.06 646 GLY A C 1
ATOM 5104 O O . GLY A 1 646 ? 3.796 -16.852 -17.826 1.00 91.06 646 GLY A O 1
ATOM 5105 N N . ILE A 1 647 ? 4.733 -15.903 -16.002 1.00 92.25 647 ILE A N 1
ATOM 5106 C CA . ILE A 1 647 ? 5.876 -16.826 -15.916 1.00 92.25 647 ILE A CA 1
ATOM 5107 C C . ILE A 1 647 ? 5.444 -18.076 -15.123 1.00 92.25 647 ILE A C 1
ATOM 5109 O O . ILE A 1 647 ? 4.993 -17.948 -13.985 1.00 92.25 647 ILE A O 1
ATOM 5113 N N . PRO A 1 648 ? 5.559 -19.290 -15.691 1.00 90.31 648 PRO A N 1
ATOM 5114 C CA . PRO A 1 648 ? 5.245 -20.532 -14.983 1.00 90.31 648 PRO A CA 1
ATOM 5115 C C . PRO A 1 648 ? 6.115 -20.756 -13.737 1.00 90.31 648 PRO A C 1
ATOM 5117 O O . PRO A 1 648 ? 7.279 -20.360 -13.705 1.00 90.31 648 PRO A O 1
ATOM 5120 N N . ARG A 1 649 ? 5.576 -21.447 -12.724 1.00 90.31 649 ARG A N 1
ATOM 5121 C CA . ARG A 1 649 ? 6.256 -21.694 -11.434 1.00 90.31 649 ARG A CA 1
ATOM 5122 C C . ARG A 1 649 ? 7.602 -22.406 -11.570 1.00 90.31 649 ARG A C 1
ATOM 5124 O O . ARG A 1 649 ? 8.559 -22.059 -10.886 1.00 90.31 649 ARG A O 1
ATOM 5131 N N . ASP A 1 650 ? 7.678 -23.377 -12.470 1.00 88.06 650 ASP A N 1
ATOM 5132 C CA . ASP A 1 650 ? 8.879 -24.143 -12.821 1.00 88.06 650 ASP A CA 1
ATOM 5133 C C . ASP A 1 650 ? 9.923 -23.319 -13.591 1.00 88.06 650 ASP A C 1
ATOM 5135 O O . ASP A 1 650 ? 11.081 -23.720 -13.679 1.00 88.06 650 ASP A O 1
ATOM 5139 N N . ARG A 1 651 ? 9.531 -22.145 -14.101 1.00 90.31 651 ARG A N 1
ATOM 5140 C CA . ARG A 1 651 ? 10.371 -21.209 -14.858 1.00 90.31 651 ARG A CA 1
ATOM 5141 C C . ARG A 1 651 ? 10.716 -19.934 -14.092 1.00 90.31 651 ARG A C 1
ATOM 5143 O O . ARG A 1 651 ? 11.453 -19.101 -14.606 1.00 90.31 651 ARG A O 1
ATOM 5150 N N . ILE A 1 652 ? 10.240 -19.775 -12.858 1.00 94.44 652 ILE A N 1
ATOM 5151 C CA . ILE A 1 652 ? 10.670 -18.678 -11.981 1.00 94.44 652 ILE A CA 1
ATOM 5152 C C . ILE A 1 652 ? 12.199 -18.734 -11.808 1.00 94.44 652 ILE A C 1
ATOM 5154 O O . ILE A 1 652 ? 12.729 -19.841 -11.630 1.00 94.44 652 ILE A O 1
ATOM 5158 N N . PRO A 1 653 ? 12.913 -17.585 -11.817 1.00 94.94 653 PRO A N 1
ATOM 5159 C CA . PRO A 1 653 ? 14.344 -17.529 -11.529 1.00 94.94 653 PRO A CA 1
ATOM 5160 C C . PRO A 1 653 ? 14.713 -18.352 -10.296 1.00 94.94 653 PRO A C 1
ATOM 5162 O O . PRO A 1 653 ? 14.116 -18.187 -9.232 1.00 94.94 653 PRO A O 1
ATOM 5165 N N . HIS A 1 654 ? 15.708 -19.233 -10.422 1.00 93.56 654 HIS A N 1
ATOM 5166 C CA . HIS A 1 654 ? 16.055 -20.197 -9.371 1.00 93.56 654 HIS A CA 1
ATOM 5167 C C . HIS A 1 654 ? 16.327 -19.527 -8.011 1.00 93.56 654 HIS A C 1
ATOM 5169 O O . HIS A 1 654 ? 15.928 -20.029 -6.963 1.00 93.56 654 HIS A O 1
ATOM 5175 N N . VAL A 1 655 ? 16.942 -18.344 -8.032 1.00 93.31 655 VAL A N 1
ATOM 5176 C CA . VAL A 1 655 ? 17.237 -17.528 -6.845 1.00 93.31 655 VAL A CA 1
ATOM 5177 C C . VAL A 1 655 ? 15.988 -17.035 -6.100 1.00 93.31 655 VAL A C 1
ATOM 5179 O O . VAL A 1 655 ? 16.070 -16.772 -4.906 1.00 93.31 655 VAL A O 1
ATOM 5182 N N . LEU A 1 656 ? 14.817 -16.978 -6.743 1.00 95.00 656 LEU A N 1
ATOM 5183 C CA . LEU A 1 656 ? 13.540 -16.588 -6.127 1.00 95.00 656 LEU A CA 1
ATOM 5184 C C . LEU A 1 656 ? 12.655 -17.785 -5.742 1.00 95.00 656 LEU A C 1
ATOM 5186 O O . LEU A 1 656 ? 11.611 -17.588 -5.115 1.00 95.00 656 LEU A O 1
ATOM 5190 N N . ARG A 1 657 ? 13.036 -19.020 -6.097 1.00 92.31 657 ARG A N 1
ATOM 5191 C CA . ARG A 1 657 ? 12.276 -20.229 -5.736 1.00 92.31 657 ARG A CA 1
ATOM 5192 C C . ARG A 1 657 ? 12.362 -20.488 -4.224 1.00 92.31 657 ARG A C 1
ATOM 5194 O O . ARG A 1 657 ? 13.428 -20.265 -3.644 1.00 92.31 657 ARG A O 1
ATOM 5201 N N . PRO A 1 658 ? 11.272 -20.947 -3.584 1.00 92.00 658 PRO A N 1
ATOM 5202 C CA . PRO A 1 658 ? 11.283 -21.187 -2.147 1.00 92.00 658 PRO A CA 1
ATOM 5203 C C . PRO A 1 658 ? 12.274 -22.303 -1.798 1.00 92.00 658 PRO A C 1
ATOM 5205 O O . PRO A 1 658 ? 12.344 -23.314 -2.501 1.00 92.00 658 PRO A O 1
ATOM 5208 N N . ARG A 1 659 ? 13.046 -22.107 -0.727 1.00 92.19 659 ARG A N 1
ATOM 5209 C CA . ARG A 1 659 ? 13.989 -23.085 -0.171 1.00 92.19 659 ARG A CA 1
ATOM 5210 C C . ARG A 1 659 ? 13.458 -23.627 1.153 1.00 92.19 659 ARG A C 1
ATOM 5212 O O . ARG A 1 659 ? 12.572 -23.046 1.780 1.00 92.19 659 ARG A O 1
ATOM 5219 N N . GLN A 1 660 ? 13.981 -24.774 1.570 1.00 93.94 660 GLN A N 1
ATOM 5220 C CA . GLN A 1 660 ? 13.621 -25.357 2.856 1.00 93.94 660 GLN A CA 1
ATOM 5221 C C . GLN A 1 660 ? 14.297 -24.571 3.987 1.00 93.94 660 GLN A C 1
ATOM 5223 O O . GLN A 1 660 ? 15.499 -24.323 3.937 1.00 93.94 660 GLN A O 1
ATOM 5228 N N . LYS A 1 661 ? 13.529 -24.212 5.022 1.00 94.88 661 LYS A N 1
ATOM 5229 C CA . LYS A 1 661 ? 14.092 -23.667 6.263 1.00 94.88 661 LYS A CA 1
ATOM 5230 C C . LYS A 1 661 ? 14.952 -24.733 6.952 1.00 94.88 661 LYS A C 1
ATOM 5232 O O . LYS A 1 661 ? 14.506 -25.881 7.043 1.00 94.88 661 LYS A O 1
ATOM 5237 N N . PRO A 1 662 ? 16.141 -24.388 7.462 1.00 95.44 662 PRO A N 1
ATOM 5238 C CA . PRO A 1 662 ? 16.989 -25.347 8.141 1.00 95.44 662 PRO A CA 1
ATOM 5239 C C . PRO A 1 662 ? 16.382 -25.725 9.505 1.00 95.44 662 PRO A C 1
ATOM 5241 O O . PRO A 1 662 ? 15.588 -24.960 10.062 1.00 95.44 662 PRO A O 1
ATOM 5244 N N . PRO A 1 663 ? 16.738 -26.892 10.074 1.00 96.25 663 PRO A N 1
ATOM 5245 C CA . PRO A 1 663 ? 16.193 -27.338 11.360 1.00 96.25 663 PRO A CA 1
ATOM 5246 C C . PRO A 1 663 ? 16.438 -26.368 12.530 1.00 96.25 663 PRO A C 1
ATOM 5248 O O . PRO A 1 663 ? 15.669 -26.358 13.486 1.00 96.25 663 PRO A O 1
ATOM 5251 N N . ASP A 1 664 ? 17.487 -25.545 12.455 1.00 95.12 664 ASP A N 1
ATOM 5252 C CA . ASP A 1 664 ? 17.892 -24.556 13.462 1.00 95.12 664 ASP A CA 1
ATOM 5253 C C . ASP A 1 664 ? 17.306 -23.148 13.222 1.00 95.12 664 ASP A C 1
ATOM 5255 O O . ASP A 1 664 ? 17.625 -22.219 13.961 1.00 95.12 664 ASP A O 1
ATOM 5259 N N . TYR A 1 665 ? 16.426 -22.963 12.229 1.00 94.44 665 TYR A N 1
ATOM 5260 C CA . TYR A 1 665 ? 15.888 -21.651 11.836 1.00 94.44 665 TYR A CA 1
ATOM 5261 C C . TYR A 1 665 ? 15.298 -20.850 13.012 1.00 94.44 665 TYR A C 1
ATOM 5263 O O . TYR A 1 665 ? 15.655 -19.692 13.227 1.00 94.44 665 TYR A O 1
ATOM 5271 N N . GLU A 1 666 ? 14.436 -21.474 13.818 1.00 94.81 666 GLU A N 1
ATOM 5272 C CA . GLU A 1 666 ? 13.812 -20.819 14.979 1.00 94.81 666 GLU A CA 1
ATOM 5273 C C . GLU A 1 666 ? 14.827 -20.518 16.095 1.00 94.81 666 GLU A C 1
ATOM 5275 O O . GLU A 1 666 ? 14.690 -19.528 16.814 1.00 94.81 666 GLU A O 1
ATOM 5280 N N . GLN A 1 667 ? 15.880 -21.337 16.224 1.00 94.62 667 GLN A N 1
ATOM 5281 C CA . GLN A 1 667 ? 16.959 -21.091 17.185 1.00 94.62 667 GLN A CA 1
ATOM 5282 C C . GLN A 1 667 ? 17.780 -19.866 16.782 1.00 94.62 667 GLN A C 1
ATOM 5284 O O . GLN A 1 667 ? 18.136 -19.077 17.651 1.00 94.62 667 GLN A O 1
ATOM 5289 N N . ARG A 1 668 ? 18.022 -19.656 15.481 1.00 93.75 668 ARG A N 1
ATOM 5290 C CA . ARG A 1 668 ? 18.707 -18.456 14.971 1.00 93.75 668 ARG A CA 1
ATOM 5291 C C . ARG A 1 668 ? 17.915 -17.184 15.246 1.00 93.75 668 ARG A C 1
ATOM 5293 O O . ARG A 1 668 ? 18.489 -16.207 15.709 1.00 93.75 668 ARG A O 1
ATOM 5300 N N . ILE A 1 669 ? 16.600 -17.208 15.012 1.00 95.12 669 ILE A N 1
ATOM 5301 C CA . ILE A 1 669 ? 15.725 -16.067 15.327 1.00 95.12 669 ILE A CA 1
ATOM 5302 C C . ILE A 1 669 ? 15.752 -15.775 16.827 1.00 95.12 669 ILE A C 1
ATOM 5304 O O . ILE A 1 669 ? 15.875 -14.620 17.228 1.00 95.12 669 ILE A O 1
ATOM 5308 N N . ARG A 1 670 ? 15.665 -16.812 17.669 1.00 94.75 670 ARG A N 1
ATOM 5309 C CA . ARG A 1 670 ? 15.736 -16.643 19.123 1.00 94.75 670 ARG A CA 1
ATOM 5310 C C . ARG A 1 670 ? 17.091 -16.097 19.572 1.00 94.75 670 ARG A C 1
ATOM 5312 O O . ARG A 1 670 ? 17.106 -15.154 20.347 1.00 94.75 670 ARG A O 1
ATOM 5319 N N . ALA A 1 671 ? 18.194 -16.611 19.032 1.00 92.62 671 ALA A N 1
ATOM 5320 C CA . ALA A 1 671 ? 19.534 -16.113 19.327 1.00 92.62 671 ALA A CA 1
ATOM 5321 C C . ALA A 1 671 ? 19.701 -14.637 18.939 1.00 92.62 671 ALA A C 1
ATOM 5323 O O . ALA A 1 671 ? 20.317 -13.882 19.683 1.00 92.62 671 ALA A O 1
ATOM 5324 N N . GLU A 1 672 ? 19.116 -14.205 17.818 1.00 91.81 672 GLU A N 1
ATOM 5325 C CA . GLU A 1 672 ? 19.098 -12.792 17.438 1.00 91.81 672 GLU A CA 1
ATOM 5326 C C . GLU A 1 672 ? 18.275 -11.950 18.421 1.00 91.81 672 GLU A C 1
ATOM 5328 O O . GLU A 1 672 ? 18.724 -10.887 18.835 1.00 91.81 672 GLU A O 1
ATOM 5333 N N . ILE A 1 673 ? 17.091 -12.416 18.835 1.00 92.81 673 ILE A N 1
ATOM 5334 C CA . ILE A 1 673 ? 16.265 -11.723 19.837 1.00 92.81 673 ILE A CA 1
ATOM 5335 C C . ILE A 1 673 ? 17.015 -11.603 21.167 1.00 92.81 673 ILE A C 1
ATOM 5337 O O . ILE A 1 673 ? 17.091 -10.512 21.728 1.00 92.81 673 ILE A O 1
ATOM 5341 N N . ASP A 1 674 ? 17.601 -12.697 21.649 1.00 91.12 674 ASP A N 1
ATOM 5342 C CA . ASP A 1 674 ? 18.348 -12.741 22.907 1.00 91.12 674 ASP A CA 1
ATOM 5343 C C . ASP A 1 674 ? 19.584 -11.839 22.832 1.00 91.12 674 ASP A C 1
ATOM 5345 O O . ASP A 1 674 ? 19.818 -11.027 23.731 1.00 91.12 674 ASP A O 1
ATOM 5349 N N . SER A 1 675 ? 20.323 -11.906 21.717 1.00 87.56 675 SER A N 1
ATOM 5350 C CA . SER A 1 675 ? 21.426 -10.992 21.433 1.00 87.56 675 SER A CA 1
ATOM 5351 C C . SER A 1 675 ? 20.944 -9.556 21.422 1.00 87.56 675 SER A C 1
ATOM 5353 O O . SER A 1 675 ? 21.679 -8.703 21.899 1.00 87.56 675 SER A O 1
ATOM 5355 N N . MET A 1 676 ? 19.747 -9.278 20.890 1.00 82.31 676 MET A N 1
ATOM 5356 C CA . MET A 1 676 ? 19.219 -7.927 20.807 1.00 82.31 676 MET A CA 1
ATOM 5357 C C . MET A 1 676 ? 18.753 -7.378 22.166 1.00 82.31 676 MET A C 1
ATOM 5359 O O . MET A 1 676 ? 18.864 -6.183 22.418 1.00 82.31 676 MET A O 1
ATOM 5363 N N . ASN A 1 677 ? 18.272 -8.244 23.049 1.00 81.62 677 ASN A N 1
ATOM 5364 C CA . ASN A 1 677 ? 17.811 -7.858 24.378 1.00 81.62 677 ASN A CA 1
ATOM 5365 C C . ASN A 1 677 ? 18.981 -7.693 25.369 1.00 81.62 677 ASN A C 1
ATOM 5367 O O . ASN A 1 677 ? 18.933 -6.830 26.241 1.00 81.62 677 ASN A O 1
ATOM 5371 N N . ALA A 1 678 ? 20.064 -8.471 25.229 1.00 78.75 678 ALA A N 1
ATOM 5372 C CA . ALA A 1 678 ? 21.182 -8.500 26.187 1.00 78.75 678 ALA A CA 1
ATOM 5373 C C . ALA A 1 678 ? 21.979 -7.180 26.315 1.00 78.75 678 ALA A C 1
ATOM 5375 O O . ALA A 1 678 ? 22.557 -6.901 27.361 1.00 78.75 678 ALA A O 1
ATOM 5376 N N . TRP A 1 679 ? 22.003 -6.357 25.269 1.00 67.38 679 TRP A N 1
ATOM 5377 C CA . TRP A 1 679 ? 22.624 -5.019 25.220 1.00 67.38 679 TRP A CA 1
ATOM 5378 C C . TRP A 1 679 ? 21.598 -3.898 25.467 1.00 67.38 679 TRP A C 1
ATOM 5380 O O . TRP A 1 679 ? 21.896 -2.727 25.246 1.00 67.38 679 TRP A O 1
ATOM 5390 N N . GLY A 1 680 ? 20.386 -4.254 25.915 1.00 61.91 680 GLY A N 1
ATOM 5391 C CA . GLY A 1 680 ? 19.292 -3.327 26.213 1.00 61.91 680 GLY A CA 1
ATOM 5392 C C . GLY A 1 680 ? 18.558 -2.779 24.985 1.00 61.91 680 GLY A C 1
ATOM 5393 O O . GLY A 1 680 ? 17.687 -1.923 25.130 1.00 61.91 680 GLY A O 1
ATOM 5394 N N . GLY A 1 681 ? 18.881 -3.256 23.780 1.00 67.19 681 GLY A N 1
ATOM 5395 C CA . GLY A 1 681 ? 18.072 -3.001 22.592 1.00 67.19 681 GLY A CA 1
ATOM 5396 C C . GLY A 1 681 ? 16.768 -3.807 22.600 1.00 67.19 681 GLY A C 1
ATOM 5397 O O . GLY A 1 681 ? 16.508 -4.603 23.500 1.00 67.19 681 GLY A O 1
ATOM 5398 N N . ALA A 1 682 ? 15.948 -3.631 21.562 1.00 73.69 682 ALA A N 1
ATOM 5399 C CA . ALA A 1 682 ? 14.804 -4.512 21.323 1.00 73.69 682 ALA A CA 1
ATOM 5400 C C . ALA A 1 682 ? 14.793 -5.010 19.879 1.00 73.69 682 ALA A C 1
ATOM 5402 O O . ALA A 1 682 ? 14.871 -4.219 18.929 1.00 73.69 682 ALA A O 1
ATOM 5403 N N . ALA A 1 683 ? 14.663 -6.328 19.711 1.00 78.94 683 ALA A N 1
ATOM 5404 C CA . ALA A 1 683 ? 14.393 -6.913 18.407 1.00 78.94 683 ALA A CA 1
ATOM 5405 C C . ALA A 1 683 ? 13.079 -6.371 17.838 1.00 78.94 683 ALA A C 1
ATOM 5407 O O . ALA A 1 683 ? 12.057 -6.294 18.522 1.00 78.94 683 ALA A O 1
ATOM 5408 N N . SER A 1 684 ? 13.082 -6.000 16.560 1.00 87.19 684 SER A N 1
ATOM 5409 C CA . SER A 1 684 ? 11.911 -5.359 15.968 1.00 87.19 684 SER A CA 1
ATOM 5410 C C . SER A 1 684 ? 10.826 -6.377 15.658 1.00 87.19 684 SER A C 1
ATOM 5412 O O . SER A 1 684 ? 11.100 -7.499 15.209 1.00 87.19 684 SER A O 1
ATOM 5414 N N . ARG A 1 685 ? 9.579 -5.952 15.846 1.00 94.56 685 ARG A N 1
ATOM 5415 C CA . ARG A 1 685 ? 8.399 -6.625 15.313 1.00 94.56 685 ARG A CA 1
ATOM 5416 C C . ARG A 1 685 ? 7.970 -5.910 14.039 1.00 94.56 685 ARG A C 1
ATOM 5418 O O . ARG A 1 685 ? 7.934 -4.683 14.013 1.00 94.56 685 ARG A O 1
ATOM 5425 N N . ALA A 1 686 ? 7.702 -6.649 12.970 1.00 96.19 686 ALA A N 1
ATOM 5426 C CA . ALA A 1 686 ? 7.306 -6.046 11.705 1.00 96.19 686 ALA A CA 1
ATOM 5427 C C . ALA A 1 686 ? 6.448 -6.975 10.844 1.00 96.19 686 ALA A C 1
ATOM 5429 O O . ALA A 1 686 ? 6.580 -8.202 10.888 1.00 96.19 686 ALA A O 1
ATOM 5430 N N . VAL A 1 687 ? 5.603 -6.363 10.018 1.00 96.88 687 VAL A N 1
ATOM 5431 C CA . VAL A 1 687 ? 4.855 -7.026 8.948 1.00 96.88 687 VAL A CA 1
ATOM 5432 C C . VAL A 1 687 ? 5.017 -6.242 7.648 1.00 96.88 687 VAL A C 1
ATOM 5434 O O . VAL A 1 687 ? 4.867 -5.019 7.625 1.00 96.88 687 VAL A O 1
ATOM 5437 N N . GLU A 1 688 ? 5.338 -6.945 6.564 1.00 96.00 688 GLU A N 1
ATOM 5438 C CA . GLU A 1 688 ? 5.309 -6.379 5.215 1.00 96.00 688 GLU A CA 1
ATOM 5439 C C . GLU A 1 688 ? 3.946 -6.603 4.562 1.00 96.00 688 GLU A C 1
ATOM 5441 O O . GLU A 1 688 ? 3.336 -7.670 4.715 1.00 96.00 688 GLU A O 1
ATOM 5446 N N . LEU A 1 689 ? 3.451 -5.570 3.879 1.00 96.75 689 LEU A N 1
ATOM 5447 C CA . LEU A 1 689 ? 2.118 -5.546 3.292 1.00 96.75 689 LEU A CA 1
ATOM 5448 C C . LEU A 1 689 ? 2.124 -4.914 1.907 1.00 96.75 689 LEU A C 1
ATOM 5450 O O . LEU A 1 689 ? 2.820 -3.927 1.648 1.00 96.75 689 LEU A O 1
ATOM 5454 N N . HIS A 1 690 ? 1.283 -5.454 1.025 1.00 96.12 690 HIS A N 1
ATOM 5455 C CA . HIS A 1 690 ? 1.152 -5.005 -0.352 1.00 96.12 690 HIS A CA 1
ATOM 5456 C C . HIS A 1 690 ? -0.301 -4.627 -0.675 1.00 96.12 690 HIS A C 1
ATOM 5458 O O . HIS A 1 690 ? -1.236 -5.404 -0.487 1.00 96.12 690 HIS A O 1
ATOM 5464 N N . ASN A 1 691 ? -0.503 -3.455 -1.281 1.00 95.56 691 ASN A N 1
ATOM 5465 C CA . ASN A 1 691 ? -1.687 -3.259 -2.116 1.00 95.56 691 ASN A CA 1
ATOM 5466 C C . ASN A 1 691 ? -1.390 -3.918 -3.457 1.00 95.56 691 ASN A C 1
ATOM 5468 O O . ASN A 1 691 ? -0.447 -3.517 -4.126 1.00 95.56 691 ASN A O 1
ATOM 5472 N N . GLY A 1 692 ? -2.117 -4.962 -3.845 1.00 92.12 692 GLY A N 1
ATOM 5473 C CA . GLY A 1 692 ? -1.942 -5.631 -5.133 1.00 92.12 692 GLY A CA 1
ATOM 5474 C C . GLY A 1 692 ? -2.358 -4.733 -6.301 1.00 92.12 692 GLY A C 1
ATOM 5475 O O . GLY A 1 692 ? -3.276 -3.929 -6.164 1.00 92.12 692 GLY A O 1
ATOM 5476 N N . THR A 1 693 ? -1.707 -4.864 -7.456 1.00 90.75 693 THR A N 1
ATOM 5477 C CA . THR A 1 693 ? -2.004 -4.036 -8.637 1.00 90.75 693 THR A CA 1
ATOM 5478 C C . THR A 1 693 ? -3.401 -4.336 -9.195 1.00 90.75 693 THR A C 1
ATOM 5480 O O . THR A 1 693 ? -3.869 -5.478 -9.171 1.00 90.75 693 THR A O 1
ATOM 5483 N N . GLY A 1 694 ? -4.089 -3.311 -9.699 1.00 88.25 694 GLY A N 1
ATOM 5484 C CA . GLY A 1 694 ? -5.449 -3.427 -10.218 1.00 88.25 694 GLY A CA 1
ATOM 5485 C C . GLY A 1 694 ? -6.421 -3.894 -9.133 1.00 88.25 694 GLY A C 1
ATOM 5486 O O . GLY A 1 694 ? -6.392 -3.402 -8.008 1.00 88.25 694 GLY A O 1
ATOM 5487 N N . PHE A 1 695 ? -7.250 -4.883 -9.463 1.00 87.38 695 PHE A N 1
ATOM 5488 C CA . PHE A 1 695 ? -8.347 -5.377 -8.619 1.00 87.38 695 PHE A CA 1
ATOM 5489 C C . PHE A 1 695 ? -7.932 -6.410 -7.552 1.00 87.38 695 PHE A C 1
ATOM 5491 O O . PHE A 1 695 ? -8.793 -7.067 -6.963 1.00 87.38 695 PHE A O 1
ATOM 5498 N N . ALA A 1 696 ? -6.633 -6.601 -7.316 1.00 89.88 696 ALA A N 1
ATOM 5499 C CA . ALA A 1 696 ? -6.126 -7.491 -6.270 1.00 89.88 696 ALA A CA 1
ATOM 5500 C C . ALA A 1 696 ? -6.364 -6.928 -4.847 1.00 89.88 696 ALA A C 1
ATOM 5502 O O . ALA A 1 696 ? -6.835 -5.802 -4.680 1.00 89.88 696 ALA A O 1
ATOM 5503 N N . LEU A 1 697 ? -6.071 -7.737 -3.820 1.00 92.69 697 LEU A N 1
ATOM 5504 C CA . LEU A 1 697 ? -6.270 -7.381 -2.406 1.00 92.69 697 LEU A CA 1
ATOM 5505 C C . LEU A 1 697 ? -5.460 -6.142 -1.997 1.00 92.69 697 LEU A C 1
ATOM 5507 O O . LEU A 1 697 ? -4.370 -5.907 -2.517 1.00 92.69 697 LEU A O 1
ATOM 5511 N N . LYS A 1 698 ? -5.981 -5.365 -1.041 1.00 95.25 698 LYS A N 1
ATOM 5512 C CA . LYS A 1 698 ? -5.406 -4.086 -0.592 1.00 95.25 698 LYS A CA 1
ATOM 5513 C C . LYS A 1 698 ? -4.950 -4.155 0.866 1.00 95.25 698 LYS A C 1
ATOM 5515 O O . LYS A 1 698 ? -5.530 -3.513 1.741 1.00 95.25 698 LYS A O 1
ATOM 5520 N N . GLU A 1 699 ? -3.936 -4.977 1.140 1.00 96.75 699 GLU A N 1
ATOM 5521 C CA . GLU A 1 699 ? -3.520 -5.337 2.507 1.00 96.75 699 GLU A CA 1
ATOM 5522 C C . GLU A 1 699 ? -3.120 -4.107 3.344 1.00 96.75 699 GLU A C 1
ATOM 5524 O O . GLU A 1 699 ? -3.483 -4.008 4.515 1.00 96.75 699 GLU A O 1
ATOM 5529 N N . ILE A 1 700 ? -2.445 -3.125 2.736 1.00 97.19 700 ILE A N 1
ATOM 5530 C CA . ILE A 1 700 ? -2.024 -1.889 3.416 1.00 97.19 700 ILE A CA 1
ATOM 5531 C C . ILE A 1 700 ? -3.244 -1.051 3.812 1.00 97.19 700 ILE A C 1
ATOM 5533 O O . ILE A 1 700 ? -3.287 -0.493 4.907 1.00 97.19 700 ILE A O 1
ATOM 5537 N N . MET A 1 701 ? -4.251 -0.955 2.937 1.00 96.00 701 MET A N 1
ATOM 5538 C CA . MET A 1 701 ? -5.476 -0.209 3.245 1.00 96.00 701 MET A CA 1
ATOM 5539 C C . MET A 1 701 ? -6.240 -0.851 4.404 1.00 96.00 701 MET A C 1
ATOM 5541 O O . MET A 1 701 ? -6.744 -0.137 5.267 1.00 96.00 701 MET A O 1
ATOM 5545 N N . VAL A 1 702 ? -6.269 -2.185 4.464 1.00 97.94 702 VAL A N 1
ATOM 5546 C CA . VAL A 1 702 ? -6.855 -2.933 5.585 1.00 97.94 702 VAL A CA 1
ATOM 5547 C C . VAL A 1 702 ? -6.081 -2.678 6.881 1.00 97.94 702 VAL A C 1
ATOM 5549 O O . VAL A 1 702 ? -6.704 -2.439 7.914 1.00 97.94 702 VAL A O 1
ATOM 5552 N N . ALA A 1 703 ? -4.744 -2.661 6.840 1.00 98.00 703 ALA A N 1
ATOM 5553 C CA . ALA A 1 703 ? -3.910 -2.332 7.999 1.00 98.00 703 ALA A CA 1
ATOM 5554 C C . ALA A 1 703 ? -4.148 -0.908 8.516 1.00 98.00 703 ALA A C 1
ATOM 5556 O O . ALA A 1 703 ? -4.450 -0.733 9.697 1.00 98.00 703 ALA A O 1
ATOM 5557 N N . LYS A 1 704 ? -4.088 0.101 7.631 1.00 97.38 704 LYS A N 1
ATOM 5558 C CA . LYS A 1 704 ? -4.388 1.500 7.980 1.00 97.38 704 LYS A CA 1
ATOM 5559 C C . LYS A 1 704 ? -5.787 1.616 8.586 1.00 97.38 704 LYS A C 1
ATOM 5561 O O . LYS A 1 704 ? -5.946 2.208 9.648 1.00 97.38 704 LYS A O 1
ATOM 5566 N N . ALA A 1 705 ? -6.794 1.015 7.948 1.00 97.88 705 ALA A N 1
ATOM 5567 C CA . ALA A 1 705 ? -8.165 1.073 8.439 1.00 97.88 705 ALA A CA 1
ATOM 5568 C C . ALA A 1 705 ? -8.332 0.395 9.806 1.00 97.88 705 ALA A C 1
ATOM 5570 O O . ALA A 1 705 ? -9.023 0.935 10.665 1.00 97.88 705 ALA A O 1
ATOM 5571 N N . THR A 1 706 ? -7.648 -0.729 10.035 1.00 98.31 706 THR A N 1
ATOM 5572 C CA . THR A 1 706 ? -7.628 -1.427 11.328 1.00 98.31 706 THR A CA 1
ATOM 5573 C C . THR A 1 706 ? -7.045 -0.534 12.421 1.00 98.31 706 THR A C 1
ATOM 5575 O O . THR A 1 706 ? -7.711 -0.297 13.426 1.00 98.31 706 THR A O 1
ATOM 5578 N N . LEU A 1 707 ? -5.850 0.027 12.212 1.00 97.62 707 LEU A N 1
ATOM 5579 C CA . LEU A 1 707 ? -5.180 0.858 13.219 1.00 97.62 707 LEU A CA 1
ATOM 5580 C C . LEU A 1 707 ? -5.904 2.193 13.452 1.00 97.62 707 LEU A C 1
ATOM 5582 O O . LEU A 1 707 ? -6.010 2.638 14.589 1.00 97.62 707 LEU A O 1
ATOM 5586 N N . PHE A 1 708 ? -6.482 2.814 12.418 1.00 97.69 708 PHE A N 1
ATOM 5587 C CA . PHE A 1 708 ? -7.287 4.032 12.595 1.00 97.69 708 PHE A CA 1
ATOM 5588 C C . PHE A 1 708 ? -8.613 3.739 13.306 1.00 97.69 708 PHE A C 1
ATOM 5590 O O . PHE A 1 708 ? -9.088 4.543 14.108 1.00 97.69 708 PHE A O 1
ATOM 5597 N N . ASN A 1 709 ? -9.222 2.580 13.040 1.00 97.50 709 ASN A N 1
ATOM 5598 C CA . ASN A 1 709 ? -10.444 2.169 13.718 1.00 97.50 709 ASN A CA 1
ATOM 5599 C C . ASN A 1 709 ? -10.194 1.815 15.191 1.00 97.50 709 ASN A C 1
ATOM 5601 O O . ASN A 1 709 ? -11.083 2.059 16.001 1.00 97.50 709 ASN A O 1
ATOM 5605 N N . LEU A 1 710 ? -9.020 1.284 15.536 1.00 96.62 710 LEU A N 1
ATOM 5606 C CA . LEU A 1 710 ? -8.667 0.827 16.886 1.00 96.62 710 LEU A CA 1
ATOM 5607 C C . LEU A 1 710 ? -7.769 1.793 17.669 1.00 96.62 710 LEU A C 1
ATOM 5609 O O . LEU A 1 710 ? -7.342 1.463 18.766 1.00 96.62 710 LEU A O 1
ATOM 5613 N N . ALA A 1 711 ? -7.485 2.983 17.134 1.00 94.75 711 ALA A N 1
ATOM 5614 C CA . ALA A 1 711 ? -6.677 3.975 17.833 1.00 94.75 711 ALA A CA 1
ATOM 5615 C C . ALA A 1 711 ? -7.239 4.266 19.236 1.00 94.75 711 ALA A C 1
ATOM 5617 O O . ALA A 1 711 ? -8.431 4.575 19.370 1.00 94.75 711 ALA A O 1
ATOM 5618 N N . SER A 1 712 ? -6.382 4.150 20.256 1.00 90.62 712 SER A N 1
ATOM 5619 C CA . SER A 1 712 ? -6.789 4.300 21.651 1.00 90.62 712 SER A CA 1
ATOM 5620 C C . SER A 1 712 ? -7.001 5.773 22.045 1.00 90.62 712 SER A C 1
ATOM 5622 O O . SER A 1 712 ? -6.468 6.691 21.398 1.00 90.62 712 SER A O 1
ATOM 5624 N N . PRO A 1 713 ? -7.800 6.044 23.094 1.00 92.50 713 PRO A N 1
ATOM 5625 C CA . PRO A 1 713 ? -7.956 7.389 23.642 1.00 92.50 713 PRO A CA 1
ATOM 5626 C C . PRO A 1 713 ? -6.615 7.995 24.056 1.00 92.50 713 PRO A C 1
ATOM 5628 O O . PRO A 1 713 ? -5.790 7.345 24.688 1.00 92.50 713 PRO A O 1
ATOM 5631 N N . GLY A 1 714 ? -6.390 9.258 23.703 1.00 93.69 714 GLY A N 1
ATOM 5632 C CA . GLY A 1 714 ? -5.148 9.983 23.962 1.00 93.69 714 GLY A CA 1
ATOM 5633 C C . GLY A 1 714 ? -3.955 9.575 23.090 1.00 93.69 714 GLY A C 1
ATOM 5634 O O . GLY A 1 714 ? -2.929 10.250 23.161 1.00 93.69 714 GLY A O 1
ATOM 5635 N N . ALA A 1 715 ? -4.072 8.539 22.249 1.00 96.00 715 ALA A N 1
ATOM 5636 C CA . ALA A 1 715 ? -3.020 8.172 21.305 1.00 96.00 715 ALA A CA 1
ATOM 5637 C C . ALA A 1 715 ? -2.740 9.305 20.311 1.00 96.00 715 ALA A C 1
ATOM 5639 O O . ALA A 1 715 ? -3.657 10.008 19.884 1.00 96.00 715 ALA A O 1
ATOM 5640 N N . VAL A 1 716 ? -1.485 9.453 19.895 1.00 97.69 716 VAL A N 1
ATOM 5641 C CA . VAL A 1 716 ? -1.048 10.461 18.925 1.00 97.69 716 VAL A CA 1
ATOM 5642 C C . VAL A 1 716 ? -0.832 9.816 17.563 1.00 97.69 716 VAL A C 1
ATOM 5644 O O . VAL A 1 716 ? -0.041 8.884 17.422 1.00 97.69 716 VAL A O 1
ATOM 5647 N N . LEU A 1 717 ? -1.530 10.335 16.551 1.00 98.06 717 LEU A N 1
ATOM 5648 C CA . LEU A 1 717 ? -1.457 9.886 15.165 1.00 98.06 717 LEU A CA 1
ATOM 5649 C C . LEU A 1 717 ? -0.928 11.014 14.282 1.00 98.06 717 LEU A C 1
ATOM 5651 O O . LEU A 1 717 ? -1.510 12.099 14.238 1.00 98.06 717 LEU A O 1
ATOM 5655 N N . LYS A 1 718 ? 0.137 10.742 13.526 1.00 97.94 718 LYS A N 1
ATOM 5656 C CA . LYS A 1 718 ? 0.693 11.671 12.530 1.00 97.94 718 LYS A CA 1
ATOM 5657 C C . LYS A 1 718 ? 0.708 11.021 11.160 1.00 97.94 718 LYS A C 1
ATOM 5659 O O . LYS A 1 718 ? 1.199 9.904 11.008 1.00 97.94 718 LYS A O 1
ATOM 5664 N N . THR A 1 719 ? 0.169 11.727 10.171 1.00 97.06 719 THR A N 1
ATOM 5665 C CA . THR A 1 719 ? -0.105 11.153 8.847 1.00 97.06 719 THR A CA 1
ATOM 5666 C C . THR A 1 719 ? 0.278 12.112 7.704 1.00 97.06 719 THR A C 1
ATOM 5668 O O . THR A 1 719 ? -0.591 12.749 7.096 1.00 97.06 719 THR A O 1
ATOM 5671 N N . PRO A 1 720 ? 1.587 12.288 7.431 1.00 97.06 720 PRO A N 1
ATOM 5672 C CA . PRO A 1 720 ? 2.049 12.985 6.236 1.00 97.06 720 PRO A CA 1
ATOM 5673 C C . PRO A 1 720 ? 1.759 12.182 4.970 1.00 97.06 720 PRO A C 1
ATOM 5675 O O . PRO A 1 720 ? 2.056 10.990 4.901 1.00 97.06 720 PRO A O 1
ATOM 5678 N N . ASP A 1 721 ? 1.188 12.851 3.968 1.00 95.62 721 ASP A N 1
ATOM 5679 C CA . ASP A 1 721 ? 0.977 12.267 2.646 1.00 95.62 721 ASP A CA 1
ATOM 5680 C C . ASP A 1 721 ? 0.928 13.331 1.547 1.00 95.62 721 ASP A C 1
ATOM 5682 O O . ASP A 1 721 ? 0.364 14.413 1.724 1.00 95.62 721 ASP A O 1
ATOM 5686 N N . SER A 1 722 ? 1.469 12.993 0.376 1.00 92.00 722 SER A N 1
ATOM 5687 C CA . SER A 1 722 ? 1.444 13.848 -0.815 1.00 92.00 722 SER A CA 1
ATOM 5688 C C . SER A 1 722 ? 0.051 14.019 -1.436 1.00 92.00 722 SER A C 1
ATOM 5690 O O . SER A 1 722 ? -0.174 14.979 -2.172 1.00 92.00 722 SER A O 1
ATOM 5692 N N . LEU A 1 723 ? -0.868 13.082 -1.194 1.00 92.44 723 LEU A N 1
ATOM 5693 C CA . LEU A 1 723 ? -2.160 12.939 -1.862 1.00 92.44 723 LEU A CA 1
ATOM 5694 C C . LEU A 1 723 ? -3.267 12.559 -0.862 1.00 92.44 723 LEU A C 1
ATOM 5696 O O . LEU A 1 723 ? -3.849 11.477 -0.932 1.00 92.44 723 LEU A O 1
ATOM 5700 N N . TRP A 1 724 ? -3.630 13.492 0.020 1.00 94.06 724 TRP A N 1
ATOM 5701 C CA . TRP A 1 724 ? -4.799 13.375 0.902 1.00 94.06 724 TRP A CA 1
ATOM 5702 C C . TRP A 1 724 ? -6.126 13.508 0.141 1.00 94.06 724 TRP A C 1
ATOM 5704 O O . TRP A 1 724 ? -6.725 14.581 0.107 1.00 94.06 724 TRP A O 1
ATOM 5714 N N . LEU A 1 725 ? -6.594 12.423 -0.487 1.00 93.25 725 LEU A N 1
ATOM 5715 C CA . LEU A 1 725 ? -7.823 12.408 -1.305 1.00 93.25 725 LEU A CA 1
ATOM 5716 C C . LEU A 1 725 ? -8.899 11.435 -0.786 1.00 93.25 725 LEU A C 1
ATOM 5718 O O . LEU A 1 725 ? -10.031 11.452 -1.265 1.00 93.25 725 LEU A O 1
ATOM 5722 N N . ASN A 1 726 ? -8.565 10.566 0.169 1.00 92.62 726 ASN A N 1
ATOM 5723 C CA . ASN A 1 726 ? -9.401 9.444 0.584 1.00 92.62 726 ASN A CA 1
ATOM 5724 C C . ASN A 1 726 ? -10.354 9.782 1.744 1.00 92.62 726 ASN A C 1
ATOM 5726 O O . ASN A 1 726 ? -9.947 9.896 2.901 1.00 92.62 726 ASN A O 1
ATOM 5730 N N . GLU A 1 727 ? -11.649 9.864 1.434 1.00 93.12 727 GLU A N 1
ATOM 5731 C CA . GLU A 1 727 ? -12.702 10.175 2.411 1.00 93.12 727 GLU A CA 1
ATOM 5732 C C . GLU A 1 727 ? -12.862 9.133 3.524 1.00 93.12 727 GLU A C 1
ATOM 5734 O O . GLU A 1 727 ? -13.126 9.513 4.662 1.00 93.12 727 GLU A O 1
ATOM 5739 N N . LEU A 1 728 ? -12.701 7.838 3.226 1.00 95.19 728 LEU A N 1
ATOM 5740 C CA . LEU A 1 728 ? -12.875 6.780 4.225 1.00 95.19 728 LEU A CA 1
ATOM 5741 C C . LEU A 1 728 ? -11.786 6.859 5.300 1.00 95.19 728 LEU A C 1
ATOM 5743 O O . LEU A 1 728 ? -12.083 6.780 6.489 1.00 95.19 728 LEU A O 1
ATOM 5747 N N . LEU A 1 729 ? -10.526 7.039 4.892 1.00 95.88 729 LEU A N 1
ATOM 5748 C CA . LEU A 1 729 ? -9.412 7.157 5.835 1.00 95.88 729 LEU A CA 1
ATOM 5749 C C . LEU A 1 729 ? -9.542 8.420 6.697 1.00 95.88 729 LEU A C 1
ATOM 5751 O O . LEU A 1 729 ? -9.336 8.354 7.907 1.00 95.88 729 LEU A O 1
ATOM 5755 N N . ALA A 1 730 ? -9.951 9.546 6.104 1.00 96.38 730 ALA A N 1
ATOM 5756 C CA . ALA A 1 730 ? -10.227 10.770 6.854 1.00 96.38 730 ALA A CA 1
ATOM 5757 C C . ALA A 1 730 ? -11.399 10.601 7.841 1.00 96.38 730 ALA A C 1
ATOM 5759 O O . ALA A 1 730 ? -11.337 11.109 8.961 1.00 96.38 730 ALA A O 1
ATOM 5760 N N . ALA A 1 731 ? -12.444 9.858 7.464 1.00 97.06 731 ALA A N 1
ATOM 5761 C CA . ALA A 1 731 ? -13.563 9.536 8.345 1.00 97.06 731 ALA A CA 1
ATOM 5762 C C . ALA A 1 731 ? -13.134 8.652 9.523 1.00 97.06 731 ALA A C 1
ATOM 5764 O O . ALA A 1 731 ? -13.481 8.952 10.660 1.00 97.06 731 ALA A O 1
ATOM 5765 N N . LEU A 1 732 ? -12.327 7.614 9.283 1.00 97.94 732 LEU A N 1
ATOM 5766 C CA . LEU A 1 732 ? -11.772 6.762 10.343 1.00 97.94 732 LEU A CA 1
ATOM 5767 C C . LEU A 1 732 ? -10.932 7.563 11.345 1.00 97.94 732 LEU A C 1
ATOM 5769 O O . LEU A 1 732 ? -11.078 7.386 12.552 1.00 97.94 732 LEU A O 1
ATOM 5773 N N . LEU A 1 733 ? -10.101 8.482 10.851 1.00 98.00 733 LEU A N 1
ATOM 5774 C CA . LEU A 1 733 ? -9.308 9.389 11.681 1.00 98.00 733 LEU A CA 1
ATOM 5775 C C . LEU A 1 733 ? -10.169 10.406 12.446 1.00 98.00 733 LEU A C 1
ATOM 5777 O O . LEU A 1 733 ? -9.907 10.686 13.612 1.00 98.00 733 LEU A O 1
ATOM 5781 N N . THR A 1 734 ? -11.236 10.918 11.830 1.00 98.00 734 THR A N 1
ATOM 5782 C CA . THR A 1 734 ? -12.221 11.775 12.515 1.00 98.00 734 THR A CA 1
ATOM 5783 C C . THR A 1 734 ? -12.929 10.998 13.631 1.00 98.00 734 THR A C 1
ATOM 5785 O O . THR A 1 734 ? -13.095 11.509 14.735 1.00 98.00 734 THR A O 1
ATOM 5788 N N . GLY A 1 735 ? -13.290 9.736 13.378 1.00 97.38 735 GLY A N 1
ATOM 5789 C CA . GLY A 1 735 ? -13.845 8.833 14.385 1.00 97.38 735 GLY A CA 1
ATOM 5790 C C . GLY A 1 735 ? -12.854 8.509 15.507 1.00 97.38 735 GLY A C 1
ATOM 5791 O O . GLY A 1 735 ? -13.254 8.433 16.664 1.00 97.38 735 GLY A O 1
ATOM 5792 N N . ALA A 1 736 ? -11.560 8.368 15.199 1.00 97.75 736 ALA A N 1
ATOM 5793 C CA . ALA A 1 736 ? -10.510 8.234 16.212 1.00 97.75 736 ALA A CA 1
ATOM 5794 C C . ALA A 1 736 ? -10.435 9.473 17.114 1.00 97.75 736 ALA A C 1
ATOM 5796 O O . ALA A 1 736 ? -10.415 9.340 18.335 1.00 97.75 736 ALA A O 1
ATOM 5797 N N . ALA A 1 737 ? -10.500 10.676 16.536 1.00 97.88 737 ALA A N 1
ATOM 5798 C CA . ALA A 1 737 ? -10.564 11.907 17.318 1.00 97.88 737 ALA A CA 1
ATOM 5799 C C . ALA A 1 737 ? -11.831 11.984 18.195 1.00 97.88 737 ALA A C 1
ATOM 5801 O O . ALA A 1 737 ? -11.734 12.372 19.354 1.00 97.88 737 ALA A O 1
ATOM 5802 N N . LEU A 1 738 ? -12.999 11.539 17.709 1.00 96.25 738 LEU A N 1
ATOM 5803 C CA . LEU A 1 738 ? -14.229 11.456 18.523 1.00 96.25 738 LEU A CA 1
ATOM 5804 C C . LEU A 1 738 ? -14.122 10.451 19.683 1.00 96.25 738 LEU A C 1
ATOM 5806 O O . LEU A 1 738 ? -14.822 10.589 20.684 1.00 96.25 738 LEU A O 1
ATOM 5810 N N . ARG A 1 739 ? -13.254 9.441 19.560 1.00 94.88 739 ARG A N 1
ATOM 5811 C CA . ARG A 1 739 ? -12.920 8.502 20.643 1.00 94.88 739 ARG A CA 1
ATOM 5812 C C . ARG A 1 739 ? -11.816 9.017 21.573 1.00 94.88 739 ARG A C 1
ATOM 5814 O O . ARG A 1 739 ? -11.482 8.340 22.535 1.00 94.88 739 ARG A O 1
ATOM 5821 N N . GLY A 1 740 ? -11.269 10.204 21.317 1.00 95.62 740 GLY A N 1
ATOM 5822 C CA . GLY A 1 740 ? -10.273 10.835 22.177 1.00 95.62 740 GLY A CA 1
ATOM 5823 C C . GLY A 1 740 ? -8.834 10.757 21.672 1.00 95.62 740 GLY A C 1
ATOM 5824 O O . GLY A 1 740 ? -7.929 11.190 22.379 1.00 95.62 740 GLY A O 1
ATOM 5825 N N . SER A 1 741 ? -8.566 10.222 20.478 1.00 97.06 741 SER A N 1
ATOM 5826 C CA . SER A 1 741 ? -7.213 10.255 19.903 1.00 97.06 741 SER A CA 1
ATOM 5827 C C . SER A 1 741 ? -6.834 11.662 19.415 1.00 97.06 741 SER A C 1
ATOM 5829 O O . SER A 1 741 ? -7.682 12.489 19.072 1.00 97.06 741 SER A O 1
ATOM 5831 N N . ARG A 1 742 ? -5.532 11.938 19.340 1.00 98.06 742 ARG A N 1
ATOM 5832 C CA . ARG A 1 742 ? -4.955 13.197 18.859 1.00 98.06 742 ARG A CA 1
ATOM 5833 C C . ARG A 1 742 ? -4.380 13.015 17.456 1.00 98.06 742 ARG A C 1
ATOM 5835 O O . ARG A 1 742 ? -3.325 12.414 17.281 1.00 98.06 742 ARG A O 1
ATOM 5842 N N . VAL A 1 743 ? -5.076 13.532 16.451 1.00 98.38 743 VAL A N 1
ATOM 5843 C CA . VAL A 1 743 ? -4.814 13.282 15.031 1.00 98.38 743 VAL A CA 1
ATOM 5844 C C . VAL A 1 743 ? -4.296 14.527 14.316 1.00 98.38 743 VAL A C 1
ATOM 5846 O O . VAL A 1 743 ? -4.939 15.579 14.305 1.00 98.38 743 VAL A O 1
ATOM 5849 N N . LEU A 1 744 ? -3.148 14.373 13.659 1.00 98.50 744 LEU A N 1
ATOM 5850 C CA . LEU A 1 744 ? -2.480 15.383 12.849 1.00 98.50 744 LEU A CA 1
ATOM 5851 C C . LEU A 1 744 ? -2.397 14.900 11.387 1.00 98.50 744 LEU A C 1
ATOM 5853 O O . LEU A 1 744 ? -1.624 13.990 11.059 1.00 98.50 744 LEU A O 1
ATOM 5857 N N . LEU A 1 745 ? -3.195 15.514 10.507 1.00 97.81 745 LEU A N 1
ATOM 5858 C CA . LEU A 1 745 ? -3.145 15.304 9.056 1.00 97.81 745 LEU A CA 1
ATOM 5859 C C . LEU A 1 745 ? -2.186 16.325 8.448 1.00 97.81 745 LEU A C 1
ATOM 5861 O O . LEU A 1 745 ? -2.325 17.517 8.719 1.00 97.81 745 LEU A O 1
ATOM 5865 N N . ILE A 1 746 ? -1.238 15.877 7.624 1.00 98.00 746 ILE A N 1
ATOM 5866 C CA . ILE A 1 746 ? -0.254 16.757 6.980 1.00 98.00 746 ILE A CA 1
ATOM 5867 C C . ILE A 1 746 ? -0.317 16.534 5.466 1.00 98.00 746 ILE A C 1
ATOM 5869 O O . ILE A 1 746 ? -0.015 15.443 4.983 1.00 98.00 746 ILE A O 1
ATOM 5873 N N . ALA A 1 747 ? -0.714 17.568 4.727 1.00 97.25 747 ALA A N 1
ATOM 5874 C CA . ALA A 1 747 ? -0.804 17.580 3.266 1.00 97.25 747 ALA A CA 1
ATOM 5875 C C . ALA A 1 747 ? 0.124 18.659 2.677 1.00 97.25 747 ALA A C 1
ATOM 5877 O O . ALA A 1 747 ? 0.453 19.613 3.379 1.00 97.25 747 ALA A O 1
ATOM 5878 N N . PRO A 1 748 ? 0.564 18.569 1.412 1.00 96.69 748 PRO A N 1
ATOM 5879 C CA . PRO A 1 748 ? 1.385 19.617 0.811 1.00 96.69 748 PRO A CA 1
ATOM 5880 C C . PRO A 1 748 ? 0.577 20.877 0.479 1.00 96.69 748 PRO A C 1
ATOM 5882 O O . PRO A 1 748 ? -0.587 20.802 0.086 1.00 96.69 748 PRO A O 1
ATOM 5885 N N . SER A 1 749 ? 1.234 22.038 0.538 1.00 95.06 749 SER A N 1
ATOM 5886 C CA . SER A 1 749 ? 0.793 23.217 -0.223 1.00 95.06 749 SER A CA 1
ATOM 5887 C C . SER A 1 749 ? 0.942 22.970 -1.729 1.00 95.06 749 SER A C 1
ATOM 5889 O O . SER A 1 749 ? 1.682 22.077 -2.141 1.00 95.06 749 SER A O 1
ATOM 5891 N N . VAL A 1 750 ? 0.324 23.795 -2.584 1.00 93.69 750 VAL A N 1
ATOM 5892 C CA . VAL A 1 750 ? 0.543 23.688 -4.046 1.00 93.69 750 VAL A CA 1
ATOM 5893 C C . VAL A 1 750 ? 2.030 23.813 -4.406 1.00 93.69 750 VAL A C 1
ATOM 5895 O O . VAL A 1 750 ? 2.522 23.078 -5.262 1.00 93.69 750 VAL A O 1
ATOM 5898 N N . ALA A 1 751 ? 2.763 24.698 -3.723 1.00 91.69 751 ALA A N 1
ATOM 5899 C CA . ALA A 1 751 ? 4.194 24.907 -3.945 1.00 91.69 751 ALA A CA 1
ATOM 5900 C C . ALA A 1 751 ? 5.042 23.688 -3.545 1.00 91.69 751 ALA A C 1
ATOM 5902 O O . ALA A 1 751 ? 6.048 23.406 -4.193 1.00 91.69 751 ALA A O 1
ATOM 5903 N N . SER A 1 752 ? 4.609 22.931 -2.537 1.00 94.06 752 SER A N 1
ATOM 5904 C CA . SER A 1 752 ? 5.294 21.736 -2.028 1.00 94.06 752 SER A CA 1
ATOM 5905 C C . SER A 1 752 ? 4.663 20.419 -2.496 1.00 94.06 752 SER A C 1
ATOM 5907 O O . SER A 1 752 ? 5.020 19.353 -1.998 1.00 94.06 752 SER A O 1
ATOM 5909 N N . ALA A 1 753 ? 3.726 20.446 -3.445 1.00 93.06 753 ALA A N 1
ATOM 5910 C CA . ALA A 1 753 ? 3.130 19.231 -3.988 1.00 93.06 753 ALA A CA 1
ATOM 5911 C C . ALA A 1 753 ? 4.070 18.600 -5.035 1.00 93.06 753 ALA A C 1
ATOM 5913 O O . ALA A 1 753 ? 4.470 19.297 -5.974 1.00 93.06 753 ALA A O 1
ATOM 5914 N N . PRO A 1 754 ? 4.388 17.291 -4.937 1.00 87.69 754 PRO A N 1
ATOM 5915 C CA . PRO A 1 754 ? 5.158 16.581 -5.964 1.00 87.69 754 PRO A CA 1
ATOM 5916 C C . PRO A 1 754 ? 4.499 16.630 -7.348 1.00 87.69 754 PRO A C 1
ATOM 5918 O O . PRO A 1 754 ? 5.178 16.685 -8.365 1.00 87.69 754 PRO A O 1
ATOM 5921 N N . GLN A 1 755 ? 3.162 16.625 -7.386 1.00 81.25 755 GLN A N 1
ATOM 5922 C CA . GLN A 1 755 ? 2.368 16.728 -8.610 1.00 81.25 755 GLN A CA 1
ATOM 5923 C C . GLN A 1 755 ? 1.205 17.719 -8.407 1.00 81.25 755 GLN A C 1
ATOM 5925 O O . GLN A 1 755 ? 0.103 17.303 -8.040 1.00 81.25 755 GLN A O 1
ATOM 5930 N N . PRO A 1 756 ? 1.401 19.029 -8.658 1.00 86.56 756 PRO A N 1
ATOM 5931 C CA . PRO A 1 756 ? 0.403 20.078 -8.405 1.00 86.56 756 PRO A CA 1
ATOM 5932 C C . PRO A 1 756 ? -0.701 20.137 -9.482 1.00 86.56 756 PRO A C 1
ATOM 5934 O O . PRO A 1 756 ? -1.179 21.207 -9.861 1.00 86.56 756 PRO A O 1
ATOM 5937 N N . SER A 1 757 ? -1.109 18.989 -10.026 1.00 87.31 757 SER A N 1
ATOM 5938 C CA . SER A 1 757 ? -2.130 18.937 -11.074 1.00 87.31 757 SER A CA 1
ATOM 5939 C C . SER A 1 757 ? -3.521 19.266 -10.517 1.00 87.31 757 SER A C 1
ATOM 5941 O O . SER A 1 757 ? -3.868 18.939 -9.380 1.00 87.31 757 SER A O 1
ATOM 5943 N N . TRP A 1 758 ? -4.352 19.931 -11.325 1.00 89.69 758 TRP A N 1
ATOM 5944 C CA . TRP A 1 758 ? -5.616 20.511 -10.852 1.00 89.69 758 TRP A CA 1
ATOM 5945 C C . TRP A 1 758 ? -6.613 19.480 -10.292 1.00 89.69 758 TRP A C 1
ATOM 5947 O O . TRP A 1 758 ? -7.426 19.838 -9.445 1.00 89.69 758 TRP A O 1
ATOM 5957 N N . GLY A 1 759 ? -6.580 18.229 -10.768 1.00 90.50 759 GLY A N 1
ATOM 5958 C CA . GLY A 1 759 ? -7.510 17.168 -10.368 1.00 90.50 759 GLY A CA 1
ATOM 5959 C C . GLY A 1 759 ? -7.305 16.726 -8.913 1.00 90.50 759 GLY A C 1
ATOM 5960 O O . GLY A 1 759 ? -8.195 16.960 -8.092 1.00 90.50 759 GLY A O 1
ATOM 5961 N N . PRO A 1 760 ? -6.140 16.144 -8.569 1.00 91.19 760 PRO A N 1
ATOM 5962 C CA . PRO A 1 760 ? -5.775 15.810 -7.195 1.00 91.19 760 PRO A CA 1
ATOM 5963 C C . PRO A 1 760 ? -5.877 17.003 -6.245 1.00 91.19 760 PRO A C 1
ATOM 5965 O O . PRO A 1 760 ? -6.461 16.870 -5.176 1.00 91.19 760 PRO A O 1
ATOM 5968 N N . MET A 1 761 ? -5.412 18.193 -6.645 1.00 92.69 761 MET A N 1
ATOM 5969 C CA . MET A 1 761 ? -5.499 19.386 -5.789 1.00 92.69 761 MET A CA 1
ATOM 5970 C C . MET A 1 761 ? -6.949 19.797 -5.493 1.00 92.69 761 MET A C 1
ATOM 5972 O O . MET A 1 761 ? -7.265 20.168 -4.364 1.00 92.69 761 MET A O 1
ATOM 5976 N N . ALA A 1 762 ? -7.863 19.673 -6.463 1.00 92.31 762 ALA A N 1
ATOM 5977 C CA . ALA A 1 762 ? -9.281 19.950 -6.238 1.00 92.31 762 ALA A CA 1
ATOM 5978 C C . ALA A 1 762 ? -9.935 18.954 -5.264 1.00 92.31 762 ALA A C 1
ATOM 5980 O O . ALA A 1 762 ? -10.787 19.353 -4.468 1.00 92.31 762 ALA A O 1
ATOM 5981 N N . LEU A 1 763 ? -9.553 17.673 -5.326 1.00 92.31 763 LEU A N 1
ATOM 5982 C CA . LEU A 1 763 ? -10.034 16.643 -4.399 1.00 92.31 763 LEU A CA 1
ATOM 5983 C C . LEU A 1 763 ? -9.448 16.827 -2.995 1.00 92.31 763 LEU A C 1
ATOM 5985 O O . LEU A 1 763 ? -10.196 16.740 -2.023 1.00 92.31 763 LEU A O 1
ATOM 5989 N N . ALA A 1 764 ? -8.152 17.141 -2.898 1.00 94.12 764 ALA A N 1
ATOM 5990 C CA . ALA A 1 764 ? -7.484 17.435 -1.634 1.00 94.12 764 ALA A CA 1
ATOM 5991 C C . ALA A 1 764 ? -8.150 18.625 -0.939 1.00 94.12 764 ALA A C 1
ATOM 5993 O O . ALA A 1 764 ? -8.531 18.523 0.22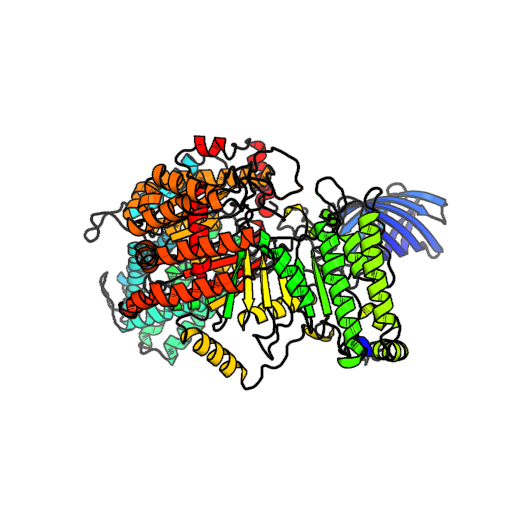3 1.00 94.12 764 ALA A O 1
ATOM 5994 N N . TYR A 1 765 ? -8.390 19.715 -1.673 1.00 94.38 765 TYR A N 1
ATOM 5995 C CA . TYR A 1 765 ? -9.086 20.886 -1.145 1.00 94.38 765 TYR A CA 1
ATOM 5996 C C . TYR A 1 765 ? -10.465 20.532 -0.579 1.00 94.38 765 TYR A C 1
ATOM 5998 O O . TYR A 1 765 ? -10.777 20.860 0.563 1.00 94.38 765 TYR A O 1
ATOM 6006 N N . ASP A 1 766 ? -11.293 19.834 -1.362 1.00 93.25 766 ASP A N 1
ATOM 6007 C CA . ASP A 1 766 ? -12.663 19.486 -0.968 1.00 93.25 766 ASP A CA 1
ATOM 6008 C C . ASP A 1 766 ? -12.696 18.521 0.233 1.00 93.25 766 ASP A C 1
ATOM 6010 O O . ASP A 1 766 ? -13.630 18.562 1.037 1.00 93.25 766 ASP A O 1
ATOM 6014 N N . LEU A 1 767 ? -11.692 17.650 0.384 1.00 94.75 767 LEU A N 1
ATOM 6015 C CA . LEU A 1 767 ? -11.542 16.795 1.561 1.00 94.75 767 LEU A CA 1
ATOM 6016 C C . LEU A 1 767 ? -11.084 17.593 2.787 1.00 94.75 767 LEU A C 1
ATOM 6018 O O . LEU A 1 767 ? -11.758 17.560 3.815 1.00 94.75 767 LEU A O 1
ATOM 6022 N N . LEU A 1 768 ? -9.974 18.325 2.680 1.00 95.88 768 LEU A N 1
ATOM 6023 C CA . LEU A 1 768 ? -9.381 19.062 3.798 1.00 95.88 768 LEU A CA 1
ATOM 6024 C C . LEU A 1 768 ? -10.320 20.153 4.325 1.00 95.88 768 LEU A C 1
ATOM 6026 O O . LEU A 1 768 ? -10.442 20.300 5.537 1.00 95.88 768 LEU A O 1
ATOM 6030 N N . ALA A 1 769 ? -11.063 20.838 3.450 1.00 95.88 769 ALA A N 1
ATOM 6031 C CA . ALA A 1 769 ? -12.082 21.807 3.856 1.00 95.88 769 ALA A CA 1
ATOM 6032 C C . ALA A 1 769 ? -13.207 21.161 4.688 1.00 95.88 769 ALA A C 1
ATOM 6034 O O . ALA A 1 769 ? -13.709 21.765 5.635 1.00 95.88 769 ALA A O 1
ATOM 6035 N N . ARG A 1 770 ? -13.593 19.913 4.386 1.00 95.75 770 ARG A N 1
ATOM 6036 C CA . ARG A 1 770 ? -14.586 19.175 5.185 1.00 95.75 770 ARG A CA 1
ATOM 6037 C C . ARG A 1 770 ? -14.021 18.660 6.501 1.00 95.75 770 ARG A C 1
ATOM 6039 O O . ARG A 1 770 ? -14.722 18.714 7.502 1.00 95.75 770 ARG A O 1
ATOM 6046 N N . VAL A 1 771 ? -12.776 18.186 6.526 1.00 96.62 771 VAL A N 1
ATOM 6047 C CA . VAL A 1 771 ? -12.110 17.792 7.782 1.00 96.62 771 VAL A CA 1
ATOM 6048 C C . VAL A 1 771 ? -11.961 19.009 8.701 1.00 96.62 771 VAL A C 1
ATOM 6050 O O . VAL A 1 771 ? -12.262 18.927 9.889 1.00 96.62 771 VAL A O 1
ATOM 6053 N N . LEU A 1 772 ? -11.591 20.163 8.140 1.00 96.69 772 LEU A N 1
ATOM 6054 C CA . LEU A 1 772 ? -11.523 21.435 8.854 1.00 96.69 772 LEU A CA 1
ATOM 6055 C C . LEU A 1 772 ? -12.903 21.881 9.367 1.00 96.69 772 LEU A C 1
ATOM 6057 O O . LEU A 1 772 ? -13.034 22.274 10.521 1.00 96.69 772 LEU A O 1
ATOM 6061 N N . ALA A 1 773 ? -13.955 21.773 8.554 1.00 96.50 773 ALA A N 1
ATOM 6062 C CA . ALA A 1 773 ? -15.315 22.044 9.015 1.00 96.50 773 ALA A CA 1
ATOM 6063 C C . ALA A 1 773 ? -15.756 21.075 10.128 1.00 96.50 773 ALA A C 1
ATOM 6065 O O . ALA A 1 773 ? -16.368 21.512 11.098 1.00 96.50 773 ALA A O 1
ATOM 6066 N N . ALA A 1 774 ? -15.404 19.787 10.039 1.00 96.75 774 ALA A N 1
ATOM 6067 C CA . ALA A 1 774 ? -15.722 18.797 11.069 1.00 96.75 774 ALA A CA 1
ATOM 6068 C C . ALA A 1 774 ? -15.017 19.118 12.386 1.00 96.75 774 ALA A C 1
ATOM 6070 O O . ALA A 1 774 ? -15.648 19.041 13.436 1.00 96.75 774 ALA A O 1
ATOM 6071 N N . ARG A 1 775 ? -13.754 19.563 12.326 1.00 95.94 775 ARG A N 1
ATOM 6072 C CA . ARG A 1 775 ? -13.017 20.085 13.483 1.00 95.94 775 ARG A CA 1
ATOM 6073 C C . ARG A 1 775 ? -13.808 21.170 14.220 1.00 95.94 775 ARG A C 1
ATOM 6075 O O . ARG A 1 775 ? -13.871 21.117 15.441 1.00 95.94 775 ARG A O 1
ATOM 6082 N N . PHE A 1 776 ? -14.392 22.137 13.508 1.00 95.50 776 PHE A N 1
ATOM 6083 C CA . PHE A 1 776 ? -15.156 23.220 14.140 1.00 95.50 776 PHE A CA 1
ATOM 6084 C C . PHE A 1 776 ? -16.530 22.773 14.635 1.00 95.50 776 PHE A C 1
ATOM 6086 O O . PHE A 1 776 ? -16.904 23.083 15.762 1.00 95.50 776 PHE A O 1
ATOM 6093 N N . GLU A 1 777 ? -17.274 22.030 13.815 1.00 95.81 777 GLU A N 1
ATOM 6094 C CA . GLU A 1 777 ? -18.637 21.603 14.146 1.00 95.81 777 GLU A CA 1
ATOM 6095 C C . GLU A 1 777 ? -18.692 20.623 15.323 1.00 95.81 777 GLU A C 1
ATOM 6097 O O . GLU A 1 777 ? -19.690 20.618 16.048 1.00 95.81 777 GLU A O 1
ATOM 6102 N N . LEU A 1 778 ? -17.640 19.816 15.506 1.00 95.62 778 LEU A N 1
ATOM 6103 C CA . LEU A 1 778 ? -17.506 18.809 16.565 1.00 95.62 778 LEU A CA 1
ATOM 6104 C C . LEU A 1 778 ? -16.501 19.211 17.662 1.00 95.62 778 LEU A C 1
ATOM 6106 O O . LEU A 1 778 ? -16.059 18.363 18.435 1.00 95.62 778 LEU A O 1
ATOM 6110 N N . ALA A 1 779 ? -16.082 20.482 17.721 1.00 94.81 779 ALA A N 1
ATOM 6111 C CA . ALA A 1 779 ? -15.072 20.928 18.685 1.00 94.81 779 ALA A CA 1
ATOM 6112 C C . ALA A 1 779 ? -15.431 20.603 20.154 1.00 94.81 779 ALA A C 1
ATOM 6114 O O . ALA A 1 779 ? -14.552 20.096 20.858 1.00 94.81 779 ALA A O 1
ATOM 6115 N N . PRO A 1 780 ? -16.677 20.827 20.631 1.00 93.25 780 PRO A N 1
ATOM 6116 C CA . PRO A 1 780 ? -17.072 20.442 21.988 1.00 93.25 780 PRO A CA 1
ATOM 6117 C C . PRO A 1 780 ? -16.961 18.935 22.237 1.00 93.25 780 PRO A C 1
ATOM 6119 O O . PRO A 1 780 ? -16.459 18.517 23.276 1.00 93.25 780 PRO A O 1
ATOM 6122 N N . GLU A 1 781 ? -17.389 18.121 21.274 1.00 93.94 781 GLU A N 1
ATOM 6123 C CA . GLU A 1 781 ? -17.383 16.664 21.365 1.00 93.94 781 GLU A CA 1
ATOM 6124 C C . GLU A 1 781 ? -15.950 16.108 21.370 1.00 93.94 781 GLU A C 1
ATOM 6126 O O . GLU A 1 781 ? -15.638 15.210 22.154 1.00 93.94 781 GLU A O 1
ATOM 6131 N N . PHE A 1 782 ? -15.046 16.680 20.564 1.00 94.94 782 PHE A N 1
ATOM 6132 C CA . PHE A 1 782 ? -13.619 16.350 20.625 1.00 94.94 782 PHE A CA 1
ATOM 6133 C C . PHE A 1 782 ? -13.022 16.711 21.985 1.00 94.94 782 PHE A C 1
ATOM 6135 O O . PHE A 1 782 ? -12.371 15.869 22.600 1.00 94.94 782 PHE A O 1
ATOM 6142 N N . ALA A 1 783 ? -13.277 17.924 22.482 1.00 91.69 783 ALA A N 1
ATOM 6143 C CA . ALA A 1 783 ? -12.759 18.370 23.772 1.00 91.69 783 ALA A CA 1
ATOM 6144 C C . ALA A 1 783 ? -13.261 17.489 24.927 1.00 91.69 783 ALA A C 1
ATOM 6146 O O . ALA A 1 783 ? -12.469 17.088 25.777 1.00 91.69 783 ALA A O 1
ATOM 6147 N N . GLN A 1 784 ? -14.547 17.123 24.920 1.00 89.69 784 GLN A N 1
ATOM 6148 C CA . GLN A 1 784 ? -15.141 16.229 25.915 1.00 89.69 784 GLN A CA 1
ATOM 6149 C C . GLN A 1 784 ? -14.474 14.846 25.934 1.00 89.69 784 GLN A C 1
ATOM 6151 O O . GLN A 1 784 ? -14.281 14.273 27.004 1.00 89.69 784 GLN A O 1
ATOM 6156 N N . ALA A 1 785 ? -14.114 14.311 24.766 1.00 90.75 785 ALA A N 1
ATOM 6157 C CA . ALA A 1 785 ? -13.427 13.026 24.651 1.00 90.75 785 ALA A CA 1
ATOM 6158 C C . ALA A 1 785 ? -11.902 13.115 24.878 1.00 90.75 785 ALA A C 1
ATOM 6160 O O . ALA A 1 785 ? -11.232 12.085 24.888 1.00 90.75 785 ALA A O 1
ATOM 6161 N N . GLY A 1 786 ? -11.332 14.318 25.023 1.00 92.88 786 GLY A N 1
ATOM 6162 C CA . GLY A 1 786 ? -9.879 14.537 25.047 1.00 92.88 786 GLY A CA 1
ATOM 6163 C C . GLY A 1 786 ? -9.198 14.381 23.679 1.00 92.88 786 GLY A C 1
ATOM 6164 O O . GLY A 1 786 ? -7.975 14.233 23.603 1.00 92.88 786 GLY A O 1
ATOM 6165 N N . GLY A 1 787 ? -9.986 14.397 22.604 1.00 96.00 787 GLY A N 1
ATOM 6166 C CA . GLY A 1 787 ? -9.539 14.233 21.229 1.00 96.00 787 GLY A CA 1
ATOM 6167 C C . GLY A 1 787 ? -9.065 15.528 20.582 1.00 96.00 787 GLY A C 1
ATOM 6168 O O . GLY A 1 787 ? -9.405 16.636 20.993 1.00 96.00 787 GLY A O 1
ATOM 6169 N N . LEU A 1 788 ? -8.280 15.378 19.518 1.00 97.38 788 LEU A N 1
ATOM 6170 C CA . LEU A 1 788 ? -7.754 16.488 18.730 1.00 97.38 788 LEU A CA 1
ATOM 6171 C C . LEU A 1 788 ? -7.783 16.114 17.249 1.00 97.38 788 LEU A C 1
ATOM 6173 O O . LEU A 1 788 ? -7.338 15.034 16.878 1.00 97.38 788 LEU A O 1
ATOM 6177 N N . LEU A 1 789 ? -8.256 17.020 16.396 1.00 97.88 789 LEU A N 1
ATOM 6178 C CA . LEU A 1 789 ? -8.207 16.872 14.942 1.00 97.88 789 LEU A CA 1
ATOM 6179 C C . LEU A 1 789 ? -7.582 18.127 14.335 1.00 97.88 789 LEU A C 1
ATOM 6181 O O . LEU A 1 789 ? -8.130 19.220 14.476 1.00 97.88 789 LEU A O 1
ATOM 6185 N N . ARG A 1 790 ? -6.427 17.987 13.680 1.00 97.88 790 ARG A N 1
ATOM 6186 C CA . ARG A 1 790 ? -5.683 19.106 13.087 1.00 97.88 790 ARG A CA 1
ATOM 6187 C C . ARG A 1 790 ? -5.375 18.849 11.618 1.00 97.88 790 ARG A C 1
ATOM 6189 O O . ARG A 1 790 ? -4.917 17.769 11.251 1.00 97.88 790 ARG A O 1
ATOM 6196 N N . VAL A 1 791 ? -5.617 19.872 10.800 1.00 97.69 791 VAL A N 1
ATOM 6197 C CA . VAL A 1 791 ? -5.263 19.911 9.379 1.00 97.69 791 VAL A CA 1
ATOM 6198 C C . VAL A 1 791 ? -4.042 20.805 9.225 1.00 97.69 791 VAL A C 1
ATOM 6200 O O . VAL A 1 791 ? -4.082 21.977 9.593 1.00 97.69 791 VAL A O 1
ATOM 6203 N N . GLY A 1 792 ? -2.962 20.238 8.707 1.00 97.75 792 GLY A N 1
ATOM 6204 C CA . GLY A 1 792 ? -1.698 20.914 8.482 1.00 97.75 792 GLY A CA 1
ATOM 6205 C C . GLY A 1 792 ? -1.317 20.935 7.006 1.00 97.75 792 GLY A C 1
ATOM 6206 O O . GLY A 1 792 ? -1.481 19.935 6.303 1.00 97.75 792 GLY A O 1
ATOM 6207 N N . ILE A 1 793 ? -0.781 22.066 6.550 1.00 97.88 793 ILE A N 1
ATOM 6208 C CA . ILE A 1 793 ? -0.252 22.250 5.201 1.00 97.88 793 ILE A CA 1
ATOM 6209 C C . ILE A 1 793 ? 1.270 22.438 5.247 1.00 97.88 793 ILE A C 1
ATOM 6211 O O . ILE A 1 793 ? 1.773 23.427 5.778 1.00 97.88 793 ILE A O 1
ATOM 6215 N N . TYR A 1 794 ? 2.011 21.486 4.683 1.00 97.31 794 TYR A N 1
ATOM 6216 C CA . TYR A 1 794 ? 3.468 21.505 4.575 1.00 97.31 794 TYR A CA 1
ATOM 6217 C C . TYR A 1 794 ? 3.930 22.576 3.579 1.00 97.31 794 TYR A C 1
ATOM 6219 O O . TYR A 1 794 ? 3.524 22.580 2.406 1.00 97.31 794 TYR A O 1
ATOM 6227 N N . ARG A 1 795 ? 4.773 23.492 4.067 1.00 94.38 795 ARG A N 1
ATOM 6228 C CA . ARG A 1 795 ? 5.309 24.629 3.305 1.00 94.38 795 ARG A CA 1
ATOM 6229 C C . ARG A 1 795 ? 6.654 25.095 3.894 1.00 94.38 795 ARG A C 1
ATOM 6231 O O . ARG A 1 795 ? 6.725 26.179 4.465 1.00 94.38 795 ARG A O 1
ATOM 6238 N N . PRO A 1 796 ? 7.716 24.287 3.788 1.00 92.56 796 PRO A N 1
ATOM 6239 C CA . PRO A 1 796 ? 9.064 24.728 4.130 1.00 92.56 796 PRO A CA 1
ATOM 6240 C C . PRO A 1 796 ? 9.578 25.796 3.152 1.00 92.56 796 PRO A C 1
ATOM 6242 O O . PRO A 1 796 ? 9.144 25.880 1.997 1.00 92.56 796 PRO A O 1
ATOM 6245 N N . GLU A 1 797 ? 10.554 26.566 3.622 1.00 88.62 797 GLU A N 1
ATOM 6246 C CA . GLU A 1 797 ? 11.261 27.611 2.865 1.00 88.62 797 GLU A CA 1
ATOM 6247 C C . GLU A 1 797 ? 12.765 27.325 2.712 1.00 88.62 797 GLU A C 1
ATOM 6249 O O . GLU A 1 797 ? 13.481 28.086 2.064 1.00 88.62 797 GLU A O 1
ATOM 6254 N N . ALA A 1 798 ? 13.245 26.220 3.291 1.00 87.12 798 ALA A N 1
ATOM 6255 C CA . ALA A 1 798 ? 14.618 25.747 3.170 1.00 87.12 798 ALA A CA 1
ATOM 6256 C C . ALA A 1 798 ? 14.657 24.265 2.781 1.00 87.12 798 ALA A C 1
ATOM 6258 O O . ALA A 1 798 ? 13.654 23.551 2.867 1.00 87.12 798 ALA A O 1
ATOM 6259 N N . GLY A 1 799 ? 15.834 23.805 2.353 1.00 83.38 799 GLY A N 1
ATOM 6260 C CA . GLY A 1 799 ? 16.059 22.416 1.965 1.00 83.38 799 GLY A CA 1
ATOM 6261 C C . GLY A 1 799 ? 15.857 21.423 3.115 1.00 83.38 799 GLY A C 1
ATOM 6262 O O . GLY A 1 799 ? 16.063 21.735 4.285 1.00 83.38 799 GLY A O 1
ATOM 6263 N N . VAL A 1 800 ? 15.510 20.186 2.763 1.00 84.88 800 VAL A N 1
ATOM 6264 C CA . VAL A 1 800 ? 15.266 19.059 3.680 1.00 84.88 800 VAL A CA 1
ATOM 6265 C C . VAL A 1 800 ? 16.455 18.779 4.601 1.00 84.88 800 VAL A C 1
ATOM 6267 O O . VAL A 1 800 ? 16.242 18.334 5.726 1.00 84.88 800 VAL A O 1
ATOM 6270 N N . ASP A 1 801 ? 17.676 19.071 4.166 1.00 82.31 801 ASP A N 1
ATOM 6271 C CA . ASP A 1 801 ? 18.898 18.817 4.933 1.00 82.31 801 ASP A CA 1
ATOM 6272 C C . ASP A 1 801 ? 19.301 19.979 5.855 1.00 82.31 801 ASP A C 1
ATOM 6274 O O . ASP A 1 801 ? 20.247 19.852 6.635 1.00 82.31 801 ASP A O 1
ATOM 6278 N N . ASP A 1 802 ? 18.570 21.098 5.825 1.00 83.88 802 ASP A N 1
ATOM 6279 C CA . ASP A 1 802 ? 18.802 22.221 6.732 1.00 83.88 802 ASP A CA 1
ATOM 6280 C C . ASP A 1 802 ? 18.214 21.928 8.121 1.00 83.88 802 ASP A C 1
ATOM 6282 O O . ASP A 1 802 ? 17.088 22.294 8.473 1.00 83.88 802 ASP A O 1
ATOM 6286 N N . LEU A 1 803 ? 18.999 21.218 8.931 1.00 83.25 803 LEU A N 1
ATOM 6287 C CA . LEU A 1 803 ? 18.636 20.894 10.309 1.00 83.25 803 LEU A CA 1
ATOM 6288 C C . LEU A 1 803 ? 18.469 22.132 11.197 1.00 83.25 803 LEU A C 1
ATOM 6290 O O . LEU A 1 803 ? 17.650 22.095 12.116 1.00 83.25 803 LEU A O 1
ATOM 6294 N N . GLY A 1 804 ? 19.222 23.208 10.939 1.00 81.75 804 GLY A N 1
ATOM 6295 C CA . GLY A 1 804 ? 19.109 24.453 11.697 1.00 81.75 804 GLY A CA 1
ATOM 6296 C C . GLY A 1 804 ? 17.746 25.103 11.473 1.00 81.75 804 GLY A C 1
ATOM 6297 O O . GLY A 1 804 ? 17.039 25.405 12.436 1.00 81.75 804 GLY A O 1
ATOM 6298 N N . TYR A 1 805 ? 17.337 25.216 10.207 1.00 85.50 805 TYR A N 1
ATOM 6299 C CA . TYR A 1 805 ? 16.012 25.694 9.825 1.00 85.50 805 TYR A CA 1
ATOM 6300 C C . TYR A 1 805 ? 14.892 24.831 10.412 1.00 85.50 805 TYR A C 1
ATOM 6302 O O . TYR A 1 805 ? 13.961 25.371 11.004 1.00 85.50 805 TYR A O 1
ATOM 6310 N N . ARG A 1 806 ? 14.975 23.496 10.306 1.00 89.38 806 ARG A N 1
ATOM 6311 C CA . ARG A 1 806 ? 13.946 22.589 10.858 1.00 89.38 806 ARG A CA 1
ATOM 6312 C C . ARG A 1 806 ? 13.722 22.797 12.349 1.00 89.38 806 ARG A C 1
ATOM 6314 O O . ARG A 1 806 ? 12.581 22.796 12.807 1.00 89.38 806 ARG A O 1
ATOM 6321 N N . LEU A 1 807 ? 14.811 22.946 13.098 1.00 86.69 807 LEU A N 1
ATOM 6322 C CA . LEU A 1 807 ? 14.742 23.144 14.536 1.00 86.69 807 LEU A CA 1
ATOM 6323 C C . LEU A 1 807 ? 14.153 24.522 14.861 1.00 86.69 807 LEU A C 1
ATOM 6325 O O . LEU A 1 807 ? 13.201 24.600 15.632 1.00 86.69 807 LEU A O 1
ATOM 6329 N N . ALA A 1 808 ? 14.619 25.584 14.198 1.00 85.38 808 ALA A N 1
ATOM 6330 C CA . ALA A 1 808 ? 14.060 26.929 14.357 1.00 85.38 808 ALA A CA 1
ATOM 6331 C C . ALA A 1 808 ? 12.557 26.992 14.015 1.00 85.38 808 ALA A C 1
ATOM 6333 O O . ALA A 1 808 ? 11.772 27.546 14.784 1.00 85.38 808 ALA A O 1
ATOM 6334 N N . ALA A 1 809 ? 12.139 26.365 12.912 1.00 90.88 809 ALA A N 1
ATOM 6335 C CA . ALA A 1 809 ? 10.739 26.284 12.499 1.00 90.88 809 ALA A CA 1
ATOM 6336 C C . ALA A 1 809 ? 9.877 25.542 13.533 1.00 90.88 809 ALA A C 1
ATOM 6338 O O . ALA A 1 809 ? 8.753 25.948 13.821 1.00 90.88 809 ALA A O 1
ATOM 6339 N N . PHE A 1 810 ? 10.411 24.481 14.143 1.00 91.31 810 PHE A N 1
ATOM 6340 C CA . PHE A 1 810 ? 9.725 23.774 15.220 1.00 91.31 810 PHE A CA 1
ATOM 6341 C C . PHE A 1 810 ? 9.546 24.637 16.475 1.00 91.31 810 PHE A C 1
ATOM 6343 O O . PHE A 1 810 ? 8.437 24.690 17.008 1.00 91.31 810 PHE A O 1
ATOM 6350 N N . HIS A 1 811 ? 10.578 25.368 16.904 1.00 87.12 811 HIS A N 1
ATOM 6351 C CA . HIS A 1 811 ? 10.460 26.321 18.015 1.00 87.12 811 HIS A CA 1
ATOM 6352 C C . HIS A 1 811 ? 9.411 27.402 17.727 1.00 87.12 811 HIS A C 1
ATOM 6354 O O . HIS A 1 811 ? 8.509 27.621 18.535 1.00 87.12 811 HIS A O 1
ATOM 6360 N N . GLN A 1 812 ? 9.452 28.005 16.538 1.00 89.94 812 GLN A N 1
ATOM 6361 C CA . GLN A 1 812 ? 8.468 29.009 16.135 1.00 89.94 812 GLN A CA 1
ATOM 6362 C C . GLN A 1 812 ? 7.039 28.441 16.095 1.00 89.94 812 GLN A C 1
ATOM 6364 O O . GLN A 1 812 ? 6.081 29.122 16.459 1.00 89.94 812 GLN A O 1
ATOM 6369 N N . ALA A 1 813 ? 6.870 27.182 15.683 1.00 93.56 813 ALA A N 1
ATOM 6370 C CA . ALA A 1 813 ? 5.572 26.519 15.698 1.00 93.56 813 ALA A CA 1
ATOM 6371 C C . ALA A 1 813 ? 5.051 26.296 17.128 1.00 93.56 813 ALA A C 1
ATOM 6373 O O . ALA A 1 813 ? 3.861 26.498 17.371 1.00 93.56 813 ALA A O 1
ATOM 6374 N N . LEU A 1 814 ? 5.918 25.934 18.081 1.00 91.06 814 LEU A N 1
ATOM 6375 C CA . LEU A 1 814 ? 5.543 25.846 19.496 1.00 91.06 814 LEU A CA 1
ATOM 6376 C C . LEU A 1 814 ? 5.095 27.205 20.043 1.00 91.06 814 LEU A C 1
ATOM 6378 O O . LEU A 1 814 ? 4.127 27.260 20.791 1.00 91.06 814 LEU A O 1
ATOM 6382 N N . GLU A 1 815 ? 5.738 28.308 19.663 1.00 90.31 815 GLU A N 1
ATOM 6383 C CA . GLU A 1 815 ? 5.318 29.657 20.074 1.00 90.31 815 GLU A CA 1
ATOM 6384 C C . GLU A 1 815 ? 3.984 30.069 19.439 1.00 90.31 815 GLU A C 1
ATOM 6386 O O . GLU A 1 815 ? 3.122 30.643 20.107 1.00 90.31 815 GLU A O 1
ATOM 6391 N N . ARG A 1 816 ? 3.786 29.736 18.160 1.00 93.75 816 ARG A N 1
ATOM 6392 C CA . ARG A 1 816 ? 2.601 30.134 17.393 1.00 93.75 816 ARG A CA 1
ATOM 6393 C C . ARG A 1 816 ? 1.344 29.338 17.743 1.00 93.75 816 ARG A C 1
ATOM 6395 O O . ARG A 1 816 ? 0.255 29.903 17.685 1.00 93.75 816 ARG A O 1
ATOM 6402 N N . TYR A 1 817 ? 1.465 28.047 18.053 1.00 95.75 817 TYR A N 1
ATOM 6403 C CA . TYR A 1 817 ? 0.313 27.152 18.178 1.00 95.75 817 TYR A CA 1
ATOM 6404 C C . TYR A 1 817 ? 0.209 26.519 19.569 1.00 95.75 817 TYR A C 1
ATOM 6406 O O . TYR A 1 817 ? 0.912 25.561 19.889 1.00 95.75 817 TYR A O 1
ATOM 6414 N N . ASP A 1 818 ? -0.758 26.985 20.360 1.00 94.12 818 ASP A N 1
ATOM 6415 C CA . ASP A 1 818 ? -1.012 26.520 21.733 1.00 94.12 818 ASP A CA 1
ATOM 6416 C C . ASP A 1 818 ? -1.172 24.998 21.821 1.00 94.12 818 ASP A C 1
ATOM 6418 O O . ASP A 1 818 ? -0.549 24.342 22.650 1.00 94.12 818 ASP A O 1
ATOM 6422 N N . PHE A 1 819 ? -1.921 24.410 20.885 1.00 94.88 819 PHE A N 1
ATOM 6423 C CA . PHE A 1 819 ? -2.161 22.968 20.885 1.00 94.88 819 PHE A CA 1
ATOM 6424 C C . PHE A 1 819 ? -0.886 22.138 20.668 1.00 94.88 819 PHE A C 1
ATOM 6426 O O . PHE A 1 819 ? -0.861 20.972 21.055 1.00 94.88 819 PHE A O 1
ATOM 6433 N N . LEU A 1 820 ? 0.151 22.687 20.016 1.00 94.62 820 LEU A N 1
ATOM 6434 C CA . LEU A 1 820 ? 1.433 21.994 19.886 1.00 94.62 820 LEU A CA 1
ATOM 6435 C C . LEU A 1 820 ? 2.184 22.013 21.215 1.00 94.62 820 LEU A C 1
ATOM 6437 O O . LEU A 1 820 ? 2.794 21.005 21.552 1.00 94.62 820 LEU A O 1
ATOM 6441 N N . ARG A 1 821 ? 2.095 23.095 21.998 1.00 90.25 821 ARG A N 1
ATOM 6442 C CA . ARG A 1 821 ? 2.645 23.123 23.364 1.00 90.25 821 ARG A CA 1
ATOM 6443 C C . ARG A 1 821 ? 1.942 22.112 24.264 1.00 90.25 821 ARG A C 1
ATOM 6445 O O . ARG A 1 821 ? 2.609 21.370 24.973 1.00 90.25 821 ARG A O 1
ATOM 6452 N N . ASP A 1 822 ? 0.620 22.003 24.152 1.00 90.75 822 ASP A N 1
ATOM 6453 C CA . ASP A 1 822 ? -0.158 20.997 24.890 1.00 90.75 822 ASP A CA 1
ATOM 6454 C C . ASP A 1 822 ? 0.159 19.559 24.437 1.00 90.75 822 ASP A C 1
ATOM 6456 O O . ASP A 1 822 ? 0.120 18.609 25.224 1.00 90.75 822 ASP A O 1
ATOM 6460 N N . LEU A 1 823 ? 0.455 19.372 23.146 1.00 91.81 823 LEU A N 1
ATOM 6461 C CA . LEU A 1 823 ? 0.841 18.077 22.586 1.00 91.81 823 LEU A CA 1
ATOM 6462 C C . LEU A 1 823 ? 2.260 17.673 23.002 1.00 91.81 823 LEU A C 1
ATOM 6464 O O . LEU A 1 823 ? 2.516 16.482 23.193 1.00 91.81 823 LEU A O 1
ATOM 6468 N N . TYR A 1 824 ? 3.158 18.647 23.134 1.00 89.12 824 TYR A N 1
ATOM 6469 C CA . TYR A 1 824 ? 4.566 18.480 23.473 1.00 89.12 824 TYR A CA 1
ATOM 6470 C C . TYR A 1 824 ? 4.881 19.138 24.823 1.00 89.12 824 TYR A C 1
ATOM 6472 O O . TYR A 1 824 ? 5.534 20.184 24.849 1.00 89.12 824 TYR A O 1
ATOM 6480 N N . PRO A 1 825 ? 4.456 18.534 25.951 1.00 77.62 825 PRO A N 1
ATOM 6481 C CA . PRO A 1 825 ? 4.731 19.054 27.287 1.00 77.62 825 PRO A CA 1
ATOM 6482 C C . PRO A 1 825 ? 6.189 18.773 27.681 1.00 77.62 825 PRO A C 1
ATOM 6484 O O . PRO A 1 825 ? 6.470 18.019 28.609 1.00 77.62 825 PRO A O 1
ATOM 6487 N N . PHE A 1 826 ? 7.127 19.331 26.920 1.00 76.25 826 PHE A N 1
ATOM 6488 C CA . PHE A 1 826 ? 8.551 19.183 27.156 1.00 76.25 826 PHE A CA 1
ATOM 6489 C C . PHE A 1 826 ? 8.928 19.769 28.514 1.00 76.25 826 PHE A C 1
ATOM 6491 O O . PHE A 1 826 ? 8.636 20.931 28.803 1.00 76.25 826 PHE A O 1
ATOM 6498 N N . ASP A 1 827 ? 9.630 18.982 29.327 1.00 67.88 827 ASP A N 1
ATOM 6499 C CA . ASP A 1 827 ? 10.289 19.509 30.519 1.00 67.88 827 ASP A CA 1
ATOM 6500 C C . ASP A 1 827 ? 11.300 20.610 30.117 1.00 67.88 827 ASP A C 1
ATOM 6502 O O . ASP A 1 827 ? 11.939 20.495 29.061 1.00 67.88 827 ASP A O 1
ATOM 6506 N N . PRO A 1 828 ? 11.510 21.664 30.933 1.00 69.56 828 PRO A N 1
ATOM 6507 C CA . PRO A 1 828 ? 12.481 22.720 30.645 1.00 69.56 828 PRO A CA 1
ATOM 6508 C C . PRO A 1 828 ? 13.891 22.223 30.292 1.00 69.56 828 PRO A C 1
ATOM 6510 O O . PRO A 1 828 ? 14.624 22.911 29.581 1.00 69.56 828 PRO A O 1
ATOM 6513 N N . GLY A 1 829 ? 14.304 21.046 30.771 1.00 66.06 829 GLY A N 1
ATOM 6514 C CA . GLY A 1 829 ? 15.548 20.392 30.366 1.00 66.06 829 GLY A CA 1
ATOM 6515 C C . GLY A 1 829 ? 15.596 20.028 28.880 1.00 66.06 829 GLY A C 1
ATOM 6516 O O . GLY A 1 829 ? 16.627 20.248 28.244 1.00 66.06 829 GLY A O 1
ATOM 6517 N N . VAL A 1 830 ? 14.492 19.537 28.311 1.00 68.19 830 VAL A N 1
ATOM 6518 C CA . VAL A 1 830 ? 14.387 19.194 26.883 1.00 68.19 830 VAL A CA 1
ATOM 6519 C C . VAL A 1 830 ? 14.447 20.457 26.037 1.00 68.19 830 VAL A C 1
ATOM 6521 O O . VAL A 1 830 ? 15.237 20.517 25.099 1.00 68.19 830 VAL A O 1
ATOM 6524 N N . SER A 1 831 ? 13.691 21.491 26.414 1.00 68.62 831 SER A N 1
ATOM 6525 C CA . SER A 1 831 ? 13.701 22.783 25.718 1.00 68.62 831 SER A CA 1
ATOM 6526 C C . SER A 1 831 ? 15.095 23.412 25.727 1.00 68.62 831 SER A C 1
ATOM 6528 O O . SER A 1 831 ? 15.628 23.717 24.666 1.00 68.62 831 SER A O 1
ATOM 6530 N N . ARG A 1 832 ? 15.760 23.472 26.894 1.00 71.25 832 ARG A N 1
ATOM 6531 C CA . ARG A 1 832 ? 17.146 23.966 26.999 1.00 71.25 832 ARG A CA 1
ATOM 6532 C C . ARG A 1 832 ? 18.138 23.131 26.199 1.00 71.25 832 ARG A C 1
ATOM 6534 O O . ARG A 1 832 ? 19.101 23.678 25.673 1.00 71.25 832 ARG A O 1
ATOM 6541 N N . MET A 1 833 ? 17.950 21.814 26.135 1.00 74.50 833 MET A N 1
ATOM 6542 C CA . MET A 1 833 ? 18.794 20.950 25.314 1.00 74.50 833 MET A CA 1
ATOM 6543 C C . MET A 1 833 ? 18.619 21.288 23.834 1.00 74.50 833 MET A C 1
ATOM 6545 O O . MET A 1 833 ? 19.628 21.500 23.165 1.00 74.50 833 MET A O 1
ATOM 6549 N N . LEU A 1 834 ? 17.381 21.408 23.345 1.00 69.75 834 LEU A N 1
ATOM 6550 C CA . LEU A 1 834 ? 17.101 21.804 21.964 1.00 69.75 834 LEU A CA 1
ATOM 6551 C C . LEU A 1 834 ? 17.721 23.177 21.660 1.00 69.75 834 LEU A C 1
ATOM 6553 O O . LEU A 1 834 ? 18.486 23.284 20.701 1.00 69.75 834 LEU A O 1
ATOM 6557 N N . ASP A 1 835 ? 17.535 24.161 22.544 1.00 68.81 835 ASP A N 1
ATOM 6558 C CA . ASP A 1 835 ? 18.162 25.487 22.447 1.00 68.81 835 ASP A CA 1
ATOM 6559 C C . ASP A 1 835 ? 19.698 25.394 22.427 1.00 68.81 835 ASP A C 1
ATOM 6561 O O . ASP A 1 835 ? 20.370 26.059 21.638 1.00 68.81 835 ASP A O 1
ATOM 6565 N N . SER A 1 836 ? 20.285 24.532 23.265 1.00 70.00 836 SER A N 1
ATOM 6566 C CA . SER A 1 836 ? 21.736 24.335 23.313 1.00 70.00 836 SER A CA 1
ATOM 6567 C C . SER A 1 836 ? 22.267 23.675 22.042 1.00 70.00 836 SER A C 1
ATOM 6569 O O . SER A 1 836 ? 23.339 24.049 21.571 1.00 70.00 836 SER A O 1
ATOM 6571 N N . VAL A 1 837 ? 21.527 22.733 21.449 1.00 66.56 837 VAL A N 1
ATOM 6572 C CA . VAL A 1 837 ? 21.896 22.094 20.181 1.00 66.56 837 VAL A CA 1
ATOM 6573 C C . VAL A 1 837 ? 21.816 23.111 19.044 1.00 66.56 837 VAL A C 1
ATOM 6575 O O . VAL A 1 837 ? 22.715 23.128 18.208 1.00 66.56 837 VAL A O 1
ATOM 6578 N N . VAL A 1 838 ? 20.834 24.021 19.043 1.00 62.75 838 VAL A N 1
ATOM 6579 C CA . VAL A 1 838 ? 20.820 25.173 18.118 1.00 62.75 838 VAL A CA 1
ATOM 6580 C C . VAL A 1 838 ? 22.062 26.047 18.320 1.00 62.75 838 VAL A C 1
ATOM 6582 O O . VAL A 1 838 ? 22.757 26.367 17.357 1.00 62.75 838 VAL A O 1
ATOM 6585 N N . ALA A 1 839 ? 22.363 26.417 19.568 1.00 60.66 839 ALA A N 1
ATOM 6586 C CA . ALA A 1 839 ? 23.391 27.406 19.892 1.00 60.66 839 ALA A CA 1
ATOM 6587 C C . ALA A 1 839 ? 24.837 26.898 19.735 1.00 60.66 839 ALA A C 1
ATOM 6589 O O . ALA A 1 839 ? 25.737 27.675 19.414 1.00 60.66 839 ALA A O 1
ATOM 6590 N N . THR A 1 840 ? 25.084 25.610 19.982 1.00 56.44 840 THR A N 1
ATOM 6591 C CA . THR A 1 840 ? 26.439 25.024 20.031 1.00 56.44 840 THR A CA 1
ATOM 6592 C C . THR A 1 840 ? 26.825 24.265 18.767 1.00 56.44 840 THR A C 1
ATOM 6594 O O . THR A 1 840 ? 27.994 23.911 18.592 1.00 56.44 840 THR A O 1
ATOM 6597 N N . SER A 1 841 ? 25.876 24.001 17.869 1.00 52.41 841 SER A N 1
ATOM 6598 C CA . SER A 1 841 ? 26.126 23.102 16.754 1.00 52.41 841 SER A CA 1
ATOM 6599 C C . SER A 1 841 ? 26.734 23.803 15.529 1.00 52.41 841 SER A C 1
ATOM 6601 O O . SER A 1 841 ? 26.249 24.854 15.100 1.00 52.41 841 SER A O 1
ATOM 6603 N N . PRO A 1 842 ? 27.722 23.178 14.851 1.00 52.53 842 PRO A N 1
ATOM 6604 C CA . PRO A 1 842 ? 28.141 23.556 13.497 1.00 52.53 842 PRO A CA 1
ATOM 6605 C C . PRO A 1 842 ? 26.990 23.561 12.472 1.00 52.53 842 PRO A C 1
ATOM 6607 O O . PRO A 1 842 ? 27.159 24.104 11.382 1.00 52.53 842 PRO A O 1
ATOM 6610 N N . LEU A 1 843 ? 25.834 22.971 12.816 1.00 53.41 843 LEU A N 1
ATOM 6611 C CA . LEU A 1 843 ? 24.594 22.973 12.030 1.00 53.41 843 LEU A CA 1
ATOM 6612 C C . LEU A 1 843 ? 24.093 24.378 11.676 1.00 53.41 843 LEU A C 1
ATOM 6614 O O . LEU A 1 843 ? 23.519 24.550 10.609 1.00 53.41 843 LEU A O 1
ATOM 6618 N N . ALA A 1 844 ? 24.363 25.385 12.511 1.00 44.34 844 ALA A N 1
ATOM 6619 C CA . ALA A 1 844 ? 23.990 26.773 12.234 1.00 44.34 844 ALA A CA 1
ATOM 6620 C C . ALA A 1 844 ? 24.902 27.468 11.194 1.00 44.34 844 ALA A C 1
ATOM 6622 O O . ALA A 1 844 ? 24.597 28.574 10.757 1.00 44.34 844 ALA A O 1
ATOM 6623 N N . ARG A 1 845 ? 26.042 26.865 10.803 1.00 42.44 845 ARG A N 1
ATOM 6624 C CA . ARG A 1 845 ? 27.097 27.535 10.007 1.00 42.44 845 ARG A CA 1
ATOM 6625 C C . ARG A 1 845 ? 27.248 27.066 8.555 1.00 42.44 845 ARG A C 1
ATOM 6627 O O . ARG A 1 845 ? 28.156 27.537 7.875 1.00 42.44 845 ARG A O 1
ATOM 6634 N N . ARG A 1 846 ? 26.384 26.189 8.037 1.00 44.12 846 ARG A N 1
ATOM 6635 C CA . ARG A 1 846 ? 26.379 25.813 6.607 1.00 44.12 846 ARG A CA 1
ATOM 6636 C C . ARG A 1 846 ? 25.006 26.030 5.971 1.00 44.12 846 ARG A C 1
ATOM 6638 O O . ARG A 1 846 ? 24.345 25.092 5.551 1.00 44.12 846 ARG A O 1
ATOM 6645 N N . ALA A 1 847 ? 24.625 27.298 5.849 1.00 37.94 847 ALA A N 1
ATOM 6646 C CA . ALA A 1 847 ? 23.692 27.736 4.820 1.00 37.94 847 ALA A CA 1
ATOM 6647 C C . ALA A 1 847 ? 24.502 27.998 3.539 1.00 37.94 847 ALA A C 1
ATOM 6649 O O . ALA A 1 847 ? 25.061 29.075 3.350 1.00 37.94 847 ALA A O 1
ATOM 6650 N N . GLY A 1 848 ? 24.659 26.983 2.694 1.00 34.59 848 GLY A N 1
ATOM 6651 C CA . GLY A 1 848 ? 25.306 27.142 1.395 1.00 34.59 848 GLY A CA 1
ATOM 6652 C C . GLY A 1 848 ? 25.170 25.878 0.549 1.00 34.59 848 GLY A C 1
ATOM 6653 O O . GLY A 1 848 ? 25.380 24.788 1.086 1.00 34.59 848 GLY A O 1
ATOM 6654 N N . PRO A 1 849 ? 24.803 25.994 -0.741 1.00 31.11 849 PRO A N 1
ATOM 6655 C CA . PRO A 1 849 ? 24.638 24.845 -1.621 1.00 31.11 849 PRO A CA 1
ATOM 6656 C C . PRO A 1 849 ? 25.943 24.049 -1.717 1.00 31.11 849 PRO A C 1
ATOM 6658 O O . PRO A 1 849 ? 27.040 24.615 -1.679 1.00 31.11 849 PRO A O 1
ATOM 6661 N N . ALA A 1 850 ? 25.820 22.726 -1.847 1.00 33.78 850 ALA A N 1
ATOM 6662 C CA . ALA A 1 850 ? 26.938 21.863 -2.199 1.00 33.78 850 ALA A CA 1
ATOM 6663 C C . ALA A 1 850 ? 27.671 22.450 -3.417 1.00 33.78 850 ALA A C 1
ATOM 6665 O O . ALA A 1 850 ? 27.036 22.934 -4.357 1.00 33.78 850 ALA A O 1
ATOM 6666 N N . ALA A 1 851 ? 29.004 22.445 -3.367 1.00 30.08 851 ALA A N 1
ATOM 6667 C CA . ALA A 1 851 ? 29.856 23.000 -4.409 1.00 30.08 851 ALA A CA 1
ATOM 6668 C C . ALA A 1 851 ? 29.444 22.449 -5.788 1.00 30.08 851 ALA A C 1
ATOM 6670 O O . ALA A 1 851 ? 29.660 21.273 -6.072 1.00 30.08 851 ALA A O 1
ATOM 6671 N N . GLY A 1 852 ? 28.825 23.300 -6.614 1.00 33.47 852 GLY A N 1
ATOM 6672 C CA . GLY A 1 852 ? 28.467 22.989 -8.002 1.00 33.47 852 GLY A CA 1
ATOM 6673 C C . GLY A 1 852 ? 27.048 23.346 -8.465 1.00 33.47 852 GLY A C 1
ATOM 6674 O O . GLY A 1 852 ? 26.807 23.263 -9.664 1.00 33.47 852 GLY A O 1
ATOM 6675 N N . ALA A 1 853 ? 26.119 23.759 -7.594 1.00 33.84 853 ALA A N 1
ATOM 6676 C CA . ALA A 1 853 ? 24.762 24.137 -8.017 1.00 33.84 853 ALA A CA 1
ATOM 6677 C C . ALA A 1 853 ? 24.564 25.666 -8.052 1.00 33.84 853 ALA A C 1
ATOM 6679 O O . ALA A 1 853 ? 24.326 26.303 -7.025 1.00 33.84 853 ALA A O 1
ATOM 6680 N N . GLU A 1 854 ? 24.635 26.262 -9.245 1.00 29.92 854 GLU A N 1
ATOM 6681 C CA . GLU A 1 854 ? 24.067 27.589 -9.501 1.00 29.92 854 GLU A CA 1
ATOM 6682 C C . GLU A 1 854 ? 22.527 27.519 -9.426 1.00 29.92 854 GLU A C 1
ATOM 6684 O O . GLU A 1 854 ? 21.881 26.923 -10.281 1.00 29.92 854 GLU A O 1
ATOM 6689 N N . SER A 1 855 ? 21.912 28.114 -8.399 1.00 32.19 855 SER A N 1
ATOM 6690 C CA . SER A 1 855 ? 20.958 29.233 -8.544 1.00 32.19 855 SER A CA 1
ATOM 6691 C C . SER A 1 855 ? 20.155 29.510 -7.263 1.00 32.19 855 SER A C 1
ATOM 6693 O O . SER A 1 855 ? 19.830 28.637 -6.462 1.00 32.19 855 SER A O 1
ATOM 6695 N N . VAL A 1 856 ? 19.854 30.798 -7.108 1.00 35.19 856 VAL A N 1
ATOM 6696 C CA . VAL A 1 856 ? 19.180 31.493 -6.008 1.00 35.19 856 VAL A CA 1
ATOM 6697 C C . VAL A 1 856 ? 17.655 31.406 -6.185 1.00 35.19 856 VAL A C 1
ATOM 6699 O O . VAL A 1 856 ? 16.993 32.399 -6.476 1.00 35.19 856 VAL A O 1
ATOM 6702 N N . VAL A 1 857 ? 17.077 30.211 -6.046 1.00 44.91 857 VAL A N 1
ATOM 6703 C CA . VAL A 1 857 ? 15.613 30.023 -6.017 1.00 44.91 857 VAL A CA 1
ATOM 6704 C C . VAL A 1 857 ? 15.204 29.540 -4.629 1.00 44.91 857 VAL A C 1
ATOM 6706 O O . VAL A 1 857 ? 15.813 28.615 -4.096 1.00 44.91 857 VAL A O 1
ATOM 6709 N N . ALA A 1 858 ? 14.179 30.164 -4.037 1.00 51.88 858 ALA A N 1
ATOM 6710 C CA . ALA A 1 858 ? 13.581 29.692 -2.791 1.00 51.88 858 ALA A CA 1
ATOM 6711 C C . ALA A 1 858 ? 13.183 28.214 -2.946 1.00 51.88 858 ALA A C 1
ATOM 6713 O O . ALA A 1 858 ? 12.320 27.867 -3.757 1.00 51.88 858 ALA A O 1
ATOM 6714 N N . LEU A 1 859 ? 13.856 27.333 -2.207 1.00 67.75 859 LEU A N 1
ATOM 6715 C CA . LEU A 1 859 ? 13.585 25.903 -2.233 1.00 67.75 859 LEU A CA 1
ATOM 6716 C C . LEU A 1 859 ? 12.300 25.650 -1.442 1.00 67.75 859 LEU A C 1
ATOM 6718 O O . LEU A 1 859 ? 12.269 25.805 -0.225 1.00 67.75 859 LEU A O 1
ATOM 6722 N N . HIS A 1 860 ? 11.248 25.221 -2.138 1.00 84.94 860 HIS A N 1
ATOM 6723 C CA . HIS A 1 860 ? 10.062 24.628 -1.523 1.00 84.94 860 HIS A CA 1
ATOM 6724 C C . HIS A 1 860 ? 10.120 23.110 -1.698 1.00 84.94 860 HIS A C 1
ATOM 6726 O O . HIS A 1 860 ? 9.613 22.604 -2.709 1.00 84.94 860 HIS A O 1
ATOM 6732 N N . PRO A 1 861 ? 10.747 22.372 -0.757 1.00 90.50 861 PRO A N 1
ATOM 6733 C CA . PRO A 1 861 ? 10.758 20.924 -0.811 1.00 90.50 861 PRO A CA 1
ATOM 6734 C C . PRO A 1 861 ? 9.380 20.322 -1.059 1.00 90.50 861 PRO A C 1
ATOM 6736 O O . PRO A 1 861 ? 8.363 20.809 -0.549 1.00 90.50 861 PRO A O 1
ATOM 6739 N N . LYS A 1 862 ? 9.350 19.251 -1.849 1.00 92.00 862 LYS A N 1
ATOM 6740 C CA . LYS A 1 862 ? 8.128 18.518 -2.156 1.00 92.00 862 LYS A CA 1
ATOM 6741 C C . LYS A 1 862 ? 7.857 17.494 -1.062 1.00 92.00 862 LYS A C 1
ATOM 6743 O O . LYS A 1 862 ? 8.711 16.651 -0.796 1.00 92.00 862 LYS A O 1
ATOM 6748 N N . LEU A 1 863 ? 6.671 17.530 -0.451 1.00 94.12 863 LEU A N 1
ATOM 6749 C CA . LEU A 1 863 ? 6.256 16.492 0.496 1.00 94.12 863 LEU A CA 1
ATOM 6750 C C . LEU A 1 863 ? 5.933 15.225 -0.286 1.00 94.12 863 LEU A C 1
ATOM 6752 O O . LEU A 1 863 ? 4.861 15.134 -0.879 1.00 94.12 863 LEU A O 1
ATOM 6756 N N . HIS A 1 864 ? 6.842 14.255 -0.284 1.00 91.62 864 HIS A N 1
ATOM 6757 C CA . HIS A 1 864 ? 6.628 12.938 -0.883 1.00 91.62 864 HIS A CA 1
ATOM 6758 C C . HIS A 1 864 ? 6.575 11.815 0.164 1.00 91.62 864 HIS A C 1
ATOM 6760 O O . HIS A 1 864 ? 6.267 10.670 -0.168 1.00 91.62 864 HIS A O 1
ATOM 6766 N N . PHE A 1 865 ? 6.783 12.146 1.435 1.00 93.06 865 PHE A N 1
ATOM 6767 C CA . PHE A 1 865 ? 6.733 11.206 2.537 1.00 93.06 865 PHE A CA 1
ATOM 6768 C C . PHE A 1 865 ? 5.302 10.714 2.800 1.00 93.06 865 PHE A C 1
ATOM 6770 O O . PHE A 1 865 ? 4.416 11.507 3.114 1.00 93.06 865 PHE A O 1
ATOM 6777 N N . LYS A 1 866 ? 5.094 9.396 2.676 1.00 92.81 866 LYS A N 1
ATOM 6778 C CA . LYS A 1 866 ? 3.812 8.685 2.875 1.00 92.81 866 LYS A CA 1
ATOM 6779 C C . LYS A 1 866 ? 3.859 7.870 4.167 1.00 92.81 866 LYS A C 1
ATOM 6781 O O . LYS A 1 866 ? 3.841 6.633 4.170 1.00 92.81 866 LYS A O 1
ATOM 6786 N N . GLY A 1 867 ? 4.040 8.593 5.264 1.00 93.19 867 GLY A N 1
ATOM 6787 C CA . GLY A 1 867 ? 4.300 8.034 6.584 1.00 93.19 867 GLY A CA 1
ATOM 6788 C C . GLY A 1 867 ? 3.039 7.895 7.427 1.00 93.19 867 GLY A C 1
ATOM 6789 O O . GLY A 1 867 ? 2.080 8.651 7.286 1.00 93.19 867 GLY A O 1
ATOM 6790 N N . PHE A 1 868 ? 3.062 6.955 8.364 1.00 94.69 868 PHE A N 1
ATOM 6791 C CA . PHE A 1 868 ? 2.104 6.927 9.465 1.00 94.69 868 PHE A CA 1
ATOM 6792 C C . PHE A 1 868 ? 2.826 6.569 10.760 1.00 94.69 868 PHE A C 1
ATOM 6794 O O . PHE A 1 868 ? 3.559 5.585 10.806 1.00 94.69 868 PHE A O 1
ATOM 6801 N N . LEU A 1 869 ? 2.617 7.382 11.793 1.00 97.25 869 LEU A N 1
ATOM 6802 C CA . LEU A 1 869 ? 3.108 7.134 13.143 1.00 97.25 869 LEU A CA 1
ATOM 6803 C C . LEU A 1 869 ? 1.921 7.086 14.107 1.00 97.25 869 LEU A C 1
ATOM 6805 O O . LEU A 1 869 ? 1.089 7.996 14.101 1.00 97.25 869 LEU A O 1
ATOM 6809 N N . TYR A 1 870 ? 1.888 6.051 14.941 1.00 97.25 870 TYR A N 1
ATOM 6810 C CA . TYR A 1 870 ? 0.977 5.882 16.068 1.00 97.25 870 TYR A CA 1
ATOM 6811 C C . TYR A 1 870 ? 1.780 5.670 17.346 1.00 97.25 870 TYR A C 1
ATOM 6813 O O . TYR A 1 870 ? 2.695 4.846 17.372 1.00 97.25 870 TYR A O 1
ATOM 6821 N N . VAL A 1 871 ? 1.401 6.386 18.400 1.00 96.50 871 VAL A N 1
ATOM 6822 C CA . VAL A 1 871 ? 1.947 6.228 19.750 1.00 96.50 871 VAL A CA 1
ATOM 6823 C C . VAL A 1 871 ? 0.785 6.260 20.739 1.00 96.50 871 VAL A C 1
ATOM 6825 O O . VAL A 1 871 ? -0.009 7.201 20.690 1.00 96.50 871 VAL A O 1
ATOM 6828 N N . SER A 1 872 ? 0.657 5.257 21.613 1.00 95.75 872 SER A N 1
ATOM 6829 C CA . SER A 1 872 ? -0.383 5.239 22.653 1.00 95.75 872 SER A CA 1
ATOM 6830 C C . SER A 1 872 ? -0.223 6.399 23.640 1.00 95.75 872 SER A C 1
ATOM 6832 O O . SER A 1 872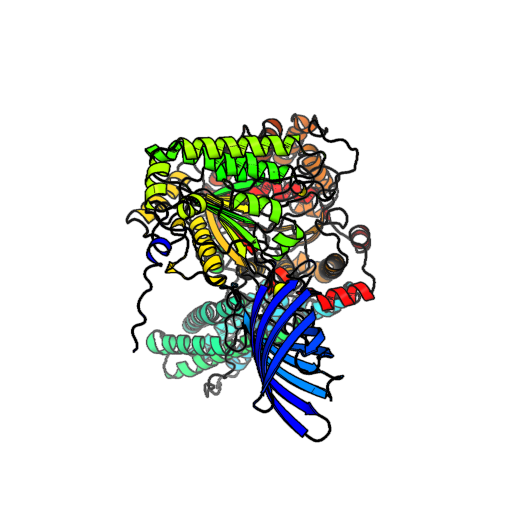 ? 0.827 7.042 23.707 1.00 95.75 872 SER A O 1
ATOM 6834 N N . ARG A 1 873 ? -1.277 6.697 24.405 1.00 93.62 873 ARG A N 1
ATOM 6835 C CA . ARG A 1 873 ? -1.280 7.802 25.371 1.00 93.62 873 ARG A CA 1
ATOM 6836 C C . ARG A 1 873 ? -0.182 7.638 26.416 1.00 93.62 873 ARG A C 1
ATOM 6838 O O . ARG A 1 873 ? 0.586 8.571 26.626 1.00 93.62 873 ARG A O 1
ATOM 6845 N N . GLU A 1 874 ? -0.126 6.465 27.039 1.00 91.88 874 GLU A N 1
ATOM 6846 C CA . GLU A 1 874 ? 0.786 6.104 28.126 1.00 91.88 874 GLU A CA 1
ATOM 6847 C C . GLU A 1 874 ? 2.232 6.308 27.668 1.00 91.88 874 GLU A C 1
ATOM 6849 O O . GLU A 1 874 ? 2.995 7.057 28.286 1.00 91.88 874 GLU A O 1
ATOM 6854 N N . ALA A 1 875 ? 2.551 5.754 26.495 1.00 91.62 875 ALA A N 1
ATOM 6855 C CA . ALA A 1 875 ? 3.837 5.928 25.849 1.00 91.62 875 ALA A CA 1
ATOM 6856 C C . ALA A 1 875 ? 4.139 7.392 25.510 1.00 91.62 875 ALA A C 1
ATOM 6858 O O . ALA A 1 875 ? 5.224 7.880 25.811 1.00 91.62 875 ALA A O 1
ATOM 6859 N N . TRP A 1 876 ? 3.203 8.121 24.896 1.00 92.25 876 TRP A N 1
ATOM 6860 C CA . TRP A 1 876 ? 3.426 9.518 24.524 1.00 92.25 876 TRP A CA 1
ATOM 6861 C C . TRP A 1 876 ? 3.718 10.389 25.747 1.00 92.25 876 TRP A C 1
ATOM 6863 O O . TRP A 1 876 ? 4.679 11.160 25.738 1.00 92.25 876 TRP A O 1
ATOM 6873 N N . SER A 1 877 ? 2.922 10.239 26.811 1.00 88.00 877 SER A N 1
ATOM 6874 C CA . SER A 1 877 ? 3.122 10.976 28.058 1.00 88.00 877 SER A CA 1
ATOM 6875 C C . SER A 1 877 ? 4.459 10.651 28.713 1.00 88.00 877 SER A C 1
ATOM 6877 O O . SER A 1 877 ? 5.172 11.581 29.074 1.00 88.00 877 SER A O 1
ATOM 6879 N N . GLY A 1 878 ? 4.827 9.367 28.807 1.00 86.81 878 GLY A N 1
ATOM 6880 C CA . GLY A 1 878 ? 6.073 8.945 29.450 1.00 86.81 878 GLY A CA 1
ATOM 6881 C C . GLY A 1 878 ? 7.327 9.288 28.643 1.00 86.81 878 GLY A C 1
ATOM 6882 O O . GLY A 1 878 ? 8.387 9.518 29.215 1.00 86.81 878 GLY A O 1
ATOM 6883 N N . LEU A 1 879 ? 7.222 9.354 27.312 1.00 86.81 879 LEU A N 1
ATOM 6884 C CA . LEU A 1 879 ? 8.342 9.684 26.431 1.00 86.81 879 LEU A CA 1
ATOM 6885 C C . LEU A 1 879 ? 8.634 11.184 26.389 1.00 86.81 879 LEU A C 1
ATOM 6887 O O . LEU A 1 879 ? 9.790 11.600 26.518 1.00 86.81 879 LEU A O 1
ATOM 6891 N N . MET A 1 880 ? 7.594 11.995 26.185 1.00 84.62 880 MET A N 1
ATOM 6892 C CA . MET A 1 880 ? 7.749 13.437 25.969 1.00 84.62 880 MET A CA 1
ATOM 6893 C C . MET A 1 880 ? 8.047 14.204 27.261 1.00 84.62 880 MET A C 1
ATOM 6895 O O . MET A 1 880 ? 8.588 15.306 27.190 1.00 84.62 880 MET A O 1
ATOM 6899 N N . SER A 1 881 ? 7.782 13.605 28.426 1.00 72.75 881 SER A N 1
ATOM 6900 C CA . SER A 1 881 ? 8.089 14.177 29.740 1.00 72.75 881 SER A CA 1
ATOM 6901 C C . SER A 1 881 ? 9.570 14.104 30.138 1.00 72.75 881 SER A C 1
ATOM 6903 O O . SER A 1 881 ? 9.929 14.630 31.187 1.00 72.75 881 SER A O 1
ATOM 6905 N N . GLY A 1 882 ? 10.448 13.461 29.356 1.00 74.19 882 GLY A N 1
ATOM 6906 C CA . GLY A 1 882 ? 11.867 13.384 29.722 1.00 74.19 882 GLY A CA 1
ATOM 6907 C C . GLY A 1 882 ? 12.761 12.531 28.821 1.00 74.19 882 GLY A C 1
ATOM 6908 O O . GLY A 1 882 ? 13.644 13.084 28.160 1.00 74.19 882 GLY A O 1
ATOM 6909 N N . PRO A 1 883 ? 12.589 11.197 28.774 1.00 79.31 883 PRO A N 1
ATOM 6910 C CA . PRO A 1 883 ? 13.612 10.292 28.246 1.00 79.31 883 PRO A CA 1
ATOM 6911 C C . PRO A 1 883 ? 13.895 10.490 26.749 1.00 79.31 883 PRO A C 1
ATOM 6913 O O . PRO A 1 883 ? 15.018 10.261 26.295 1.00 79.31 883 PRO A O 1
ATOM 6916 N N . MET A 1 884 ? 12.932 11.016 25.982 1.00 80.19 884 MET A N 1
ATOM 6917 C CA . MET A 1 884 ? 13.162 11.341 24.573 1.00 80.19 884 MET A CA 1
ATOM 6918 C C . MET A 1 884 ? 14.117 12.511 24.339 1.00 80.19 884 MET A C 1
ATOM 6920 O O . MET A 1 884 ? 14.613 12.637 23.224 1.00 80.19 884 MET A O 1
ATOM 6924 N N . ALA A 1 885 ? 14.437 13.338 25.338 1.00 79.50 885 ALA A N 1
ATOM 6925 C CA . ALA A 1 885 ? 15.394 14.436 25.177 1.00 79.50 885 ALA A CA 1
ATOM 6926 C C . ALA A 1 885 ? 16.768 13.941 24.705 1.00 79.50 885 ALA A C 1
ATOM 6928 O O . ALA A 1 885 ? 17.353 14.493 23.773 1.00 79.50 885 ALA A O 1
ATOM 6929 N N . LEU A 1 886 ? 17.254 12.852 25.308 1.00 80.12 886 LEU A N 1
ATOM 6930 C CA . LEU A 1 886 ? 18.500 12.213 24.893 1.00 80.12 886 LEU A CA 1
ATOM 6931 C C . LEU A 1 886 ? 18.377 11.657 23.467 1.00 80.12 886 LEU A C 1
ATOM 6933 O O . LEU A 1 886 ? 19.284 11.846 22.662 1.00 80.12 886 LEU A O 1
ATOM 6937 N N . GLY A 1 887 ? 17.226 11.074 23.119 1.00 85.31 887 GLY A N 1
ATOM 6938 C CA . GLY A 1 887 ? 16.945 10.599 21.760 1.00 85.31 887 GLY A CA 1
ATOM 6939 C C . GLY A 1 887 ? 16.951 11.714 20.714 1.00 85.31 887 GLY A C 1
ATOM 6940 O O . GLY A 1 887 ? 17.554 11.554 19.658 1.00 85.31 887 GLY A O 1
ATOM 6941 N N . PHE A 1 888 ? 16.350 12.870 21.008 1.00 85.06 888 PHE A N 1
ATOM 6942 C CA . PHE A 1 888 ? 16.407 14.051 20.139 1.00 85.06 888 PHE A CA 1
ATOM 6943 C C . PHE A 1 888 ? 17.839 14.538 19.937 1.00 85.06 888 PHE A C 1
ATOM 6945 O O . PHE A 1 888 ? 18.242 14.811 18.806 1.00 85.06 888 PHE A O 1
ATOM 6952 N N . ARG A 1 889 ? 18.611 14.630 21.025 1.00 83.81 889 ARG A N 1
ATOM 6953 C CA . ARG A 1 889 ? 20.010 15.054 20.975 1.00 83.81 889 ARG A CA 1
ATOM 6954 C C . ARG A 1 889 ? 20.839 14.122 20.099 1.00 83.81 889 ARG A C 1
ATOM 6956 O O . ARG A 1 889 ? 21.507 14.596 19.184 1.00 83.81 889 ARG A O 1
ATOM 6963 N N . GLU A 1 890 ? 20.779 12.818 20.357 1.00 86.69 890 GLU A N 1
ATOM 6964 C CA . GLU A 1 890 ? 21.549 11.836 19.593 1.00 86.69 890 GLU A CA 1
ATOM 6965 C C . GLU A 1 890 ? 21.105 11.782 18.132 1.00 86.69 890 GLU A C 1
ATOM 6967 O O . GLU A 1 890 ? 21.954 11.802 17.243 1.00 86.69 890 GLU A O 1
ATOM 6972 N N . TYR A 1 891 ? 19.799 11.842 17.856 1.00 89.25 891 TYR A N 1
ATOM 6973 C CA . TYR A 1 891 ? 19.289 11.953 16.490 1.00 89.25 891 TYR A CA 1
ATOM 6974 C C . TYR A 1 891 ? 19.890 13.160 15.752 1.00 89.25 891 TYR A C 1
ATOM 6976 O O . TYR A 1 891 ? 20.418 13.019 14.648 1.00 89.25 891 TYR A O 1
ATOM 6984 N N . LEU A 1 892 ? 19.866 14.350 16.363 1.00 86.94 892 LEU A N 1
ATOM 6985 C CA . LEU A 1 892 ? 20.415 15.563 15.752 1.00 86.94 892 LEU A CA 1
ATOM 6986 C C . LEU A 1 892 ? 21.934 15.470 15.555 1.00 86.94 892 LEU A C 1
ATOM 6988 O O . LEU A 1 892 ? 22.435 15.886 14.509 1.00 86.94 892 LEU A O 1
ATOM 6992 N N . LEU A 1 893 ? 22.671 14.900 16.514 1.00 85.75 893 LEU A N 1
ATOM 6993 C CA . LEU A 1 893 ? 24.119 14.695 16.415 1.00 85.75 893 LEU A CA 1
ATOM 6994 C C . LEU A 1 893 ? 24.485 13.734 15.279 1.00 85.75 893 LEU A C 1
ATOM 6996 O O . LEU A 1 893 ? 25.323 14.073 14.439 1.00 85.75 893 LEU A O 1
ATOM 7000 N N . GLN A 1 894 ? 23.842 12.567 15.217 1.00 88.06 894 GLN A N 1
ATOM 7001 C CA . GLN A 1 894 ? 24.108 11.574 14.177 1.00 88.06 894 GLN A CA 1
ATOM 7002 C C . GLN A 1 894 ? 23.693 12.090 12.800 1.00 88.06 894 GLN A C 1
ATOM 7004 O O . GLN A 1 894 ? 24.454 11.960 11.841 1.00 88.06 894 GLN A O 1
ATOM 7009 N N . ARG A 1 895 ? 22.547 12.772 12.693 1.00 87.19 895 ARG A N 1
ATOM 7010 C CA . ARG A 1 895 ? 22.111 13.358 11.421 1.00 87.19 895 ARG A CA 1
ATOM 7011 C C . ARG A 1 895 ? 23.047 14.478 10.962 1.00 87.19 895 ARG A C 1
ATOM 7013 O O . ARG A 1 895 ? 23.409 14.542 9.792 1.00 87.19 895 ARG A O 1
ATOM 7020 N N . SER A 1 896 ? 23.522 15.312 11.889 1.00 84.44 896 SER A N 1
ATOM 7021 C CA . SER A 1 896 ? 24.557 16.317 11.622 1.00 84.44 896 SER A CA 1
ATOM 7022 C C . SER A 1 896 ? 25.842 15.694 11.081 1.00 84.44 896 SER A C 1
ATOM 7024 O O . SER A 1 896 ? 26.455 16.224 10.154 1.00 84.44 896 SER A O 1
ATOM 7026 N N . ARG A 1 897 ? 26.249 14.559 11.653 1.00 84.75 897 ARG A N 1
ATOM 7027 C CA . ARG A 1 897 ? 27.423 13.807 11.221 1.00 84.75 897 ARG A CA 1
ATOM 7028 C C . ARG A 1 897 ? 27.243 13.244 9.810 1.00 84.75 897 ARG A C 1
ATOM 7030 O O . ARG A 1 897 ? 28.097 13.492 8.965 1.00 84.75 897 ARG A O 1
ATOM 7037 N N . GLN A 1 898 ? 26.114 12.586 9.536 1.00 85.94 898 GLN A N 1
ATOM 7038 C CA . GLN A 1 898 ? 25.778 12.052 8.209 1.00 85.94 898 GLN A CA 1
ATOM 7039 C C . GLN A 1 898 ? 25.819 13.134 7.120 1.00 85.94 898 GLN A C 1
ATOM 7041 O O . GLN A 1 898 ? 26.370 12.900 6.048 1.00 85.94 898 GLN A O 1
ATOM 7046 N N . LEU A 1 899 ? 25.295 14.331 7.405 1.00 82.94 899 LEU A N 1
ATOM 7047 C CA . LEU A 1 899 ? 25.302 15.453 6.462 1.00 82.94 899 LEU A CA 1
ATOM 7048 C C . LEU A 1 899 ? 26.703 16.041 6.218 1.00 82.94 899 LEU A C 1
ATOM 7050 O O . LEU A 1 899 ? 26.969 16.562 5.138 1.00 82.94 899 LEU A O 1
ATOM 7054 N N . ARG A 1 900 ? 27.608 15.985 7.206 1.00 81.62 900 ARG A N 1
ATOM 7055 C CA . ARG A 1 900 ? 28.985 16.495 7.063 1.00 81.62 900 ARG A CA 1
ATOM 7056 C C . ARG A 1 900 ? 29.933 15.505 6.393 1.00 81.62 900 ARG A C 1
ATOM 7058 O O . ARG A 1 900 ? 30.753 15.932 5.589 1.00 81.62 900 ARG A O 1
ATOM 7065 N N . GLU A 1 901 ? 29.852 14.235 6.779 1.00 81.44 901 GLU A N 1
ATOM 7066 C CA . GLU A 1 901 ? 30.795 13.172 6.391 1.00 81.44 901 GLU A CA 1
ATOM 7067 C C . GLU A 1 901 ? 30.284 12.343 5.194 1.00 81.44 901 GLU A C 1
ATOM 7069 O O . GLU A 1 901 ? 31.033 11.585 4.584 1.00 81.44 901 GLU A O 1
ATOM 7074 N N . GLY A 1 902 ? 29.014 12.499 4.801 1.00 80.00 902 GLY A N 1
ATOM 7075 C CA . GLY A 1 902 ? 28.468 11.868 3.602 1.00 80.00 902 GLY A CA 1
ATOM 7076 C C . GLY A 1 902 ? 28.582 10.342 3.645 1.00 80.00 902 GLY A C 1
ATOM 7077 O O . GLY A 1 902 ? 28.179 9.706 4.621 1.00 80.00 902 GLY A O 1
ATOM 7078 N N . ALA A 1 903 ? 29.090 9.737 2.570 1.00 77.62 903 ALA A N 1
ATOM 7079 C CA . ALA A 1 903 ? 29.161 8.282 2.418 1.00 77.62 903 ALA A CA 1
ATOM 7080 C C . ALA A 1 903 ? 30.093 7.575 3.427 1.00 77.62 903 ALA A C 1
ATOM 7082 O O . ALA A 1 903 ? 29.990 6.360 3.576 1.00 77.62 903 ALA A O 1
ATOM 7083 N N . GLU A 1 904 ? 30.963 8.304 4.138 1.00 79.50 904 GLU A N 1
ATOM 7084 C CA . GLU A 1 904 ? 31.884 7.723 5.132 1.00 79.50 904 GLU A CA 1
ATOM 7085 C C . GLU A 1 904 ? 31.162 7.194 6.382 1.00 79.50 904 GLU A C 1
ATOM 7087 O O . GLU A 1 904 ? 31.643 6.274 7.045 1.00 79.50 904 GLU A O 1
ATOM 7092 N N . VAL A 1 905 ? 29.982 7.737 6.696 1.00 80.62 905 VAL A N 1
ATOM 7093 C CA . VAL A 1 905 ? 29.165 7.303 7.835 1.00 80.62 905 VAL A CA 1
ATOM 7094 C C . VAL A 1 905 ? 28.030 6.432 7.327 1.00 80.62 905 VAL A C 1
ATOM 7096 O O . VAL A 1 905 ? 27.164 6.915 6.609 1.00 80.62 905 VAL A O 1
ATOM 7099 N N . GLY A 1 906 ? 28.009 5.154 7.705 1.00 81.31 906 GLY A N 1
ATOM 7100 C CA . GLY A 1 906 ? 26.908 4.241 7.378 1.00 81.31 906 GLY A CA 1
ATOM 7101 C C . GLY A 1 906 ? 25.667 4.427 8.262 1.00 81.31 906 GLY A C 1
ATOM 7102 O O . GLY A 1 906 ? 25.701 5.089 9.297 1.00 81.31 906 GLY A O 1
ATOM 7103 N N . GLU A 1 907 ? 24.569 3.770 7.890 1.00 84.69 907 GLU A N 1
ATOM 7104 C CA . GLU A 1 907 ? 23.276 3.875 8.595 1.00 84.69 907 GLU A CA 1
ATOM 7105 C C . GLU A 1 907 ? 23.235 3.146 9.946 1.00 84.69 907 GLU A C 1
ATOM 7107 O O . GLU A 1 907 ? 22.377 3.415 10.787 1.00 84.69 907 GLU A O 1
ATOM 7112 N N . THR A 1 908 ? 24.181 2.237 10.188 1.00 85.69 908 THR A N 1
ATOM 7113 C CA . THR A 1 908 ? 24.269 1.481 11.444 1.00 85.69 908 THR A CA 1
ATOM 7114 C C . THR A 1 908 ? 24.517 2.398 12.643 1.00 85.69 908 THR A C 1
ATOM 7116 O O . THR A 1 908 ? 23.914 2.187 13.686 1.00 85.69 908 THR A O 1
ATOM 7119 N N . ALA A 1 909 ? 25.297 3.474 12.482 1.00 86.38 909 ALA A N 1
ATOM 7120 C CA . ALA A 1 909 ? 25.615 4.391 13.579 1.00 86.38 909 ALA A CA 1
ATOM 7121 C C . ALA A 1 909 ? 24.369 5.064 14.183 1.00 86.38 909 ALA A C 1
ATOM 7123 O O . ALA A 1 909 ? 24.257 5.167 15.402 1.00 86.38 909 ALA A O 1
ATOM 7124 N N . MET A 1 910 ? 23.416 5.489 13.343 1.00 87.19 910 MET A N 1
ATOM 7125 C CA . MET A 1 910 ? 22.148 6.066 13.806 1.00 87.19 910 MET A CA 1
ATOM 7126 C C . MET A 1 910 ? 21.297 5.017 14.529 1.00 87.19 910 MET A C 1
ATOM 7128 O O . MET A 1 910 ? 20.773 5.285 15.608 1.00 87.19 910 MET A O 1
ATOM 7132 N N . ALA A 1 911 ? 21.163 3.819 13.954 1.00 87.88 911 ALA A N 1
ATOM 7133 C CA . ALA A 1 911 ? 20.362 2.756 14.559 1.00 87.88 911 ALA A CA 1
ATOM 7134 C C . ALA A 1 911 ? 20.935 2.293 15.908 1.00 87.88 911 ALA A C 1
ATOM 7136 O O . ALA A 1 911 ? 20.180 2.182 16.871 1.00 87.88 911 ALA A O 1
ATOM 7137 N N . ASP A 1 912 ? 22.251 2.096 16.003 1.00 87.94 912 ASP A N 1
ATOM 7138 C CA . ASP A 1 912 ? 22.928 1.703 17.242 1.00 87.94 912 ASP A CA 1
ATOM 7139 C C . ASP A 1 912 ? 22.793 2.786 18.316 1.00 87.94 912 ASP A C 1
ATOM 7141 O O . ASP A 1 912 ? 22.500 2.477 19.471 1.00 87.94 912 ASP A O 1
ATOM 7145 N N . ALA A 1 913 ? 22.934 4.063 17.939 1.00 87.19 913 ALA A N 1
ATOM 7146 C CA . ALA A 1 913 ? 22.717 5.178 18.856 1.00 87.19 913 ALA A CA 1
ATOM 7147 C C . ALA A 1 913 ? 21.280 5.182 19.399 1.00 87.19 913 ALA A C 1
ATOM 7149 O O . ALA A 1 913 ? 21.074 5.294 20.605 1.00 87.19 913 ALA A O 1
ATOM 7150 N N . MET A 1 914 ? 20.279 4.995 18.536 1.00 87.19 914 MET A N 1
ATOM 7151 C CA . MET A 1 914 ? 18.882 4.954 18.971 1.00 87.19 914 MET A CA 1
ATOM 7152 C C . MET A 1 914 ? 18.542 3.695 19.790 1.00 87.19 914 MET A C 1
ATOM 7154 O O . MET A 1 914 ? 17.734 3.789 20.715 1.00 87.19 914 MET A O 1
ATOM 7158 N N . GLN A 1 915 ? 19.164 2.539 19.515 1.00 86.56 915 GLN A N 1
ATOM 7159 C CA . GLN A 1 915 ? 19.067 1.353 20.383 1.00 86.56 915 GLN A CA 1
ATOM 7160 C C . GLN A 1 915 ? 19.635 1.640 21.773 1.00 86.56 915 GLN A C 1
ATOM 7162 O O . GLN A 1 915 ? 18.973 1.373 22.775 1.00 86.56 915 GLN A O 1
ATOM 7167 N N . LEU A 1 916 ? 20.829 2.235 21.834 1.00 86.75 916 LEU A N 1
ATOM 7168 C CA . LEU A 1 916 ? 21.492 2.577 23.088 1.00 86.75 916 LEU A CA 1
ATOM 7169 C C . LEU A 1 916 ? 20.659 3.560 23.920 1.00 86.75 916 LEU A C 1
ATOM 7171 O O . LEU A 1 916 ? 20.579 3.424 25.137 1.00 86.75 916 LEU A O 1
ATOM 7175 N N . ILE A 1 917 ? 19.995 4.526 23.281 1.00 85.56 917 ILE A N 1
ATOM 7176 C CA . ILE A 1 917 ? 19.088 5.442 23.983 1.00 85.56 917 ILE A CA 1
ATOM 7177 C C . ILE A 1 917 ? 17.888 4.702 24.572 1.00 85.56 917 ILE A C 1
ATOM 7179 O O . ILE A 1 917 ? 17.494 4.999 25.698 1.00 85.56 917 ILE A O 1
ATOM 7183 N N . GLY A 1 918 ? 17.343 3.713 23.863 1.00 84.38 918 GLY A N 1
ATOM 7184 C CA . GLY A 1 918 ? 16.331 2.818 24.427 1.00 84.38 918 GLY A CA 1
ATOM 7185 C C . GLY A 1 918 ? 16.811 2.158 25.712 1.00 84.38 918 GLY A C 1
ATOM 7186 O O . GLY A 1 918 ? 16.172 2.303 26.754 1.00 84.38 918 GLY A O 1
ATOM 7187 N N . ALA A 1 919 ? 17.992 1.541 25.650 1.00 84.31 919 ALA A N 1
ATOM 7188 C CA . ALA A 1 919 ? 18.620 0.861 26.776 1.00 84.31 919 ALA A CA 1
ATOM 7189 C C . ALA A 1 919 ? 18.884 1.779 27.980 1.00 84.31 919 ALA A C 1
ATOM 7191 O O . ALA A 1 919 ? 18.661 1.380 29.118 1.00 84.31 919 ALA A O 1
ATOM 7192 N N . LEU A 1 920 ? 19.379 2.998 27.740 1.00 85.81 920 LEU A N 1
ATOM 7193 C CA . LEU A 1 920 ? 19.865 3.889 28.798 1.00 85.81 920 LEU A CA 1
ATOM 7194 C C . LEU A 1 920 ? 18.810 4.850 29.346 1.00 85.81 920 LEU A C 1
ATOM 7196 O O . LEU A 1 920 ? 18.943 5.300 30.482 1.00 85.81 920 LEU A O 1
ATOM 7200 N N . ALA A 1 921 ? 17.806 5.215 28.548 1.00 82.94 921 ALA A N 1
ATOM 7201 C CA . ALA A 1 921 ? 16.851 6.258 28.913 1.00 82.94 921 ALA A CA 1
ATOM 7202 C C . ALA A 1 921 ? 15.422 5.741 29.073 1.00 82.94 921 ALA A C 1
ATOM 7204 O O . ALA A 1 921 ? 14.668 6.318 29.851 1.00 82.94 921 ALA A O 1
ATOM 7205 N N . ILE A 1 922 ? 15.027 4.690 28.345 1.00 82.88 922 ILE A N 1
ATOM 7206 C CA . ILE A 1 922 ? 13.616 4.285 28.265 1.00 82.88 922 ILE A CA 1
ATOM 7207 C C . ILE A 1 922 ? 13.361 2.969 28.983 1.00 82.88 922 ILE A C 1
ATOM 7209 O O . ILE A 1 922 ? 12.448 2.929 29.802 1.00 82.88 922 ILE A O 1
ATOM 7213 N N . ASN A 1 923 ? 14.188 1.941 28.785 1.00 85.62 923 ASN A N 1
ATOM 7214 C CA . ASN A 1 923 ? 14.067 0.696 29.549 1.00 85.62 923 ASN A CA 1
ATOM 7215 C C . ASN A 1 923 ? 14.084 0.940 31.066 1.00 85.62 923 ASN A C 1
ATOM 7217 O O . ASN A 1 923 ? 13.190 0.423 31.722 1.00 85.62 923 ASN A O 1
ATOM 7221 N N . PRO A 1 924 ? 14.948 1.810 31.634 1.00 87.31 924 PRO A N 1
ATOM 7222 C CA . PRO A 1 924 ? 14.908 2.088 33.067 1.00 87.31 924 PRO A CA 1
ATOM 7223 C C . PRO A 1 924 ? 13.579 2.694 33.531 1.00 87.31 924 PRO A C 1
ATOM 7225 O O . PRO A 1 924 ? 13.173 2.460 34.660 1.00 87.31 924 PRO A O 1
ATOM 7228 N N . VAL A 1 925 ? 12.886 3.462 32.677 1.00 85.75 925 VAL A N 1
ATOM 7229 C CA . VAL A 1 925 ? 11.538 3.970 32.980 1.00 85.75 925 VAL A CA 1
ATOM 7230 C C . VAL A 1 925 ? 10.539 2.817 32.963 1.00 85.75 925 VAL A C 1
ATOM 7232 O O . VAL A 1 925 ? 9.767 2.680 33.907 1.00 85.75 925 VAL A O 1
ATOM 7235 N N . LEU A 1 926 ? 10.586 1.964 31.937 1.00 87.00 926 LEU A N 1
ATOM 7236 C CA . LEU A 1 926 ? 9.698 0.805 31.801 1.00 87.00 926 LEU A CA 1
ATOM 7237 C C . LEU A 1 926 ? 9.873 -0.189 32.952 1.00 87.00 926 LEU A C 1
ATOM 7239 O O . LEU A 1 926 ? 8.879 -0.687 33.467 1.00 87.00 926 LEU A O 1
ATOM 7243 N N . ASP A 1 927 ? 11.107 -0.403 33.406 1.00 87.81 927 ASP A N 1
ATOM 7244 C CA . ASP A 1 927 ? 11.437 -1.290 34.524 1.00 87.81 927 ASP A CA 1
ATOM 7245 C C . ASP A 1 927 ? 10.828 -0.814 35.856 1.00 87.81 927 ASP A C 1
ATOM 7247 O O . ASP A 1 927 ? 10.658 -1.616 36.776 1.00 87.81 927 ASP A O 1
ATOM 7251 N N . THR A 1 928 ? 10.474 0.474 35.983 1.00 90.12 928 THR A N 1
ATOM 7252 C CA . THR A 1 928 ? 9.763 0.982 37.172 1.00 90.12 928 THR A CA 1
ATOM 7253 C C . THR A 1 928 ? 8.248 0.812 37.119 1.00 90.12 928 THR A C 1
ATOM 7255 O O . THR A 1 928 ? 7.588 0.971 38.148 1.00 90.12 928 THR A O 1
ATOM 7258 N N . LEU A 1 929 ? 7.685 0.503 35.950 1.00 91.19 929 LEU A N 1
ATOM 7259 C CA . LEU A 1 929 ? 6.243 0.416 35.759 1.00 91.19 929 LEU A CA 1
ATOM 7260 C C . LEU A 1 929 ? 5.748 -1.028 35.952 1.00 91.19 929 LEU A C 1
ATOM 7262 O O . LEU A 1 929 ? 6.452 -1.984 35.622 1.00 91.19 929 LEU A O 1
ATOM 7266 N N . PRO A 1 930 ? 4.514 -1.227 36.447 1.00 93.25 930 PRO A N 1
ATOM 7267 C CA . PRO A 1 930 ? 3.874 -2.536 36.424 1.00 93.25 930 PRO A CA 1
ATOM 7268 C C . PRO A 1 930 ? 3.776 -3.089 34.995 1.00 93.25 930 PRO A C 1
ATOM 7270 O O . PRO A 1 930 ? 3.528 -2.344 34.048 1.00 93.25 930 PRO A O 1
ATOM 7273 N N . GLN A 1 931 ? 3.876 -4.413 34.840 1.00 89.25 931 GLN A N 1
ATOM 7274 C CA . GLN A 1 931 ? 3.820 -5.077 33.529 1.00 89.25 931 GLN A CA 1
ATOM 7275 C C . GLN A 1 931 ? 2.560 -4.721 32.717 1.00 89.25 931 GLN A C 1
ATOM 7277 O O . GLN A 1 931 ? 2.630 -4.602 31.495 1.00 89.25 931 GLN A O 1
ATOM 7282 N N . GLU A 1 932 ? 1.421 -4.532 33.390 1.00 88.44 932 GLU A N 1
ATOM 7283 C CA . GLU A 1 932 ? 0.171 -4.090 32.760 1.00 88.44 932 GLU A CA 1
ATOM 7284 C C . GLU A 1 932 ? 0.333 -2.704 32.114 1.00 88.44 932 GLU A C 1
ATOM 7286 O O . GLU A 1 932 ? -0.052 -2.504 30.966 1.00 88.44 932 GLU A O 1
ATOM 7291 N N . GLU A 1 933 ? 0.978 -1.755 32.793 1.00 90.69 933 GLU A N 1
ATOM 7292 C CA . GLU A 1 933 ? 1.238 -0.431 32.225 1.00 90.69 933 GLU A CA 1
ATOM 7293 C C . GLU A 1 933 ? 2.227 -0.505 31.061 1.00 90.69 933 GLU A C 1
ATOM 7295 O O . GLU A 1 933 ? 1.980 0.111 30.027 1.00 90.69 933 GLU A O 1
ATOM 7300 N N . VAL A 1 934 ? 3.291 -1.311 31.174 1.00 89.81 934 VAL A N 1
ATOM 7301 C CA . VAL A 1 934 ? 4.258 -1.525 30.081 1.00 89.81 934 VAL A CA 1
ATOM 7302 C C . VAL A 1 934 ? 3.576 -2.103 28.837 1.00 89.81 934 VAL A C 1
ATOM 7304 O O . VAL A 1 934 ? 3.881 -1.692 27.719 1.00 89.81 934 VAL A O 1
ATOM 7307 N N . SER A 1 935 ? 2.617 -3.018 29.000 1.00 91.75 935 SER A N 1
ATOM 7308 C CA . SER A 1 935 ? 1.901 -3.634 27.872 1.00 91.75 935 SER A CA 1
ATOM 7309 C C . SER A 1 935 ? 1.083 -2.631 27.040 1.00 91.75 935 SER A C 1
ATOM 7311 O O . SER A 1 935 ? 0.959 -2.796 25.820 1.00 91.75 935 SER A O 1
ATOM 7313 N N . ARG A 1 936 ? 0.611 -1.543 27.670 1.00 93.00 936 ARG A N 1
ATOM 7314 C CA . ARG A 1 936 ? -0.126 -0.434 27.035 1.00 93.00 936 ARG A CA 1
ATOM 7315 C C . ARG A 1 936 ? 0.773 0.553 26.285 1.00 93.00 936 ARG A C 1
ATOM 7317 O O . ARG A 1 936 ? 0.280 1.459 25.607 1.00 93.00 936 ARG A O 1
ATOM 7324 N N . TRP A 1 937 ? 2.097 0.396 26.350 1.00 93.06 937 TRP A N 1
ATOM 7325 C CA . TRP A 1 937 ? 3.027 1.172 25.526 1.00 93.06 937 TRP A CA 1
ATOM 7326 C C . TRP A 1 937 ? 3.057 0.609 24.103 1.00 93.06 937 TRP A C 1
ATOM 7328 O O . TRP A 1 937 ? 3.846 -0.276 23.768 1.00 93.06 937 TRP A O 1
ATOM 7338 N N . ALA A 1 938 ? 2.172 1.137 23.255 1.00 94.31 938 ALA A N 1
ATOM 7339 C CA . ALA A 1 938 ? 1.986 0.677 21.888 1.00 94.31 938 ALA A CA 1
ATOM 7340 C C . ALA A 1 938 ? 2.465 1.707 20.858 1.00 94.31 938 ALA A C 1
ATOM 7342 O O . ALA A 1 938 ? 2.161 2.899 20.939 1.00 94.31 938 ALA A O 1
ATOM 7343 N N . PHE A 1 939 ? 3.174 1.216 19.845 1.00 94.31 939 PHE A N 1
ATOM 7344 C CA . PHE A 1 939 ? 3.806 2.003 18.797 1.00 94.31 939 PHE A CA 1
ATOM 7345 C C . PHE A 1 939 ? 3.634 1.327 17.447 1.00 94.31 939 PHE A C 1
ATOM 7347 O O . PHE A 1 939 ? 3.868 0.124 17.321 1.00 94.31 939 PHE A O 1
ATOM 7354 N N . PHE A 1 940 ? 3.315 2.120 16.427 1.00 96.81 940 PHE A N 1
ATOM 7355 C CA . PHE A 1 940 ? 3.414 1.677 15.042 1.00 96.81 940 PHE A CA 1
ATOM 7356 C C . PHE A 1 940 ? 4.047 2.753 14.171 1.00 96.81 940 PHE A C 1
ATOM 7358 O O . PHE A 1 940 ? 3.670 3.924 14.237 1.00 96.81 940 PHE A O 1
ATOM 7365 N N . LEU A 1 941 ? 4.964 2.332 13.307 1.00 97.25 941 LEU A N 1
ATOM 7366 C CA . LEU A 1 941 ? 5.517 3.140 12.228 1.00 97.25 941 LEU A CA 1
ATOM 7367 C C . LEU A 1 941 ? 5.252 2.448 10.894 1.00 97.25 941 LEU A C 1
ATOM 7369 O O . LEU A 1 941 ? 5.598 1.286 10.709 1.00 97.25 941 LEU A O 1
ATOM 7373 N N . GLN A 1 942 ? 4.705 3.186 9.938 1.00 96.31 942 GLN A N 1
ATOM 7374 C CA . GLN A 1 942 ? 4.601 2.770 8.548 1.00 96.31 942 GLN A CA 1
ATOM 7375 C C . GLN A 1 942 ? 5.480 3.657 7.666 1.00 96.31 942 GLN A C 1
ATOM 7377 O O . GLN A 1 942 ? 5.346 4.883 7.683 1.00 96.31 942 GLN A O 1
ATOM 7382 N N . VAL A 1 943 ? 6.289 3.025 6.814 1.00 95.12 943 VAL A N 1
ATOM 7383 C CA . VAL A 1 943 ? 6.995 3.677 5.700 1.00 95.12 943 VAL A CA 1
ATOM 7384 C C . VAL A 1 943 ? 6.835 2.832 4.438 1.00 95.12 943 VAL A C 1
ATOM 7386 O O . VAL A 1 943 ? 6.787 1.601 4.493 1.00 95.12 943 VAL A O 1
ATOM 7389 N N . GLY A 1 944 ? 6.731 3.497 3.289 1.00 94.06 944 GLY A N 1
ATOM 7390 C CA . GLY A 1 944 ? 6.662 2.850 1.988 1.00 94.06 944 GLY A CA 1
ATOM 7391 C C . GLY A 1 944 ? 6.075 3.760 0.915 1.00 94.06 944 GLY A C 1
ATOM 7392 O O . GLY A 1 944 ? 6.125 4.983 0.999 1.00 94.06 944 GLY A O 1
ATOM 7393 N N . SER A 1 945 ? 5.467 3.132 -0.086 1.00 93.44 945 SER A N 1
ATOM 7394 C CA . SER A 1 945 ? 4.865 3.794 -1.248 1.00 93.44 945 SER A CA 1
ATOM 7395 C C . SER A 1 945 ? 3.359 4.148 -1.196 1.00 93.44 945 SER A C 1
ATOM 7397 O O . SER A 1 945 ? 2.925 4.790 -2.155 1.00 93.44 945 SER A O 1
ATOM 7399 N N . PRO A 1 946 ? 2.536 3.791 -0.177 1.00 93.25 946 PRO A N 1
ATOM 7400 C CA . PRO A 1 946 ? 1.082 3.915 -0.282 1.00 93.25 946 PRO A CA 1
ATOM 7401 C C . PRO A 1 946 ? 0.538 5.315 0.011 1.00 93.25 946 PRO A C 1
ATOM 7403 O O . PRO A 1 946 ? 0.598 5.773 1.155 1.00 93.25 946 PRO A O 1
ATOM 7406 N N . ASN A 1 947 ? -0.096 5.934 -0.986 1.00 91.81 947 ASN A N 1
ATOM 7407 C CA . ASN A 1 947 ? -0.767 7.227 -0.822 1.00 91.81 947 ASN A CA 1
ATOM 7408 C C . ASN A 1 947 ? -2.067 7.133 0.004 1.00 91.81 947 ASN A C 1
ATOM 7410 O O . ASN A 1 947 ? -2.640 6.059 0.220 1.00 91.81 947 ASN A O 1
ATOM 7414 N N . HIS A 1 948 ? -2.582 8.290 0.424 1.00 93.56 948 HIS A N 1
ATOM 7415 C CA . HIS A 1 948 ? -3.915 8.453 1.007 1.00 93.56 948 HIS A CA 1
ATOM 7416 C C . HIS A 1 948 ? -4.968 8.860 -0.046 1.00 93.56 948 HIS A C 1
ATOM 7418 O O . HIS A 1 948 ? -5.810 9.725 0.210 1.00 93.56 948 HIS A O 1
ATOM 7424 N N . ASN A 1 949 ? -4.973 8.217 -1.225 1.00 92.44 949 ASN A N 1
ATOM 7425 C CA . ASN A 1 949 ? -5.922 8.491 -2.314 1.00 92.44 949 ASN A CA 1
ATOM 7426 C C . ASN A 1 949 ? -6.827 7.292 -2.670 1.00 92.44 949 ASN A C 1
ATOM 7428 O O . ASN A 1 949 ? -6.751 6.212 -2.078 1.00 92.44 949 ASN A O 1
ATOM 7432 N N . TYR A 1 950 ? -7.742 7.498 -3.623 1.00 90.00 950 TYR A N 1
ATOM 7433 C CA . TYR A 1 950 ? -8.628 6.436 -4.107 1.00 90.00 950 TYR A CA 1
ATOM 7434 C C . TYR A 1 950 ? -7.898 5.423 -4.992 1.00 90.00 950 TYR A C 1
ATOM 7436 O O . TYR A 1 950 ? -8.256 4.246 -4.986 1.00 90.00 950 TYR A O 1
ATOM 7444 N N . ARG A 1 951 ? -6.857 5.834 -5.725 1.00 89.31 951 ARG A N 1
ATOM 7445 C CA . ARG A 1 951 ? -6.098 4.904 -6.567 1.00 89.31 951 ARG A CA 1
ATOM 7446 C C . ARG A 1 951 ? -5.363 3.843 -5.754 1.00 89.31 951 ARG A C 1
ATOM 7448 O O . ARG A 1 951 ? -5.466 2.674 -6.118 1.00 89.31 951 ARG A O 1
ATOM 7455 N N . SER A 1 952 ? -4.738 4.196 -4.629 1.00 90.62 952 SER A N 1
ATOM 7456 C CA . SER A 1 952 ? -4.155 3.237 -3.674 1.00 90.62 952 SER A CA 1
ATOM 7457 C C . SER A 1 952 ? -5.178 2.197 -3.216 1.00 90.62 952 SER A C 1
ATOM 7459 O O . SER A 1 952 ? -4.874 1.012 -3.091 1.00 90.62 952 SER A O 1
ATOM 7461 N N . MET A 1 953 ? -6.435 2.616 -3.035 1.00 86.69 953 MET A N 1
ATOM 7462 C CA . MET A 1 953 ? -7.530 1.717 -2.675 1.00 86.69 953 MET A CA 1
ATOM 7463 C C . MET A 1 953 ? -8.030 0.832 -3.815 1.00 86.69 953 MET A C 1
ATOM 7465 O O . MET A 1 953 ? -8.605 -0.211 -3.533 1.00 86.69 953 MET A O 1
ATOM 7469 N N . VAL A 1 954 ? -7.878 1.215 -5.081 1.00 85.19 954 VAL A N 1
ATOM 7470 C CA . VAL A 1 954 ? -8.615 0.552 -6.173 1.00 85.19 954 VAL A CA 1
ATOM 7471 C C . VAL A 1 954 ? -7.716 -0.039 -7.248 1.00 85.19 954 VAL A C 1
ATOM 7473 O O . VAL A 1 954 ? -8.048 -1.091 -7.782 1.00 85.19 954 VAL A O 1
ATOM 7476 N N . MET A 1 955 ? -6.590 0.592 -7.583 1.00 87.62 955 MET A N 1
ATOM 7477 C CA . MET A 1 955 ? -5.835 0.273 -8.802 1.00 87.62 955 MET A CA 1
ATOM 7478 C C . MET A 1 955 ? -4.327 0.176 -8.614 1.00 87.62 955 MET A C 1
ATOM 7480 O O . MET A 1 955 ? -3.693 -0.584 -9.346 1.00 87.62 955 MET A O 1
ATOM 7484 N N . ASP A 1 956 ? -3.747 0.911 -7.671 1.00 91.88 956 ASP A N 1
ATOM 7485 C CA . ASP A 1 956 ? -2.293 0.998 -7.583 1.00 91.88 956 ASP A CA 1
ATOM 7486 C C . ASP A 1 956 ? -1.718 -0.176 -6.780 1.00 91.88 956 ASP A C 1
ATOM 7488 O O . ASP A 1 956 ? -2.286 -0.634 -5.782 1.00 91.88 956 ASP A O 1
ATOM 7492 N N . GLY A 1 957 ? -0.607 -0.701 -7.290 1.00 94.19 957 GLY A N 1
ATOM 7493 C CA . GLY A 1 957 ? 0.258 -1.663 -6.640 1.00 94.19 957 GLY A CA 1
ATOM 7494 C C . GLY A 1 957 ? 1.239 -0.929 -5.739 1.00 94.19 957 GLY A C 1
ATOM 7495 O O . GLY A 1 957 ? 2.026 -0.128 -6.223 1.00 94.19 957 GLY A O 1
ATOM 7496 N N . GLU A 1 958 ? 1.207 -1.173 -4.438 1.00 95.88 958 GLU A N 1
ATOM 7497 C CA . GLU A 1 958 ? 2.042 -0.463 -3.464 1.00 95.88 958 GLU A CA 1
ATOM 7498 C C . GLU A 1 958 ? 2.582 -1.451 -2.432 1.00 95.88 958 GLU A C 1
ATOM 7500 O O . GLU A 1 958 ? 2.114 -2.591 -2.326 1.00 95.88 958 GLU A O 1
ATOM 7505 N N . ALA A 1 959 ? 3.592 -1.017 -1.691 1.00 96.12 959 ALA A N 1
ATOM 7506 C CA . ALA A 1 959 ? 4.240 -1.788 -0.642 1.00 96.12 959 ALA A CA 1
ATOM 7507 C C . ALA A 1 959 ? 4.614 -0.875 0.525 1.00 96.12 959 ALA A C 1
ATOM 7509 O O . ALA A 1 959 ? 5.066 0.259 0.314 1.00 96.12 959 ALA A O 1
ATOM 7510 N N . ALA A 1 960 ? 4.423 -1.384 1.736 1.00 96.00 960 ALA A N 1
ATOM 7511 C CA . ALA A 1 960 ? 4.828 -0.749 2.977 1.00 96.00 960 ALA A CA 1
ATOM 7512 C C . ALA A 1 960 ? 5.204 -1.805 4.012 1.00 96.00 960 ALA A C 1
ATOM 7514 O O . ALA A 1 960 ? 4.723 -2.938 3.973 1.00 96.00 960 ALA A O 1
ATOM 7515 N N . VAL A 1 961 ? 6.020 -1.393 4.973 1.00 95.88 961 VAL A N 1
AT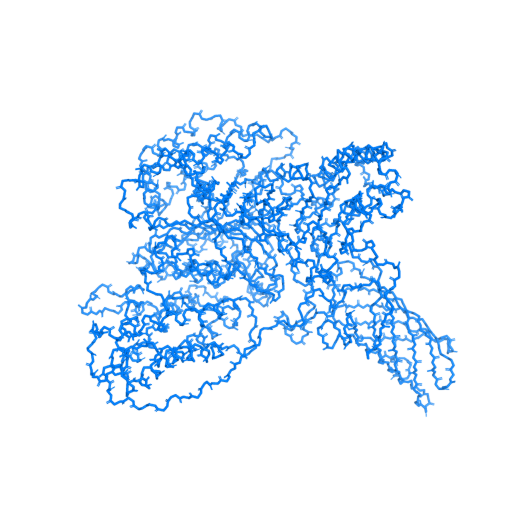OM 7516 C CA . VAL A 1 961 ? 6.282 -2.165 6.185 1.00 95.88 961 VAL A CA 1
ATOM 7517 C C . VAL A 1 961 ? 5.678 -1.426 7.373 1.00 95.88 961 VAL A C 1
ATOM 7519 O O . VAL A 1 961 ? 5.802 -0.204 7.472 1.00 95.88 961 VAL A O 1
ATOM 7522 N N . PHE A 1 962 ? 5.005 -2.172 8.247 1.00 96.94 962 PHE A N 1
ATOM 7523 C CA . PHE A 1 962 ? 4.557 -1.698 9.551 1.00 96.94 962 PHE A CA 1
ATOM 7524 C C . PHE A 1 962 ? 5.500 -2.264 10.601 1.00 96.94 962 PHE A C 1
ATOM 7526 O O . PHE A 1 962 ? 5.567 -3.478 10.796 1.00 96.94 962 PHE A O 1
ATOM 7533 N N . VAL A 1 963 ? 6.239 -1.374 11.246 1.00 96.50 963 VAL A N 1
ATOM 7534 C CA . VAL A 1 963 ? 7.082 -1.657 12.400 1.00 96.50 963 VAL A CA 1
ATOM 7535 C C . VAL A 1 963 ? 6.233 -1.480 13.644 1.00 96.50 963 VAL A C 1
ATOM 7537 O O . VAL A 1 963 ? 5.461 -0.528 13.730 1.00 96.50 963 VAL A O 1
ATOM 7540 N N . SER A 1 964 ? 6.355 -2.417 14.574 1.00 94.81 964 SER A N 1
ATOM 7541 C CA . SER A 1 964 ? 5.616 -2.441 15.825 1.00 94.81 964 SER A CA 1
ATOM 7542 C C . SER A 1 964 ? 6.571 -2.430 17.013 1.00 94.81 964 SER A C 1
ATOM 7544 O O . SER A 1 964 ? 7.613 -3.095 17.006 1.00 94.81 964 SER A O 1
ATOM 7546 N N . GLY A 1 965 ? 6.198 -1.686 18.052 1.00 89.12 965 GLY A N 1
ATOM 7547 C CA . GLY A 1 965 ? 6.977 -1.554 19.275 1.00 89.12 965 GLY A CA 1
ATOM 7548 C C . GLY A 1 965 ? 8.158 -0.592 19.164 1.00 89.12 965 GLY A C 1
ATOM 7549 O O . GLY A 1 965 ? 8.193 0.291 18.304 1.00 89.12 965 GLY A O 1
ATOM 7550 N N . TRP A 1 966 ? 9.120 -0.795 20.067 1.00 80.44 966 TRP A N 1
ATOM 7551 C CA . TRP A 1 966 ? 10.225 0.111 20.394 1.00 80.44 966 TRP A CA 1
ATOM 7552 C C . TRP A 1 966 ? 10.926 0.751 19.186 1.00 80.44 966 TRP A C 1
ATOM 7554 O O . TRP A 1 966 ? 11.081 1.968 19.129 1.00 80.44 966 TRP A O 1
ATOM 7564 N N . THR A 1 967 ? 11.298 -0.032 18.175 1.00 85.94 967 THR A N 1
ATOM 7565 C CA . THR A 1 967 ? 12.086 0.471 17.037 1.00 85.94 967 THR A CA 1
ATOM 7566 C C . THR A 1 967 ? 11.329 1.435 16.122 1.00 85.94 967 THR A C 1
ATOM 7568 O O . THR A 1 967 ? 11.948 2.175 15.358 1.00 85.94 967 THR A O 1
ATOM 7571 N N . SER A 1 968 ? 10.002 1.531 16.261 1.00 88.50 968 SER A N 1
ATOM 7572 C CA . SER A 1 968 ? 9.190 2.578 15.621 1.00 88.50 968 SER A CA 1
ATOM 7573 C C . SER A 1 968 ? 9.613 3.991 16.050 1.00 88.50 968 SER A C 1
ATOM 7575 O O . SER A 1 968 ? 9.408 4.955 15.311 1.00 88.50 968 SER A O 1
ATOM 7577 N N . LEU A 1 969 ? 10.230 4.128 17.229 1.00 85.12 969 LEU A N 1
ATOM 7578 C CA . LEU A 1 969 ? 10.626 5.413 17.804 1.00 85.12 969 LEU A CA 1
ATOM 7579 C C . LEU A 1 969 ? 11.862 6.034 17.157 1.00 85.12 969 LEU A C 1
ATOM 7581 O O . LEU A 1 969 ? 12.117 7.217 17.372 1.00 85.12 969 LEU A O 1
ATOM 7585 N N . TYR A 1 970 ? 12.583 5.311 16.296 1.00 86.94 970 TYR A N 1
ATOM 7586 C CA . TYR A 1 970 ? 13.703 5.894 15.544 1.00 86.94 970 TYR A CA 1
ATOM 7587 C C . TYR A 1 970 ? 13.250 7.045 14.647 1.00 86.94 970 TYR A C 1
ATOM 7589 O O . TYR A 1 970 ? 13.997 7.991 14.416 1.00 86.94 970 TYR A O 1
ATOM 7597 N N . ALA A 1 971 ? 12.000 6.986 14.185 1.00 91.56 971 ALA A N 1
ATOM 7598 C CA . ALA A 1 971 ? 11.389 8.035 13.386 1.00 91.56 971 ALA A CA 1
ATOM 7599 C C . ALA A 1 971 ? 10.779 9.166 14.236 1.00 91.56 971 ALA A C 1
ATOM 7601 O O . ALA A 1 971 ? 10.452 10.220 13.693 1.00 91.56 971 ALA A O 1
ATOM 7602 N N . LEU A 1 972 ? 10.595 8.985 15.552 1.00 92.19 972 LEU A N 1
ATOM 7603 C CA . LEU A 1 972 ? 9.853 9.940 16.380 1.00 92.19 972 LEU A CA 1
ATOM 7604 C C . LEU A 1 972 ? 10.461 11.358 16.346 1.00 92.19 972 LEU A C 1
ATOM 7606 O O . LEU A 1 972 ? 9.691 12.292 16.099 1.00 92.19 972 LEU A O 1
ATOM 7610 N N . PRO A 1 973 ? 11.789 11.559 16.513 1.00 91.56 973 PRO A N 1
ATOM 7611 C CA . PRO A 1 973 ? 12.378 12.895 16.433 1.00 91.56 973 PRO A CA 1
ATOM 7612 C C . PRO A 1 973 ? 12.094 13.606 15.107 1.00 91.56 973 PRO A C 1
ATOM 7614 O O . PRO A 1 973 ? 11.716 14.777 15.083 1.00 91.56 973 PRO A O 1
ATOM 7617 N N . ASP A 1 974 ? 12.191 12.873 14.001 1.00 93.00 974 ASP A N 1
ATOM 7618 C CA . ASP A 1 974 ? 11.925 13.377 12.658 1.00 93.00 974 ASP A CA 1
ATOM 7619 C C . ASP A 1 974 ? 10.453 13.780 12.466 1.00 93.00 974 ASP A C 1
ATOM 7621 O O . ASP A 1 974 ? 10.155 14.885 12.013 1.00 93.00 974 ASP A O 1
ATOM 7625 N N . PHE A 1 975 ? 9.511 12.939 12.908 1.00 95.12 975 PHE A N 1
ATOM 7626 C CA . PHE A 1 975 ? 8.079 13.258 12.892 1.00 95.12 975 PHE A CA 1
ATOM 7627 C C . PHE A 1 975 ? 7.711 14.436 13.801 1.00 95.12 975 PHE A C 1
ATOM 7629 O O . PHE A 1 975 ? 6.663 15.055 13.604 1.00 95.12 975 PHE A O 1
ATOM 7636 N N . VAL A 1 976 ? 8.491 14.727 14.843 1.00 93.00 976 VAL A N 1
ATOM 7637 C CA . VAL A 1 976 ? 8.304 15.928 15.670 1.00 93.00 976 VAL A CA 1
ATOM 7638 C C . VAL A 1 976 ? 8.791 17.166 14.926 1.00 93.00 976 VAL A C 1
ATOM 7640 O O . VAL A 1 976 ? 7.999 18.092 14.753 1.00 93.00 976 VAL A O 1
ATOM 7643 N N . LEU A 1 977 ? 10.004 17.148 14.369 1.00 92.56 977 LEU A N 1
ATOM 7644 C CA . LEU A 1 977 ? 10.522 18.262 13.563 1.00 92.56 977 LEU A CA 1
ATOM 7645 C C . LEU A 1 977 ? 9.634 18.563 12.348 1.00 92.56 977 LEU A C 1
ATOM 7647 O O . LEU A 1 977 ? 9.393 19.726 12.032 1.00 92.56 977 LEU A O 1
ATOM 7651 N N . LEU A 1 978 ? 9.064 17.532 11.715 1.00 95.19 978 LEU A N 1
ATOM 7652 C CA . LEU A 1 978 ? 8.129 17.693 10.601 1.00 95.19 978 LEU A CA 1
ATOM 7653 C C . LEU A 1 978 ? 6.914 18.559 10.969 1.00 95.19 978 LEU A C 1
ATOM 7655 O O . LEU A 1 978 ? 6.434 19.306 10.125 1.00 95.19 978 LEU A O 1
ATOM 7659 N N . THR A 1 979 ? 6.435 18.518 12.221 1.00 95.44 979 THR A N 1
ATOM 7660 C CA . THR A 1 979 ? 5.295 19.356 12.650 1.00 95.44 979 THR A CA 1
ATOM 7661 C C . THR A 1 979 ? 5.612 20.848 12.717 1.00 95.44 979 THR A C 1
ATOM 7663 O O . THR A 1 979 ? 4.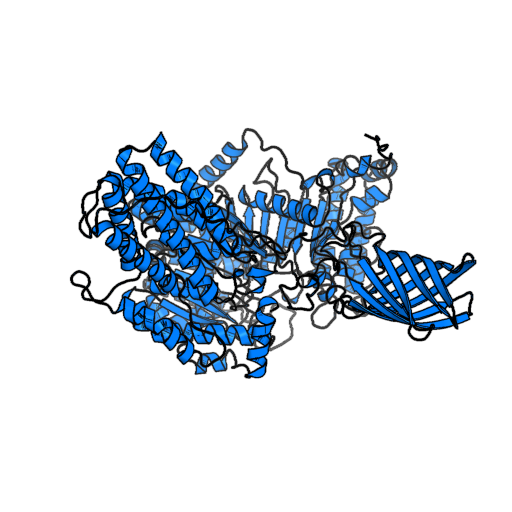681 21.651 12.665 1.00 95.44 979 THR A O 1
ATOM 7666 N N . GLY A 1 980 ? 6.898 21.212 12.784 1.00 94.88 980 GLY A N 1
ATOM 7667 C CA . GLY A 1 980 ? 7.370 22.593 12.686 1.00 94.88 980 GLY A CA 1
ATOM 7668 C C . GLY A 1 980 ? 7.356 23.153 11.264 1.00 94.88 980 GLY A C 1
ATOM 7669 O O . GLY A 1 980 ? 7.247 24.356 11.075 1.00 94.88 980 GLY A O 1
ATOM 7670 N N . LEU A 1 981 ? 7.406 22.284 10.249 1.00 95.75 981 LEU A N 1
ATOM 7671 C CA . LEU A 1 981 ? 7.430 22.658 8.825 1.00 95.75 981 LEU A CA 1
ATOM 7672 C C . LEU A 1 981 ? 6.027 22.866 8.225 1.00 95.75 981 LEU A C 1
ATOM 7674 O O . LEU A 1 981 ? 5.844 22.904 7.003 1.00 95.75 981 LEU A O 1
ATOM 7678 N N . VAL A 1 982 ? 5.016 22.916 9.089 1.00 97.31 982 VAL A N 1
ATOM 7679 C CA . VAL A 1 982 ? 3.605 22.830 8.733 1.00 97.31 982 VAL A CA 1
ATOM 7680 C C . VAL A 1 982 ? 2.876 24.069 9.230 1.00 97.31 982 VAL A C 1
ATOM 7682 O O . VAL A 1 982 ? 2.981 24.453 10.393 1.00 97.31 982 VAL A O 1
ATOM 7685 N N . VAL A 1 983 ? 2.080 24.663 8.345 1.00 97.38 983 VAL A N 1
ATOM 7686 C CA . VAL A 1 983 ? 1.090 25.673 8.715 1.00 97.38 983 VAL A CA 1
ATOM 7687 C C . VAL A 1 983 ? -0.173 24.950 9.178 1.00 97.38 983 VAL A C 1
ATOM 7689 O O . VAL A 1 983 ? -0.775 24.200 8.407 1.00 97.38 983 VAL A O 1
ATOM 7692 N N . TRP A 1 984 ? -0.553 25.127 10.442 1.00 97.56 984 TRP A N 1
ATOM 7693 C CA . TRP A 1 984 ? -1.717 24.469 11.034 1.00 97.56 984 TRP A CA 1
ATOM 7694 C C . TRP A 1 984 ? -2.948 25.350 10.882 1.00 97.56 984 TRP A C 1
ATOM 7696 O O . TRP A 1 984 ? -3.021 26.424 11.465 1.00 97.56 984 TRP A O 1
ATOM 7706 N N . ILE A 1 985 ? -3.910 24.870 10.097 1.00 97.19 985 ILE A N 1
ATOM 7707 C CA . ILE A 1 985 ? -5.007 25.685 9.580 1.00 97.19 985 ILE A CA 1
ATOM 7708 C C . ILE A 1 985 ? -6.076 25.915 10.645 1.00 97.19 985 ILE A C 1
ATOM 7710 O O . ILE A 1 985 ? -6.721 24.959 11.091 1.00 97.19 985 ILE A O 1
ATOM 7714 N N . ASP A 1 986 ? -6.309 27.181 10.993 1.00 92.69 986 ASP A N 1
ATOM 7715 C CA . ASP A 1 986 ? -7.331 27.612 11.958 1.00 92.69 986 ASP A CA 1
ATOM 7716 C C . ASP A 1 986 ? -8.535 28.329 11.329 1.00 92.69 986 ASP A C 1
ATOM 7718 O O . ASP A 1 986 ? -9.538 28.545 12.008 1.00 92.69 986 ASP A O 1
ATOM 7722 N N . ASP A 1 987 ? -8.509 28.616 10.027 1.00 92.75 987 ASP A N 1
ATOM 7723 C CA . ASP A 1 987 ? -9.681 29.095 9.298 1.00 92.75 987 ASP A CA 1
ATOM 7724 C C . ASP A 1 987 ? -9.653 28.727 7.804 1.00 92.75 987 ASP A C 1
ATOM 7726 O O . ASP A 1 987 ? -8.669 28.232 7.257 1.00 92.75 987 ASP A O 1
ATOM 7730 N N . GLN A 1 988 ? -10.789 28.928 7.131 1.00 92.88 988 GLN A N 1
ATOM 7731 C CA . GLN A 1 988 ? -10.957 28.559 5.722 1.00 92.88 988 GLN A CA 1
ATOM 7732 C C . GLN A 1 988 ? -10.123 29.436 4.772 1.00 92.88 988 GLN A C 1
ATOM 7734 O O . GLN A 1 988 ? -9.699 28.955 3.725 1.00 92.88 988 GLN A O 1
ATOM 7739 N N . GLY A 1 989 ? -9.898 30.705 5.112 1.00 94.06 989 GLY A N 1
ATOM 7740 C CA . GLY A 1 989 ? -9.120 31.638 4.304 1.00 94.06 989 GLY A CA 1
ATOM 7741 C C . GLY A 1 989 ? -7.646 31.248 4.230 1.00 94.06 989 GLY A C 1
ATOM 7742 O O . GLY A 1 989 ? -7.065 31.314 3.150 1.00 94.06 989 GLY A O 1
ATOM 7743 N N . GLU A 1 990 ? -7.053 30.772 5.328 1.00 94.25 990 GLU A N 1
ATOM 7744 C CA . GLU A 1 990 ? -5.672 30.262 5.320 1.00 94.25 990 GLU A CA 1
ATOM 7745 C C . GLU A 1 990 ? -5.537 29.006 4.438 1.00 94.25 990 GLU A C 1
ATOM 7747 O O . GLU A 1 990 ? -4.594 28.898 3.648 1.00 94.25 990 GLU A O 1
ATOM 7752 N N . LEU A 1 991 ? -6.525 28.097 4.474 1.00 95.19 991 LEU A N 1
ATOM 7753 C CA . LEU A 1 991 ? -6.569 26.959 3.547 1.00 95.19 991 LEU A CA 1
ATOM 7754 C C . LEU A 1 991 ? -6.644 27.425 2.089 1.00 95.19 991 LEU A C 1
ATOM 7756 O O . LEU A 1 991 ? -5.878 26.941 1.259 1.00 95.19 991 LEU A O 1
ATOM 7760 N N . ASP A 1 992 ? -7.530 28.376 1.784 1.00 94.88 992 ASP A N 1
ATOM 7761 C CA . ASP A 1 992 ? -7.727 28.909 0.432 1.00 94.88 992 ASP A CA 1
ATOM 7762 C C . ASP A 1 992 ? -6.461 29.605 -0.116 1.00 94.88 992 ASP A C 1
ATOM 7764 O O . ASP A 1 992 ? -6.246 29.613 -1.329 1.00 94.88 992 ASP A O 1
ATOM 7768 N N . GLN A 1 993 ? -5.604 30.162 0.748 1.00 94.44 993 GLN A N 1
ATOM 7769 C CA . GLN A 1 993 ? -4.326 30.767 0.348 1.00 94.44 993 GLN A CA 1
ATOM 7770 C C . GLN A 1 993 ? -3.269 29.723 -0.033 1.00 94.44 993 GLN A C 1
ATOM 7772 O O . GLN A 1 993 ? -2.511 29.923 -0.983 1.00 94.44 993 GLN A O 1
ATOM 7777 N N . LEU A 1 994 ? -3.195 28.616 0.709 1.00 93.94 994 LEU A N 1
ATOM 7778 C CA . LEU A 1 994 ? -2.167 27.585 0.521 1.00 93.94 994 LEU A CA 1
ATOM 7779 C C . LEU A 1 994 ? -2.572 26.505 -0.488 1.00 93.94 994 LEU A C 1
ATOM 7781 O O . LEU A 1 994 ? -1.718 25.882 -1.129 1.00 93.94 994 LEU A O 1
ATOM 7785 N N . LEU A 1 995 ? -3.880 26.294 -0.619 1.00 92.25 995 LEU A N 1
ATOM 7786 C CA . LEU A 1 995 ? -4.516 25.355 -1.524 1.00 92.25 995 LEU A CA 1
ATOM 7787 C C . LEU A 1 995 ? -5.743 26.042 -2.151 1.00 92.25 995 LEU A C 1
ATOM 7789 O O . LEU A 1 995 ? -6.842 25.978 -1.602 1.00 92.25 995 LEU A O 1
ATOM 7793 N N . PRO A 1 996 ? -5.579 26.718 -3.302 1.00 90.12 996 PRO A N 1
ATOM 7794 C CA . PRO A 1 996 ? -6.632 27.535 -3.888 1.00 90.12 996 PRO A CA 1
ATOM 7795 C C . PRO A 1 996 ? -7.904 26.760 -4.211 1.00 90.12 996 PRO A C 1
ATOM 7797 O O . PRO A 1 996 ? -7.875 25.672 -4.797 1.00 90.12 996 PRO A O 1
ATOM 7800 N N . ARG A 1 997 ? -9.045 27.382 -3.899 1.00 89.69 997 ARG A N 1
ATOM 7801 C CA . ARG A 1 997 ? -10.368 26.821 -4.165 1.00 89.69 997 ARG A CA 1
ATOM 7802 C C . ARG A 1 997 ? -10.545 26.508 -5.660 1.00 89.69 997 ARG A C 1
ATOM 7804 O O . ARG A 1 997 ? -10.425 27.404 -6.500 1.00 89.69 997 ARG A O 1
ATOM 7811 N N . PRO A 1 998 ? -10.905 25.266 -6.033 1.00 88.25 998 PRO A N 1
ATOM 7812 C CA . PRO A 1 998 ? -11.152 24.922 -7.424 1.00 88.25 998 PRO A CA 1
ATOM 7813 C C . PRO A 1 998 ? -12.460 25.546 -7.925 1.00 88.25 998 PRO A C 1
ATOM 7815 O O . PRO A 1 998 ? -13.444 25.669 -7.190 1.00 88.25 998 PRO A O 1
ATOM 7818 N N . SER A 1 999 ? -12.511 25.864 -9.221 1.00 87.31 999 SER A N 1
ATOM 7819 C CA . SER A 1 999 ? -13.759 26.276 -9.871 1.00 87.31 999 SER A CA 1
ATOM 7820 C C . SER A 1 999 ? -14.801 25.146 -9.861 1.00 87.31 999 SER A C 1
ATOM 7822 O O . SER A 1 999 ? -14.459 23.960 -9.805 1.00 87.31 999 SER A O 1
ATOM 7824 N N . GLY A 1 1000 ? -16.091 25.497 -9.959 1.00 84.94 1000 GLY A N 1
ATOM 7825 C CA . GLY A 1 1000 ? -17.193 24.524 -9.908 1.00 84.94 1000 GLY A CA 1
ATOM 7826 C C . GLY A 1 1000 ? -17.087 23.407 -10.957 1.00 84.94 1000 GLY A C 1
ATOM 7827 O O . GLY A 1 1000 ? -17.325 22.239 -10.637 1.00 84.94 1000 GLY A O 1
ATOM 7828 N N . LEU A 1 1001 ? -16.651 23.742 -12.178 1.00 87.12 1001 LEU A N 1
ATOM 7829 C CA . LEU A 1 1001 ? -16.423 22.771 -13.253 1.00 87.12 1001 LEU A CA 1
ATOM 7830 C C . LEU A 1 1001 ? -15.258 21.826 -12.930 1.00 87.12 1001 LEU A C 1
ATOM 7832 O O . LEU A 1 1001 ? -15.440 20.611 -12.973 1.00 87.12 1001 LEU A O 1
ATOM 7836 N N . LYS A 1 1002 ? -14.086 22.367 -12.551 1.00 87.69 1002 LYS A N 1
ATOM 7837 C CA . LYS A 1 1002 ? -12.908 21.561 -12.181 1.00 87.69 1002 LYS A CA 1
ATOM 7838 C C . LYS A 1 1002 ? -13.246 20.601 -11.045 1.00 87.69 1002 LYS A C 1
ATOM 7840 O O . LYS A 1 1002 ? -12.968 19.413 -11.138 1.00 87.69 1002 LYS A O 1
ATOM 7845 N N . ARG A 1 1003 ? -13.933 21.083 -10.011 1.00 84.88 1003 ARG A N 1
ATOM 7846 C CA . ARG A 1 1003 ? -14.375 20.247 -8.891 1.00 84.88 1003 ARG A CA 1
ATOM 7847 C C . ARG A 1 1003 ? -15.299 19.113 -9.340 1.00 84.88 1003 ARG A C 1
ATOM 7849 O O . ARG A 1 1003 ? -15.125 17.981 -8.906 1.00 84.88 1003 ARG A O 1
ATOM 7856 N N . THR A 1 1004 ? -16.262 19.391 -10.215 1.00 86.12 1004 THR A N 1
ATOM 7857 C CA . THR A 1 1004 ? -17.194 18.368 -10.724 1.00 86.12 1004 THR A CA 1
ATOM 7858 C C . THR A 1 1004 ? -16.459 17.298 -11.532 1.00 86.12 1004 THR A C 1
ATOM 7860 O O . THR A 1 1004 ? -16.647 16.107 -11.287 1.00 86.12 1004 THR A O 1
ATOM 7863 N N . LEU A 1 1005 ? -15.561 17.713 -12.430 1.00 87.00 1005 LEU A N 1
ATOM 7864 C CA . LEU A 1 1005 ? -14.750 16.800 -13.237 1.00 87.00 1005 LEU A CA 1
ATOM 7865 C C . LEU A 1 1005 ? -13.813 15.947 -12.376 1.00 87.00 1005 LEU A C 1
ATOM 7867 O O . LEU A 1 1005 ? -13.775 14.730 -12.546 1.00 87.00 1005 LEU A O 1
ATOM 7871 N N . ALA A 1 1006 ? -13.108 16.556 -11.417 1.00 87.94 1006 ALA A N 1
ATOM 7872 C CA . ALA A 1 1006 ? -12.188 15.843 -10.532 1.00 87.94 1006 ALA A CA 1
ATOM 7873 C C . ALA A 1 1006 ? -12.892 14.707 -9.776 1.00 87.94 1006 ALA A C 1
ATOM 7875 O O . ALA A 1 1006 ? -12.347 13.625 -9.599 1.00 87.94 1006 ALA A O 1
ATOM 7876 N N . ARG A 1 1007 ? -14.149 14.911 -9.383 1.00 84.38 1007 ARG A N 1
ATOM 7877 C CA . ARG A 1 1007 ? -14.933 13.893 -8.674 1.00 84.38 1007 ARG A CA 1
ATOM 7878 C C . ARG A 1 1007 ? -15.402 12.772 -9.569 1.00 84.38 1007 ARG A C 1
ATOM 7880 O O . ARG A 1 1007 ? -15.412 11.625 -9.134 1.00 84.38 1007 ARG A O 1
ATOM 7887 N N . TRP A 1 1008 ? -15.799 13.104 -10.792 1.00 83.25 1008 TRP A N 1
ATOM 7888 C CA . TRP A 1 1008 ? -16.187 12.100 -11.772 1.00 83.25 1008 TRP A CA 1
ATOM 7889 C C . TRP A 1 1008 ? -15.008 11.171 -12.091 1.00 83.25 1008 TRP A C 1
ATOM 7891 O O . TRP A 1 1008 ? -15.183 9.960 -12.171 1.00 83.25 1008 TRP A O 1
ATOM 7901 N N . PHE A 1 1009 ? -13.794 11.726 -12.131 1.00 81.94 1009 PHE A N 1
ATOM 7902 C CA . PHE A 1 1009 ? -12.551 10.986 -12.344 1.00 81.94 1009 PHE A CA 1
ATOM 7903 C C . PHE A 1 1009 ? -11.821 10.558 -11.063 1.00 81.94 1009 PHE A C 1
ATOM 7905 O O . PHE A 1 1009 ? -10.706 10.062 -11.159 1.00 81.94 1009 PHE A O 1
ATOM 7912 N N . ARG A 1 1010 ? -12.415 10.677 -9.866 1.00 85.06 1010 ARG A N 1
ATOM 7913 C CA . ARG A 1 1010 ? -11.698 10.467 -8.587 1.00 85.06 1010 ARG A CA 1
ATOM 7914 C C . ARG A 1 1010 ? -11.052 9.095 -8.420 1.00 85.06 1010 ARG A C 1
ATOM 7916 O O . ARG A 1 1010 ? -10.135 8.957 -7.638 1.00 85.06 1010 ARG A O 1
ATOM 7923 N N . MET A 1 1011 ? -11.565 8.072 -9.103 1.00 80.19 1011 MET A N 1
ATOM 7924 C CA . MET A 1 1011 ? -10.988 6.725 -9.056 1.00 80.19 1011 MET A CA 1
ATOM 7925 C C . MET A 1 1011 ? -9.765 6.590 -9.968 1.00 80.19 1011 MET A C 1
ATOM 7927 O O . MET A 1 1011 ? -9.009 5.642 -9.817 1.00 80.19 1011 MET A O 1
ATOM 7931 N N . ALA A 1 1012 ? -9.584 7.516 -10.912 1.00 74.38 1012 ALA A N 1
ATOM 7932 C CA . ALA A 1 1012 ? -8.465 7.582 -11.844 1.00 74.38 1012 ALA A CA 1
ATOM 7933 C C . ALA A 1 1012 ? -7.409 8.637 -11.462 1.00 74.38 1012 ALA A C 1
ATOM 7935 O O . ALA A 1 1012 ? -6.319 8.603 -12.037 1.00 74.38 1012 ALA A O 1
ATOM 7936 N N . LEU A 1 1013 ? -7.718 9.525 -10.509 1.00 72.31 1013 LEU A N 1
ATOM 7937 C CA . LEU A 1 1013 ? -6.845 10.556 -9.927 1.00 72.31 1013 LEU A CA 1
ATOM 7938 C C . LEU A 1 1013 ? -6.335 10.102 -8.557 1.00 72.31 1013 LEU A C 1
ATOM 7940 O O . LEU A 1 1013 ? -5.122 10.242 -8.302 1.00 72.31 1013 LEU A O 1
#

Sequence (1013 aa):
MVLAPVAPGEAQDTLPPHLGGYVQALSLPEIYKPYFGVSIGLWRGEGSEHLASQLRLGVFRDFGNPVTGLVGASLEAYAGVRDVQADAGLRAILASNLLRLGAGADFDVREREVDLLLRVTSPVRRGGIIGGGSDLTIEWLPTRPGSFNLTVNVPLRQPHRGKTRPQRDFVRLDDRRPRPVEFRPSEPSLLEAMHDLRDGALWINRLSVPSTGRAGGDARRAVADAVRPLKLRLATAGSLMPAGRTVHAEIDAYHEALVRAFSIAVSGRAVARGEHTPAGHAVAAHARKIVLERVLFPYNRLLGQWKRKDTTREFGGHARGIFARWLISESPVPRDRMEAAIYVFQYLLDVIEEVRAENRKVWGDDRLVWLPLQLALTPDQYDEQQELDTLLSRAVGRPVTHGNRIWYIHNDRFLLELVASIARADEYHVLWVHDFRGFSEEGSPDRLSLSVVAQAYLTALRDRVERYDSTGRLPVYMIFLDQYYFQVNHSRLLLRFLEDPLGRRLELPSGFESLERALGGSQEELRSAVASSRLLGAETAQYGERWLRNLVKVQVNITNPADPSFRSPQILPLLGIPDDVMRDHRKLVLYDVSEEDPYRGMAMYAGMGVGEVYAGGSWEDRALRLQGPVALGLRDKARELLETQGIPRDRIPHVLRPRQKPPDYEQRIRAEIDSMNAWGGAASRAVELHNGTGFALKEIMVAKATLFNLASPGAVLKTPDSLWLNELLAALLTGAALRGSRVLLIAPSVASAPQPSWGPMALAYDLLARVLAARFELAPEFAQAGGLLRVGIYRPEAGVDDLGYRLAAFHQALERYDFLRDLYPFDPGVSRMLDSVVATSPLARRAGPAAGAESVVALHPKLHFKGFLYVSREAWSGLMSGPMALGFREYLLQRSRQLREGAEVGETAMADAMQLIGALAINPVLDTLPQEEVSRWAFFLQVGSPNHNYRSMVMDGEAAVFVSGWTSLYALPDFVLLTGLVVWIDDQGELDQLLPRPSGLKRTLARWFRMAL

pLDDT: mean 89.66, std 11.53, range [28.39, 98.69]

Mean predicted aligned error: 7.67 Å

Secondary structure (DSSP, 8-state):
-------TT-HHHHS-GGGTPPPP--BSPPSSEEEEEEEEEEEE-SS-EEEEEEEEEEEEEEES-TTT--EEEEEEEEEEEETTEEEEEEEEEEEETTTTEEEEEEEETTT--EEEEEEEEE-SSTT-TTSTT-EEEEEEETTTTTEEEEEEEEESS-TTTTTSS-S-SSEEPP-PPPPPP------HHHHHHHHHHHHHHHHHHHHHS-----SSS-HHHHHHHHHHHHHHHHT--BTTBTT---HHHHHHHHHHHHHHHHHHHHH-S---TT---HHHHHHHHHHHHHHIIIIIHHHHTTTTS-EET--SHHHHHHHHHHHHHHHHHT----HHHHHHHHHHHHHHHHHHHHHHHHHHHHHSSGGG----GGGT--GGGSSSHHHHHHHHHHHHTSPPEEEEEEEEEEHHHHHHHHHHHHHH-SSEEEEE-S-B-SB-TTSSB-HHHHHIIIIIIIHHHHHHHHTHHHH----EEEEEEEHHHHHHTTTHHHHHHHTSTTT---PPPTT-HHHHHHHHHHHHHHHHHHHH-HHHHHHHHHH-HHHHHHHSSEEEEEES---TT-EETTTSTTT-EEGGG-EE---EEEES-BTTBTTSSEEEEES--BSGGGSSTTEE-EEEEEESTTHHHHHHHHHHHHHHTT--GGGS-GGGS--PPPTTHHHHHHHHHHHHHHTT--PEEEEEEEE-STTS-BHHHHHHHHHHHHPPTT-EEEEE-S----HHHHHHHHHHHHTT-EEEEEEE-STT-SS--HHHHHHHHHHHHHHHHHHHHTHHHHHHHT-EEEEEEE--SS-TT-HHHHHHHHHHHHHH-HHHHHH----HHHHHHHHHHHHH-GGGG--S--TT---------EE----EEEE-HHHHHHHHTTTHHHHHHHHHHHHHHHHHHGGGS-THHHHHHHHHHIIIIIHHHHTTS-HHHHHT--EEEEEES--SSHHHHHTEEEEEEEEESGGGGGGHHHHHHHHHTEEE--SHHHHHHHSPPPPHHHHHHHHHTTTT-